Protein AF-A0A7V4MJL3-F1 (afdb_monomer_lite)

Structure (mmCIF, N/CA/C/O backbone):
data_AF-A0A7V4MJL3-F1
#
_entry.id   AF-A0A7V4MJL3-F1
#
loop_
_atom_site.group_PDB
_atom_site.id
_atom_site.type_symbol
_atom_site.label_atom_id
_atom_site.label_alt_id
_atom_site.label_comp_id
_atom_site.label_asym_id
_atom_site.label_entity_id
_atom_site.label_seq_id
_atom_site.pdbx_PDB_ins_code
_atom_site.Cartn_x
_atom_site.Cartn_y
_atom_site.Cartn_z
_atom_site.occupancy
_atom_site.B_iso_or_equiv
_atom_site.auth_seq_id
_atom_sit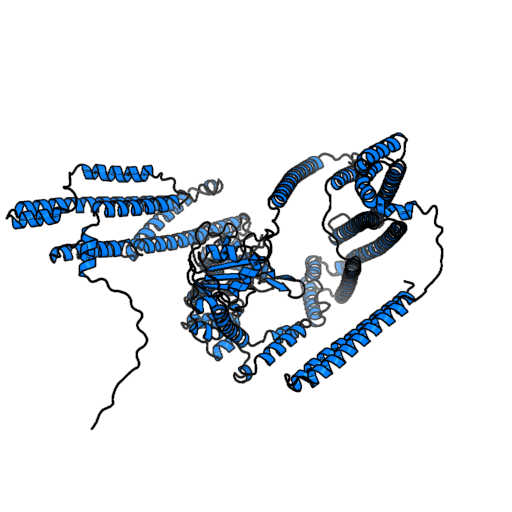e.auth_comp_id
_atom_site.auth_asym_id
_atom_site.auth_atom_id
_atom_site.pdbx_PDB_model_num
ATOM 1 N N . MET A 1 1 ? -35.049 -0.598 -60.808 1.00 34.00 1 MET A N 1
ATOM 2 C CA . MET A 1 1 ? -34.210 -0.738 -62.016 1.00 34.00 1 MET A CA 1
ATOM 3 C C . MET A 1 1 ? -33.001 0.152 -61.773 1.00 34.00 1 MET A C 1
ATOM 5 O O . MET A 1 1 ? -33.212 1.347 -61.679 1.00 34.00 1 MET A O 1
ATOM 9 N N . THR A 1 2 ? -31.784 -0.296 -61.492 1.00 33.81 2 THR A N 1
ATOM 10 C CA . THR A 1 2 ? -31.113 -1.603 -61.594 1.00 33.81 2 THR A CA 1
ATOM 11 C C . THR A 1 2 ? -29.836 -1.511 -60.732 1.00 33.81 2 THR A C 1
ATOM 13 O O . THR A 1 2 ? -29.132 -0.517 -60.853 1.00 33.81 2 THR A O 1
ATOM 16 N N . GLU A 1 3 ? -29.639 -2.516 -59.869 1.00 36.34 3 GLU A N 1
ATOM 17 C CA . GLU A 1 3 ? -28.409 -3.104 -59.273 1.00 36.34 3 GLU A CA 1
ATOM 18 C C . GLU A 1 3 ? -27.215 -2.259 -58.751 1.00 36.34 3 GLU A C 1
ATOM 20 O O . GLU A 1 3 ? -26.714 -1.378 -59.447 1.00 36.34 3 GLU A O 1
ATOM 25 N N . PRO A 1 4 ? -26.647 -2.638 -57.580 1.00 49.66 4 PRO A N 1
ATOM 26 C CA . PRO A 1 4 ? -25.261 -2.370 -57.199 1.00 49.66 4 PRO A CA 1
ATOM 27 C C . PRO A 1 4 ? -24.354 -3.605 -57.390 1.00 49.66 4 PRO A C 1
ATOM 29 O O . PRO A 1 4 ? -24.742 -4.732 -57.084 1.00 49.66 4 PRO A O 1
ATOM 32 N N . ILE A 1 5 ? -23.117 -3.370 -57.839 1.00 42.66 5 ILE A N 1
ATOM 33 C CA . ILE A 1 5 ? -22.035 -4.363 -57.887 1.00 42.66 5 ILE A CA 1
ATOM 34 C C . ILE A 1 5 ? -21.311 -4.372 -56.536 1.00 42.66 5 ILE A C 1
ATOM 36 O O . ILE A 1 5 ? -20.888 -3.333 -56.030 1.00 42.66 5 ILE A O 1
ATOM 40 N N . SER A 1 6 ? -21.192 -5.569 -55.974 1.00 38.62 6 SER A N 1
ATOM 41 C CA . SER A 1 6 ? -20.448 -5.936 -54.774 1.00 38.62 6 SER A CA 1
ATOM 42 C C . SER A 1 6 ? -19.028 -6.386 -55.117 1.00 38.62 6 SER A C 1
ATOM 44 O O . SER A 1 6 ? -18.905 -7.324 -55.894 1.00 38.62 6 SER A O 1
ATOM 46 N N . GLU A 1 7 ? -18.003 -5.844 -54.456 1.00 35.69 7 GLU A N 1
ATOM 47 C CA . GLU A 1 7 ? -16.734 -6.543 -54.177 1.00 35.69 7 GLU A CA 1
ATOM 48 C C . GLU A 1 7 ? -16.085 -5.963 -52.903 1.00 35.69 7 GLU A C 1
ATOM 50 O O . GLU A 1 7 ? -15.895 -4.747 -52.818 1.00 35.69 7 GLU A O 1
ATOM 55 N N . PRO A 1 8 ? -15.720 -6.797 -51.910 1.00 43.38 8 PRO A N 1
ATOM 56 C CA . PRO A 1 8 ? -14.738 -6.454 -50.896 1.00 43.38 8 PRO A CA 1
ATOM 57 C C . PRO A 1 8 ? -13.387 -7.141 -51.149 1.00 43.38 8 PRO A C 1
ATOM 59 O O . PRO A 1 8 ? -13.296 -8.285 -51.587 1.00 43.38 8 PRO A O 1
ATOM 62 N N . ILE A 1 9 ? -12.341 -6.397 -50.805 1.00 36.44 9 ILE A N 1
ATOM 63 C CA . ILE A 1 9 ? -10.920 -6.743 -50.857 1.00 36.44 9 ILE A CA 1
ATOM 64 C C . ILE A 1 9 ? -10.596 -7.860 -49.844 1.00 36.44 9 ILE A C 1
ATOM 66 O O . ILE A 1 9 ? -10.946 -7.763 -48.669 1.00 36.44 9 ILE A O 1
ATOM 70 N N . THR A 1 10 ? -9.886 -8.895 -50.297 1.00 33.69 10 THR A N 1
ATOM 71 C CA . THR A 1 10 ? -9.299 -9.995 -49.503 1.00 33.69 10 THR A CA 1
ATOM 72 C C . THR A 1 10 ? -8.021 -9.588 -48.744 1.00 33.69 10 THR A C 1
ATOM 74 O O . THR A 1 10 ? -7.172 -8.920 -49.339 1.00 33.69 10 THR A O 1
ATOM 77 N N . PRO A 1 11 ? -7.797 -10.065 -47.500 1.00 33.69 11 PRO A N 1
ATOM 78 C CA . PRO A 1 11 ? -6.480 -10.122 -46.853 1.00 33.69 11 PRO A CA 1
ATOM 79 C C . PRO A 1 11 ? -5.729 -11.446 -47.163 1.00 33.69 11 PRO A C 1
ATOM 81 O O . PRO A 1 11 ? -6.334 -12.379 -47.695 1.00 33.69 11 PRO A O 1
ATOM 84 N N . PRO A 1 12 ? -4.406 -11.535 -46.896 1.00 39.16 12 PRO A N 1
ATOM 85 C CA . PRO A 1 12 ? -3.524 -12.524 -47.515 1.00 39.16 12 PRO A CA 1
ATOM 86 C C . PRO A 1 12 ? -3.586 -13.917 -46.874 1.00 39.16 12 PRO A C 1
ATOM 88 O O . PRO A 1 12 ? -3.746 -14.079 -45.667 1.00 39.16 12 PRO A O 1
ATOM 91 N N . VAL A 1 13 ? -3.387 -14.916 -47.734 1.00 35.31 13 VAL A N 1
ATOM 92 C CA . VAL A 1 13 ? -3.286 -16.349 -47.439 1.00 35.31 13 VAL A CA 1
ATOM 93 C C . VAL A 1 13 ? -1.945 -16.659 -46.764 1.00 35.31 13 VAL A C 1
ATOM 95 O O . VAL A 1 13 ? -0.892 -16.453 -47.366 1.00 35.31 13 VAL A O 1
ATOM 98 N N . ILE A 1 14 ? -1.984 -17.213 -45.549 1.00 31.77 14 ILE A N 1
ATOM 99 C CA . ILE A 1 14 ? -0.880 -17.980 -44.955 1.00 31.77 14 ILE A CA 1
ATOM 100 C C . ILE A 1 14 ? -1.249 -19.454 -45.117 1.00 31.77 14 ILE A C 1
ATOM 102 O O . ILE A 1 14 ? -2.278 -19.902 -44.616 1.00 31.77 14 ILE A O 1
ATOM 106 N N . GLY A 1 15 ? -0.441 -20.186 -45.882 1.00 38.50 15 GLY A N 1
ATOM 107 C CA . GLY A 1 15 ? -0.648 -21.605 -46.140 1.00 38.50 15 GLY A CA 1
ATOM 108 C C . GLY A 1 15 ? -0.286 -22.460 -44.930 1.00 38.50 15 GLY A C 1
ATOM 109 O O . GLY A 1 15 ? 0.846 -22.410 -44.454 1.00 38.50 15 GLY A O 1
ATOM 110 N N . SER A 1 16 ? -1.224 -23.294 -44.490 1.00 31.17 16 SER A N 1
ATOM 111 C CA . SER A 1 16 ? -0.918 -24.540 -43.795 1.00 31.17 16 SER A CA 1
ATOM 112 C C . SER A 1 16 ? -1.208 -25.696 -44.751 1.00 31.17 16 SER A C 1
ATOM 114 O O . SER A 1 16 ? -2.251 -25.752 -45.403 1.00 31.17 16 SER A O 1
ATOM 116 N N . ALA A 1 17 ? -0.235 -26.591 -44.899 1.00 39.72 17 ALA A N 1
ATOM 117 C CA . ALA A 1 17 ? -0.407 -27.830 -45.634 1.00 39.72 17 ALA A CA 1
ATOM 118 C C . ALA A 1 17 ? -1.360 -28.735 -44.842 1.00 39.72 17 ALA A C 1
ATOM 120 O O . ALA A 1 17 ? -1.024 -29.187 -43.750 1.00 39.72 17 ALA A O 1
ATOM 121 N N . THR A 1 18 ? -2.548 -28.988 -45.379 1.00 35.31 18 THR A N 1
ATOM 122 C CA . THR A 1 18 ? -3.414 -30.074 -44.920 1.00 35.31 18 THR A CA 1
ATOM 123 C C . THR A 1 18 ? -2.939 -31.376 -45.557 1.00 35.31 18 THR A C 1
ATOM 125 O O . THR A 1 18 ? -3.006 -31.521 -46.779 1.00 35.31 18 THR A O 1
ATOM 128 N N . LEU A 1 19 ? -2.465 -32.308 -44.726 1.00 38.97 19 LEU A N 1
ATOM 129 C CA . LEU A 1 19 ? -2.464 -33.735 -45.050 1.00 38.97 19 LEU A CA 1
ATOM 130 C C . LEU A 1 19 ? -3.911 -34.177 -45.288 1.00 38.97 19 LEU A C 1
ATOM 132 O O . LEU A 1 19 ? -4.839 -33.641 -44.678 1.00 38.97 19 LEU A O 1
ATOM 136 N N . SER A 1 20 ? -4.111 -35.113 -46.211 1.00 50.88 20 SER A N 1
ATOM 137 C CA . SER A 1 20 ? -5.454 -35.619 -46.502 1.00 50.88 20 SER A CA 1
ATOM 138 C C . SER A 1 20 ? -5.972 -36.467 -45.333 1.00 50.88 20 SER A C 1
ATOM 140 O O . SER A 1 20 ? -5.190 -37.154 -44.677 1.00 50.88 20 SER A O 1
ATOM 142 N N . GLU A 1 21 ? -7.286 -36.460 -45.078 1.00 41.94 21 GLU A N 1
ATOM 143 C CA . GLU A 1 21 ? -7.927 -37.310 -44.051 1.00 41.94 21 GLU A CA 1
ATOM 144 C C . GLU A 1 21 ? -7.530 -38.794 -44.190 1.00 41.94 21 GLU A C 1
ATOM 146 O O . GLU A 1 21 ? -7.367 -39.490 -43.191 1.00 41.94 21 GLU A O 1
ATOM 151 N N . ALA A 1 22 ? -7.231 -39.246 -45.412 1.00 42.88 22 ALA A N 1
ATOM 152 C CA . ALA A 1 22 ? -6.762 -40.601 -45.695 1.00 42.88 22 ALA A CA 1
ATOM 153 C C . ALA A 1 22 ? -5.347 -40.914 -45.158 1.00 42.88 22 ALA A C 1
ATOM 155 O O . ALA A 1 22 ? -5.014 -42.077 -44.947 1.00 42.88 22 ALA A O 1
ATOM 156 N N . GLU A 1 23 ? -4.503 -39.904 -44.925 1.00 43.41 23 GLU A N 1
ATOM 157 C CA . GLU A 1 23 ? -3.164 -40.081 -44.340 1.00 43.41 23 GLU A CA 1
ATOM 158 C C . GLU A 1 23 ? -3.202 -40.060 -42.805 1.00 43.41 23 GLU A C 1
ATOM 160 O O . GLU A 1 23 ? -2.358 -40.685 -42.167 1.00 43.41 23 GLU A O 1
ATOM 165 N N . THR A 1 24 ? -4.217 -39.427 -42.205 1.00 44.09 24 THR A N 1
ATOM 166 C CA . THR A 1 24 ? -4.392 -39.391 -40.739 1.00 44.09 24 THR A CA 1
ATOM 167 C C . THR A 1 24 ? -5.002 -40.696 -40.215 1.00 44.09 24 THR A C 1
ATOM 169 O O . THR A 1 24 ? -4.611 -41.184 -39.155 1.00 44.09 24 THR A O 1
ATOM 172 N N . GLU A 1 25 ? -5.887 -41.331 -40.988 1.00 42.16 25 GLU A N 1
ATOM 173 C CA . GLU A 1 25 ? -6.443 -42.647 -40.636 1.00 42.16 25 GLU A CA 1
ATOM 174 C C . GLU A 1 25 ? -5.385 -43.768 -40.673 1.00 42.16 25 GLU A C 1
ATOM 176 O O . GLU A 1 25 ? -5.443 -44.696 -39.868 1.00 42.16 25 GLU A O 1
ATOM 181 N N . ALA A 1 26 ? -4.355 -43.652 -41.521 1.00 41.56 26 ALA A N 1
ATOM 182 C CA . ALA A 1 26 ? -3.304 -44.665 -41.651 1.00 41.56 26 ALA A CA 1
ATOM 183 C C . ALA A 1 26 ? -2.216 -44.607 -40.551 1.00 41.56 26 ALA A C 1
ATOM 185 O O . ALA A 1 26 ? -1.512 -45.598 -40.336 1.00 41.56 26 ALA A O 1
ATOM 186 N N . GLU A 1 27 ? -2.063 -43.480 -39.843 1.00 39.34 27 GLU A N 1
ATOM 187 C CA . GLU A 1 27 ? -1.123 -43.356 -38.712 1.00 39.34 27 GLU A CA 1
ATOM 188 C C . GLU A 1 27 ? -1.750 -43.725 -37.358 1.00 39.34 27 GLU A C 1
ATOM 190 O O . GLU A 1 27 ? -1.050 -44.236 -36.479 1.00 39.34 27 GLU A O 1
ATOM 195 N N . ILE A 1 28 ? -3.070 -43.574 -37.201 1.00 42.25 28 ILE A N 1
ATOM 196 C CA . ILE A 1 28 ? -3.793 -43.999 -35.987 1.00 42.25 28 ILE A CA 1
ATOM 197 C C . ILE A 1 28 ? -3.842 -45.535 -35.876 1.00 42.25 28 ILE A C 1
ATOM 199 O O . ILE A 1 28 ? -3.813 -46.082 -34.772 1.00 42.25 28 ILE A O 1
ATOM 203 N N . GLU A 1 29 ? -3.785 -46.253 -36.999 1.00 41.03 29 GLU A N 1
ATOM 204 C CA . GLU A 1 29 ? -3.852 -47.721 -37.046 1.00 41.03 29 GLU A CA 1
ATOM 205 C C . GLU A 1 29 ? -2.563 -48.445 -36.578 1.00 41.03 29 GLU A C 1
ATOM 207 O O . GLU A 1 29 ? -2.496 -49.674 -36.597 1.00 41.03 29 GLU A O 1
ATOM 212 N N . LYS A 1 30 ? -1.523 -47.718 -36.133 1.00 42.47 30 LYS A N 1
ATOM 213 C CA . LYS A 1 30 ? -0.240 -48.309 -35.687 1.00 42.47 30 LYS A CA 1
ATOM 214 C C . LYS A 1 30 ? 0.193 -47.989 -34.258 1.00 42.47 30 LYS A C 1
ATOM 216 O O . LYS A 1 30 ? 1.262 -48.447 -33.850 1.00 42.47 30 LYS A O 1
ATOM 221 N N . SER A 1 31 ? -0.594 -47.252 -33.475 1.00 42.09 31 SER A N 1
ATOM 222 C CA . SER A 1 31 ? -0.246 -47.034 -32.065 1.00 42.09 31 SER A CA 1
ATOM 223 C C . SER A 1 31 ? -0.733 -48.208 -31.212 1.00 42.09 31 SER A C 1
ATOM 225 O O . SER A 1 31 ? -1.924 -48.508 -31.210 1.00 42.09 31 SER A O 1
ATOM 227 N N . ASP A 1 32 ? 0.187 -48.896 -30.525 1.00 54.12 32 ASP A N 1
ATOM 228 C CA . ASP A 1 32 ? -0.135 -49.982 -29.592 1.00 54.12 32 ASP A CA 1
ATOM 229 C C . ASP A 1 32 ? -1.037 -49.432 -28.466 1.00 54.12 32 ASP A C 1
ATOM 231 O O . ASP A 1 32 ? -0.569 -48.642 -27.633 1.00 54.12 32 ASP A O 1
ATOM 235 N N . PRO A 1 33 ? -2.329 -49.812 -28.421 1.00 41.97 33 PRO A N 1
ATOM 236 C CA . PRO A 1 33 ? -3.273 -49.270 -27.450 1.00 41.97 33 PRO A CA 1
ATOM 237 C C . PRO A 1 33 ? -2.867 -49.602 -26.012 1.00 41.97 33 PRO A C 1
ATOM 239 O O . PRO A 1 33 ? -3.155 -48.831 -25.098 1.00 41.97 33 PRO A O 1
ATOM 242 N N . VAL A 1 34 ? -2.147 -50.712 -25.809 1.00 38.75 34 VAL A N 1
ATOM 243 C CA . VAL A 1 34 ? -1.658 -51.133 -24.494 1.00 38.75 34 VAL A CA 1
ATOM 244 C C . VAL A 1 34 ? -0.574 -50.173 -24.004 1.00 38.75 34 VAL A C 1
ATOM 246 O O . VAL A 1 34 ? -0.648 -49.704 -22.870 1.00 38.75 34 VAL A O 1
ATOM 249 N N . ALA A 1 35 ? 0.359 -49.773 -24.873 1.00 42.47 35 ALA A N 1
ATOM 250 C CA . ALA A 1 35 ? 1.419 -48.822 -24.531 1.00 42.47 35 ALA A CA 1
ATOM 251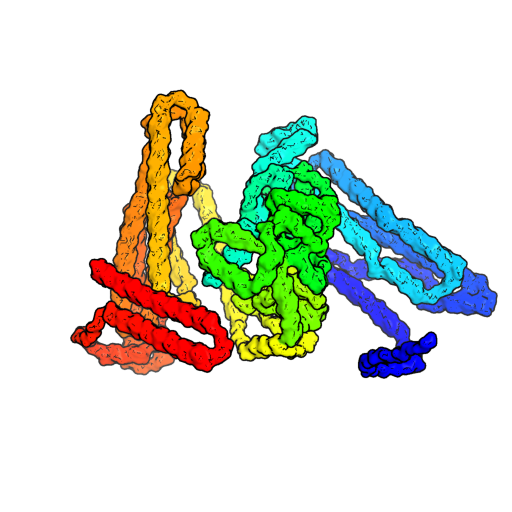 C C . ALA A 1 35 ? 0.875 -47.416 -24.205 1.00 42.47 35 ALA A C 1
ATOM 253 O O . ALA A 1 35 ? 1.365 -46.747 -23.291 1.00 42.47 35 ALA A O 1
ATOM 254 N N . ASN A 1 36 ? -0.175 -46.976 -24.905 1.00 43.22 36 ASN A N 1
ATOM 255 C CA . ASN A 1 36 ? -0.824 -45.684 -24.652 1.00 43.22 36 ASN A CA 1
ATOM 256 C C . ASN A 1 36 ? -1.605 -45.669 -23.327 1.00 43.22 36 ASN A C 1
ATOM 258 O O . ASN A 1 36 ? -1.592 -44.668 -22.605 1.00 43.22 36 ASN A O 1
ATOM 262 N N . ILE A 1 37 ? -2.236 -46.790 -22.973 1.00 41.47 37 ILE A N 1
ATOM 263 C CA . ILE A 1 37 ? -2.968 -46.948 -21.711 1.00 41.47 37 ILE A CA 1
ATOM 264 C C . ILE A 1 37 ? -1.997 -47.089 -20.531 1.00 41.47 37 ILE A C 1
ATOM 266 O O . ILE A 1 37 ? -2.197 -46.448 -19.497 1.00 41.47 37 ILE A O 1
ATOM 270 N N . GLU A 1 38 ? -0.901 -47.835 -20.684 1.00 42.56 38 GLU A N 1
ATOM 271 C CA . GLU A 1 38 ? 0.158 -47.909 -19.672 1.00 42.56 38 GLU A CA 1
ATOM 272 C C . GLU A 1 38 ? 0.805 -46.539 -19.430 1.00 42.56 38 GLU A C 1
ATOM 274 O O . GLU A 1 38 ? 1.045 -46.161 -18.281 1.00 42.56 38 GLU A O 1
ATOM 279 N N . ALA A 1 39 ? 1.000 -45.738 -20.483 1.00 48.22 39 ALA A N 1
ATOM 280 C CA . ALA A 1 39 ? 1.481 -44.365 -20.361 1.00 48.22 39 ALA A CA 1
ATOM 281 C C . ALA A 1 39 ? 0.474 -43.439 -19.650 1.00 48.22 39 ALA A C 1
ATOM 283 O O . ALA A 1 39 ? 0.884 -42.592 -18.853 1.00 48.22 39 ALA A O 1
ATOM 284 N N . ALA A 1 40 ? -0.833 -43.597 -19.887 1.00 42.09 40 ALA A N 1
ATOM 285 C CA . ALA A 1 40 ? -1.877 -42.809 -19.227 1.00 42.09 40 ALA A CA 1
ATOM 286 C C . ALA A 1 40 ? -2.012 -43.152 -17.734 1.00 42.09 40 ALA A C 1
ATOM 288 O O . ALA A 1 40 ? -2.059 -42.250 -16.895 1.00 42.09 40 ALA A O 1
ATOM 289 N N . ILE A 1 41 ? -1.983 -44.444 -17.389 1.00 43.22 41 ILE A N 1
ATOM 290 C CA . ILE A 1 41 ? -1.988 -44.922 -15.998 1.00 43.22 41 ILE A CA 1
ATOM 291 C C . ILE A 1 41 ? -0.715 -44.471 -15.278 1.00 43.22 41 ILE A C 1
ATOM 293 O O . ILE A 1 41 ? -0.786 -44.005 -14.141 1.00 43.22 41 ILE A O 1
ATOM 297 N N . LYS A 1 42 ? 0.443 -44.539 -15.946 1.00 55.53 42 LYS A N 1
ATOM 298 C CA . LYS A 1 42 ? 1.712 -44.039 -15.409 1.00 55.53 42 LYS A CA 1
ATOM 299 C C . LYS A 1 42 ? 1.657 -42.533 -15.130 1.00 55.53 42 LYS A C 1
ATOM 301 O O . LYS A 1 42 ? 1.993 -42.130 -14.024 1.00 55.53 42 LYS A O 1
ATOM 306 N N . ARG A 1 43 ? 1.140 -41.716 -16.058 1.00 48.41 43 ARG A N 1
ATOM 307 C CA . ARG A 1 43 ? 0.983 -40.257 -15.868 1.00 48.41 43 ARG A CA 1
ATOM 308 C C . ARG A 1 43 ? -0.010 -39.901 -14.763 1.00 48.41 43 ARG A C 1
ATOM 310 O O . ARG A 1 43 ? 0.225 -38.955 -14.017 1.00 48.41 43 ARG A O 1
ATOM 317 N N . PHE A 1 44 ? -1.116 -40.636 -14.651 1.00 44.31 44 PHE A N 1
ATOM 318 C CA . PHE A 1 44 ? -2.086 -40.449 -13.570 1.00 44.31 44 PHE A CA 1
ATOM 319 C C . PHE A 1 44 ? -1.473 -40.804 -12.209 1.00 44.31 44 PHE A C 1
ATOM 321 O O . PHE A 1 44 ? -1.596 -40.037 -11.256 1.00 44.31 44 PHE A O 1
ATOM 328 N N . ARG A 1 45 ? -0.729 -41.915 -12.141 1.00 47.66 45 ARG A N 1
ATOM 329 C CA . ARG A 1 45 ? 0.011 -42.342 -10.946 1.00 47.66 45 ARG A CA 1
ATOM 330 C C . ARG A 1 45 ? 1.077 -41.322 -10.542 1.00 47.66 45 ARG A C 1
ATOM 332 O O . ARG A 1 45 ? 1.156 -40.970 -9.372 1.00 47.66 45 ARG A O 1
ATOM 339 N N . GLU A 1 46 ? 1.854 -40.813 -11.495 1.00 52.56 46 GLU A N 1
ATOM 340 C CA . GLU A 1 46 ? 2.885 -39.793 -11.257 1.00 52.56 46 GLU A CA 1
ATOM 341 C C . GLU A 1 46 ? 2.279 -38.472 -10.756 1.00 52.56 46 GLU A C 1
ATOM 343 O O . GLU A 1 46 ? 2.808 -37.881 -9.817 1.00 52.56 46 GLU A O 1
ATOM 348 N N . LYS A 1 47 ? 1.129 -38.043 -11.300 1.00 47.09 47 LYS A N 1
ATOM 349 C CA . LYS A 1 47 ? 0.406 -36.849 -10.824 1.00 47.09 47 LYS A CA 1
ATOM 350 C C . LYS A 1 47 ? -0.164 -37.020 -9.418 1.00 47.09 47 LYS A C 1
ATOM 352 O O . LYS A 1 47 ? -0.046 -36.108 -8.608 1.00 47.09 47 LYS A O 1
ATOM 357 N N . LEU A 1 48 ? -0.738 -38.183 -9.114 1.00 44.34 48 LEU A N 1
ATOM 358 C CA . LEU A 1 48 ? -1.274 -38.476 -7.785 1.00 44.34 48 LEU A CA 1
ATOM 359 C C . LEU A 1 48 ? -0.156 -38.520 -6.728 1.00 44.34 48 LEU A C 1
ATOM 361 O O . LEU A 1 48 ? -0.300 -37.936 -5.658 1.00 44.34 48 LEU A O 1
ATOM 365 N N . ILE A 1 49 ? 0.986 -39.139 -7.050 1.00 47.25 49 ILE A N 1
ATOM 366 C CA . ILE A 1 49 ? 2.169 -39.182 -6.174 1.00 47.25 49 ILE A CA 1
ATOM 367 C C . ILE A 1 49 ? 2.770 -37.782 -5.981 1.00 47.25 49 ILE A C 1
ATOM 369 O O . ILE A 1 49 ? 3.142 -37.434 -4.859 1.00 47.25 49 ILE A O 1
ATOM 373 N N . ALA A 1 50 ? 2.830 -36.960 -7.033 1.00 49.06 50 ALA A N 1
ATOM 374 C CA . ALA A 1 50 ? 3.304 -35.581 -6.937 1.00 49.06 50 ALA A CA 1
ATOM 375 C C . ALA A 1 50 ? 2.390 -34.714 -6.053 1.00 49.06 50 ALA A C 1
ATOM 377 O O . ALA A 1 50 ? 2.894 -33.971 -5.214 1.00 49.06 50 ALA A O 1
ATOM 378 N N . SER A 1 51 ? 1.063 -34.857 -6.168 1.00 47.44 51 SER A N 1
ATOM 379 C CA . SER A 1 51 ? 0.106 -34.157 -5.299 1.00 47.44 51 SER A CA 1
ATOM 380 C C . SER A 1 51 ? 0.203 -34.590 -3.834 1.00 47.44 51 SER A C 1
ATOM 382 O O . SER A 1 51 ? 0.090 -33.746 -2.953 1.00 47.44 51 SER A O 1
ATOM 384 N N . ILE A 1 52 ? 0.468 -35.872 -3.562 1.00 46.16 52 ILE A N 1
ATOM 385 C CA . ILE A 1 52 ? 0.650 -36.381 -2.191 1.00 46.16 52 ILE A CA 1
ATOM 386 C C . ILE A 1 52 ? 2.003 -35.938 -1.603 1.00 46.16 52 ILE A C 1
ATOM 388 O O . ILE A 1 52 ? 2.086 -35.628 -0.418 1.00 46.16 52 ILE A O 1
ATOM 392 N N . SER A 1 53 ? 3.057 -35.861 -2.422 1.00 43.66 53 SER A N 1
ATOM 393 C CA . SER A 1 53 ? 4.410 -35.469 -1.986 1.00 43.66 53 SER A CA 1
ATOM 394 C C . SER A 1 53 ? 4.580 -33.953 -1.793 1.00 43.66 53 SER A C 1
ATOM 396 O O . SER A 1 53 ? 5.469 -33.529 -1.058 1.00 43.66 53 SER A O 1
ATOM 398 N N . ALA A 1 54 ? 3.744 -33.133 -2.440 1.00 43.94 54 ALA A N 1
ATOM 399 C CA . ALA A 1 54 ? 3.752 -31.674 -2.300 1.00 43.94 54 ALA A CA 1
ATOM 400 C C . ALA A 1 54 ? 3.186 -31.189 -0.947 1.00 43.94 54 ALA A C 1
ATOM 402 O O . ALA A 1 54 ? 3.520 -30.095 -0.494 1.00 43.94 54 ALA A O 1
ATOM 403 N N . GLU A 1 55 ? 2.394 -32.010 -0.250 1.00 45.47 55 GLU A N 1
ATOM 404 C CA . GLU A 1 55 ? 1.893 -31.718 1.096 1.00 45.47 55 GLU A CA 1
ATOM 405 C C . GLU A 1 55 ? 2.857 -32.264 2.166 1.00 45.47 55 GLU A C 1
ATOM 407 O O . GLU A 1 55 ? 2.718 -33.385 2.656 1.00 45.47 55 GLU A O 1
ATOM 412 N N . LYS A 1 56 ? 3.834 -31.445 2.584 1.00 40.03 56 LYS A N 1
ATOM 413 C CA . LYS A 1 56 ? 4.873 -31.784 3.587 1.00 40.03 56 LYS A CA 1
ATOM 414 C C . LYS A 1 56 ? 4.367 -32.182 4.995 1.00 40.03 56 LYS A C 1
ATOM 416 O O . LYS A 1 56 ? 5.187 -32.377 5.889 1.00 40.03 56 LYS A O 1
ATOM 421 N N . GLN A 1 57 ? 3.059 -32.320 5.231 1.00 42.34 57 GLN A N 1
ATOM 422 C CA . GLN A 1 57 ? 2.489 -32.660 6.547 1.00 42.34 57 GLN A CA 1
ATOM 423 C C . GLN A 1 57 ? 1.627 -33.933 6.591 1.00 42.34 57 GLN A C 1
ATOM 425 O O . GLN A 1 57 ? 1.054 -34.237 7.639 1.00 42.34 57 GLN A O 1
ATOM 430 N N . ASN A 1 58 ? 1.561 -34.733 5.524 1.00 43.31 58 ASN A N 1
ATOM 431 C CA . ASN A 1 58 ? 0.830 -36.000 5.584 1.00 43.31 58 ASN A CA 1
ATOM 432 C C . ASN A 1 58 ? 1.672 -37.128 6.212 1.00 43.31 58 ASN A C 1
ATOM 434 O O . ASN A 1 58 ? 2.742 -37.480 5.726 1.00 43.31 58 ASN A O 1
ATOM 438 N N . LYS A 1 59 ? 1.156 -37.735 7.291 1.00 41.44 59 LYS A N 1
ATOM 439 C CA . LYS A 1 59 ? 1.693 -38.971 7.905 1.00 41.44 59 LYS A CA 1
ATOM 440 C C . LYS A 1 59 ? 1.199 -40.259 7.238 1.00 41.44 59 LYS A C 1
ATOM 442 O O . LYS A 1 59 ? 1.515 -41.335 7.731 1.00 41.44 59 LYS A O 1
ATOM 447 N N . MET A 1 60 ? 0.424 -40.160 6.161 1.00 43.06 60 MET A N 1
ATOM 448 C CA . MET A 1 60 ? -0.004 -41.335 5.411 1.00 43.06 60 MET A CA 1
ATOM 449 C C . MET A 1 60 ? 1.132 -41.733 4.470 1.00 43.06 60 MET A C 1
ATOM 451 O O . MET A 1 60 ? 1.482 -40.966 3.571 1.00 43.06 60 MET A O 1
ATOM 455 N N . THR A 1 61 ? 1.767 -42.880 4.708 1.00 52.50 61 THR A N 1
ATOM 456 C CA . THR A 1 61 ? 2.826 -43.344 3.805 1.00 52.50 61 THR A CA 1
ATOM 457 C C . THR A 1 61 ? 2.196 -43.798 2.490 1.00 52.50 61 THR A C 1
ATOM 459 O O . THR A 1 61 ? 1.051 -44.251 2.452 1.00 52.50 61 THR A O 1
ATOM 462 N N . ILE A 1 62 ? 2.942 -43.678 1.389 1.00 46.47 62 ILE A N 1
ATOM 463 C CA . ILE A 1 62 ? 2.534 -44.193 0.070 1.00 46.47 62 ILE A CA 1
ATOM 464 C C . ILE A 1 62 ? 2.073 -45.662 0.186 1.00 46.47 62 ILE A C 1
ATOM 466 O O . ILE A 1 62 ? 1.079 -46.049 -0.427 1.00 46.47 62 ILE A O 1
ATOM 470 N N . ASP A 1 63 ? 2.708 -46.427 1.076 1.00 46.84 63 ASP A N 1
ATOM 471 C CA . ASP A 1 63 ? 2.397 -47.827 1.368 1.00 46.84 63 ASP A CA 1
ATOM 472 C C . ASP A 1 63 ? 0.987 -48.047 1.953 1.00 46.84 63 ASP A C 1
ATOM 474 O O . ASP A 1 63 ? 0.369 -49.078 1.699 1.00 46.84 63 ASP A O 1
ATOM 478 N N . GLU A 1 64 ? 0.433 -47.100 2.717 1.00 52.03 64 GLU A N 1
ATOM 479 C CA . GLU A 1 64 ? -0.914 -47.223 3.300 1.00 52.03 64 GLU A CA 1
ATOM 480 C C . GLU A 1 64 ? -2.014 -47.036 2.248 1.00 52.03 64 GLU A C 1
ATOM 482 O O . GLU A 1 64 ? -3.019 -47.748 2.260 1.00 52.03 64 GLU A O 1
ATOM 487 N N . VAL A 1 65 ? -1.808 -46.124 1.294 1.00 47.03 65 VAL A N 1
ATOM 488 C CA . VAL A 1 65 ? -2.711 -45.943 0.146 1.00 47.03 65 VAL A CA 1
ATOM 489 C C . VAL A 1 65 ? -2.618 -47.145 -0.794 1.00 47.03 65 VAL A C 1
ATOM 491 O O . VAL A 1 65 ? -3.640 -47.647 -1.267 1.00 47.03 65 VAL A O 1
ATOM 494 N N . GLU A 1 66 ? -1.403 -47.641 -1.042 1.00 50.88 66 GLU A N 1
ATOM 495 C CA . GLU A 1 66 ? -1.200 -48.839 -1.855 1.00 50.88 66 GLU A CA 1
ATOM 496 C C . GLU A 1 66 ? -1.826 -50.085 -1.200 1.00 50.88 66 GLU A C 1
ATOM 498 O O . GLU A 1 66 ? -2.437 -50.890 -1.909 1.00 50.88 66 GLU A O 1
ATOM 503 N N . ASN A 1 67 ? -1.796 -50.199 0.133 1.00 53.50 67 ASN A N 1
ATOM 504 C CA . ASN A 1 67 ? -2.444 -51.284 0.874 1.00 53.50 67 ASN A CA 1
ATOM 505 C C . ASN A 1 67 ? -3.978 -51.235 0.818 1.00 53.50 67 ASN A C 1
ATOM 507 O O . ASN A 1 67 ? -4.598 -52.274 0.608 1.00 53.50 67 ASN A O 1
ATOM 511 N N . GLU A 1 68 ? -4.608 -50.065 0.944 1.00 52.34 68 GLU A N 1
ATOM 512 C CA . GLU A 1 68 ? -6.074 -49.941 0.834 1.00 52.34 68 GLU A CA 1
ATOM 513 C C . GLU A 1 68 ? -6.569 -50.242 -0.591 1.00 52.34 68 GLU A C 1
ATOM 515 O O . GLU A 1 68 ? -7.567 -50.940 -0.790 1.00 52.34 68 GLU A O 1
ATOM 520 N N . ILE A 1 69 ? -5.820 -49.802 -1.609 1.00 49.88 69 ILE A N 1
ATOM 521 C CA . ILE A 1 69 ? -6.100 -50.145 -3.010 1.00 49.88 69 ILE A CA 1
ATOM 522 C C . ILE A 1 69 ? -5.904 -51.649 -3.250 1.00 49.88 69 ILE A C 1
ATOM 524 O O . ILE A 1 69 ? -6.685 -52.257 -3.988 1.00 49.88 69 ILE A O 1
ATOM 528 N N . ALA A 1 70 ? -4.889 -52.267 -2.641 1.00 55.00 70 ALA A N 1
ATOM 529 C CA . ALA A 1 70 ? -4.663 -53.707 -2.721 1.00 55.00 70 ALA A CA 1
ATOM 530 C C . ALA A 1 70 ? -5.783 -54.506 -2.032 1.00 55.00 70 ALA A C 1
ATOM 532 O O . ALA A 1 70 ? -6.295 -55.448 -2.631 1.00 55.00 70 ALA A O 1
ATOM 533 N N . LEU A 1 71 ? -6.242 -54.083 -0.850 1.00 53.03 71 LEU A N 1
ATOM 534 C CA . LEU A 1 71 ? -7.360 -54.686 -0.111 1.00 53.03 71 LEU A CA 1
ATOM 535 C C . LEU A 1 71 ? -8.691 -54.574 -0.865 1.00 53.03 71 LEU A C 1
ATOM 537 O O . LEU A 1 71 ? -9.473 -55.527 -0.898 1.00 53.03 71 LEU A O 1
ATOM 541 N N . ALA A 1 72 ? -8.950 -53.433 -1.508 1.00 46.75 72 ALA A N 1
ATOM 542 C CA . ALA A 1 72 ? -10.116 -53.256 -2.368 1.00 46.75 72 ALA A CA 1
ATOM 543 C C . ALA A 1 72 ? -10.038 -54.163 -3.609 1.00 46.75 72 ALA A C 1
ATOM 545 O O . ALA A 1 72 ? -11.017 -54.822 -3.962 1.00 46.75 72 ALA A O 1
ATOM 546 N N . LYS A 1 73 ? -8.858 -54.267 -4.238 1.00 50.28 73 LYS A N 1
ATOM 547 C CA . LYS A 1 73 ? -8.617 -55.197 -5.353 1.00 50.28 73 LYS A CA 1
ATOM 548 C C . LYS A 1 73 ? -8.782 -56.654 -4.933 1.00 50.28 73 LYS A C 1
ATOM 550 O O . LYS A 1 73 ? -9.369 -57.412 -5.691 1.00 50.28 73 LYS A O 1
ATOM 555 N N . GLU A 1 74 ? -8.322 -57.043 -3.748 1.00 53.12 74 GLU A N 1
ATOM 556 C CA . GLU A 1 74 ? -8.423 -58.409 -3.222 1.00 53.12 74 GLU A CA 1
ATOM 557 C C . GLU A 1 74 ? -9.879 -58.794 -2.905 1.00 53.12 74 GLU A C 1
ATOM 559 O O . GLU A 1 74 ? -10.336 -59.869 -3.296 1.00 53.12 74 GLU A O 1
ATOM 564 N N . LYS A 1 75 ? -10.654 -57.878 -2.303 1.00 50.34 75 LYS A N 1
ATOM 565 C CA . LYS A 1 75 ? -12.100 -58.059 -2.069 1.00 50.34 75 LYS A CA 1
ATOM 566 C C . LYS A 1 75 ? -12.902 -58.180 -3.368 1.00 50.34 75 LYS A C 1
ATOM 568 O O . LYS A 1 75 ? -13.884 -58.918 -3.412 1.00 50.34 75 LYS A O 1
ATOM 573 N N . ILE A 1 76 ? -12.472 -57.491 -4.427 1.00 47.41 76 ILE A N 1
ATOM 574 C CA . ILE A 1 76 ? -13.088 -57.556 -5.760 1.00 47.41 76 ILE A CA 1
ATOM 575 C C . ILE A 1 76 ? -12.606 -58.796 -6.543 1.00 47.41 76 ILE A C 1
ATOM 577 O O . ILE A 1 76 ? -13.388 -59.405 -7.270 1.00 47.41 76 ILE A O 1
ATOM 581 N N . ALA A 1 77 ? -11.356 -59.232 -6.361 1.00 47.47 77 ALA A N 1
ATOM 582 C CA . ALA A 1 77 ? -10.737 -60.345 -7.090 1.00 47.47 77 ALA A CA 1
ATOM 583 C C . ALA A 1 77 ? -11.332 -61.728 -6.766 1.00 47.47 77 ALA A C 1
ATOM 585 O O . ALA A 1 77 ? -11.156 -62.661 -7.549 1.00 47.47 77 ALA A O 1
ATOM 586 N N . GLY A 1 78 ? -12.088 -61.867 -5.669 1.00 49.12 78 GLY A N 1
ATOM 587 C CA . GLY A 1 78 ? -12.851 -63.085 -5.356 1.00 49.12 78 GLY A CA 1
ATOM 588 C C . GLY A 1 78 ? -13.988 -63.397 -6.344 1.00 49.12 78 GLY A C 1
ATOM 589 O O . GLY A 1 78 ? -14.551 -64.490 -6.304 1.00 49.12 78 GLY A O 1
ATOM 590 N N . ARG A 1 79 ? -14.320 -62.463 -7.245 1.00 48.12 79 ARG A N 1
ATOM 591 C CA . ARG A 1 79 ? -15.261 -62.647 -8.355 1.00 48.12 79 ARG A CA 1
ATOM 592 C C . ARG A 1 79 ? -14.480 -62.450 -9.656 1.00 48.12 79 ARG A C 1
ATOM 594 O O . ARG A 1 79 ? -14.164 -61.322 -10.023 1.00 48.12 79 ARG A O 1
ATOM 601 N N . SER A 1 80 ? -14.088 -63.533 -10.330 1.00 37.25 80 SER A N 1
ATOM 602 C CA . SER A 1 80 ? -13.271 -63.432 -11.547 1.00 37.25 80 SER A CA 1
ATOM 603 C C . SER A 1 80 ? -14.045 -62.715 -12.662 1.00 37.25 80 SER A C 1
ATOM 605 O O . SER A 1 80 ? -14.955 -63.295 -13.251 1.00 37.25 80 SER A O 1
ATOM 607 N N . MET A 1 81 ? -13.680 -61.469 -12.965 1.00 44.16 81 MET A N 1
ATOM 608 C CA . MET A 1 81 ? -14.144 -60.772 -14.167 1.00 44.16 81 MET A CA 1
ATOM 609 C C . MET A 1 81 ? -13.450 -61.341 -15.418 1.00 44.16 81 MET A C 1
ATOM 611 O O . MET A 1 81 ? -12.248 -61.622 -15.363 1.00 44.16 81 MET A O 1
ATOM 615 N N . PRO A 1 82 ? -14.139 -61.442 -16.569 1.00 41.28 82 PRO A N 1
ATOM 616 C CA . PRO A 1 82 ? -13.470 -61.589 -17.857 1.00 41.28 82 PRO A CA 1
ATOM 617 C C . PRO A 1 82 ? -12.612 -60.339 -18.148 1.00 41.28 82 PRO A C 1
ATOM 619 O O . PRO A 1 82 ? -12.941 -59.252 -17.660 1.00 41.28 82 PRO A O 1
ATOM 622 N N . PRO A 1 83 ? -11.529 -60.444 -18.940 1.00 41.56 83 PRO A N 1
ATOM 623 C CA . PRO A 1 83 ? -10.652 -59.313 -19.240 1.00 41.56 83 PRO A CA 1
ATOM 624 C C . PRO A 1 83 ? -11.448 -58.135 -19.823 1.00 41.56 83 PRO A C 1
ATOM 626 O O . PRO A 1 83 ? -12.204 -58.282 -20.785 1.00 41.56 83 PRO A O 1
ATOM 629 N N . LYS A 1 84 ? -11.299 -56.958 -19.209 1.00 54.44 84 LYS A N 1
ATOM 630 C CA . LYS A 1 84 ? -12.048 -55.745 -19.551 1.00 54.44 84 LYS A CA 1
ATOM 631 C C . LYS A 1 84 ? -11.649 -55.229 -20.935 1.00 54.44 84 LYS A C 1
ATOM 633 O O . LYS A 1 84 ? -10.578 -54.661 -21.081 1.00 54.44 84 LYS A O 1
ATOM 638 N N . PHE A 1 85 ? -12.525 -55.487 -21.903 1.00 42.53 85 PHE A N 1
ATOM 639 C CA . PHE A 1 85 ? -12.964 -54.655 -23.043 1.00 42.53 85 PHE A CA 1
ATOM 640 C C . PHE A 1 85 ? -13.703 -55.495 -24.101 1.00 42.53 85 PHE A C 1
ATOM 642 O O . PHE A 1 85 ? -14.142 -54.957 -25.112 1.00 42.53 85 PHE A O 1
ATOM 649 N N . SER A 1 86 ? -13.939 -56.791 -23.849 1.00 54.09 86 SER A N 1
ATOM 650 C CA . SER A 1 86 ? -14.770 -57.618 -24.731 1.00 54.09 86 SER A CA 1
ATOM 651 C C . SER A 1 86 ? -16.197 -57.835 -24.236 1.00 54.09 86 SER A C 1
ATOM 653 O O . SER A 1 86 ? -16.974 -58.406 -24.975 1.00 54.09 86 SER A O 1
ATOM 655 N N . ALA A 1 87 ? -16.604 -57.398 -23.042 1.00 58.84 87 ALA A N 1
ATOM 656 C CA . ALA A 1 87 ? -17.910 -57.784 -22.496 1.00 58.84 87 ALA A CA 1
ATOM 657 C C . ALA A 1 87 ? -19.107 -57.298 -23.341 1.00 58.84 87 ALA A C 1
ATOM 659 O O . ALA A 1 87 ? -20.006 -58.079 -23.627 1.00 58.84 87 ALA A O 1
ATOM 660 N N . ALA A 1 88 ? -19.089 -56.051 -23.822 1.00 60.66 88 ALA A N 1
ATOM 661 C CA . ALA A 1 88 ? -20.132 -55.542 -24.718 1.00 60.66 88 ALA A CA 1
ATOM 662 C C . ALA A 1 88 ? -20.090 -56.219 -26.102 1.00 60.66 88 ALA A C 1
ATOM 664 O O . ALA A 1 88 ? -21.131 -56.545 -26.669 1.00 60.66 88 ALA A O 1
ATOM 665 N N . GLN A 1 89 ? -18.887 -56.485 -26.622 1.00 66.69 89 GLN A N 1
ATOM 666 C CA . GLN A 1 89 ? -18.695 -57.191 -27.892 1.00 66.69 89 GLN A CA 1
ATOM 667 C C . GLN A 1 89 ? -19.097 -58.667 -27.796 1.00 66.69 89 GLN A C 1
ATOM 669 O O . GLN A 1 89 ? -19.653 -59.202 -28.746 1.00 66.69 89 GLN A O 1
ATOM 674 N N . GLU A 1 90 ? -18.865 -59.308 -26.652 1.00 73.12 90 GLU A N 1
ATOM 675 C CA . GLU A 1 90 ? -19.227 -60.691 -26.362 1.00 73.12 90 GLU A CA 1
ATOM 676 C C . GLU A 1 90 ? -20.732 -60.794 -26.118 1.00 73.12 90 GLU A C 1
ATOM 678 O O . GLU A 1 90 ? -21.355 -61.670 -26.690 1.00 73.12 90 GLU A O 1
ATOM 683 N N . ILE A 1 91 ? -21.361 -59.858 -25.395 1.00 76.00 91 ILE A N 1
ATOM 684 C CA . ILE A 1 91 ? -22.830 -59.761 -25.298 1.00 76.00 91 ILE A CA 1
ATOM 685 C C . ILE A 1 91 ? -23.439 -59.594 -26.693 1.00 76.00 91 ILE A C 1
ATOM 687 O O . ILE A 1 91 ? -24.396 -60.285 -27.043 1.00 76.00 91 ILE A O 1
ATOM 691 N N . GLU A 1 92 ? -22.884 -58.709 -27.526 1.00 73.00 92 GLU A N 1
ATOM 692 C CA . GLU A 1 92 ? -23.395 -58.492 -28.879 1.00 73.00 92 GLU A CA 1
ATOM 693 C C . GLU A 1 92 ? -23.132 -59.695 -29.802 1.00 73.00 92 GLU A C 1
ATOM 695 O O . GLU A 1 92 ? -23.992 -60.048 -30.609 1.00 73.00 92 GLU A O 1
ATOM 700 N N . LYS A 1 93 ? -21.999 -60.383 -29.644 1.00 82.69 93 LYS A N 1
ATOM 701 C CA . LYS A 1 93 ? -21.681 -61.641 -30.327 1.00 82.69 93 LYS A CA 1
ATOM 702 C C . LYS A 1 93 ? -22.627 -62.764 -29.901 1.00 82.69 93 LYS A C 1
ATOM 704 O O . LYS A 1 93 ? -23.253 -63.357 -30.771 1.00 82.69 93 LYS A O 1
ATOM 709 N N . LEU A 1 94 ? -22.820 -62.987 -28.601 1.00 84.19 94 LEU A N 1
ATOM 710 C CA . LEU A 1 94 ? -23.766 -63.959 -28.042 1.00 84.19 94 LEU A CA 1
ATOM 711 C C . LEU A 1 94 ? -25.185 -63.686 -28.559 1.00 84.19 94 LEU A C 1
ATOM 713 O O . LEU A 1 94 ? -25.888 -64.606 -28.976 1.00 84.19 94 LEU A O 1
ATOM 717 N N . ARG A 1 95 ? -25.597 -62.413 -28.631 1.00 85.12 95 ARG A N 1
ATOM 718 C CA . ARG A 1 95 ? -26.884 -62.023 -29.232 1.00 85.12 95 ARG A CA 1
ATOM 719 C C . ARG A 1 95 ? -26.951 -62.345 -30.727 1.00 85.12 95 ARG A C 1
ATOM 721 O O . ARG A 1 95 ? -27.958 -62.893 -31.171 1.00 85.12 95 ARG A O 1
ATOM 728 N N . ARG A 1 96 ? -25.899 -62.060 -31.504 1.00 83.69 96 ARG A N 1
ATOM 729 C CA . ARG A 1 96 ? -25.827 -62.395 -32.944 1.00 83.69 96 ARG A CA 1
ATOM 730 C C . ARG A 1 96 ? -25.807 -63.902 -33.202 1.00 83.69 96 ARG A C 1
ATOM 732 O O . ARG A 1 96 ? -26.361 -64.350 -34.200 1.00 83.69 96 ARG A O 1
ATOM 739 N N . GLU A 1 97 ? -25.221 -64.676 -32.297 1.00 86.19 97 GLU A N 1
ATOM 740 C CA . GLU A 1 97 ? -25.137 -66.139 -32.360 1.00 86.19 97 GLU A CA 1
ATOM 741 C C . GLU A 1 97 ? -26.427 -66.835 -31.871 1.00 86.19 97 GLU A C 1
ATOM 743 O O . GLU A 1 97 ? -26.504 -68.062 -31.845 1.00 86.19 97 GLU A O 1
ATOM 748 N N . GLY A 1 98 ? -27.474 -66.074 -31.518 1.00 84.94 98 GLY A N 1
ATOM 749 C CA . GLY A 1 98 ? -28.755 -66.609 -31.044 1.00 84.94 98 GLY A CA 1
ATOM 750 C C . GLY A 1 98 ? -28.736 -67.075 -29.583 1.00 84.94 98 GLY A C 1
ATOM 751 O O . GLY A 1 98 ? -29.693 -67.694 -29.121 1.00 84.94 98 GLY A O 1
ATOM 752 N N . GLN A 1 99 ? -27.680 -66.754 -28.835 1.00 89.88 99 GLN A N 1
ATOM 753 C CA . GLN A 1 99 ? -27.486 -67.093 -27.424 1.00 89.88 99 GLN A CA 1
ATOM 754 C C . GLN A 1 99 ? -27.978 -65.967 -26.498 1.00 89.88 99 GLN A C 1
ATOM 756 O O . GLN A 1 99 ? -27.288 -65.557 -25.567 1.00 89.88 99 GLN A O 1
ATOM 761 N N . GLY A 1 100 ? -29.193 -65.460 -26.745 1.00 82.19 100 GLY A N 1
ATOM 762 C CA . GLY A 1 100 ? -29.754 -64.312 -26.017 1.00 82.19 100 GLY A CA 1
ATOM 763 C C . GLY A 1 100 ? -29.788 -64.496 -24.495 1.00 82.19 100 GLY A C 1
ATOM 764 O O . GLY A 1 100 ? -29.416 -63.586 -23.769 1.00 82.19 100 GLY A O 1
ATOM 765 N N . ALA A 1 101 ? -30.118 -65.698 -24.013 1.00 83.56 101 ALA A N 1
ATOM 766 C CA . ALA A 1 101 ? -30.145 -65.984 -22.576 1.00 83.56 101 ALA A CA 1
ATOM 767 C C . ALA A 1 101 ? -28.758 -65.896 -21.909 1.00 83.56 101 ALA A C 1
ATOM 769 O O . ALA A 1 101 ? -28.661 -65.469 -20.762 1.00 83.56 101 ALA A O 1
ATOM 770 N N . GLU A 1 102 ? -27.687 -66.270 -22.619 1.00 71.94 102 GLU A N 1
ATOM 771 C CA . GLU A 1 102 ? -26.318 -66.176 -22.092 1.00 71.94 102 GLU A CA 1
ATOM 772 C C . GLU A 1 102 ? -25.819 -64.726 -22.127 1.00 71.94 102 GLU A C 1
ATOM 774 O O . GLU A 1 102 ? -25.132 -64.282 -21.212 1.00 71.94 102 GLU A O 1
ATOM 779 N N . ALA A 1 103 ? -26.231 -63.961 -23.143 1.00 73.50 103 ALA A N 1
ATOM 780 C CA . ALA A 1 103 ? -25.959 -62.531 -23.226 1.00 73.50 103 ALA A CA 1
ATOM 781 C C . ALA A 1 103 ? -26.638 -61.749 -22.090 1.00 73.50 103 ALA A C 1
ATOM 783 O O . ALA A 1 103 ? -25.991 -60.930 -21.445 1.00 73.50 103 ALA A O 1
ATOM 784 N N . ASP A 1 104 ? -27.913 -62.037 -21.812 1.00 75.75 104 ASP A N 1
ATOM 785 C CA . ASP A 1 104 ? -28.673 -61.387 -20.738 1.00 75.75 104 ASP A CA 1
ATOM 786 C C . ASP A 1 104 ? -28.125 -61.765 -19.354 1.00 75.75 104 ASP A C 1
ATOM 788 O O . ASP A 1 104 ? -28.077 -60.935 -18.445 1.00 75.75 104 ASP A O 1
ATOM 792 N N . ARG A 1 105 ? -27.649 -63.007 -19.197 1.00 82.19 105 ARG A N 1
ATOM 793 C CA . ARG A 1 105 ? -26.956 -63.447 -17.985 1.00 82.19 105 ARG A CA 1
ATOM 794 C C . ARG A 1 105 ? -25.632 -62.703 -17.788 1.00 82.19 105 ARG A C 1
ATOM 796 O O . ARG A 1 105 ? -25.385 -62.210 -16.691 1.00 82.19 105 ARG A O 1
ATOM 803 N N . LEU A 1 106 ? -24.802 -62.603 -18.828 1.00 71.31 106 LEU A N 1
ATOM 804 C CA . LEU A 1 106 ? -23.525 -61.885 -18.770 1.00 71.31 106 LEU A CA 1
ATOM 805 C C . LEU A 1 106 ? -23.737 -60.387 -18.491 1.00 71.31 106 LEU A C 1
ATOM 807 O O . LEU A 1 106 ? -23.000 -59.792 -17.710 1.00 71.31 106 LEU A O 1
ATOM 811 N N . GLU A 1 107 ? -24.777 -59.787 -19.075 1.00 76.31 107 GLU A N 1
ATOM 812 C CA . GLU A 1 107 ? -25.181 -58.406 -18.798 1.00 76.31 107 GLU A CA 1
ATOM 813 C C . GLU A 1 107 ? -25.609 -58.215 -17.332 1.00 76.31 107 GLU A C 1
ATOM 815 O O . GLU A 1 107 ? -25.171 -57.262 -16.686 1.00 76.31 107 GLU A O 1
ATOM 820 N N . ALA A 1 108 ? -26.391 -59.142 -16.768 1.00 72.69 108 ALA A N 1
ATOM 821 C CA . ALA A 1 108 ? -26.784 -59.108 -15.358 1.00 72.69 108 ALA A CA 1
ATOM 822 C C . ALA A 1 108 ? -25.588 -59.266 -14.399 1.00 72.69 108 ALA A C 1
ATOM 824 O O . ALA A 1 108 ? -25.500 -58.534 -13.413 1.00 72.69 108 ALA A O 1
ATOM 825 N N . GLU A 1 109 ? -24.643 -60.163 -14.703 1.00 70.19 109 GLU A N 1
ATOM 826 C CA . GLU A 1 109 ? -23.416 -60.349 -13.912 1.00 70.19 109 GLU A CA 1
ATOM 827 C C . GLU A 1 109 ? -22.550 -59.071 -13.902 1.00 70.19 109 GLU A C 1
ATOM 829 O O . GLU A 1 109 ? -22.004 -58.691 -12.865 1.00 70.19 109 GLU A O 1
ATOM 834 N N . ILE A 1 110 ? -22.466 -58.351 -15.027 1.00 65.31 110 ILE A N 1
ATOM 835 C CA . ILE A 1 110 ? -21.747 -57.067 -15.111 1.00 65.31 110 ILE A CA 1
ATOM 836 C C . ILE A 1 110 ? -22.449 -55.982 -14.293 1.00 65.31 110 ILE A C 1
ATOM 838 O O . ILE A 1 110 ? -21.779 -55.222 -13.592 1.00 65.31 110 ILE A O 1
ATOM 842 N N . ILE A 1 111 ? -23.782 -55.915 -14.360 1.00 64.81 111 ILE A N 1
ATOM 843 C CA . ILE A 1 111 ? -24.575 -54.966 -13.568 1.00 64.81 111 ILE A CA 1
ATOM 844 C C . ILE A 1 111 ? -24.336 -55.194 -12.073 1.00 64.81 111 ILE A C 1
ATOM 846 O O . ILE A 1 111 ? -24.060 -54.231 -11.362 1.00 64.81 111 ILE A O 1
ATOM 850 N N . GLU A 1 112 ? -24.347 -56.444 -11.605 1.00 66.31 112 GLU A N 1
ATOM 851 C CA . GLU A 1 112 ? -24.100 -56.760 -10.193 1.00 66.31 112 GLU A CA 1
ATOM 852 C C . GLU A 1 112 ? -22.697 -56.310 -9.741 1.00 66.31 112 GLU A C 1
ATOM 854 O O . GLU A 1 112 ? -22.521 -55.790 -8.638 1.00 66.31 112 GLU A O 1
ATOM 859 N N . VAL A 1 113 ? -21.683 -56.455 -10.602 1.00 59.34 113 VAL A N 1
ATOM 860 C CA . VAL A 1 113 ? -20.317 -55.987 -10.317 1.00 59.34 113 VAL A CA 1
ATOM 861 C C . VAL A 1 113 ? -20.243 -54.458 -10.255 1.00 59.34 113 VAL A C 1
ATOM 863 O O . VAL A 1 113 ? -19.552 -53.922 -9.387 1.00 59.34 113 VAL A O 1
ATOM 866 N N . ILE A 1 114 ? -20.953 -53.748 -11.138 1.00 55.59 114 ILE A N 1
ATOM 867 C CA . ILE A 1 114 ? -21.022 -52.279 -11.124 1.00 55.59 114 ILE A CA 1
ATOM 868 C C . ILE A 1 114 ? -21.735 -51.792 -9.859 1.00 55.59 114 ILE A C 1
ATOM 870 O O . ILE A 1 114 ? -21.220 -50.909 -9.179 1.00 55.59 114 ILE A O 1
ATOM 874 N N . GLU A 1 115 ? -22.868 -52.395 -9.495 1.00 62.53 115 GLU A N 1
ATOM 875 C CA . GLU A 1 115 ? -23.609 -52.050 -8.277 1.00 62.53 115 GLU A CA 1
ATOM 876 C C . GLU A 1 115 ? -22.776 -52.301 -7.011 1.00 62.53 115 GLU A C 1
ATOM 878 O O . GLU A 1 115 ? -22.726 -51.450 -6.120 1.00 62.53 115 GLU A O 1
ATOM 883 N N . ALA A 1 116 ? -22.042 -53.418 -6.954 1.00 61.34 116 ALA A N 1
ATOM 884 C CA . ALA A 1 116 ? -21.117 -53.703 -5.859 1.00 61.34 116 ALA A CA 1
ATOM 885 C C . ALA A 1 116 ? -19.970 -52.678 -5.784 1.00 61.34 116 ALA A C 1
ATOM 887 O O . ALA A 1 116 ? -19.598 -52.245 -4.693 1.00 61.34 116 ALA A O 1
ATOM 888 N N . TYR A 1 117 ? -19.434 -52.251 -6.931 1.00 52.59 117 TYR A N 1
ATOM 889 C CA . TYR A 1 117 ? -18.391 -51.227 -6.994 1.00 52.59 117 TYR A CA 1
ATOM 890 C C . TYR A 1 117 ? -18.904 -49.851 -6.544 1.00 52.59 117 TYR A C 1
ATOM 892 O O . TYR A 1 117 ? -18.249 -49.185 -5.744 1.00 52.59 117 TYR A O 1
ATOM 900 N N . CYS A 1 118 ? -20.102 -49.449 -6.984 1.00 53.09 118 CYS A N 1
ATOM 901 C CA . CYS A 1 118 ? -20.758 -48.220 -6.533 1.00 53.09 118 CYS A CA 1
ATOM 902 C C . CYS A 1 118 ? -21.006 -48.227 -5.018 1.00 53.09 118 CYS A C 1
ATOM 904 O O . CYS A 1 118 ? -20.733 -47.227 -4.359 1.00 53.09 118 CYS A O 1
ATOM 906 N N . SER A 1 119 ? -21.444 -49.355 -4.451 1.00 61.09 119 SER A N 1
ATOM 907 C CA . SER A 1 119 ? -21.648 -49.486 -3.003 1.00 61.09 119 SER A CA 1
ATOM 908 C C . SER A 1 119 ? -20.345 -49.347 -2.202 1.00 61.09 119 SER A C 1
ATOM 910 O O . SER A 1 119 ? -20.335 -48.729 -1.139 1.00 61.09 119 SER A O 1
ATOM 912 N N . GLU A 1 120 ? -19.220 -49.871 -2.699 1.00 56.72 120 GLU A N 1
ATOM 913 C CA . GLU A 1 120 ? -17.919 -49.675 -2.042 1.00 56.72 120 GLU A CA 1
ATOM 914 C C . GLU A 1 120 ? -17.411 -48.230 -2.166 1.00 56.72 120 GLU A C 1
ATOM 916 O O . GLU A 1 120 ? -16.841 -47.702 -1.212 1.00 56.72 120 GLU A O 1
ATOM 921 N N . LEU A 1 121 ? -17.676 -47.545 -3.283 1.00 48.28 121 LEU A N 1
ATOM 922 C CA . LEU A 1 121 ? -17.379 -46.113 -3.411 1.00 48.28 121 LEU A CA 1
ATOM 923 C C . LEU A 1 121 ? -18.207 -45.256 -2.440 1.00 48.28 121 LEU A C 1
ATOM 925 O O . LEU A 1 121 ? -17.671 -44.308 -1.867 1.00 48.28 121 LEU A O 1
ATOM 929 N N . GLU A 1 122 ? -19.476 -45.602 -2.202 1.00 53.81 122 GLU A N 1
ATOM 930 C CA . GLU A 1 122 ? -20.308 -44.951 -1.179 1.00 53.81 122 GLU A CA 1
ATOM 931 C C . GLU A 1 122 ? -19.719 -45.141 0.227 1.00 53.81 122 GLU A C 1
ATOM 933 O O . GLU A 1 122 ? -19.606 -44.175 0.978 1.00 53.81 122 GLU A O 1
ATOM 938 N N . LYS A 1 123 ? -19.227 -46.341 0.559 1.00 59.91 123 LYS A N 1
ATOM 939 C CA . LYS A 1 123 ? -18.538 -46.581 1.839 1.00 59.91 123 LYS A CA 1
ATOM 940 C C . LYS A 1 123 ? -17.236 -45.793 1.963 1.00 59.91 123 LYS A C 1
ATOM 942 O O . LYS A 1 123 ? -16.933 -45.293 3.041 1.00 59.91 123 LYS A O 1
ATOM 947 N N . ILE A 1 124 ? -16.459 -45.676 0.885 1.00 49.72 124 ILE A N 1
ATOM 948 C CA . ILE A 1 124 ? -15.228 -44.871 0.868 1.00 49.72 124 ILE A CA 1
ATOM 949 C C . ILE A 1 124 ? -15.558 -43.390 1.076 1.00 49.72 124 ILE A C 1
ATOM 951 O O . ILE A 1 124 ? -14.890 -42.737 1.874 1.00 49.72 124 ILE A O 1
ATOM 955 N N . ARG A 1 125 ? -16.608 -42.873 0.421 1.00 55.72 125 ARG A N 1
ATOM 956 C CA . ARG A 1 125 ? -17.123 -41.513 0.637 1.00 55.72 125 ARG A CA 1
ATOM 957 C C . ARG A 1 125 ? -17.509 -41.305 2.101 1.00 55.72 125 ARG A C 1
ATOM 959 O O . ARG A 1 125 ? -17.052 -40.342 2.706 1.00 55.72 125 ARG A O 1
ATOM 966 N N . ASP A 1 126 ? -18.302 -42.203 2.674 1.00 57.72 126 ASP A N 1
ATOM 967 C CA . ASP A 1 126 ? -18.810 -42.059 4.042 1.00 57.72 126 ASP A CA 1
ATOM 968 C C . ASP A 1 126 ? -17.680 -42.174 5.083 1.00 57.72 126 ASP A C 1
ATOM 970 O O . ASP A 1 126 ? -17.617 -41.389 6.032 1.00 57.72 126 ASP A O 1
ATOM 974 N N . ASN A 1 127 ? -16.712 -43.069 4.859 1.00 53.50 127 ASN A N 1
ATOM 975 C CA . ASN A 1 127 ? -15.504 -43.172 5.682 1.00 53.50 127 ASN A CA 1
ATOM 976 C C . ASN A 1 127 ? -14.601 -41.939 5.548 1.00 53.50 127 ASN A C 1
ATOM 978 O O . ASN A 1 127 ? -14.013 -41.501 6.536 1.00 53.50 127 ASN A O 1
ATOM 982 N N . TRP A 1 128 ? -14.480 -41.366 4.347 1.00 52.66 128 TRP A N 1
ATOM 983 C CA . TRP A 1 128 ? -13.726 -40.134 4.122 1.00 52.66 128 TRP A CA 1
ATOM 984 C C . TRP A 1 128 ? -14.385 -38.942 4.824 1.00 52.66 128 TRP A C 1
ATOM 986 O O . TRP A 1 128 ? -13.696 -38.222 5.542 1.00 52.66 128 TRP A O 1
ATOM 996 N N . ILE A 1 129 ? -15.712 -38.796 4.716 1.00 47.69 129 ILE A N 1
ATOM 997 C CA . ILE A 1 129 ? -16.496 -37.777 5.434 1.00 47.69 129 ILE A CA 1
ATOM 998 C C . ILE A 1 129 ? -16.288 -37.915 6.947 1.00 47.69 129 ILE A C 1
ATOM 1000 O O . ILE A 1 129 ? -15.946 -36.941 7.611 1.00 47.69 129 ILE A O 1
ATOM 1004 N N . SER A 1 130 ? -16.411 -39.130 7.490 1.00 50.41 130 SER A N 1
ATOM 1005 C CA . SER A 1 130 ? -16.208 -39.397 8.920 1.00 50.41 130 SER A CA 1
ATOM 1006 C C . SER A 1 130 ? -14.778 -39.079 9.385 1.00 50.41 130 SER A C 1
ATOM 1008 O O . SER A 1 130 ? -14.575 -38.515 10.464 1.00 50.41 130 SER A O 1
ATOM 1010 N N . ARG A 1 131 ? -13.769 -39.394 8.563 1.00 51.31 131 ARG A N 1
ATOM 1011 C CA . ARG A 1 131 ? -12.353 -39.192 8.893 1.00 51.31 131 ARG A CA 1
ATOM 1012 C C . ARG A 1 131 ? -11.922 -37.730 8.771 1.00 51.31 131 ARG A C 1
ATOM 1014 O O . ARG A 1 131 ? -11.156 -37.278 9.616 1.00 51.31 131 ARG A O 1
ATOM 1021 N N . GLU A 1 132 ? -12.407 -36.994 7.774 1.00 50.75 132 GLU A N 1
ATOM 1022 C CA . GLU A 1 132 ? -12.141 -35.555 7.645 1.00 50.75 132 GLU A CA 1
ATOM 1023 C C . GLU A 1 132 ? -12.900 -34.745 8.696 1.00 50.75 132 GLU A C 1
ATOM 1025 O O . GLU A 1 132 ? -12.289 -33.880 9.319 1.00 50.75 132 GLU A O 1
ATOM 1030 N N . ALA A 1 133 ? -14.152 -35.103 9.008 1.00 47.62 133 ALA A N 1
ATOM 1031 C CA . ALA A 1 133 ? -14.860 -34.557 10.165 1.00 47.62 133 ALA A CA 1
ATOM 1032 C C . ALA A 1 133 ? -14.039 -34.755 11.451 1.00 47.62 133 ALA A C 1
ATOM 1034 O O . ALA A 1 133 ? -13.783 -33.792 12.161 1.00 47.62 133 ALA A O 1
ATOM 1035 N N . SER A 1 134 ? -13.504 -35.964 11.677 1.00 45.19 134 SER A N 1
ATOM 1036 C CA . SER A 1 134 ? -12.674 -36.282 12.853 1.00 45.19 134 SER A CA 1
ATOM 1037 C C . SER A 1 134 ? -11.328 -35.539 12.901 1.00 45.19 134 SER A C 1
ATOM 1039 O O . SER A 1 134 ? -10.821 -35.238 13.985 1.00 45.19 134 SER A O 1
ATOM 1041 N N . LYS A 1 135 ? -10.707 -35.260 11.745 1.00 46.22 135 LYS A N 1
ATOM 1042 C CA . LYS A 1 135 ? -9.449 -34.495 11.656 1.00 46.22 135 LYS A CA 1
ATOM 1043 C C . LYS A 1 135 ? -9.670 -33.006 11.907 1.00 46.22 135 LYS A C 1
ATOM 1045 O O . LYS A 1 135 ? -8.848 -32.393 12.589 1.00 46.22 135 LYS A O 1
ATOM 1050 N N . LEU A 1 136 ? -10.767 -32.461 11.382 1.00 46.38 136 LEU A N 1
ATOM 1051 C CA . LEU A 1 136 ? -11.186 -31.073 11.570 1.00 46.38 136 LEU A CA 1
ATOM 1052 C C . LEU A 1 136 ? -11.604 -30.788 13.019 1.00 46.38 136 LEU A C 1
ATOM 1054 O O . LEU A 1 136 ? -11.394 -29.677 13.487 1.00 46.38 136 LEU A O 1
ATOM 1058 N N . THR A 1 137 ? -12.115 -31.780 13.758 1.00 46.50 137 THR A N 1
ATOM 1059 C CA . THR A 1 137 ? -12.654 -31.555 15.109 1.00 46.50 137 THR A CA 1
ATOM 1060 C C . THR A 1 137 ? -11.663 -31.632 16.276 1.00 46.50 137 THR A C 1
ATOM 1062 O O . THR A 1 137 ? -12.044 -31.185 17.349 1.00 46.50 137 THR A O 1
ATOM 1065 N N . PHE A 1 138 ? -10.444 -32.201 16.175 1.00 42.97 138 PHE A N 1
ATOM 1066 C CA . PHE A 1 138 ? -9.718 -32.525 17.433 1.00 42.97 138 PHE A CA 1
ATOM 1067 C C . PHE A 1 138 ? -8.173 -32.592 17.428 1.00 42.97 138 PHE A C 1
ATOM 1069 O O . PHE A 1 138 ? -7.549 -32.459 18.479 1.00 42.97 138 PHE A O 1
ATOM 1076 N N . GLY A 1 139 ? -7.502 -32.832 16.296 1.00 37.59 139 GLY A N 1
ATOM 1077 C CA . GLY A 1 139 ? -6.102 -33.303 16.329 1.00 37.59 139 GLY A CA 1
ATOM 1078 C C . GLY A 1 139 ? -5.009 -32.230 16.415 1.00 37.59 139 GLY A C 1
ATOM 1079 O O . GLY A 1 139 ? -3.988 -32.441 17.076 1.00 37.59 139 GLY A O 1
ATOM 1080 N N . HIS A 1 140 ? -5.199 -31.099 15.733 1.00 37.66 140 HIS A N 1
ATOM 1081 C CA . HIS A 1 140 ? -4.134 -30.111 15.508 1.00 37.66 140 HIS A CA 1
ATOM 1082 C C . HIS A 1 140 ? -4.228 -28.869 16.405 1.00 37.66 140 HIS A C 1
ATOM 1084 O O . HIS A 1 140 ? -3.199 -28.276 16.716 1.00 37.66 140 HIS A O 1
ATOM 1090 N N . MET A 1 141 ? -5.425 -28.517 16.881 1.00 41.28 141 MET A N 1
ATOM 1091 C CA . MET A 1 141 ? -5.659 -27.297 17.668 1.00 41.28 141 MET A CA 1
ATOM 1092 C C . MET A 1 141 ? -5.117 -27.359 19.103 1.00 41.28 141 MET A C 1
ATOM 1094 O O . MET A 1 141 ? -4.605 -26.359 19.596 1.00 41.28 141 MET A O 1
ATOM 1098 N N . ILE A 1 142 ? -5.184 -28.516 19.774 1.00 42.75 142 ILE A N 1
ATOM 1099 C CA . ILE A 1 142 ? -4.886 -28.594 21.218 1.00 42.75 142 ILE A CA 1
ATOM 1100 C C . ILE A 1 142 ? -3.409 -28.891 21.520 1.00 42.75 142 ILE A C 1
ATOM 1102 O O . ILE A 1 142 ? -2.881 -28.423 22.523 1.00 42.75 142 ILE A O 1
ATOM 1106 N N . ARG A 1 143 ? -2.672 -29.588 20.643 1.00 39.84 143 ARG A N 1
ATOM 1107 C CA . ARG A 1 143 ? -1.263 -29.929 20.945 1.00 39.84 143 ARG A CA 1
ATOM 1108 C C . ARG A 1 143 ? -0.297 -28.746 20.883 1.00 39.84 143 ARG A C 1
ATOM 1110 O O . ARG A 1 143 ? 0.801 -28.859 21.416 1.00 39.84 143 ARG A O 1
ATOM 1117 N N . ALA A 1 144 ? -0.682 -27.640 20.246 1.00 39.03 144 ALA A N 1
ATOM 1118 C CA . ALA A 1 144 ? 0.163 -26.454 20.120 1.00 39.03 144 ALA A CA 1
ATOM 1119 C C . ALA A 1 144 ? -0.093 -25.384 21.202 1.00 39.03 144 ALA A C 1
ATOM 1121 O O . ALA A 1 144 ? 0.687 -24.441 21.298 1.00 39.03 144 ALA A O 1
ATOM 1122 N N . LYS A 1 145 ? -1.135 -25.513 22.040 1.00 37.00 145 LYS A N 1
ATOM 1123 C CA . LYS A 1 145 ? -1.442 -24.549 23.114 1.00 37.00 145 LYS A CA 1
ATOM 1124 C C . LYS A 1 145 ? -1.584 -25.260 24.469 1.00 37.00 145 LYS A C 1
ATOM 1126 O O . LYS A 1 145 ? -2.646 -25.748 24.834 1.00 37.00 145 LYS A O 1
ATOM 1131 N N . ASN A 1 146 ? -0.450 -25.333 25.172 1.00 45.59 146 ASN A N 1
ATOM 1132 C CA . ASN A 1 146 ? -0.190 -26.078 26.411 1.00 45.59 146 ASN A CA 1
ATOM 1133 C C . ASN A 1 146 ? -0.971 -25.607 27.659 1.00 45.59 146 ASN A C 1
ATOM 1135 O O . ASN A 1 146 ? -1.215 -24.417 27.842 1.00 45.59 146 ASN A O 1
ATOM 1139 N N . GLU A 1 147 ? -1.240 -26.583 28.543 1.00 38.53 147 GLU A N 1
ATOM 1140 C CA . GLU A 1 147 ? -1.513 -26.592 30.004 1.00 38.53 147 GLU A CA 1
ATOM 1141 C C . GLU A 1 147 ? -2.527 -25.617 30.635 1.00 38.53 147 GLU A C 1
ATOM 1143 O O . GLU A 1 147 ? -3.237 -26.005 31.567 1.00 38.53 147 GLU A O 1
ATOM 1148 N N . ARG A 1 148 ? -2.641 -24.372 30.170 1.00 43.09 148 ARG A N 1
ATOM 1149 C CA . ARG A 1 148 ? -3.629 -23.403 30.674 1.00 43.09 148 ARG A CA 1
ATOM 1150 C C . ARG A 1 148 ? -5.044 -23.804 30.240 1.00 43.09 148 ARG A C 1
ATOM 1152 O O . ARG A 1 148 ? -5.980 -23.686 31.023 1.00 43.09 148 ARG A O 1
ATOM 1159 N N . PHE A 1 149 ? -5.161 -24.371 29.038 1.00 44.06 149 PHE A N 1
ATOM 1160 C CA . PHE A 1 149 ? -6.407 -24.850 28.429 1.00 44.06 149 PHE A CA 1
ATOM 1161 C C . PHE A 1 149 ? -7.063 -25.993 29.230 1.00 44.06 149 PHE A C 1
ATOM 1163 O O . PHE A 1 149 ? -8.267 -25.980 29.448 1.00 44.06 149 PHE A O 1
ATOM 1170 N N . GLU A 1 150 ? -6.282 -26.946 29.754 1.00 46.94 150 GLU A N 1
ATOM 1171 C CA . GLU A 1 150 ? -6.817 -28.072 30.544 1.00 46.94 150 GLU A CA 1
ATOM 1172 C C . GLU A 1 150 ? -7.172 -27.696 31.992 1.00 46.94 150 GLU A C 1
ATOM 1174 O O . GLU A 1 150 ? -8.037 -28.327 32.598 1.00 46.94 150 GLU A O 1
ATOM 1179 N N . LYS A 1 151 ? -6.534 -26.664 32.564 1.00 46.56 151 LYS A N 1
ATOM 1180 C CA . LYS A 1 151 ? -6.825 -26.194 33.932 1.00 46.56 151 LYS A CA 1
ATOM 1181 C C . LYS A 1 151 ? -8.072 -25.313 34.030 1.00 46.56 151 LYS A C 1
ATOM 1183 O O . LYS A 1 151 ? -8.613 -25.189 35.126 1.00 46.56 151 LYS A O 1
ATOM 1188 N N . MET A 1 152 ? -8.506 -24.700 32.927 1.00 44.88 152 MET A N 1
ATOM 1189 C CA . MET A 1 152 ? -9.634 -23.758 32.909 1.00 44.88 152 MET A CA 1
ATOM 1190 C C . MET A 1 152 ? -11.003 -24.435 32.767 1.00 44.88 152 MET A C 1
ATOM 1192 O O . MET A 1 152 ? -12.001 -23.856 33.179 1.00 44.88 152 MET A O 1
ATOM 1196 N N . PHE A 1 153 ? -11.070 -25.674 32.273 1.00 49.41 153 PHE A N 1
ATOM 1197 C CA . PHE A 1 153 ? -12.351 -26.341 32.055 1.00 49.41 153 PHE A CA 1
ATOM 1198 C C . PHE A 1 153 ? -12.915 -26.997 33.323 1.00 49.41 153 PHE A C 1
ATOM 1200 O O . PHE A 1 153 ? -12.434 -28.025 33.810 1.00 49.41 153 PHE A O 1
ATOM 1207 N N . SER A 1 154 ? -13.993 -26.405 33.842 1.00 54.28 154 SER A N 1
ATOM 1208 C CA . SER A 1 154 ? -14.824 -26.998 34.890 1.00 54.28 154 SER A CA 1
ATOM 1209 C C . SER A 1 154 ? -15.907 -27.899 34.274 1.00 54.28 154 SER A C 1
ATOM 1211 O O . SER A 1 154 ? -16.073 -27.998 33.061 1.00 54.28 154 SER A O 1
ATOM 1213 N N . LYS A 1 155 ? -16.699 -28.583 35.107 1.00 44.91 155 LYS A N 1
ATOM 1214 C CA . LYS A 1 155 ? -17.750 -29.522 34.664 1.00 44.91 155 LYS A CA 1
ATOM 1215 C C . LYS A 1 155 ? -18.815 -28.891 33.739 1.00 44.91 155 LYS A C 1
ATOM 1217 O O . LYS A 1 155 ? -19.489 -29.642 33.043 1.00 44.91 155 LYS A O 1
ATOM 1222 N N . LYS A 1 156 ? -18.965 -27.560 33.751 1.00 47.12 156 LYS A N 1
ATOM 1223 C CA . LYS A 1 156 ? -19.947 -26.797 32.960 1.00 47.12 156 LYS A CA 1
ATOM 1224 C C . LYS A 1 156 ? -19.587 -26.728 31.466 1.00 47.12 156 LYS A C 1
ATOM 1226 O O . LYS A 1 156 ? -20.475 -26.607 30.640 1.00 47.12 156 LYS A O 1
ATOM 1231 N N . ASP A 1 157 ? -18.317 -26.917 31.115 1.00 54.47 157 ASP A N 1
ATOM 1232 C CA . ASP A 1 157 ? -17.832 -26.686 29.748 1.00 54.47 157 ASP A CA 1
ATOM 1233 C C . ASP A 1 157 ? -17.772 -27.933 28.860 1.00 54.47 157 ASP A C 1
ATOM 1235 O O . ASP A 1 157 ? -17.675 -27.838 27.639 1.00 54.47 157 ASP A O 1
ATOM 1239 N N . LYS A 1 158 ? -17.906 -29.126 29.453 1.00 54.81 158 LYS A N 1
ATOM 1240 C CA . LYS A 1 158 ? -18.134 -30.354 28.674 1.00 54.81 158 LYS A CA 1
ATOM 1241 C C . LYS A 1 158 ? -19.474 -30.327 27.936 1.00 54.81 158 LYS A C 1
ATOM 1243 O O . LYS A 1 158 ? -19.630 -31.034 26.949 1.00 54.81 158 LYS A O 1
ATOM 1248 N N . GLU A 1 159 ? -20.440 -29.541 28.416 1.00 53.81 159 GLU A N 1
ATOM 1249 C CA . GLU A 1 159 ? -21.710 -29.318 27.716 1.00 53.81 159 GLU A CA 1
ATOM 1250 C C . GLU A 1 159 ? -21.501 -28.429 26.480 1.00 53.81 159 GLU A C 1
ATOM 1252 O O . GLU A 1 159 ? -22.014 -28.762 25.415 1.00 53.81 159 GLU A O 1
ATOM 1257 N N . SER A 1 160 ? -20.651 -27.401 26.576 1.00 54.38 160 SER A N 1
ATOM 1258 C CA . SER A 1 160 ? -20.262 -26.533 25.454 1.00 54.38 160 SER A CA 1
ATOM 1259 C C . SER A 1 160 ? -19.483 -27.287 24.365 1.00 54.38 160 SER A C 1
ATOM 1261 O O . SER A 1 160 ? -19.686 -27.051 23.177 1.00 54.38 160 SER A O 1
ATOM 1263 N N . GLU A 1 161 ? -18.629 -28.244 24.748 1.00 51.84 161 GLU A N 1
ATOM 1264 C CA . GLU A 1 161 ? -17.930 -29.137 23.806 1.00 51.84 161 GLU A CA 1
ATOM 1265 C C . GLU A 1 161 ? -18.914 -30.012 23.007 1.00 51.84 161 GLU A C 1
ATOM 1267 O O . GLU A 1 161 ? -18.780 -30.168 21.792 1.00 51.84 161 GLU A O 1
ATOM 1272 N N . VAL A 1 162 ? -19.937 -30.556 23.676 1.00 62.38 162 VAL A N 1
ATOM 1273 C CA . VAL A 1 162 ? -20.991 -31.359 23.034 1.00 62.38 162 VAL A CA 1
ATOM 1274 C C . VAL A 1 162 ? -21.868 -30.492 22.128 1.00 62.38 162 VAL A C 1
ATOM 1276 O O . VAL A 1 162 ? -22.213 -30.919 21.028 1.00 62.38 162 VAL A O 1
ATOM 1279 N N . GLU A 1 163 ? -22.192 -29.268 22.546 1.00 59.66 163 GLU A N 1
ATOM 1280 C CA . GLU A 1 163 ? -22.949 -28.307 21.736 1.00 59.66 163 GLU A CA 1
ATOM 1281 C C . GLU A 1 163 ? -22.183 -27.896 20.467 1.00 59.66 163 GLU A C 1
ATOM 1283 O O . GLU A 1 163 ? -22.760 -27.851 19.378 1.00 59.66 163 GLU A O 1
ATOM 1288 N N . TYR A 1 164 ? -20.868 -27.690 20.574 1.00 49.91 164 TYR A N 1
ATOM 1289 C CA . TYR A 1 164 ? -19.989 -27.415 19.436 1.00 49.91 164 TYR A CA 1
ATOM 1290 C C . TYR A 1 164 ? -19.971 -28.579 18.430 1.00 49.91 164 TYR A C 1
ATOM 1292 O O . TYR A 1 164 ? -20.132 -28.369 17.224 1.00 49.91 164 TYR A O 1
ATOM 1300 N N . GLN A 1 165 ? -19.852 -29.822 18.914 1.00 54.88 165 GLN A N 1
ATOM 1301 C CA . GLN A 1 165 ? -19.887 -31.024 18.069 1.00 54.88 165 GLN A CA 1
ATOM 1302 C C . GLN A 1 165 ? -21.249 -31.235 17.383 1.00 54.88 165 GLN A C 1
ATOM 1304 O O . GLN A 1 165 ? -21.294 -31.587 16.198 1.00 54.88 165 GLN A O 1
ATOM 1309 N N . ASP A 1 166 ? -22.356 -30.995 18.092 1.00 67.56 166 ASP A N 1
ATOM 1310 C CA . ASP A 1 166 ? -23.715 -31.093 17.537 1.00 67.56 166 ASP A CA 1
ATOM 1311 C C . ASP A 1 166 ? -23.947 -30.038 16.445 1.00 67.56 166 ASP A C 1
ATOM 1313 O O . ASP A 1 166 ? -24.512 -30.325 15.386 1.00 67.56 166 ASP A O 1
ATOM 1317 N N . ARG A 1 167 ? -23.440 -28.818 16.653 1.00 57.50 167 ARG A N 1
ATOM 1318 C CA . ARG A 1 167 ? -23.595 -27.711 15.705 1.00 57.50 167 ARG A CA 1
ATOM 1319 C C . ARG A 1 167 ? -22.763 -27.895 14.435 1.00 57.50 167 ARG A C 1
ATOM 1321 O O . ARG A 1 167 ? -23.292 -27.649 13.353 1.00 57.50 167 ARG A O 1
ATOM 1328 N N . ILE A 1 168 ? -21.524 -28.392 14.531 1.00 50.59 168 ILE A N 1
ATOM 1329 C CA . ILE A 1 168 ? -20.719 -28.771 13.351 1.00 50.59 168 ILE A CA 1
ATOM 1330 C C . ILE A 1 168 ? -21.411 -29.878 12.552 1.00 50.59 168 ILE A C 1
ATOM 1332 O O . ILE A 1 168 ? -21.459 -29.811 11.320 1.00 50.59 168 ILE A O 1
ATOM 1336 N N . SER A 1 169 ? -21.967 -30.878 13.241 1.00 61.50 169 SER A N 1
ATOM 1337 C CA . SER A 1 169 ? -22.684 -31.978 12.589 1.00 61.50 169 SER A CA 1
ATOM 1338 C C . SER A 1 169 ? -23.891 -31.454 11.804 1.00 61.50 169 SER A C 1
ATOM 1340 O O . SER A 1 169 ? -24.014 -31.744 10.616 1.00 61.50 169 SER A O 1
ATOM 1342 N N . LYS A 1 170 ? -24.703 -30.577 12.409 1.00 65.62 170 LYS A N 1
ATOM 1343 C CA . LYS A 1 170 ? -25.854 -29.937 11.746 1.00 65.62 170 LYS A CA 1
ATOM 1344 C C . LYS A 1 170 ? -25.469 -29.045 10.567 1.00 65.62 170 LYS A C 1
ATOM 1346 O O . LYS A 1 170 ? -26.059 -29.177 9.505 1.00 65.62 170 LYS A O 1
ATOM 1351 N N . LEU A 1 171 ? -24.462 -28.179 10.709 1.00 53.41 171 LEU A N 1
ATOM 1352 C CA . LEU A 1 171 ? -23.984 -27.321 9.611 1.00 53.41 171 LEU A CA 1
ATOM 1353 C C . LEU A 1 171 ? -23.472 -28.143 8.422 1.00 53.41 171 LEU A C 1
ATOM 1355 O O . LEU A 1 171 ? -23.675 -27.775 7.265 1.00 53.41 171 LEU A O 1
ATOM 1359 N N . THR A 1 172 ? -22.820 -29.272 8.706 1.00 52.94 172 THR A N 1
ATOM 1360 C CA . THR A 1 172 ? -22.363 -30.206 7.674 1.00 52.94 172 THR A CA 1
ATOM 1361 C C . THR A 1 172 ? -23.553 -30.824 6.938 1.00 52.94 172 THR A C 1
ATOM 1363 O O . THR A 1 172 ? -23.558 -30.849 5.708 1.00 52.94 172 THR A O 1
ATOM 1366 N N . GLU A 1 173 ? -24.579 -31.268 7.668 1.00 62.81 173 GLU A N 1
ATOM 1367 C CA . GLU A 1 173 ? -25.824 -31.797 7.095 1.00 62.81 173 GLU A CA 1
ATOM 1368 C C . GLU A 1 173 ? -26.571 -30.742 6.258 1.00 62.81 173 GLU A C 1
ATOM 1370 O O . GLU A 1 173 ? -26.902 -31.006 5.101 1.00 62.81 173 GLU A O 1
ATOM 1375 N N . GLU A 1 174 ? -26.743 -29.525 6.783 1.00 62.09 174 GLU A N 1
ATOM 1376 C CA . GLU A 1 174 ? -27.405 -28.402 6.104 1.00 62.09 174 GLU A CA 1
ATOM 1377 C C . GLU A 1 174 ? -26.697 -28.011 4.802 1.00 62.09 174 GLU A C 1
ATOM 1379 O O . GLU A 1 174 ? -27.350 -27.787 3.786 1.00 62.09 174 GLU A O 1
ATOM 1384 N N . LYS A 1 175 ? -25.358 -27.961 4.784 1.00 57.47 175 LYS A N 1
ATOM 1385 C CA . LYS A 1 175 ? -24.602 -27.617 3.567 1.00 57.47 175 LYS A CA 1
ATOM 1386 C C . LYS A 1 175 ? -24.637 -28.743 2.536 1.00 57.47 175 LYS A C 1
ATOM 1388 O O . LYS A 1 175 ? -24.725 -28.468 1.339 1.00 57.47 175 LYS A O 1
ATOM 1393 N N . ILE A 1 176 ? -24.612 -30.006 2.966 1.00 56.41 176 ILE A N 1
ATOM 1394 C CA . ILE A 1 176 ? -24.817 -31.156 2.070 1.00 56.41 176 ILE A CA 1
ATOM 1395 C C . ILE A 1 176 ? -26.190 -31.064 1.383 1.00 56.41 176 ILE A C 1
ATOM 1397 O O . ILE A 1 176 ? -26.298 -31.344 0.182 1.00 56.41 176 ILE A O 1
ATOM 1401 N N . GLU A 1 177 ? -27.212 -30.638 2.128 1.00 62.62 177 GLU A N 1
ATOM 1402 C CA . GLU A 1 177 ? -28.566 -30.402 1.628 1.00 62.62 177 GLU A CA 1
ATOM 1403 C C . GLU A 1 177 ? -28.637 -29.162 0.712 1.00 62.62 177 GLU A C 1
ATOM 1405 O O . GLU A 1 177 ? -29.167 -29.255 -0.393 1.00 62.62 177 GLU A O 1
ATOM 1410 N N . GLU A 1 178 ? -28.001 -28.041 1.077 1.00 56.69 178 GLU A N 1
ATOM 1411 C CA . GLU A 1 178 ? -27.938 -26.797 0.284 1.00 56.69 178 GLU A CA 1
ATOM 1412 C C . GLU A 1 178 ? -27.276 -27.001 -1.088 1.00 56.69 178 GLU A C 1
ATOM 1414 O O . GLU A 1 178 ? -27.774 -26.529 -2.114 1.00 56.69 178 GLU A O 1
ATOM 1419 N N . PHE A 1 179 ? -26.173 -27.756 -1.151 1.00 53.78 179 PHE A N 1
ATOM 1420 C CA . PHE A 1 179 ? -25.518 -28.087 -2.424 1.00 53.78 179 PHE A CA 1
ATOM 1421 C C . PHE A 1 179 ? -26.324 -29.064 -3.283 1.00 53.78 179 PHE A C 1
ATOM 1423 O O . PHE A 1 179 ? -25.955 -29.330 -4.441 1.00 53.78 179 PHE A O 1
ATOM 1430 N N . ASN A 1 180 ? -27.424 -29.565 -2.724 1.00 60.34 180 ASN A N 1
ATOM 1431 C CA . ASN A 1 180 ? -28.335 -30.525 -3.295 1.00 60.34 180 ASN A CA 1
ATOM 1432 C C . ASN A 1 180 ? -27.587 -31.742 -3.850 1.00 60.34 180 ASN A C 1
ATOM 1434 O O . ASN A 1 180 ? -27.852 -32.228 -4.950 1.00 60.34 180 ASN A O 1
ATOM 1438 N N . ILE A 1 181 ? -26.558 -32.180 -3.112 1.00 54.31 181 ILE A N 1
ATOM 1439 C CA . ILE A 1 181 ? -25.647 -33.247 -3.545 1.00 54.31 181 ILE A CA 1
ATOM 1440 C C . ILE A 1 181 ? -26.445 -34.528 -3.753 1.00 54.31 181 ILE A C 1
ATOM 1442 O O . ILE A 1 181 ? -26.230 -35.234 -4.733 1.00 54.31 181 ILE A O 1
ATOM 1446 N N . LYS A 1 182 ? -27.412 -34.781 -2.868 1.00 59.69 182 LYS A N 1
ATOM 1447 C CA . LYS A 1 182 ? -28.330 -35.909 -2.966 1.00 59.69 182 LYS A CA 1
ATOM 1448 C C . LYS A 1 182 ? -29.184 -35.841 -4.231 1.00 59.69 182 LYS A C 1
ATOM 1450 O O . LYS A 1 182 ? -29.125 -36.779 -5.012 1.00 59.69 182 LYS A O 1
ATOM 1455 N N . ASP A 1 183 ? -29.866 -34.727 -4.497 1.00 61.12 183 ASP A N 1
ATOM 1456 C CA . ASP A 1 183 ? -30.683 -34.587 -5.710 1.00 61.12 183 ASP A CA 1
ATOM 1457 C C . ASP A 1 183 ? -29.841 -34.611 -6.988 1.00 61.12 183 ASP A C 1
ATOM 1459 O O . ASP A 1 183 ? -30.300 -35.100 -8.011 1.00 61.12 183 ASP A O 1
ATOM 1463 N N . LYS A 1 184 ? -28.593 -34.128 -6.958 1.00 55.34 184 LYS A N 1
ATOM 1464 C CA . LYS A 1 184 ? -27.668 -34.243 -8.096 1.00 55.34 184 LYS A CA 1
ATOM 1465 C C . LYS A 1 184 ? -27.235 -35.689 -8.313 1.00 55.34 184 LYS A C 1
ATOM 1467 O O . LYS A 1 184 ? -27.209 -36.139 -9.450 1.00 55.34 184 LYS A O 1
ATOM 1472 N N . VAL A 1 185 ? -26.942 -36.433 -7.248 1.00 51.25 185 VAL A N 1
ATOM 1473 C CA . VAL A 1 185 ? -26.645 -37.873 -7.313 1.00 51.25 185 VAL A CA 1
ATOM 1474 C C . VAL A 1 185 ? -27.868 -38.671 -7.774 1.00 51.25 185 VAL A C 1
ATOM 1476 O O . VAL A 1 185 ? -27.730 -39.583 -8.587 1.00 51.25 185 VAL A O 1
ATOM 1479 N N . ASP A 1 186 ? -29.066 -38.312 -7.320 1.00 61.50 186 ASP A N 1
ATOM 1480 C CA . ASP A 1 186 ? -30.313 -38.955 -7.728 1.00 61.50 186 ASP A CA 1
ATOM 1481 C C . ASP A 1 186 ? -30.703 -38.582 -9.170 1.00 61.50 186 ASP A C 1
ATOM 1483 O O . ASP A 1 186 ? -31.085 -39.462 -9.935 1.00 61.50 186 ASP A O 1
ATOM 1487 N N . ALA A 1 187 ? -30.484 -37.339 -9.608 1.00 59.19 187 ALA A N 1
ATOM 1488 C CA . ALA A 1 187 ? -30.633 -36.931 -11.005 1.00 59.19 187 ALA A CA 1
ATOM 1489 C C . ALA A 1 187 ? -29.635 -37.656 -11.920 1.00 59.19 187 ALA A C 1
ATOM 1491 O O . ALA A 1 187 ? -30.002 -38.071 -13.013 1.00 59.19 187 ALA A O 1
ATOM 1492 N N . LEU A 1 188 ? -28.395 -37.877 -11.467 1.00 51.75 188 LEU A N 1
ATOM 1493 C CA . LEU A 1 188 ? -27.411 -38.698 -12.181 1.00 51.75 188 LEU A CA 1
ATOM 1494 C C . LEU A 1 188 ? -27.857 -40.157 -12.278 1.00 51.75 188 LEU A C 1
ATOM 1496 O O . LEU A 1 188 ? -27.730 -40.781 -13.329 1.00 51.75 188 LEU A O 1
ATOM 1500 N N . ARG A 1 189 ? -28.405 -40.701 -11.191 1.00 57.19 189 ARG A N 1
ATOM 1501 C CA . ARG A 1 189 ? -28.956 -42.057 -11.143 1.00 57.19 189 ARG A CA 1
ATOM 1502 C C . ARG A 1 189 ? -30.155 -42.204 -12.079 1.00 57.19 189 ARG A C 1
ATOM 1504 O O . ARG A 1 189 ? -30.277 -43.227 -12.751 1.00 57.19 189 ARG A O 1
ATOM 1511 N N . ASP A 1 190 ? -31.029 -41.210 -12.135 1.00 66.69 190 ASP A N 1
ATOM 1512 C CA . ASP A 1 190 ? -32.224 -41.231 -12.975 1.00 66.69 190 ASP A CA 1
ATOM 1513 C C . ASP A 1 190 ? -31.906 -40.961 -14.447 1.00 66.69 190 ASP A C 1
ATOM 1515 O O . ASP A 1 190 ? -32.473 -41.622 -15.315 1.00 66.69 190 ASP A O 1
ATOM 1519 N N . GLU A 1 191 ? -30.924 -40.110 -14.738 1.00 58.25 191 GLU A N 1
ATOM 1520 C CA . GLU A 1 191 ? -30.393 -39.933 -16.088 1.00 58.25 191 GLU A CA 1
ATOM 1521 C C . GLU A 1 191 ? -29.692 -41.209 -16.569 1.00 58.25 191 GLU A C 1
ATOM 1523 O O . GLU A 1 191 ? -29.932 -41.661 -17.683 1.00 58.25 191 GLU A O 1
ATOM 1528 N N . PHE A 1 192 ? -28.927 -41.887 -15.709 1.00 53.81 192 PHE A N 1
ATOM 1529 C CA . PHE A 1 192 ? -28.347 -43.193 -16.029 1.00 53.81 192 PHE A CA 1
ATOM 1530 C C . PHE A 1 192 ? -29.425 -44.251 -16.321 1.00 53.81 192 PHE A C 1
ATOM 1532 O O . PHE A 1 192 ? -29.321 -45.004 -17.291 1.00 53.81 192 PHE A O 1
ATOM 1539 N N . LYS A 1 193 ? -30.509 -44.285 -15.531 1.00 67.62 193 LYS A N 1
ATOM 1540 C CA . LYS A 1 193 ? -31.677 -45.138 -15.815 1.00 67.62 193 LYS A CA 1
ATOM 1541 C C . LYS A 1 193 ? -32.362 -44.753 -17.129 1.00 67.62 193 LYS A C 1
ATOM 1543 O O . LYS A 1 193 ? -32.818 -45.650 -17.836 1.00 67.62 193 LYS A O 1
ATOM 1548 N N . ARG A 1 194 ? -32.437 -43.460 -17.461 1.00 72.50 194 ARG A N 1
ATOM 1549 C CA . ARG A 1 194 ? -33.004 -42.959 -18.721 1.00 72.50 194 ARG A CA 1
ATOM 1550 C C . ARG A 1 194 ? -32.158 -43.387 -19.917 1.00 72.50 194 ARG A C 1
ATOM 1552 O O . ARG A 1 194 ? -32.696 -44.003 -20.826 1.00 72.50 194 ARG A O 1
ATOM 1559 N N . LEU A 1 195 ? -30.844 -43.160 -19.882 1.00 58.19 195 LEU A N 1
ATOM 1560 C CA . LEU A 1 195 ? -29.907 -43.577 -20.934 1.00 58.19 195 LEU A CA 1
ATOM 1561 C C . LEU A 1 195 ? -29.960 -45.100 -21.157 1.00 58.19 195 LEU A C 1
ATOM 1563 O O . LEU A 1 195 ? -29.944 -45.567 -22.296 1.00 58.19 195 LEU A O 1
ATOM 1567 N N . LYS A 1 196 ? -30.124 -45.871 -20.072 1.00 55.66 196 LYS A N 1
ATOM 1568 C CA . LYS A 1 196 ? -30.382 -47.319 -20.110 1.00 55.66 196 LYS A CA 1
ATOM 1569 C C . LYS A 1 196 ? -31.725 -47.666 -20.772 1.00 55.66 196 LYS A C 1
ATOM 1571 O O . LYS A 1 196 ? -31.790 -48.628 -21.533 1.00 55.66 196 LYS A O 1
ATOM 1576 N N . ALA A 1 197 ? -32.790 -46.915 -20.489 1.00 63.81 197 ALA A N 1
ATOM 1577 C CA . ALA A 1 197 ? -34.119 -47.123 -21.074 1.00 63.81 197 ALA A CA 1
ATOM 1578 C C . ALA A 1 197 ? -34.188 -46.732 -22.561 1.00 63.81 197 ALA A C 1
ATOM 1580 O O . ALA A 1 197 ? -34.895 -47.383 -23.329 1.00 63.81 197 ALA A O 1
ATOM 1581 N N . ASP A 1 198 ? -33.412 -45.729 -22.970 1.00 59.62 198 ASP A N 1
ATOM 1582 C CA . ASP A 1 198 ? -33.345 -45.232 -24.348 1.00 59.62 198 ASP A CA 1
ATOM 1583 C C . ASP A 1 198 ? -32.484 -46.123 -25.265 1.00 59.62 198 ASP A C 1
ATOM 1585 O O . ASP A 1 198 ? -32.363 -45.862 -26.462 1.00 59.62 198 ASP A O 1
ATOM 1589 N N . GLY A 1 199 ? -31.901 -47.203 -24.729 1.00 55.34 199 GLY A N 1
ATOM 1590 C CA . GLY A 1 199 ? -31.118 -48.167 -25.503 1.00 55.34 199 GLY A CA 1
ATOM 1591 C C . GLY A 1 199 ? -29.847 -47.568 -26.105 1.00 55.34 199 GLY A C 1
ATOM 1592 O O . GLY A 1 199 ? -29.331 -48.104 -27.090 1.00 55.34 199 GLY A O 1
ATOM 1593 N N . ILE A 1 200 ? -29.357 -46.459 -25.538 1.00 50.34 200 ILE A N 1
ATOM 1594 C CA . ILE A 1 200 ? -28.139 -45.796 -25.990 1.00 50.34 200 ILE A CA 1
ATOM 1595 C C . ILE A 1 200 ? -26.990 -46.772 -25.761 1.00 50.34 200 ILE A C 1
ATOM 1597 O O . ILE A 1 200 ? -26.600 -47.072 -24.632 1.00 50.34 200 ILE A O 1
ATOM 1601 N N . LYS A 1 201 ? -26.483 -47.323 -26.867 1.00 51.69 201 LYS A N 1
ATOM 1602 C CA . LYS A 1 201 ? -25.250 -48.098 -26.871 1.00 51.69 201 LYS A CA 1
ATOM 1603 C C . LYS A 1 201 ? -24.151 -47.136 -26.455 1.00 51.69 201 LYS A C 1
ATOM 1605 O O . LYS A 1 201 ? -23.874 -46.200 -27.193 1.00 51.69 201 LYS A O 1
ATOM 1610 N N . ALA A 1 202 ? -23.572 -47.365 -25.282 1.00 46.22 202 ALA A N 1
ATOM 1611 C CA . ALA A 1 202 ? -22.385 -46.664 -24.831 1.00 46.22 202 ALA A CA 1
ATOM 1612 C C . ALA A 1 202 ? -21.269 -46.861 -25.868 1.00 46.22 202 ALA A C 1
ATOM 1614 O O . ALA A 1 202 ? -20.532 -47.848 -25.815 1.00 46.22 202 ALA A O 1
ATOM 1615 N N . ASP A 1 203 ? -21.141 -45.941 -26.823 1.00 52.16 203 ASP A N 1
ATOM 1616 C CA . ASP A 1 203 ? -19.797 -45.571 -27.213 1.00 52.16 203 ASP A CA 1
ATOM 1617 C C . ASP A 1 203 ? -19.168 -44.928 -25.971 1.00 52.16 203 ASP A C 1
ATOM 1619 O O . ASP A 1 203 ? -19.798 -44.199 -25.200 1.00 52.16 203 ASP A O 1
ATOM 1623 N N . SER A 1 204 ? -17.972 -45.389 -25.636 1.00 57.34 204 SER A N 1
ATOM 1624 C CA . SER A 1 204 ? -17.374 -45.133 -24.330 1.00 57.34 204 SER A CA 1
ATOM 1625 C C . SER A 1 204 ? -16.934 -43.683 -24.158 1.00 57.34 204 SER A C 1
ATOM 1627 O O . SER A 1 204 ? -16.618 -43.304 -23.036 1.00 57.34 204 SER A O 1
ATOM 1629 N N . GLN A 1 205 ? -16.908 -42.893 -25.236 1.00 52.31 205 GLN A N 1
ATOM 1630 C CA . GLN A 1 205 ? -16.345 -41.551 -25.236 1.00 52.31 205 GLN A CA 1
ATOM 1631 C C . GLN A 1 205 ? -17.360 -40.514 -24.759 1.00 52.31 205 GLN A C 1
ATOM 1633 O O . GLN A 1 205 ? -17.004 -39.721 -23.899 1.00 52.31 205 GLN A O 1
ATOM 1638 N N . GLU A 1 206 ? -18.627 -40.557 -25.193 1.00 55.03 206 GLU A N 1
ATOM 1639 C CA . GLU A 1 206 ? -19.641 -39.637 -24.645 1.00 55.03 206 GLU A CA 1
ATOM 1640 C C . GLU A 1 206 ? -19.898 -39.898 -23.154 1.00 55.03 206 GLU A C 1
ATOM 1642 O O . GLU A 1 206 ? -20.043 -38.958 -22.372 1.00 55.03 206 GLU A O 1
ATOM 1647 N N . PHE A 1 207 ? -19.896 -41.167 -22.731 1.00 57.91 207 PHE A N 1
ATOM 1648 C CA . PHE A 1 207 ? -20.033 -41.517 -21.316 1.00 57.91 207 PHE A CA 1
ATOM 1649 C C . PHE A 1 207 ? -18.788 -41.136 -20.501 1.00 57.91 207 PHE A C 1
ATOM 1651 O O . PHE A 1 207 ? -18.937 -40.609 -19.399 1.00 57.91 207 PHE A O 1
ATOM 1658 N N . GLU A 1 208 ? -17.568 -41.354 -21.018 1.00 50.97 208 GLU A N 1
ATOM 1659 C CA . GLU A 1 208 ? -16.337 -40.882 -20.363 1.00 50.97 208 GLU A CA 1
ATOM 1660 C C . GLU A 1 208 ? -16.264 -39.358 -20.304 1.00 50.97 208 GLU A C 1
ATOM 1662 O O . GLU A 1 208 ? -15.889 -38.834 -19.264 1.00 50.97 208 GLU A O 1
ATOM 1667 N N . ASP A 1 209 ? -16.613 -38.642 -21.370 1.00 56.47 209 ASP A N 1
ATOM 1668 C CA . ASP A 1 209 ? -16.544 -37.180 -21.422 1.00 56.47 209 ASP A CA 1
ATOM 1669 C C . ASP A 1 209 ? -17.597 -36.555 -20.500 1.00 56.47 209 ASP A C 1
ATOM 1671 O O . ASP A 1 209 ? -17.315 -35.581 -19.798 1.00 56.47 209 ASP A O 1
ATOM 1675 N N . TRP A 1 210 ? -18.782 -37.164 -20.407 1.00 63.50 210 TRP A N 1
ATOM 1676 C CA . TRP A 1 210 ? -19.807 -36.799 -19.431 1.00 63.50 210 TRP A CA 1
ATOM 1677 C C . TRP A 1 210 ? -19.365 -37.093 -17.986 1.00 63.50 210 TRP A C 1
ATOM 1679 O O . TRP A 1 210 ? -19.471 -36.229 -17.113 1.00 63.50 210 TRP A O 1
ATOM 1689 N N . TYR A 1 211 ? -18.796 -38.277 -17.729 1.00 52.75 211 TYR A N 1
ATOM 1690 C CA . TYR A 1 211 ? -18.299 -38.686 -16.409 1.00 52.75 211 TYR A CA 1
ATOM 1691 C C . TYR A 1 211 ? -17.081 -37.858 -15.956 1.00 52.75 211 TYR A C 1
ATOM 1693 O O . TYR A 1 211 ? -16.999 -37.442 -14.798 1.00 52.75 211 TYR A O 1
ATOM 1701 N N . ARG A 1 212 ? -16.157 -37.545 -16.873 1.00 53.69 212 ARG A N 1
ATOM 1702 C CA . ARG A 1 212 ? -15.032 -36.623 -16.653 1.00 53.69 212 ARG A CA 1
ATOM 1703 C C . ARG A 1 212 ? -15.525 -35.195 -16.461 1.00 53.69 212 ARG A C 1
ATOM 1705 O O . ARG A 1 212 ? -15.039 -34.527 -15.561 1.00 53.69 212 ARG A O 1
ATOM 1712 N N . GLY A 1 213 ? -16.541 -34.746 -17.197 1.00 57.31 213 GLY A N 1
ATOM 1713 C CA . GLY A 1 213 ? -17.172 -33.436 -16.994 1.00 57.31 213 GLY A CA 1
ATOM 1714 C C . GLY A 1 213 ? -17.740 -33.235 -15.582 1.00 57.31 213 GLY A C 1
ATOM 1715 O O . GLY A 1 213 ? -17.720 -32.120 -15.064 1.00 57.31 213 GLY A O 1
ATOM 1716 N N . LEU A 1 214 ? -18.181 -34.316 -14.930 1.00 51.53 214 LEU A N 1
ATOM 1717 C CA . LEU A 1 214 ? -18.684 -34.306 -13.552 1.00 51.53 214 LEU A CA 1
ATOM 1718 C C . LEU A 1 214 ? -17.577 -34.287 -12.489 1.00 51.53 214 LEU A C 1
ATOM 1720 O O . LEU A 1 214 ? -17.741 -33.634 -11.456 1.00 51.53 214 LEU A O 1
ATOM 1724 N N . PHE A 1 215 ? -16.465 -34.989 -12.726 1.00 51.00 215 PHE A N 1
ATOM 1725 C CA . PHE A 1 215 ? -15.362 -35.097 -11.764 1.00 51.00 215 PHE A CA 1
ATOM 1726 C C . PHE A 1 215 ? -14.277 -34.030 -11.936 1.00 51.00 215 PHE A C 1
ATOM 1728 O O . PHE A 1 215 ? -13.697 -33.600 -10.940 1.00 51.00 215 PHE A O 1
ATOM 1735 N N . ASP A 1 216 ? -14.006 -33.571 -13.159 1.00 46.09 216 ASP A N 1
ATOM 1736 C CA . ASP A 1 216 ? -12.791 -32.798 -13.417 1.00 46.09 216 ASP A CA 1
ATOM 1737 C C . ASP A 1 216 ? -12.864 -31.332 -12.992 1.00 46.09 216 ASP A C 1
ATOM 1739 O O . ASP A 1 216 ? -11.809 -30.756 -12.735 1.00 46.09 216 ASP A O 1
ATOM 1743 N N . LYS A 1 217 ? -14.023 -30.665 -12.891 1.00 47.72 217 LYS A N 1
ATOM 1744 C CA . LYS A 1 217 ? -14.017 -29.213 -12.606 1.00 47.72 217 LYS A CA 1
ATOM 1745 C C . LYS A 1 217 ? -15.228 -28.729 -11.813 1.00 47.72 217 LYS A C 1
ATOM 1747 O O . LYS A 1 217 ? -16.223 -28.282 -12.367 1.00 47.72 217 LYS A O 1
ATOM 1752 N N . GLY A 1 218 ? -15.094 -28.702 -10.489 1.00 48.53 218 GLY A N 1
ATOM 1753 C CA . GLY A 1 218 ? -15.669 -27.610 -9.700 1.00 48.53 218 GLY A CA 1
ATOM 1754 C C . GLY A 1 218 ? -16.654 -27.993 -8.608 1.00 48.53 218 GLY A C 1
ATOM 1755 O O . GLY A 1 218 ? -16.628 -27.339 -7.586 1.00 48.53 218 GLY A O 1
ATOM 1756 N N . LEU A 1 219 ? -17.477 -29.036 -8.727 1.00 47.78 219 LEU A N 1
ATOM 1757 C CA . LEU A 1 219 ? -18.575 -29.237 -7.761 1.00 47.78 219 LEU A CA 1
ATOM 1758 C C . LEU A 1 219 ? -18.114 -29.733 -6.384 1.00 47.78 219 LEU A C 1
ATOM 1760 O O . LEU A 1 219 ? -18.457 -29.125 -5.373 1.00 47.78 219 LEU A O 1
ATOM 1764 N N . LEU A 1 220 ? -17.292 -30.787 -6.334 1.00 48.47 220 LEU A N 1
ATOM 1765 C CA . LEU A 1 220 ? -16.748 -31.297 -5.069 1.00 48.47 220 LEU A CA 1
ATOM 1766 C C . LEU A 1 220 ? -15.717 -30.329 -4.468 1.00 48.47 220 LEU A C 1
ATOM 1768 O O . LEU A 1 220 ? -15.657 -30.157 -3.256 1.00 48.47 220 LEU A O 1
ATOM 1772 N N . LEU A 1 221 ? -14.931 -29.670 -5.328 1.00 51.09 221 LEU A N 1
ATOM 1773 C CA . LEU A 1 221 ? -13.944 -28.672 -4.919 1.00 51.09 221 LEU A CA 1
ATOM 1774 C C . LEU A 1 221 ? -14.622 -27.387 -4.417 1.00 51.09 221 LEU A C 1
ATOM 1776 O O . LEU A 1 221 ? -14.203 -26.852 -3.405 1.00 51.09 221 LEU A O 1
ATOM 1780 N N . ALA A 1 222 ? -15.698 -26.925 -5.061 1.00 51.19 222 ALA A N 1
ATOM 1781 C CA . ALA A 1 222 ? -16.485 -25.774 -4.615 1.00 51.19 222 ALA A CA 1
ATOM 1782 C C . ALA A 1 222 ? -17.269 -26.088 -3.344 1.00 51.19 222 ALA A C 1
ATOM 1784 O O . ALA A 1 222 ? -17.336 -25.234 -2.471 1.00 51.19 222 ALA A O 1
ATOM 1785 N N . ALA A 1 223 ? -17.805 -27.304 -3.195 1.00 50.78 223 ALA A N 1
ATOM 1786 C CA . ALA A 1 223 ? -18.389 -27.742 -1.931 1.00 50.78 223 ALA A CA 1
ATOM 1787 C C . ALA A 1 223 ? -17.321 -27.791 -0.824 1.00 50.78 223 ALA A C 1
ATOM 1789 O O . ALA A 1 223 ? -17.545 -27.252 0.253 1.00 50.78 223 ALA A O 1
ATOM 1790 N N . LYS A 1 224 ? -16.126 -28.339 -1.103 1.00 53.41 224 LYS A N 1
ATOM 1791 C CA . LYS A 1 224 ? -14.990 -28.359 -0.165 1.00 53.41 224 LYS A CA 1
ATOM 1792 C C . LYS A 1 224 ? -14.537 -26.949 0.220 1.00 53.41 224 LYS A C 1
ATOM 1794 O O . LYS A 1 224 ? -14.378 -26.677 1.402 1.00 53.41 224 LYS A O 1
ATOM 1799 N N . GLU A 1 225 ? -14.363 -26.050 -0.745 1.00 55.31 225 GLU A N 1
ATOM 1800 C CA . GLU A 1 225 ? -13.981 -24.655 -0.498 1.00 55.31 225 GLU A CA 1
ATOM 1801 C C . GLU A 1 225 ? -15.095 -23.869 0.202 1.00 55.31 225 GLU A C 1
ATOM 1803 O O . GLU A 1 225 ? -14.808 -23.043 1.062 1.00 55.31 225 GLU A O 1
ATOM 1808 N N . SER A 1 226 ? -16.368 -24.145 -0.093 1.00 54.03 226 SER A N 1
ATOM 1809 C CA . SER A 1 226 ? -17.498 -23.532 0.609 1.00 54.03 226 SER A CA 1
ATOM 1810 C C . SER A 1 226 ? -17.593 -24.008 2.054 1.00 54.03 226 SER A C 1
ATOM 1812 O O . SER A 1 226 ? -17.758 -23.183 2.943 1.00 54.03 226 SER A O 1
ATOM 1814 N N . VAL A 1 227 ? -17.448 -25.311 2.310 1.00 54.38 227 VAL A N 1
ATOM 1815 C CA . VAL A 1 227 ? -17.414 -25.870 3.670 1.00 54.38 227 VAL A CA 1
ATOM 1816 C C . VAL A 1 227 ? -16.192 -25.347 4.422 1.00 54.38 227 VAL A C 1
ATOM 1818 O O . VAL A 1 227 ? -16.321 -24.938 5.566 1.00 54.38 227 VAL A O 1
ATOM 1821 N N . LYS A 1 228 ? -15.022 -25.265 3.775 1.00 56.47 228 LYS A N 1
ATOM 1822 C CA . LYS A 1 228 ? -13.810 -24.676 4.360 1.00 56.47 228 LYS A CA 1
ATOM 1823 C C . LYS A 1 228 ? -14.006 -23.199 4.712 1.00 56.47 228 LYS A C 1
ATOM 1825 O O . LYS A 1 228 ? -13.585 -22.792 5.786 1.00 56.47 228 LYS A O 1
ATOM 1830 N N . LYS A 1 229 ? -14.653 -22.406 3.849 1.00 58.16 229 LYS A N 1
ATOM 1831 C CA . LYS A 1 229 ? -14.989 -20.998 4.126 1.00 58.16 229 LYS A CA 1
ATOM 1832 C C . LYS A 1 229 ? -15.957 -20.853 5.297 1.00 58.16 229 LYS A C 1
ATOM 1834 O O . LYS A 1 229 ? -15.702 -20.036 6.172 1.00 58.16 229 LYS A O 1
ATOM 1839 N N . GLU A 1 230 ? -17.026 -21.645 5.334 1.00 58.75 230 GLU A N 1
ATOM 1840 C CA . GLU A 1 230 ? -18.012 -21.609 6.424 1.00 58.75 230 GLU A CA 1
ATOM 1841 C C . GLU A 1 230 ? -17.424 -22.121 7.745 1.00 58.75 230 GLU A C 1
ATOM 1843 O O . GLU A 1 230 ? -17.693 -21.538 8.786 1.00 58.75 230 GLU A O 1
ATOM 1848 N N . LEU A 1 231 ? -16.567 -23.148 7.717 1.00 55.59 231 LEU A N 1
ATOM 1849 C CA . LEU A 1 231 ? -15.838 -23.621 8.898 1.00 55.59 231 LEU A CA 1
ATOM 1850 C C . LEU A 1 231 ? -14.830 -22.588 9.392 1.00 55.59 231 LEU A C 1
ATOM 1852 O O . LEU A 1 231 ? -14.728 -22.391 10.592 1.00 55.59 231 LEU A O 1
ATOM 1856 N N . PHE A 1 232 ? -14.104 -21.918 8.494 1.00 55.78 232 PHE A N 1
ATOM 1857 C CA . PHE A 1 232 ? -13.168 -20.859 8.876 1.00 55.78 232 PHE A CA 1
ATOM 1858 C C . PHE A 1 232 ? -13.901 -19.652 9.467 1.00 55.78 232 PHE A C 1
ATOM 1860 O O . PHE A 1 232 ? -13.459 -19.081 10.457 1.00 55.78 232 PHE A O 1
ATOM 1867 N N . LYS A 1 233 ? -15.050 -19.294 8.887 1.00 59.50 233 LYS A N 1
ATOM 1868 C CA . LYS A 1 233 ? -15.941 -18.274 9.436 1.00 59.50 233 LYS A CA 1
ATOM 1869 C C . LYS A 1 233 ? -16.479 -18.694 10.803 1.00 59.50 233 LYS A C 1
ATOM 1871 O O . LYS A 1 233 ? -16.371 -17.929 11.741 1.00 59.50 233 LYS A O 1
ATOM 1876 N N . PHE A 1 234 ? -16.979 -19.917 10.949 1.00 58.97 234 PHE A N 1
ATOM 1877 C CA . PHE A 1 234 ? -17.455 -20.423 12.234 1.00 58.97 234 PHE A CA 1
ATOM 1878 C C . PHE A 1 234 ? -16.341 -20.495 13.287 1.00 58.97 234 PHE A C 1
ATOM 1880 O O . PHE A 1 234 ? -16.578 -20.119 14.425 1.00 58.97 234 PHE A O 1
ATOM 1887 N N . ASP A 1 235 ? -15.132 -20.931 12.925 1.00 57.53 235 ASP A N 1
ATOM 1888 C CA . ASP A 1 235 ? -13.967 -20.941 13.816 1.00 57.53 235 ASP A CA 1
ATOM 1889 C C . ASP A 1 235 ? -13.595 -19.525 14.255 1.00 57.53 235 ASP A C 1
ATOM 1891 O O . ASP A 1 235 ? -13.350 -19.292 15.436 1.00 57.53 235 ASP A O 1
ATOM 1895 N N . ARG A 1 236 ? -13.624 -18.560 13.331 1.00 61.47 236 ARG A N 1
ATOM 1896 C CA . ARG A 1 236 ? -13.437 -17.141 13.640 1.00 61.47 236 ARG A CA 1
ATOM 1897 C C . ARG A 1 236 ? -14.522 -16.626 14.586 1.00 61.47 236 ARG A C 1
ATOM 1899 O O . ARG A 1 236 ? -14.169 -16.073 15.622 1.00 61.47 236 ARG A O 1
ATOM 1906 N N . ASP A 1 237 ? -15.794 -16.837 14.253 1.00 60.03 237 ASP A N 1
ATOM 1907 C CA . ASP A 1 237 ? -16.953 -16.351 15.009 1.00 60.03 237 ASP A CA 1
ATOM 1908 C C . ASP A 1 237 ? -16.978 -16.981 16.419 1.00 60.03 237 ASP A C 1
ATOM 1910 O O . ASP A 1 237 ? -17.124 -16.276 17.414 1.00 60.03 237 ASP A O 1
ATOM 1914 N N . PHE A 1 238 ? -16.739 -18.295 16.530 1.00 63.25 238 PHE A N 1
ATOM 1915 C CA . PHE A 1 238 ? -16.644 -19.019 17.804 1.00 63.25 238 PHE A CA 1
ATOM 1916 C C . PHE A 1 238 ? -15.414 -18.599 18.608 1.00 63.25 238 PHE A C 1
ATOM 1918 O O . PHE A 1 238 ? -15.509 -18.375 19.812 1.00 63.25 238 PHE A O 1
ATOM 1925 N N . THR A 1 239 ? -14.251 -18.467 17.963 1.00 63.38 239 THR A N 1
ATOM 1926 C CA . THR A 1 239 ? -13.033 -17.985 18.624 1.00 63.38 239 THR A CA 1
ATOM 1927 C C . THR A 1 239 ? -13.230 -16.570 19.142 1.00 63.38 239 THR A C 1
ATOM 1929 O O . THR A 1 239 ? -12.733 -16.260 20.224 1.00 63.38 239 THR A O 1
ATOM 1932 N N . LEU A 1 240 ? -13.935 -15.711 18.402 1.00 59.47 240 LEU A N 1
ATOM 1933 C CA . LEU A 1 240 ? -14.265 -14.375 18.867 1.00 59.47 240 LEU A CA 1
ATOM 1934 C C . LEU A 1 240 ? -15.234 -14.453 20.048 1.00 59.47 240 LEU A C 1
ATOM 1936 O O . LEU A 1 240 ? -14.878 -13.966 21.110 1.00 59.47 240 LEU A O 1
ATOM 1940 N N . GLU A 1 241 ? -16.386 -15.113 19.921 1.00 63.88 241 GLU A N 1
ATOM 1941 C CA . GLU A 1 241 ? -17.376 -15.249 21.003 1.00 63.88 241 GLU A CA 1
ATOM 1942 C C . GLU A 1 241 ? -16.744 -15.814 22.289 1.00 63.88 241 GLU A C 1
ATOM 1944 O O . GLU A 1 241 ? -16.892 -15.238 23.367 1.00 63.88 241 GLU A O 1
ATOM 1949 N N . PHE A 1 242 ? -15.933 -16.868 22.170 1.00 66.38 242 PHE A N 1
ATOM 1950 C CA . PHE A 1 242 ? -15.209 -17.468 23.290 1.00 66.38 242 PHE A CA 1
ATOM 1951 C C . PHE A 1 242 ? -14.157 -16.529 23.892 1.00 66.38 242 PHE A C 1
ATOM 1953 O O . PHE A 1 242 ? -14.095 -16.376 25.111 1.00 66.38 242 PHE A O 1
ATOM 1960 N N . LYS A 1 243 ? -13.326 -15.871 23.068 1.00 64.56 243 LYS A N 1
ATOM 1961 C CA . LYS A 1 243 ? -12.347 -14.883 23.560 1.00 64.56 243 LYS A CA 1
ATOM 1962 C C . LYS A 1 243 ? -13.030 -13.692 24.217 1.00 64.56 243 LYS A C 1
ATOM 1964 O O . LYS A 1 243 ? -12.459 -13.109 25.127 1.00 64.56 243 LYS A O 1
ATOM 1969 N N . MET A 1 244 ? -14.222 -13.331 23.760 1.00 63.84 244 MET A N 1
ATOM 1970 C CA . MET A 1 244 ? -15.008 -12.235 24.307 1.00 63.84 244 MET A CA 1
ATOM 1971 C C . MET A 1 244 ? -15.611 -12.590 25.659 1.00 63.84 244 MET A C 1
ATOM 1973 O O . MET A 1 244 ? -15.567 -11.764 26.568 1.00 63.84 244 MET A O 1
ATOM 1977 N N . GLU A 1 245 ? -16.108 -13.814 25.825 1.00 68.06 245 GLU A N 1
ATOM 1978 C CA . GLU A 1 245 ? -16.548 -14.303 27.132 1.00 68.06 245 GLU A CA 1
ATOM 1979 C C . GLU A 1 245 ? -15.364 -14.427 28.101 1.00 68.06 245 GLU A C 1
ATOM 1981 O O . GLU A 1 245 ? -15.441 -13.965 29.238 1.00 68.06 245 GLU A O 1
ATOM 1986 N N . LEU A 1 246 ? -14.220 -14.932 27.626 1.00 67.31 246 LEU A N 1
ATOM 1987 C CA . LEU A 1 246 ? -12.987 -14.982 28.412 1.00 67.31 246 LEU A CA 1
ATOM 1988 C C . LEU A 1 246 ? -12.527 -13.578 28.826 1.00 67.31 246 LEU A C 1
ATOM 1990 O O . LEU A 1 246 ? -12.215 -13.348 29.991 1.00 67.31 246 LEU A O 1
ATOM 1994 N N . LEU A 1 247 ? -12.544 -12.622 27.894 1.00 66.38 247 LEU A N 1
ATOM 1995 C CA . LEU A 1 247 ? -12.223 -11.225 28.168 1.00 66.38 247 LEU A CA 1
ATOM 1996 C C . LEU A 1 247 ? -13.193 -10.636 29.197 1.00 66.38 247 LEU A C 1
ATOM 1998 O O . LEU A 1 247 ? -12.757 -9.917 30.089 1.00 66.38 247 LEU A O 1
ATOM 2002 N N . ARG A 1 248 ? -14.492 -10.958 29.137 1.00 66.81 248 ARG A N 1
ATOM 2003 C CA . ARG A 1 248 ? -15.456 -10.543 30.170 1.00 66.81 248 ARG A CA 1
ATOM 2004 C C . ARG A 1 248 ? -15.094 -11.112 31.534 1.00 66.81 248 ARG A C 1
ATOM 2006 O O . ARG A 1 248 ? -15.053 -10.347 32.495 1.00 66.81 248 ARG A O 1
ATOM 2013 N N . GLU A 1 249 ? -14.804 -12.407 31.638 1.00 70.44 249 GLU A N 1
ATOM 2014 C CA . GLU A 1 249 ? -14.407 -13.021 32.911 1.00 70.44 249 GLU A CA 1
ATOM 2015 C C . GLU A 1 249 ? -13.101 -12.429 33.460 1.00 70.44 249 GLU A C 1
ATOM 2017 O O . GLU A 1 249 ? -12.993 -12.153 34.662 1.00 70.44 249 GLU A O 1
ATOM 2022 N N . GLU A 1 250 ? -12.120 -12.172 32.594 1.00 68.44 250 GLU A N 1
ATOM 2023 C CA . GLU A 1 250 ? -10.864 -11.525 32.966 1.00 68.44 250 GLU A CA 1
ATOM 2024 C C . GLU A 1 250 ? -11.080 -10.070 33.393 1.00 68.44 250 GLU A C 1
ATOM 2026 O O . GLU A 1 250 ? -10.527 -9.652 34.408 1.00 68.44 250 GLU A O 1
ATOM 2031 N N . MET A 1 251 ? -11.935 -9.309 32.704 1.00 66.69 251 MET A N 1
ATOM 2032 C CA . MET A 1 251 ? -12.282 -7.941 33.100 1.00 66.69 251 MET A CA 1
ATOM 2033 C C . MET A 1 251 ? -13.028 -7.915 34.439 1.00 66.69 251 MET A C 1
ATOM 2035 O O . MET A 1 251 ? -12.694 -7.112 35.314 1.00 66.69 251 MET A O 1
ATOM 2039 N N . ILE A 1 252 ? -13.972 -8.833 34.667 1.00 70.56 252 ILE A N 1
ATOM 2040 C CA . ILE A 1 252 ? -14.631 -8.996 35.972 1.00 70.56 252 ILE A CA 1
ATOM 2041 C C . ILE A 1 252 ? -13.584 -9.295 37.056 1.00 70.56 252 ILE A C 1
ATOM 2043 O O . ILE A 1 252 ? -13.607 -8.686 38.131 1.00 70.56 252 ILE A O 1
ATOM 2047 N N . SER A 1 253 ? -12.633 -10.185 36.763 1.00 70.38 253 SER A N 1
ATOM 2048 C CA . SER A 1 253 ? -11.542 -10.559 37.673 1.00 70.38 253 SER A CA 1
ATOM 2049 C C . SER A 1 253 ? -10.562 -9.410 37.930 1.00 70.38 253 SER A C 1
ATOM 2051 O O . SER A 1 253 ? -10.073 -9.259 39.050 1.00 70.38 253 SER A O 1
ATOM 2053 N N . ALA A 1 254 ? -10.332 -8.555 36.933 1.00 65.81 254 ALA A N 1
ATOM 2054 C CA . ALA A 1 2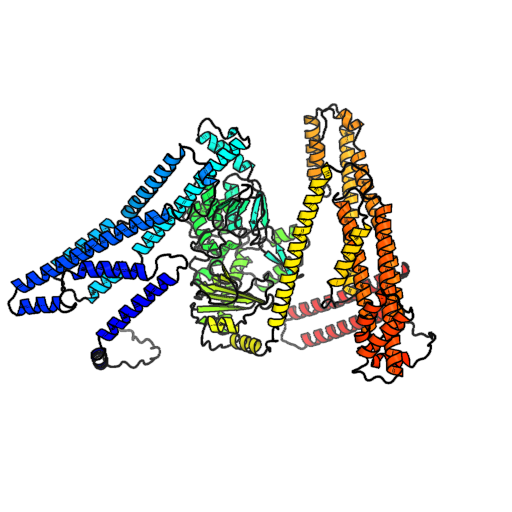54 ? -9.524 -7.340 37.018 1.00 65.81 254 ALA A CA 1
ATOM 2055 C C . ALA A 1 254 ? -10.229 -6.193 37.768 1.00 65.81 254 ALA A C 1
ATOM 2057 O O . ALA A 1 254 ? -9.662 -5.113 37.923 1.00 65.81 254 ALA A O 1
ATOM 2058 N N . GLY A 1 255 ? -11.443 -6.424 38.280 1.00 73.62 255 GLY A N 1
ATOM 2059 C CA . GLY A 1 255 ? -12.163 -5.486 39.137 1.00 73.62 255 GLY A CA 1
ATOM 2060 C C . GLY A 1 255 ? -13.257 -4.689 38.434 1.00 73.62 255 GLY A C 1
ATOM 2061 O O . GLY A 1 255 ? -13.943 -3.920 39.109 1.00 73.62 255 GLY A O 1
ATOM 2062 N N . PHE A 1 256 ? -13.488 -4.914 37.138 1.00 74.31 256 PHE A N 1
ATOM 2063 C CA . PHE A 1 256 ? -14.595 -4.308 36.404 1.00 74.31 256 PHE A CA 1
ATOM 2064 C C . PHE A 1 256 ? -15.906 -5.057 36.692 1.00 74.31 256 PHE A C 1
ATOM 2066 O O . PHE A 1 256 ? -16.455 -5.800 35.879 1.00 74.31 256 PHE A O 1
ATOM 2073 N N . ARG A 1 257 ? -16.413 -4.911 37.917 1.00 81.25 257 ARG A N 1
ATOM 2074 C CA . ARG A 1 257 ? -17.624 -5.614 38.374 1.00 81.25 257 ARG A CA 1
ATOM 2075 C C . ARG A 1 257 ? -18.877 -5.205 37.605 1.00 81.25 257 ARG A C 1
ATOM 2077 O O . ARG A 1 257 ? -19.853 -5.945 37.632 1.00 81.25 257 ARG A O 1
ATOM 2084 N N . GLU A 1 258 ? -18.854 -4.061 36.928 1.00 77.12 258 GLU A N 1
ATOM 2085 C CA . GLU A 1 258 ? -19.932 -3.586 36.064 1.00 77.12 258 GLU A CA 1
ATOM 2086 C C . GLU A 1 258 ? -20.252 -4.540 34.904 1.00 77.12 258 GLU A C 1
ATOM 2088 O O . GLU A 1 258 ? -21.389 -4.557 34.445 1.00 77.12 258 GLU A O 1
ATOM 2093 N N . PHE A 1 259 ? -19.315 -5.394 34.478 1.00 73.81 259 PHE A N 1
ATOM 2094 C CA . PHE A 1 259 ? -19.596 -6.419 33.466 1.00 73.81 259 PHE A CA 1
ATOM 2095 C C . PHE A 1 259 ? -20.482 -7.561 33.991 1.00 73.81 259 PHE A C 1
ATOM 2097 O O . PHE A 1 259 ? -21.069 -8.291 33.195 1.00 73.81 259 PHE A O 1
ATOM 2104 N N . ASN A 1 260 ? -20.651 -7.693 35.313 1.00 81.38 260 ASN A N 1
ATOM 2105 C CA . ASN A 1 260 ? -21.588 -8.632 35.933 1.00 81.38 260 ASN A CA 1
ATOM 2106 C C . ASN A 1 260 ? -23.012 -8.046 35.969 1.00 81.38 260 ASN A C 1
ATOM 2108 O O . ASN A 1 260 ? -23.599 -7.842 37.034 1.00 81.38 260 ASN A O 1
ATOM 2112 N N . ALA A 1 261 ? -23.531 -7.702 34.794 1.00 83.06 261 ALA A N 1
ATOM 2113 C CA . ALA A 1 261 ? -24.849 -7.112 34.628 1.00 83.06 261 ALA A CA 1
ATOM 2114 C C . ALA A 1 261 ? -25.979 -8.128 34.878 1.00 83.06 261 ALA A C 1
ATOM 2116 O O . ALA A 1 261 ? -25.830 -9.325 34.646 1.00 83.06 261 ALA A O 1
ATOM 2117 N N . ASP A 1 262 ? -27.161 -7.634 35.258 1.00 84.69 262 ASP A N 1
ATOM 2118 C CA . ASP A 1 262 ? -28.336 -8.468 35.566 1.00 84.69 262 ASP A CA 1
ATOM 2119 C C . ASP A 1 262 ? -28.851 -9.295 34.366 1.00 84.69 262 ASP A C 1
ATOM 2121 O O . ASP A 1 262 ? -29.669 -10.203 34.531 1.00 84.69 262 ASP A O 1
ATOM 2125 N N . ASN A 1 263 ? -28.427 -8.960 33.141 1.00 86.00 263 ASN A N 1
ATOM 2126 C CA . ASN A 1 263 ? -28.691 -9.722 31.922 1.00 86.00 263 ASN A CA 1
ATOM 2127 C C . ASN A 1 263 ? -27.645 -9.427 30.831 1.00 86.00 263 ASN A C 1
ATOM 2129 O O . ASN A 1 263 ? -27.004 -8.376 30.845 1.00 86.00 263 ASN A O 1
ATOM 2133 N N . VAL A 1 264 ? -27.552 -10.333 29.850 1.00 75.50 264 VAL A N 1
ATOM 2134 C CA . VAL A 1 264 ? -26.591 -10.280 28.731 1.00 75.50 264 VAL A CA 1
ATOM 2135 C C . VAL A 1 264 ? -26.647 -8.950 27.988 1.00 75.50 264 VAL A C 1
ATOM 2137 O O . VAL A 1 264 ? -25.617 -8.317 27.817 1.00 75.50 264 VAL A O 1
ATOM 2140 N N . LYS A 1 265 ? -27.846 -8.460 27.642 1.00 84.44 265 LYS A N 1
ATOM 2141 C CA . LYS A 1 265 ? -27.996 -7.206 26.892 1.00 84.44 265 LYS A CA 1
ATOM 2142 C C . LYS A 1 265 ? -27.393 -6.014 27.639 1.00 84.44 265 LYS A C 1
ATOM 2144 O O . LYS A 1 265 ? -26.716 -5.191 27.034 1.00 84.44 265 LYS A O 1
ATOM 2149 N N . HIS A 1 266 ? -27.641 -5.909 28.943 1.00 84.44 266 HIS A N 1
ATOM 2150 C CA . HIS A 1 266 ? -27.056 -4.834 29.740 1.00 84.44 266 HIS A CA 1
ATOM 2151 C C . HIS A 1 266 ? -25.532 -4.995 29.881 1.00 84.44 266 HIS A C 1
ATOM 2153 O O . HIS A 1 266 ? -24.806 -4.006 29.820 1.00 84.44 266 HIS A O 1
ATOM 2159 N N . GLY A 1 267 ? -25.042 -6.235 29.986 1.00 83.25 267 GLY A N 1
ATOM 2160 C CA . GLY A 1 267 ? -23.610 -6.543 29.948 1.00 83.25 267 GLY A CA 1
ATOM 2161 C C . GLY A 1 267 ? -22.958 -6.132 28.627 1.00 83.25 267 GLY A C 1
ATOM 2162 O O . GLY A 1 267 ? -21.905 -5.505 28.643 1.00 83.25 267 GLY A O 1
ATOM 2163 N N . ASP A 1 268 ? -23.617 -6.391 27.496 1.00 83.19 268 ASP A N 1
ATOM 2164 C CA . ASP A 1 268 ? -23.170 -5.983 26.159 1.00 83.19 268 ASP A CA 1
ATOM 2165 C C . ASP A 1 268 ? -23.147 -4.457 26.016 1.00 83.19 268 ASP A C 1
ATOM 2167 O O . ASP A 1 268 ? -22.217 -3.901 25.440 1.00 83.19 268 ASP A O 1
ATOM 2171 N N . GLU A 1 269 ? -24.148 -3.755 26.554 1.00 88.19 269 GLU A N 1
ATOM 2172 C CA . GLU A 1 269 ? -24.195 -2.288 26.557 1.00 88.19 269 GLU A CA 1
ATOM 2173 C C . GLU A 1 269 ? -23.022 -1.687 27.345 1.00 88.19 269 GLU A C 1
ATOM 2175 O O . GLU A 1 269 ? -22.364 -0.765 26.854 1.00 88.19 269 GLU A O 1
ATOM 2180 N N . ILE A 1 270 ? -22.731 -2.229 28.534 1.00 87.25 270 ILE A N 1
ATOM 2181 C CA . ILE A 1 270 ? -21.582 -1.821 29.358 1.00 87.25 270 ILE A CA 1
ATOM 2182 C C . ILE A 1 270 ? -20.278 -2.158 28.646 1.00 87.25 270 ILE A C 1
ATOM 2184 O O . ILE A 1 270 ? -19.389 -1.309 28.564 1.00 87.25 270 ILE A O 1
ATOM 2188 N N . PHE A 1 271 ? -20.183 -3.358 28.074 1.00 86.19 271 PHE A N 1
ATOM 2189 C CA . PHE A 1 271 ? -19.008 -3.785 27.338 1.00 86.19 271 PHE A CA 1
ATOM 2190 C C . PHE A 1 271 ? -18.725 -2.876 26.159 1.00 86.19 271 PHE A C 1
ATOM 2192 O O . PHE A 1 271 ? -17.647 -2.301 26.072 1.00 86.19 271 PHE A O 1
ATOM 2199 N N . ASN A 1 272 ? -19.728 -2.617 25.335 1.00 89.44 272 ASN A N 1
ATOM 2200 C CA . ASN A 1 272 ? -19.598 -1.739 24.188 1.00 89.44 272 ASN A CA 1
ATOM 2201 C C . ASN A 1 272 ? -19.298 -0.289 24.589 1.00 89.44 272 ASN A C 1
ATOM 2203 O O . ASN A 1 272 ? -18.625 0.427 23.845 1.00 89.44 272 ASN A O 1
ATOM 2207 N N . ALA A 1 273 ? -19.780 0.182 25.742 1.00 89.81 273 ALA A N 1
ATOM 2208 C CA . ALA A 1 273 ? -19.394 1.486 26.275 1.00 89.81 273 ALA A CA 1
ATOM 2209 C C . ALA A 1 273 ? -17.910 1.513 26.677 1.00 89.81 273 ALA A C 1
ATOM 2211 O O . ALA A 1 273 ? -17.191 2.429 26.280 1.00 89.81 273 ALA A O 1
ATOM 2212 N N . LYS A 1 274 ? -17.433 0.481 27.383 1.00 87.25 274 LYS A N 1
ATOM 2213 C CA . LYS A 1 274 ? -16.032 0.348 27.800 1.00 87.25 274 LYS A CA 1
ATOM 2214 C C . LYS A 1 274 ? -15.078 0.130 26.634 1.00 87.25 274 LYS A C 1
ATOM 2216 O O . LYS A 1 274 ? -14.016 0.738 26.606 1.00 87.25 274 LYS A O 1
ATOM 2221 N N . THR A 1 275 ? -15.464 -0.639 25.622 1.00 87.56 275 THR A N 1
ATOM 2222 C CA . THR A 1 275 ? -14.686 -0.767 24.387 1.00 87.56 275 THR A CA 1
ATOM 2223 C C . THR A 1 275 ? -14.504 0.592 23.722 1.00 87.56 275 THR A C 1
ATOM 2225 O O . THR A 1 275 ? -13.381 0.948 23.392 1.00 87.56 275 THR A O 1
ATOM 2228 N N . ARG A 1 276 ? -15.566 1.403 23.593 1.00 89.62 276 ARG A N 1
ATOM 2229 C CA . ARG A 1 276 ? -15.453 2.768 23.042 1.00 89.62 276 ARG A CA 1
ATOM 2230 C C . ARG A 1 276 ? -14.557 3.682 23.879 1.00 89.62 276 ARG A C 1
ATOM 2232 O O . ARG A 1 276 ? -13.878 4.528 23.309 1.00 89.62 276 ARG A O 1
ATOM 2239 N N . GLU A 1 277 ? -14.557 3.511 25.200 1.00 87.25 277 GLU A N 1
ATOM 2240 C CA . GLU A 1 277 ? -13.700 4.253 26.134 1.00 87.25 277 GLU A CA 1
ATOM 2241 C C . GLU A 1 277 ? -12.217 3.865 25.987 1.00 87.25 277 GLU A C 1
ATOM 2243 O O . GLU A 1 277 ? -11.352 4.738 25.898 1.00 87.25 277 GLU A O 1
ATOM 2248 N N . PHE A 1 278 ? -11.918 2.563 25.929 1.00 86.19 278 PHE A N 1
ATOM 2249 C CA . PHE A 1 278 ? -10.546 2.048 25.939 1.00 86.19 278 PHE A CA 1
ATOM 2250 C C . PHE A 1 278 ? -9.886 2.014 24.563 1.00 86.19 278 PHE A C 1
ATOM 2252 O O . PHE A 1 278 ? -8.670 2.159 24.462 1.00 86.19 278 PHE A O 1
ATOM 2259 N N . TRP A 1 279 ? -10.656 1.858 23.487 1.00 91.06 279 TRP A N 1
ATOM 2260 C CA . TRP A 1 279 ? -10.142 1.776 22.116 1.00 91.06 279 TRP A CA 1
ATOM 2261 C C . TRP A 1 279 ? -9.870 3.168 21.527 1.00 91.06 279 TRP A C 1
ATOM 2263 O O . TRP A 1 279 ? -10.281 3.496 20.422 1.00 91.06 279 TRP A O 1
ATOM 2273 N N . ASN A 1 280 ? -9.175 4.019 22.278 1.00 89.38 280 ASN A N 1
ATOM 2274 C CA . ASN A 1 280 ? -8.983 5.434 21.949 1.00 89.38 280 ASN A CA 1
ATOM 2275 C C . ASN A 1 280 ? -7.722 5.733 21.113 1.00 89.38 280 ASN A C 1
ATOM 2277 O O . ASN A 1 280 ? -7.512 6.878 20.708 1.00 89.38 280 ASN A O 1
ATOM 2281 N N . LYS A 1 281 ? -6.902 4.722 20.809 1.00 95.00 281 LYS A N 1
ATOM 2282 C CA . LYS A 1 281 ? -5.730 4.826 19.930 1.00 95.00 281 LYS A CA 1
ATOM 2283 C C . LYS A 1 281 ? -5.696 3.653 18.959 1.00 95.00 281 LYS A C 1
ATOM 2285 O O . LYS A 1 281 ? -5.824 2.506 19.378 1.00 95.00 281 LYS A O 1
ATOM 2290 N N . LEU A 1 282 ? -5.508 3.959 17.679 1.00 96.62 282 LEU A N 1
ATOM 2291 C CA . LEU A 1 282 ? -5.410 2.984 16.596 1.00 96.62 282 LEU A CA 1
ATOM 2292 C C . LEU A 1 282 ? -4.175 3.295 15.756 1.00 96.62 282 LEU A C 1
ATOM 2294 O O . LEU A 1 282 ? -4.018 4.418 15.285 1.00 96.62 282 LEU A O 1
ATOM 2298 N N . TYR A 1 283 ? -3.344 2.292 15.520 1.00 97.19 283 TYR A N 1
ATOM 2299 C CA . TYR A 1 283 ? -2.208 2.373 14.616 1.00 97.19 283 TYR A CA 1
ATOM 2300 C C . TYR A 1 283 ? -2.558 1.715 13.283 1.00 97.19 283 TYR A C 1
ATOM 2302 O O . TYR A 1 283 ? -3.145 0.636 13.244 1.00 97.19 283 TYR A O 1
ATOM 2310 N N . THR A 1 284 ? -2.203 2.376 12.186 1.00 97.00 284 THR A N 1
ATOM 2311 C CA . THR A 1 284 ? -2.286 1.831 10.818 1.00 97.00 284 THR A CA 1
ATOM 2312 C C . THR A 1 284 ? -0.960 2.050 10.103 1.00 97.00 284 THR A C 1
ATOM 2314 O O . THR A 1 284 ? -0.168 2.884 10.550 1.00 97.00 284 THR A O 1
ATOM 2317 N N . HIS A 1 285 ? -0.654 1.336 9.018 1.00 95.06 285 HIS A N 1
ATOM 2318 C CA . HIS A 1 285 ? 0.555 1.677 8.273 1.00 95.06 285 HIS A CA 1
ATOM 2319 C C . HIS A 1 285 ? 0.420 3.077 7.650 1.00 95.06 285 HIS A C 1
ATOM 2321 O O . HIS A 1 285 ? -0.618 3.454 7.103 1.00 95.06 285 HIS A O 1
ATOM 2327 N N . GLY A 1 286 ? 1.488 3.864 7.723 1.00 93.00 286 GLY A N 1
ATOM 2328 C CA . GLY A 1 286 ? 1.610 5.108 6.977 1.00 93.00 286 GLY A CA 1
ATOM 2329 C C . GLY A 1 286 ? 2.146 4.864 5.570 1.00 93.00 286 GLY A C 1
ATOM 2330 O O . GLY A 1 286 ? 2.850 3.885 5.298 1.00 93.00 286 GLY A O 1
ATOM 2331 N N . MET A 1 287 ? 1.845 5.793 4.668 1.00 90.12 287 MET A N 1
ATOM 2332 C CA . MET A 1 287 ? 2.474 5.838 3.352 1.00 90.12 287 MET A CA 1
ATOM 2333 C C . MET A 1 287 ? 3.921 6.302 3.492 1.00 90.12 287 MET A C 1
ATOM 2335 O O . MET A 1 287 ? 4.203 7.276 4.185 1.00 90.12 287 MET A O 1
ATOM 2339 N N . ILE A 1 288 ? 4.850 5.614 2.840 1.00 85.19 288 ILE A N 1
ATOM 2340 C CA . ILE A 1 288 ? 6.272 5.953 2.891 1.00 85.19 288 ILE A CA 1
ATOM 2341 C C . ILE A 1 288 ? 6.636 6.686 1.601 1.00 85.19 288 ILE A C 1
ATOM 2343 O O . ILE A 1 288 ? 6.550 6.103 0.522 1.00 85.19 288 ILE A O 1
ATOM 2347 N N . ASP A 1 289 ? 7.101 7.929 1.720 1.00 80.12 289 ASP A N 1
ATOM 2348 C CA . ASP A 1 289 ? 7.644 8.694 0.595 1.00 80.12 289 ASP A CA 1
ATOM 2349 C C . ASP A 1 289 ? 9.162 8.817 0.712 1.00 80.12 289 ASP A C 1
ATOM 2351 O O . ASP A 1 289 ? 9.698 9.004 1.802 1.00 80.12 289 ASP A O 1
ATOM 2355 N N . LYS A 1 290 ? 9.863 8.759 -0.424 1.00 75.94 290 LYS A N 1
ATOM 2356 C CA . LYS A 1 290 ? 11.279 9.135 -0.481 1.00 75.94 290 LYS A CA 1
ATOM 2357 C C . LYS A 1 290 ? 11.365 10.657 -0.578 1.00 75.94 290 LYS A C 1
ATOM 2359 O O . LYS A 1 290 ? 10.794 11.233 -1.505 1.00 75.94 290 LYS A O 1
ATOM 2364 N N . ASP A 1 291 ? 12.078 11.300 0.336 1.00 77.12 291 ASP A N 1
ATOM 2365 C CA . ASP A 1 291 ? 12.457 12.694 0.169 1.00 77.12 291 ASP A CA 1
ATOM 2366 C C . ASP A 1 291 ? 13.374 12.802 -1.062 1.00 77.12 291 ASP A C 1
ATOM 2368 O O . ASP A 1 291 ? 14.407 12.132 -1.122 1.00 77.12 291 ASP A O 1
ATOM 2372 N N . PRO A 1 292 ? 13.008 13.584 -2.089 1.00 69.50 292 PRO A N 1
ATOM 2373 C CA . PRO A 1 292 ? 13.810 13.668 -3.303 1.00 69.50 292 PRO A CA 1
ATOM 2374 C C . PRO A 1 292 ? 15.138 14.411 -3.097 1.00 69.50 292 PRO A C 1
ATOM 2376 O O . PRO A 1 292 ? 16.041 14.225 -3.907 1.00 69.50 292 PRO A O 1
ATOM 2379 N N . SER A 1 293 ? 15.257 15.248 -2.060 1.00 73.31 293 SER A N 1
ATOM 2380 C CA . SER A 1 293 ? 16.477 15.996 -1.730 1.00 73.31 293 SER A CA 1
ATOM 2381 C C . SER A 1 293 ? 17.465 15.162 -0.925 1.00 73.31 293 SER A C 1
ATOM 2383 O O . SER A 1 293 ? 18.633 15.108 -1.292 1.00 73.31 293 SER A O 1
ATOM 2385 N N . THR A 1 294 ? 17.013 14.515 0.151 1.00 80.38 294 THR A N 1
ATOM 2386 C CA . THR A 1 294 ? 17.919 13.768 1.047 1.00 80.38 294 THR A CA 1
ATOM 2387 C C . THR A 1 294 ? 18.028 12.294 0.668 1.00 80.38 294 THR A C 1
ATOM 2389 O O . THR A 1 294 ? 19.019 11.629 0.945 1.00 80.38 294 THR A O 1
ATOM 2392 N N . GLY A 1 295 ? 17.015 11.769 -0.020 1.00 77.00 295 GLY A N 1
ATOM 2393 C CA . GLY A 1 295 ? 16.885 10.354 -0.326 1.00 77.00 295 GLY A CA 1
ATOM 2394 C C . GLY A 1 295 ? 16.321 9.510 0.820 1.00 77.00 295 GLY A C 1
ATOM 2395 O O . GLY A 1 295 ? 16.065 8.318 0.593 1.00 77.00 295 GLY A O 1
ATOM 2396 N N . ASP A 1 296 ? 16.077 10.124 1.981 1.00 79.69 296 ASP A N 1
ATOM 2397 C CA . ASP A 1 296 ? 15.515 9.483 3.166 1.00 79.69 296 ASP A CA 1
ATOM 2398 C C . ASP A 1 296 ? 14.053 9.111 2.970 1.00 79.69 296 ASP A C 1
ATOM 2400 O O . ASP A 1 296 ? 13.369 9.578 2.059 1.00 79.69 296 ASP A O 1
ATOM 2404 N N . PHE A 1 297 ? 13.561 8.238 3.836 1.00 77.38 297 PHE A N 1
ATOM 2405 C CA . PHE A 1 297 ? 12.172 7.822 3.826 1.00 77.38 297 PHE A CA 1
ATOM 2406 C C . PHE A 1 297 ? 11.392 8.531 4.921 1.00 77.38 297 PHE A C 1
ATOM 2408 O O . PHE A 1 297 ? 11.641 8.317 6.104 1.00 77.38 297 PHE A O 1
ATOM 2415 N N . ASN A 1 298 ? 10.394 9.304 4.512 1.00 86.69 298 ASN A N 1
ATOM 2416 C CA . ASN A 1 298 ? 9.483 9.985 5.412 1.00 86.69 298 ASN A CA 1
ATOM 2417 C C . ASN A 1 298 ? 8.174 9.204 5.508 1.00 86.69 298 ASN A C 1
ATOM 2419 O O . ASN A 1 298 ? 7.502 8.956 4.501 1.00 86.69 298 ASN A O 1
ATOM 2423 N N . LEU A 1 299 ? 7.800 8.841 6.735 1.00 89.69 299 LEU A N 1
ATOM 2424 C CA . LEU A 1 299 ? 6.483 8.293 7.022 1.00 89.69 299 LEU A CA 1
ATOM 2425 C C . LEU A 1 299 ? 5.454 9.422 6.951 1.00 89.69 299 LEU A C 1
ATOM 2427 O O . LEU A 1 299 ? 5.539 10.417 7.670 1.00 89.69 299 LEU A O 1
ATOM 2431 N N . ARG A 1 300 ? 4.478 9.290 6.060 1.00 88.31 300 ARG A N 1
ATOM 2432 C CA . ARG A 1 300 ? 3.392 10.254 5.930 1.00 88.31 300 ARG A CA 1
ATOM 2433 C C . ARG A 1 300 ? 2.320 9.996 6.987 1.00 88.31 300 ARG A C 1
ATOM 2435 O O . ARG A 1 300 ? 2.011 8.838 7.266 1.00 88.31 300 ARG A O 1
ATOM 2442 N N . PRO A 1 301 ? 1.668 11.054 7.499 1.00 91.44 301 PRO A N 1
ATOM 2443 C CA . PRO A 1 301 ? 0.605 10.937 8.493 1.00 91.44 301 PRO A CA 1
ATOM 2444 C C . PRO A 1 301 ? -0.739 10.556 7.843 1.00 91.44 301 PRO A C 1
ATOM 2446 O O . PRO A 1 301 ? -1.773 11.172 8.109 1.00 91.44 301 PRO A O 1
ATOM 2449 N N . TYR A 1 302 ? -0.724 9.601 6.913 1.00 92.12 302 TYR A N 1
ATOM 2450 C CA . TYR A 1 302 ? -1.919 9.027 6.307 1.00 92.12 302 TYR A CA 1
ATOM 2451 C C . TYR A 1 302 ? -1.642 7.610 5.796 1.00 92.12 302 TYR A C 1
ATOM 2453 O O . TYR A 1 302 ? -0.526 7.301 5.380 1.00 92.12 302 TYR A O 1
ATOM 2461 N N . SER A 1 303 ? -2.688 6.785 5.791 1.00 95.25 303 SER A N 1
ATOM 2462 C CA . SER A 1 303 ? -2.679 5.405 5.292 1.00 95.25 303 SER A CA 1
ATOM 2463 C C . SER A 1 303 ? -3.320 5.308 3.897 1.00 95.25 303 SER A C 1
ATOM 2465 O O . SER A 1 303 ? -3.835 6.307 3.365 1.00 95.25 303 SER A O 1
ATOM 2467 N N . ASP A 1 304 ? -3.286 4.135 3.272 1.00 95.19 304 ASP A N 1
ATOM 2468 C CA . ASP A 1 304 ? -3.971 3.866 2.010 1.00 95.19 304 ASP A CA 1
ATOM 2469 C C . ASP A 1 304 ? -5.500 3.720 2.203 1.00 95.19 304 ASP A C 1
ATOM 2471 O O . ASP A 1 304 ? -6.062 4.269 3.153 1.00 95.19 304 ASP A O 1
ATOM 2475 N N . LEU A 1 305 ? -6.227 3.121 1.253 1.00 96.81 305 LEU A N 1
ATOM 2476 C CA . LEU A 1 305 ? -7.682 2.983 1.386 1.00 96.81 305 LEU A CA 1
ATOM 2477 C C . LEU A 1 305 ? -8.089 1.928 2.431 1.00 96.81 305 LEU A C 1
ATOM 2479 O O . LEU A 1 305 ? -9.155 2.089 3.032 1.00 96.81 305 LEU A O 1
ATOM 2483 N N . ASP A 1 306 ? -7.276 0.899 2.673 1.00 97.38 306 ASP A N 1
ATOM 2484 C CA . ASP A 1 306 ? -7.580 -0.162 3.635 1.00 97.38 306 ASP A CA 1
ATOM 2485 C C . ASP A 1 306 ? -7.420 0.359 5.065 1.00 97.38 306 ASP A C 1
ATOM 2487 O O . ASP A 1 306 ? -8.411 0.445 5.800 1.00 97.38 306 ASP A O 1
ATOM 2491 N N . GLY A 1 307 ? -6.263 0.926 5.414 1.00 97.12 307 GLY A N 1
ATOM 2492 C CA . GLY A 1 307 ? -6.094 1.585 6.712 1.00 97.12 307 GLY A CA 1
ATOM 2493 C C . GLY A 1 307 ? -7.037 2.782 6.935 1.00 97.12 307 GLY A C 1
ATOM 2494 O O . GLY A 1 307 ? -7.594 2.945 8.027 1.00 97.12 307 GLY A O 1
ATOM 2495 N N . LYS A 1 308 ? -7.348 3.594 5.904 1.00 97.62 308 LYS A N 1
ATOM 2496 C CA . LYS A 1 308 ? -8.408 4.630 6.015 1.00 97.62 308 LYS A CA 1
ATOM 2497 C C . LYS A 1 308 ? -9.789 4.026 6.267 1.00 97.62 308 LYS A C 1
ATOM 2499 O O . LYS A 1 308 ? -10.616 4.667 6.923 1.00 97.62 308 LYS A O 1
ATOM 2504 N N . THR A 1 309 ? -10.061 2.834 5.740 1.00 98.19 309 THR A N 1
ATOM 2505 C CA . THR A 1 309 ? -11.305 2.115 6.018 1.00 98.19 309 THR A CA 1
ATOM 2506 C C . THR A 1 309 ? -11.359 1.678 7.467 1.00 98.19 309 THR A C 1
ATOM 2508 O O . THR A 1 309 ? -12.355 1.991 8.119 1.00 98.19 309 THR A O 1
ATOM 2511 N N . CYS A 1 310 ? -10.292 1.072 7.994 1.00 97.94 310 CYS A N 1
ATOM 2512 C CA . CYS A 1 310 ? -10.181 0.719 9.409 1.00 97.94 310 CYS A CA 1
ATOM 2513 C C . CYS A 1 310 ? -10.529 1.929 10.288 1.00 97.94 310 CYS A C 1
ATOM 2515 O O . CYS A 1 310 ? -11.508 1.897 11.033 1.00 97.94 310 CYS A O 1
ATOM 2517 N N . ILE A 1 311 ? -9.844 3.062 10.099 1.00 97.62 311 ILE A N 1
ATOM 2518 C CA . ILE A 1 311 ? -10.106 4.303 10.851 1.00 97.62 311 ILE A CA 1
ATOM 2519 C C . ILE A 1 311 ? -11.573 4.754 10.716 1.00 97.62 311 ILE A C 1
ATOM 2521 O O . ILE A 1 311 ? -12.215 5.151 11.693 1.00 97.62 311 ILE A O 1
ATOM 2525 N N . GLY A 1 312 ? -12.130 4.714 9.503 1.00 97.19 312 GLY A N 1
ATOM 2526 C CA . GLY A 1 312 ? -13.517 5.101 9.248 1.00 97.19 312 GLY A CA 1
ATOM 2527 C C . GLY A 1 312 ? -14.553 4.188 9.913 1.00 97.19 312 GLY A C 1
ATOM 2528 O O . GLY A 1 312 ? -15.590 4.692 10.353 1.00 97.19 312 GLY A O 1
ATOM 2529 N N . LEU A 1 313 ? -14.277 2.886 10.018 1.00 97.94 313 LEU A N 1
ATOM 2530 C CA . LEU A 1 313 ? -15.134 1.896 10.674 1.00 97.94 313 LEU A CA 1
ATOM 2531 C C . LEU A 1 313 ? -15.156 2.078 12.194 1.00 97.94 313 LEU A C 1
ATOM 2533 O O . LEU A 1 313 ? -16.241 2.149 12.768 1.00 97.94 313 LEU A O 1
ATOM 2537 N N . PHE A 1 314 ? -13.996 2.275 12.830 1.00 96.88 314 PHE A N 1
ATOM 2538 C CA . PHE A 1 314 ? -13.923 2.628 14.255 1.00 96.88 314 PHE A CA 1
ATOM 2539 C C . PHE A 1 314 ? -14.746 3.893 14.557 1.00 96.88 314 PHE A C 1
ATOM 2541 O O . PHE A 1 314 ? -15.591 3.901 15.453 1.00 96.88 314 PHE A O 1
ATOM 2548 N N . ARG A 1 315 ? -14.616 4.933 13.723 1.00 96.06 315 ARG A N 1
ATOM 2549 C CA . ARG A 1 315 ? -15.425 6.159 13.855 1.00 96.06 315 ARG A CA 1
ATOM 2550 C C . ARG A 1 315 ? -16.925 5.914 13.685 1.00 96.06 315 ARG A C 1
ATOM 2552 O O . ARG A 1 315 ? -17.722 6.563 14.359 1.00 96.06 315 ARG A O 1
ATOM 2559 N N . LEU A 1 316 ? -17.337 5.022 12.779 1.00 96.38 316 LEU A N 1
ATOM 2560 C CA . LEU A 1 316 ? -18.749 4.645 12.632 1.00 96.38 316 LEU A CA 1
ATOM 2561 C C . LEU A 1 316 ? -19.280 3.903 13.862 1.00 96.38 316 LEU A C 1
ATOM 2563 O O . LEU A 1 316 ? -20.441 4.097 14.211 1.00 96.38 316 LEU A O 1
ATOM 2567 N N . ALA A 1 317 ? -18.436 3.116 14.531 1.00 96.25 317 ALA A N 1
ATOM 2568 C CA . ALA A 1 317 ? -18.773 2.399 15.760 1.00 96.25 317 ALA A CA 1
ATOM 2569 C C . ALA A 1 317 ? -18.906 3.320 16.990 1.00 96.25 317 ALA A C 1
ATOM 2571 O O . ALA A 1 317 ? -19.218 2.861 18.093 1.00 96.25 317 ALA A O 1
ATOM 2572 N N . GLY A 1 318 ? -18.673 4.627 16.818 1.00 95.38 318 GLY A N 1
ATOM 2573 C CA . GLY A 1 318 ? -18.622 5.596 17.909 1.00 95.38 318 GLY A CA 1
ATOM 2574 C C . GLY A 1 318 ? -17.321 5.529 18.707 1.00 95.38 318 GLY A C 1
ATOM 2575 O O . GLY A 1 318 ? -17.307 5.952 19.858 1.00 95.38 318 GLY A O 1
ATOM 2576 N N . ILE A 1 319 ? -16.254 4.984 18.116 1.00 94.19 319 ILE A N 1
ATOM 2577 C CA . ILE A 1 319 ? -14.919 4.931 18.706 1.00 94.19 319 ILE A CA 1
ATOM 2578 C C . ILE A 1 319 ? -14.095 6.068 18.098 1.00 94.19 319 ILE A C 1
ATOM 2580 O O . ILE A 1 319 ? -13.741 6.032 16.916 1.00 94.19 319 ILE A O 1
ATOM 2584 N N . ASP A 1 320 ? -13.803 7.097 18.890 1.00 84.94 320 ASP A N 1
ATOM 2585 C CA . ASP A 1 320 ? -12.992 8.241 18.453 1.00 84.94 320 ASP A CA 1
ATOM 2586 C C . ASP A 1 320 ? -11.496 7.953 18.626 1.00 84.94 320 ASP A C 1
ATOM 2588 O O . ASP A 1 320 ? -10.775 8.645 19.342 1.00 84.94 320 ASP A O 1
ATOM 2592 N N . ALA A 1 321 ? -11.033 6.865 18.007 1.00 87.00 321 ALA A N 1
ATOM 2593 C CA . ALA A 1 321 ? -9.637 6.476 18.095 1.00 87.00 321 ALA A CA 1
ATOM 2594 C C . ALA A 1 321 ? -8.755 7.519 17.395 1.00 87.00 321 ALA A C 1
ATOM 2596 O O . ALA A 1 321 ? -8.919 7.797 16.196 1.00 87.00 321 ALA A O 1
ATOM 2597 N N . LYS A 1 322 ? -7.774 8.066 18.123 1.00 93.69 322 LYS A N 1
ATOM 2598 C CA . LYS A 1 322 ? -6.692 8.839 17.518 1.00 93.69 322 LYS A CA 1
ATOM 2599 C C . LYS A 1 322 ? -5.885 7.886 16.639 1.00 93.69 322 LYS A C 1
ATOM 2601 O O . LYS A 1 322 ? -5.264 6.948 17.137 1.00 93.69 322 LYS A O 1
ATOM 2606 N N . ALA A 1 323 ? -5.945 8.120 15.332 1.00 95.50 323 ALA A N 1
ATOM 2607 C CA . ALA A 1 323 ? -5.188 7.354 14.359 1.00 95.50 323 ALA A CA 1
ATOM 2608 C C . ALA A 1 323 ? -3.732 7.833 14.343 1.00 95.50 323 ALA A C 1
ATOM 2610 O O . ALA A 1 323 ? -3.470 9.012 14.092 1.00 95.50 323 ALA A O 1
ATOM 2611 N N . GLU A 1 324 ? -2.808 6.916 14.588 1.00 96.94 324 GLU A N 1
ATOM 2612 C CA . GLU A 1 324 ? -1.373 7.112 14.431 1.00 96.94 324 GLU A CA 1
ATOM 2613 C C . GLU A 1 324 ? -0.844 6.156 13.356 1.00 96.94 324 GLU A C 1
ATOM 2615 O O . GLU A 1 324 ? -1.515 5.201 12.951 1.00 96.94 324 GLU A O 1
ATOM 2620 N N . PHE A 1 325 ? 0.338 6.460 12.824 1.00 96.56 325 PHE A N 1
ATOM 2621 C CA . PHE A 1 325 ? 0.877 5.757 11.667 1.00 96.56 325 PHE A CA 1
ATOM 2622 C C . PHE A 1 325 ? 2.219 5.129 12.008 1.00 96.56 325 PHE A C 1
ATOM 2624 O O . PHE A 1 325 ? 3.087 5.792 12.571 1.00 96.56 325 PHE A O 1
ATOM 2631 N N . VAL A 1 326 ? 2.390 3.864 11.633 1.00 95.25 326 VAL A N 1
ATOM 2632 C CA . VAL A 1 326 ? 3.653 3.125 11.753 1.00 95.25 326 VAL A CA 1
ATOM 2633 C C . VAL A 1 326 ? 4.197 2.769 10.377 1.00 95.25 326 VAL A C 1
ATOM 2635 O O . VAL A 1 326 ? 3.490 2.818 9.371 1.00 95.25 326 VAL A O 1
ATOM 2638 N N . LYS A 1 327 ? 5.475 2.400 10.302 1.00 91.81 327 LYS A N 1
ATOM 2639 C CA . LYS A 1 327 ? 6.048 1.845 9.074 1.00 91.81 327 LYS A CA 1
ATOM 2640 C C . LYS A 1 327 ? 5.340 0.527 8.728 1.00 91.81 327 LYS A C 1
ATOM 2642 O O . LYS A 1 327 ? 5.077 -0.277 9.615 1.00 91.81 327 LYS A O 1
ATOM 2647 N N . SER A 1 328 ? 5.068 0.286 7.445 1.00 87.62 328 SER A N 1
ATOM 2648 C CA . SER A 1 328 ? 4.553 -1.015 6.995 1.00 87.62 328 SER A CA 1
ATOM 2649 C C . SER A 1 328 ? 5.505 -2.149 7.409 1.00 87.62 328 SER A C 1
ATOM 2651 O O . SER A 1 328 ? 6.726 -2.029 7.265 1.00 87.62 328 SER A O 1
ATOM 2653 N N . GLY A 1 329 ? 4.944 -3.229 7.950 1.00 86.12 329 GLY A N 1
ATOM 2654 C CA . GLY A 1 329 ? 5.665 -4.331 8.587 1.00 86.12 329 GLY A CA 1
ATOM 2655 C C . GLY A 1 329 ? 5.928 -4.146 10.087 1.00 86.12 329 GLY A C 1
ATOM 2656 O O . GLY A 1 329 ? 6.402 -5.084 10.722 1.00 86.12 329 GLY A O 1
ATOM 2657 N N . SER A 1 330 ? 5.649 -2.972 10.658 1.00 90.75 330 SER A N 1
ATOM 2658 C CA . SER A 1 330 ? 5.795 -2.681 12.092 1.00 90.75 330 SER A CA 1
ATOM 2659 C C . SER A 1 330 ? 4.429 -2.611 12.773 1.00 90.75 330 SER A C 1
ATOM 2661 O O . SER A 1 330 ? 3.410 -2.543 12.105 1.00 90.75 330 SER A O 1
ATOM 2663 N N . PHE A 1 331 ? 4.390 -2.623 14.101 1.00 93.75 331 PHE A N 1
ATOM 2664 C CA . PHE A 1 331 ? 3.178 -2.396 14.890 1.00 93.75 331 PHE A CA 1
ATOM 2665 C C . PHE A 1 331 ? 3.570 -1.747 16.220 1.00 93.75 331 PHE A C 1
ATOM 2667 O O . PHE A 1 331 ? 4.748 -1.740 16.579 1.00 93.75 331 PHE A O 1
ATOM 2674 N N . GLN A 1 332 ? 2.595 -1.195 16.933 1.00 94.69 332 GLN A N 1
ATOM 2675 C CA . GLN A 1 332 ? 2.798 -0.626 18.256 1.00 94.69 332 GLN A CA 1
ATOM 2676 C C . GLN A 1 332 ? 2.244 -1.584 19.323 1.00 94.69 332 GLN A C 1
ATOM 2678 O O . GLN A 1 332 ? 1.038 -1.835 19.376 1.00 94.69 332 GLN A O 1
ATOM 2683 N N . GLU A 1 333 ? 3.127 -2.109 20.171 1.00 92.81 333 GLU A N 1
ATOM 2684 C CA . GLU A 1 333 ? 2.771 -2.964 21.311 1.00 92.81 333 GLU A CA 1
ATOM 2685 C C . GLU A 1 333 ? 1.899 -2.205 22.321 1.00 92.81 333 GLU A C 1
ATOM 2687 O O . GLU A 1 333 ? 2.086 -1.008 22.543 1.00 92.81 333 GLU A O 1
ATOM 2692 N N . GLY A 1 334 ? 0.937 -2.901 22.924 1.00 89.75 334 GLY A N 1
ATOM 2693 C CA . GLY A 1 334 ? -0.004 -2.350 23.894 1.00 89.75 334 GLY A CA 1
ATOM 2694 C C . GLY A 1 334 ? -1.159 -1.553 23.285 1.00 89.75 334 GLY A C 1
ATOM 2695 O O . GLY A 1 334 ? -1.887 -0.874 24.011 1.00 89.75 334 GLY A O 1
ATOM 2696 N N . HIS A 1 335 ? -1.313 -1.601 21.959 1.00 92.94 335 HIS A N 1
ATOM 2697 C CA . HIS A 1 335 ? -2.291 -0.807 21.230 1.00 92.94 335 HIS A CA 1
ATOM 2698 C C . HIS A 1 335 ? -3.054 -1.609 20.166 1.00 92.94 335 HIS A C 1
ATOM 2700 O O . HIS A 1 335 ? -2.714 -2.740 19.807 1.00 92.94 335 HIS A O 1
ATOM 2706 N N . LEU A 1 336 ? -4.114 -0.992 19.639 1.00 94.88 336 LEU A N 1
ATOM 2707 C CA . LEU A 1 336 ? -4.832 -1.497 18.477 1.00 94.88 336 LEU A CA 1
ATOM 2708 C C . LEU A 1 336 ? -4.032 -1.203 17.216 1.00 94.88 336 LEU A C 1
ATOM 2710 O O . LEU A 1 336 ? -3.614 -0.069 16.994 1.00 94.88 336 LEU A O 1
ATOM 2714 N N . ASN A 1 337 ? -3.880 -2.206 16.369 1.00 96.56 337 ASN A N 1
ATOM 2715 C CA . ASN A 1 337 ? -3.166 -2.114 15.110 1.00 96.56 337 ASN A CA 1
ATOM 2716 C C . ASN A 1 337 ? -4.053 -2.688 14.007 1.00 96.56 337 ASN A C 1
ATOM 2718 O O . ASN A 1 337 ? -4.595 -3.779 14.151 1.00 96.56 337 ASN A O 1
ATOM 2722 N N . ALA A 1 338 ? -4.219 -1.981 12.902 1.00 96.75 338 ALA A N 1
ATOM 2723 C CA . ALA A 1 338 ? -4.930 -2.496 11.742 1.00 96.75 338 ALA A CA 1
ATOM 2724 C C . ALA A 1 338 ? -4.135 -2.159 10.492 1.00 96.75 338 ALA A C 1
ATOM 2726 O O . ALA A 1 338 ? -3.755 -1.004 10.323 1.00 96.75 338 ALA A O 1
ATOM 2727 N N . ASP A 1 339 ? -3.907 -3.142 9.626 1.00 96.19 339 ASP A N 1
ATOM 2728 C CA . ASP A 1 339 ? -3.137 -2.936 8.397 1.00 96.19 339 ASP A CA 1
ATOM 2729 C C . ASP A 1 339 ? -1.733 -2.366 8.683 1.00 96.19 339 ASP A C 1
ATOM 2731 O O . ASP A 1 339 ? -1.340 -1.320 8.179 1.00 96.19 339 ASP A O 1
ATOM 2735 N N . THR A 1 340 ? -0.990 -2.975 9.605 1.00 93.06 340 THR A N 1
ATOM 2736 C CA . THR A 1 340 ? 0.339 -2.492 10.028 1.00 93.06 340 THR A CA 1
ATOM 2737 C C . THR A 1 340 ? 1.456 -3.445 9.600 1.00 93.06 340 THR A C 1
ATOM 2739 O O . THR A 1 340 ? 2.547 -3.002 9.251 1.00 93.06 340 THR A O 1
ATOM 2742 N N . GLY A 1 341 ? 1.166 -4.746 9.538 1.00 84.50 341 GLY A N 1
ATOM 2743 C CA . GLY A 1 341 ? 2.008 -5.858 9.101 1.00 84.50 341 GLY A CA 1
ATOM 2744 C C . GLY A 1 341 ? 2.082 -6.996 10.133 1.00 84.50 341 GLY A C 1
ATOM 2745 O O . GLY A 1 341 ? 1.917 -6.774 11.329 1.00 84.50 341 GLY A O 1
ATOM 2746 N N . GLY A 1 342 ? 2.381 -8.226 9.683 1.00 76.12 342 GLY A N 1
ATOM 2747 C CA . GLY A 1 342 ? 2.858 -9.305 10.568 1.00 76.12 342 GLY A CA 1
ATOM 2748 C C . GLY A 1 342 ? 1.825 -10.287 11.147 1.00 76.12 342 GLY A C 1
ATOM 2749 O O . GLY A 1 342 ? 2.038 -10.796 12.244 1.00 76.12 342 GLY A O 1
ATOM 2750 N N . GLY A 1 343 ? 0.742 -10.618 10.437 1.00 78.94 343 GLY A N 1
ATOM 2751 C CA . GLY A 1 343 ? -0.259 -11.584 10.914 1.00 78.94 343 GLY A CA 1
ATOM 2752 C C . GLY A 1 343 ? -1.377 -11.883 9.909 1.00 78.94 343 GLY A C 1
ATOM 2753 O O . GLY A 1 343 ? -1.430 -11.296 8.831 1.00 78.94 343 GLY A O 1
ATOM 2754 N N . LEU A 1 344 ? -2.262 -12.826 10.245 1.00 83.06 344 LEU A N 1
ATOM 2755 C CA . LEU A 1 344 ? -3.510 -13.076 9.515 1.00 83.06 344 LEU A CA 1
ATOM 2756 C C . LEU A 1 344 ? -4.681 -13.109 10.497 1.00 83.06 344 LEU A C 1
ATOM 2758 O O . LEU A 1 344 ? -4.630 -13.827 11.495 1.00 83.06 344 LEU A O 1
ATOM 2762 N N . GLY A 1 345 ? -5.744 -12.390 10.162 1.00 86.75 345 GLY A N 1
ATOM 2763 C CA . GLY A 1 345 ? -6.932 -12.245 10.981 1.00 86.75 345 GLY A CA 1
ATOM 2764 C C . GLY A 1 345 ? -6.722 -11.312 12.172 1.00 86.75 345 GLY A C 1
ATOM 2765 O O . GLY A 1 345 ? -5.722 -10.599 12.289 1.00 86.75 345 GLY A O 1
ATOM 2766 N N . LEU A 1 346 ? -7.686 -11.377 13.090 1.00 88.81 346 LEU A N 1
ATOM 2767 C CA . LEU A 1 346 ? -7.576 -10.780 14.410 1.00 88.81 346 LEU A CA 1
ATOM 2768 C C . LEU A 1 346 ? -6.639 -11.623 15.288 1.00 88.81 346 LEU A C 1
ATOM 2770 O O . LEU A 1 346 ? -6.964 -12.750 15.675 1.00 88.81 346 LEU A O 1
ATOM 2774 N N . SER A 1 347 ? -5.498 -11.051 15.659 1.00 87.69 347 SER A N 1
ATOM 2775 C CA . SER A 1 347 ? -4.625 -11.584 16.705 1.00 87.69 347 SER A CA 1
ATOM 2776 C C . SER A 1 347 ? -4.661 -10.679 17.930 1.00 87.69 347 SER A C 1
ATOM 2778 O O . SER A 1 347 ? -4.703 -9.461 17.805 1.00 87.69 347 SER A O 1
ATOM 2780 N N . VAL A 1 348 ? -4.661 -11.284 19.111 1.00 85.06 348 VAL A N 1
ATOM 2781 C CA . VAL A 1 348 ? -4.532 -10.583 20.389 1.00 85.06 348 VAL A CA 1
ATOM 2782 C C . VAL A 1 348 ? -3.340 -11.214 21.090 1.00 85.06 348 VAL A C 1
ATOM 2784 O O . VAL A 1 348 ? -3.239 -12.445 21.101 1.00 85.06 348 VAL A O 1
ATOM 2787 N N . GLU A 1 349 ? -2.402 -10.394 21.551 1.00 84.94 349 GLU A N 1
ATOM 2788 C CA . GLU A 1 349 ? -1.201 -10.874 22.242 1.00 84.94 349 GLU A CA 1
ATOM 2789 C C . GLU A 1 349 ? -1.538 -11.342 23.666 1.00 84.94 349 GLU A C 1
ATOM 2791 O O . GLU A 1 349 ? -2.606 -11.032 24.192 1.00 84.94 349 GLU A O 1
ATOM 2796 N N . ASP A 1 350 ? -0.652 -12.138 24.274 1.00 75.62 350 ASP A N 1
ATOM 2797 C CA . ASP A 1 350 ? -0.927 -12.865 25.528 1.00 75.62 350 ASP A CA 1
ATOM 2798 C C . ASP A 1 350 ? -1.225 -11.951 26.732 1.00 75.62 350 ASP A C 1
ATOM 2800 O O . ASP A 1 350 ? -1.765 -12.408 27.742 1.00 75.62 350 ASP A O 1
ATOM 2804 N N . ASP A 1 351 ? -0.866 -10.670 26.641 1.00 75.44 351 ASP A N 1
ATOM 2805 C CA . ASP A 1 351 ? -1.137 -9.654 27.656 1.00 75.44 351 ASP A CA 1
ATOM 2806 C C . ASP A 1 351 ? -2.472 -8.917 27.450 1.00 75.44 351 ASP A C 1
ATOM 2808 O O . ASP A 1 351 ? -2.842 -8.082 28.278 1.00 75.44 351 ASP A O 1
ATOM 2812 N N . TRP A 1 352 ? -3.187 -9.225 26.361 1.00 76.44 352 TRP A N 1
ATOM 2813 C CA . TRP A 1 352 ? -4.440 -8.604 25.928 1.00 76.44 352 TRP A CA 1
ATOM 2814 C C . TRP A 1 352 ? -4.368 -7.097 25.662 1.00 76.44 352 TRP A C 1
ATOM 2816 O O . TRP A 1 352 ? -5.403 -6.456 25.463 1.00 76.44 352 TRP A O 1
ATOM 2826 N N . ARG A 1 353 ? -3.167 -6.510 25.636 1.00 80.19 353 ARG A N 1
ATOM 2827 C CA . ARG A 1 353 ? -2.987 -5.072 25.402 1.00 80.19 353 ARG A CA 1
ATOM 2828 C C . ARG A 1 353 ? -2.837 -4.767 23.921 1.00 80.19 353 ARG A C 1
ATOM 2830 O O . ARG A 1 353 ? -3.310 -3.728 23.467 1.00 80.19 353 ARG A O 1
ATOM 2837 N N . THR A 1 354 ? -2.227 -5.674 23.161 1.00 88.62 354 THR A N 1
ATOM 2838 C CA . THR A 1 354 ? -2.096 -5.539 21.706 1.00 88.62 354 THR A CA 1
ATOM 2839 C C . THR A 1 354 ? -3.175 -6.339 20.984 1.00 88.62 354 THR A C 1
ATOM 2841 O O . THR A 1 354 ? -3.261 -7.558 21.140 1.00 88.62 354 THR A O 1
ATOM 2844 N N . ALA A 1 355 ? -3.939 -5.681 20.111 1.00 90.81 355 ALA A N 1
ATOM 2845 C CA . ALA A 1 355 ? -4.800 -6.347 19.132 1.00 90.81 355 ALA A CA 1
ATOM 2846 C C . ALA A 1 355 ? -4.387 -5.938 17.717 1.00 90.81 355 ALA A C 1
ATOM 2848 O O . ALA A 1 355 ? -4.101 -4.766 17.470 1.00 90.81 355 ALA A O 1
ATOM 2849 N N . ARG A 1 356 ? -4.347 -6.896 16.788 1.00 93.81 356 ARG A N 1
ATOM 2850 C CA . ARG A 1 356 ? -3.953 -6.674 15.392 1.00 93.81 356 ARG A CA 1
ATOM 2851 C C . ARG A 1 356 ? -4.984 -7.253 14.433 1.00 93.81 356 ARG A C 1
ATOM 2853 O O . ARG A 1 356 ? -5.244 -8.451 14.511 1.00 93.81 356 ARG A O 1
ATOM 2860 N N . TRP A 1 357 ? -5.495 -6.435 13.517 1.00 95.44 357 TRP A N 1
ATOM 2861 C CA . TRP A 1 357 ? -6.265 -6.865 12.344 1.00 95.44 357 TRP A CA 1
ATOM 2862 C C . TRP A 1 357 ? -5.357 -6.835 11.125 1.00 95.44 357 TRP A C 1
ATOM 2864 O O . TRP A 1 357 ? -4.993 -5.761 10.642 1.00 95.44 357 TRP A O 1
ATOM 2874 N N . GLU A 1 358 ? -4.947 -8.013 10.665 1.00 92.62 358 GLU A N 1
ATOM 2875 C CA . GLU A 1 358 ? -3.884 -8.129 9.679 1.00 92.62 358 GLU A CA 1
ATOM 2876 C C . GLU A 1 358 ? -4.185 -9.191 8.616 1.00 92.62 358 GLU A C 1
ATOM 2878 O O . GLU A 1 358 ? -4.825 -10.204 8.856 1.00 92.62 358 GLU A O 1
ATOM 2883 N N . HIS A 1 359 ? -3.737 -8.964 7.394 1.00 90.06 359 HIS A N 1
ATOM 2884 C CA . HIS A 1 359 ? -3.873 -9.836 6.230 1.00 90.06 359 HIS A CA 1
ATOM 2885 C C . HIS A 1 359 ? -2.544 -10.030 5.474 1.00 90.06 359 HIS A C 1
ATOM 2887 O O . HIS A 1 359 ? -2.487 -10.777 4.492 1.00 90.06 359 HIS A O 1
ATOM 2893 N N . HIS A 1 360 ? -1.459 -9.400 5.934 1.00 83.81 360 HIS A N 1
ATOM 2894 C CA . HIS A 1 360 ? -0.089 -9.568 5.462 1.00 83.81 360 HIS A CA 1
ATOM 2895 C C . HIS A 1 360 ? 0.560 -10.857 6.022 1.00 83.81 360 HIS A C 1
ATOM 2897 O O . HIS A 1 360 ? 1.454 -10.793 6.869 1.00 83.81 360 HIS A O 1
ATOM 2903 N N . VAL A 1 361 ? 0.177 -12.035 5.514 1.00 77.75 361 VAL A N 1
ATOM 2904 C CA . VAL A 1 361 ? 0.957 -13.284 5.689 1.00 77.75 361 VAL A CA 1
ATOM 2905 C C . VAL A 1 361 ? 1.668 -13.705 4.409 1.00 77.75 361 VAL A C 1
ATOM 2907 O O . VAL A 1 361 ? 1.177 -13.472 3.305 1.00 77.75 361 VAL A O 1
ATOM 2910 N N . LYS A 1 362 ? 2.827 -14.361 4.571 1.00 69.38 362 LYS A N 1
ATOM 2911 C CA . LYS A 1 362 ? 3.626 -14.922 3.465 1.00 69.38 362 LYS A CA 1
ATOM 2912 C C . LYS A 1 362 ? 2.849 -15.973 2.665 1.00 69.38 362 LYS A C 1
ATOM 2914 O O . LYS A 1 362 ? 2.939 -16.018 1.444 1.00 69.38 362 LYS A O 1
ATOM 2919 N N . GLU A 1 363 ? 2.073 -16.802 3.355 1.00 65.81 363 GLU A N 1
ATOM 2920 C CA . GLU A 1 363 ? 1.312 -17.906 2.772 1.00 65.81 363 GLU A CA 1
ATOM 2921 C C . GLU A 1 363 ? -0.156 -17.504 2.705 1.00 65.81 363 GLU A C 1
ATOM 2923 O O . GLU A 1 363 ? -0.887 -17.569 3.694 1.00 65.81 363 GLU A O 1
ATOM 2928 N N . ARG A 1 364 ? -0.599 -17.015 1.548 1.00 60.44 364 ARG A N 1
ATOM 2929 C CA . ARG A 1 364 ? -1.981 -16.564 1.403 1.00 60.44 364 ARG A CA 1
ATOM 2930 C C . ARG A 1 364 ? -2.867 -17.667 0.848 1.00 60.44 364 ARG A C 1
ATOM 2932 O O . ARG A 1 364 ? -2.537 -18.272 -0.164 1.00 60.44 364 ARG A O 1
ATOM 2939 N N . THR A 1 365 ? -4.036 -17.853 1.461 1.00 57.53 365 THR A N 1
ATOM 2940 C CA . THR A 1 365 ? -5.105 -18.708 0.911 1.00 57.53 365 THR A CA 1
ATOM 2941 C C . THR A 1 365 ? -6.406 -17.955 0.612 1.00 57.53 365 THR A C 1
ATOM 2943 O O . THR A 1 365 ? -7.237 -18.486 -0.121 1.00 57.53 365 THR A O 1
ATOM 2946 N N . GLN A 1 366 ? -6.601 -16.722 1.108 1.00 66.00 366 GLN A N 1
ATOM 2947 C CA . GLN A 1 366 ? -7.831 -15.944 0.883 1.00 66.00 366 GLN A CA 1
ATOM 2948 C C . GLN A 1 366 ? -7.561 -14.461 0.571 1.00 66.00 366 GLN A C 1
ATOM 2950 O O . GLN A 1 366 ? -6.677 -13.836 1.158 1.00 66.00 366 GLN A O 1
ATOM 2955 N N . ALA A 1 367 ? -8.331 -13.913 -0.373 1.00 75.81 367 ALA A N 1
ATOM 2956 C CA . ALA A 1 367 ? -8.367 -12.492 -0.714 1.00 75.81 367 ALA A CA 1
ATOM 2957 C C . ALA A 1 367 ? -9.266 -11.751 0.290 1.00 75.81 367 ALA A C 1
ATOM 2959 O O . ALA A 1 367 ? -10.471 -11.979 0.306 1.00 75.81 367 ALA A O 1
ATOM 2960 N N . THR A 1 368 ? -8.666 -10.912 1.134 1.00 89.31 368 THR A N 1
ATOM 2961 C CA . THR A 1 368 ? -9.322 -10.148 2.216 1.00 89.31 368 THR A CA 1
ATOM 2962 C C . THR A 1 368 ? -8.540 -8.857 2.481 1.00 89.31 368 THR A C 1
ATOM 2964 O O . THR A 1 368 ? -7.390 -8.764 2.035 1.00 89.31 368 THR A O 1
ATOM 2967 N N . SER A 1 369 ? -9.124 -7.897 3.195 1.00 94.50 369 SER A N 1
ATOM 2968 C CA . SER A 1 369 ? -8.491 -6.650 3.641 1.00 94.50 369 SER A CA 1
ATOM 2969 C C . SER A 1 369 ? -8.531 -6.523 5.171 1.00 94.50 369 SER A C 1
ATOM 2971 O O . SER A 1 369 ? -9.355 -7.163 5.831 1.00 94.50 369 SER A O 1
ATOM 2973 N N . ALA A 1 370 ? -7.664 -5.708 5.771 1.00 96.06 370 ALA A N 1
ATOM 2974 C CA . ALA A 1 370 ? -7.762 -5.409 7.201 1.00 96.06 370 ALA A CA 1
ATOM 2975 C C . ALA A 1 370 ? -9.098 -4.720 7.537 1.00 96.06 370 ALA A C 1
ATOM 2977 O O . ALA A 1 370 ? -9.716 -5.010 8.563 1.00 96.06 370 ALA A O 1
ATOM 2978 N N . GLY A 1 371 ? -9.591 -3.864 6.640 1.00 97.56 371 GLY A N 1
ATOM 2979 C CA . GLY A 1 371 ? -10.898 -3.221 6.724 1.00 97.56 371 GLY A CA 1
ATOM 2980 C C . GLY A 1 371 ? -12.065 -4.208 6.780 1.00 97.56 371 GLY A C 1
ATOM 2981 O O . GLY A 1 371 ? -12.986 -3.990 7.566 1.00 97.56 371 GLY A O 1
ATOM 2982 N N . GLU A 1 372 ? -12.028 -5.308 6.020 1.00 97.19 372 GLU A N 1
ATOM 2983 C CA . GLU A 1 372 ? -13.010 -6.398 6.150 1.00 97.19 372 GLU A CA 1
ATOM 2984 C C . GLU A 1 372 ? -12.971 -7.013 7.551 1.00 97.19 372 GLU A C 1
ATOM 2986 O O . GLU A 1 372 ? -14.010 -7.156 8.193 1.00 97.19 372 GLU A O 1
ATOM 2991 N N . GLN A 1 373 ? -11.778 -7.321 8.064 1.00 95.19 373 GLN A N 1
ATOM 2992 C CA . GLN A 1 373 ? -11.634 -7.947 9.380 1.00 95.19 373 GLN A CA 1
ATOM 2993 C C . GLN A 1 373 ? -12.112 -7.032 10.511 1.00 95.19 373 GLN A C 1
ATOM 2995 O O . GLN A 1 373 ? -12.781 -7.492 11.439 1.00 95.19 373 GLN A O 1
ATOM 3000 N N . VAL A 1 374 ? -11.798 -5.736 10.433 1.00 96.56 374 VAL A N 1
ATOM 3001 C CA . VAL A 1 374 ? -12.299 -4.727 11.374 1.00 96.56 374 VAL A CA 1
ATOM 3002 C C . VAL A 1 374 ? -13.819 -4.619 11.274 1.00 96.56 374 VAL A C 1
ATOM 3004 O O . VAL A 1 374 ? -14.488 -4.563 12.305 1.00 96.56 374 VAL A O 1
ATOM 3007 N N . TYR A 1 375 ? -14.382 -4.606 10.062 1.00 97.56 375 TYR A N 1
ATOM 3008 C CA . TYR A 1 375 ? -15.829 -4.529 9.869 1.00 97.56 375 TYR A CA 1
ATOM 3009 C C . TYR A 1 375 ? -16.550 -5.717 10.503 1.00 97.56 375 TYR A C 1
ATOM 3011 O O . TYR A 1 375 ? -17.451 -5.509 11.315 1.00 97.56 375 TYR A O 1
ATOM 3019 N N . ASP A 1 376 ? -16.117 -6.934 10.178 1.00 94.94 376 ASP A N 1
ATOM 3020 C CA . ASP A 1 376 ? -16.693 -8.163 10.718 1.00 94.94 376 ASP A CA 1
ATOM 3021 C C . ASP A 1 376 ? -16.584 -8.195 12.245 1.00 94.94 376 ASP A C 1
ATOM 3023 O O . ASP A 1 376 ? -17.588 -8.410 12.920 1.00 94.94 376 ASP A O 1
ATOM 3027 N N . THR A 1 377 ? -15.417 -7.842 12.798 1.00 93.38 377 THR A N 1
ATOM 3028 C CA . THR A 1 377 ? -15.223 -7.761 14.256 1.00 93.38 377 THR A CA 1
ATOM 3029 C C . THR A 1 377 ? -16.204 -6.774 14.891 1.00 93.38 377 THR A C 1
ATOM 3031 O O . THR A 1 377 ? -16.881 -7.102 15.858 1.00 93.38 377 THR A O 1
ATOM 3034 N N . LEU A 1 378 ? -16.328 -5.555 14.359 1.00 95.12 378 LEU A N 1
ATOM 3035 C CA . LEU A 1 378 ? -17.222 -4.542 14.930 1.00 95.12 378 LEU A CA 1
ATOM 3036 C C . LEU A 1 378 ? -18.707 -4.918 14.797 1.00 95.12 378 LEU A C 1
ATOM 3038 O O . LEU A 1 378 ? -19.505 -4.534 15.655 1.00 95.12 378 LEU A O 1
ATOM 3042 N N . VAL A 1 379 ? -19.088 -5.657 13.752 1.00 95.44 379 VAL A N 1
ATOM 3043 C CA . VAL A 1 379 ? -20.444 -6.207 13.599 1.00 95.44 379 VAL A CA 1
ATOM 3044 C C . VAL A 1 379 ? -20.706 -7.310 14.618 1.00 95.44 379 VAL A C 1
ATOM 3046 O O . VAL A 1 379 ? -21.744 -7.290 15.276 1.00 95.44 379 VAL A O 1
ATOM 3049 N N . GLU A 1 380 ? -19.770 -8.242 14.782 1.00 89.81 380 GLU A N 1
ATOM 3050 C CA . GLU A 1 380 ? -19.877 -9.351 15.737 1.00 89.81 380 GLU A CA 1
ATOM 3051 C C . GLU A 1 380 ? -19.925 -8.845 17.189 1.00 89.81 380 GLU A C 1
ATOM 3053 O O . GLU A 1 380 ? -20.680 -9.370 18.003 1.00 89.81 380 GLU A O 1
ATOM 3058 N N . LEU A 1 381 ? -19.229 -7.745 17.496 1.00 87.50 381 LEU A N 1
ATOM 3059 C CA . LEU A 1 381 ? -19.310 -7.052 18.789 1.00 87.50 381 LEU A CA 1
ATOM 3060 C C . LEU A 1 381 ? -20.614 -6.256 19.000 1.00 87.50 381 LEU A C 1
ATOM 3062 O O . LEU A 1 381 ? -20.830 -5.674 20.065 1.00 87.50 381 LEU A O 1
ATOM 3066 N N . GLY A 1 382 ? -21.482 -6.156 17.988 1.00 92.25 382 GLY A N 1
ATOM 3067 C CA . GLY A 1 382 ? -22.677 -5.308 18.041 1.00 92.25 382 GLY A CA 1
ATOM 3068 C C . GLY A 1 382 ? -22.361 -3.808 18.132 1.00 92.25 382 GLY A C 1
ATOM 3069 O O . GLY A 1 382 ? -23.211 -3.009 18.530 1.00 92.25 382 GLY A O 1
ATOM 3070 N N . LEU A 1 383 ? -21.135 -3.410 17.778 1.00 94.31 383 LEU A N 1
ATOM 3071 C CA . LEU A 1 383 ? -20.695 -2.015 17.717 1.00 94.31 383 LEU A CA 1
ATOM 3072 C C . LEU A 1 383 ? -21.082 -1.351 16.391 1.00 94.31 383 LEU A C 1
ATOM 3074 O O . LEU A 1 383 ? -21.220 -0.126 16.338 1.00 94.31 383 LEU A O 1
ATOM 3078 N N . LEU A 1 384 ? -21.286 -2.154 15.345 1.00 96.56 384 LEU A N 1
ATOM 3079 C CA . LEU A 1 384 ? -21.821 -1.751 14.050 1.00 96.56 384 LEU A CA 1
ATOM 3080 C C . LEU A 1 384 ? -22.983 -2.649 13.630 1.00 96.56 384 LEU A C 1
ATOM 3082 O O . LEU A 1 384 ? -22.984 -3.852 13.864 1.00 96.56 384 LEU A O 1
ATOM 3086 N N . GLU A 1 385 ? -23.954 -2.069 12.929 1.00 95.81 385 GLU A N 1
ATOM 3087 C CA . GLU A 1 385 ? -24.996 -2.846 12.261 1.00 95.81 385 GLU A CA 1
ATOM 3088 C C . GLU A 1 385 ? -24.498 -3.359 10.906 1.00 95.81 385 GLU A C 1
ATOM 3090 O O . GLU A 1 385 ? -23.899 -2.623 10.107 1.00 95.81 385 GLU A O 1
ATOM 3095 N N . LYS A 1 386 ? -24.791 -4.628 10.610 1.00 96.75 386 LYS A N 1
ATOM 3096 C CA . LYS A 1 386 ? -24.538 -5.186 9.283 1.00 96.75 386 LYS A CA 1
ATOM 3097 C C . LYS A 1 386 ? -25.464 -4.542 8.250 1.00 96.75 386 LYS A C 1
ATOM 3099 O O . LYS A 1 386 ? -26.662 -4.410 8.489 1.00 96.75 386 LYS A O 1
ATOM 3104 N N . SER A 1 387 ? -24.939 -4.157 7.085 1.00 97.38 387 SER A N 1
ATOM 3105 C CA . SER A 1 387 ? -25.763 -3.573 6.020 1.00 97.38 387 SER A CA 1
ATOM 3106 C C . SER A 1 387 ? -25.264 -3.952 4.632 1.00 97.38 387 SER A C 1
ATOM 3108 O O . SER A 1 387 ? -24.064 -3.966 4.373 1.00 97.38 387 SER A O 1
ATOM 3110 N N . ALA A 1 388 ? -26.196 -4.150 3.696 1.00 97.19 388 ALA A N 1
ATOM 3111 C CA . ALA A 1 388 ? -25.865 -4.510 2.316 1.00 97.19 388 ALA A CA 1
ATOM 3112 C C . ALA A 1 388 ? -25.005 -3.451 1.596 1.00 97.19 388 ALA A C 1
ATOM 3114 O O . ALA A 1 388 ? -24.257 -3.776 0.677 1.00 97.19 388 ALA A O 1
ATOM 3115 N N . ALA A 1 389 ? -25.121 -2.175 1.980 1.00 97.69 389 ALA A N 1
ATOM 3116 C CA . ALA A 1 389 ? -24.290 -1.107 1.430 1.00 97.69 389 ALA A CA 1
ATOM 3117 C C . ALA A 1 389 ? -22.834 -1.222 1.905 1.00 97.69 389 ALA A C 1
ATOM 3119 O O . ALA A 1 389 ? -21.920 -1.028 1.105 1.00 97.69 389 ALA A O 1
ATOM 3120 N N . MET A 1 390 ? -22.626 -1.556 3.184 1.00 98.25 390 MET A N 1
ATOM 3121 C CA . MET A 1 390 ? -21.292 -1.782 3.731 1.00 98.25 390 MET A CA 1
ATOM 3122 C C . MET A 1 390 ? -20.679 -3.071 3.185 1.00 98.25 390 MET A C 1
ATOM 3124 O O . MET A 1 390 ? -19.540 -3.028 2.746 1.00 98.25 390 MET A O 1
ATOM 3128 N N . ASP A 1 391 ? -21.439 -4.166 3.086 1.00 97.69 391 ASP A N 1
ATOM 3129 C CA . ASP A 1 391 ? -20.959 -5.424 2.490 1.00 97.69 391 ASP A CA 1
ATOM 3130 C C . ASP A 1 391 ? -20.429 -5.205 1.057 1.00 97.69 391 ASP A C 1
ATOM 3132 O O . ASP A 1 391 ? -19.346 -5.666 0.703 1.00 97.69 391 ASP A O 1
ATOM 3136 N N . LYS A 1 392 ? -21.147 -4.423 0.236 1.00 97.94 392 LYS A N 1
ATOM 3137 C CA . LYS A 1 392 ? -20.689 -4.045 -1.115 1.00 97.94 392 LYS A CA 1
ATOM 3138 C C . LYS A 1 392 ? -19.456 -3.143 -1.101 1.00 97.94 392 LYS A C 1
ATOM 3140 O O . LYS A 1 392 ? -18.610 -3.259 -1.984 1.00 97.94 392 LYS A O 1
ATOM 3145 N N . TYR A 1 393 ? -19.358 -2.232 -0.133 1.00 98.19 393 TYR A N 1
ATOM 3146 C CA . TYR A 1 393 ? -18.173 -1.393 0.031 1.00 98.19 393 TYR A CA 1
ATOM 3147 C C . TYR A 1 393 ? -16.945 -2.222 0.431 1.00 98.19 393 TYR A C 1
ATOM 3149 O O . TYR A 1 393 ? -15.878 -2.028 -0.141 1.00 98.19 393 TYR A O 1
ATOM 3157 N N . ILE A 1 394 ? -17.100 -3.169 1.359 1.00 98.06 394 ILE A N 1
ATOM 3158 C CA . ILE A 1 394 ? -16.035 -4.085 1.778 1.00 98.06 394 ILE A CA 1
ATOM 3159 C C . ILE A 1 394 ? -15.625 -5.000 0.624 1.00 98.06 394 ILE A C 1
ATOM 3161 O O . ILE A 1 394 ? -14.435 -5.171 0.385 1.00 98.06 394 ILE A O 1
ATOM 3165 N N . GLN A 1 395 ? -16.573 -5.490 -0.180 1.00 96.81 395 GLN A N 1
ATOM 3166 C CA . GLN A 1 395 ? -16.243 -6.201 -1.417 1.00 96.81 395 GLN A CA 1
ATOM 3167 C C . GLN A 1 395 ? -15.402 -5.328 -2.365 1.00 96.81 395 GLN A C 1
ATOM 3169 O O . GLN A 1 395 ? -14.380 -5.779 -2.878 1.00 96.81 395 GLN A O 1
ATOM 3174 N N . PHE A 1 396 ? -15.801 -4.072 -2.579 1.00 97.50 396 PHE A N 1
ATOM 3175 C CA . PHE A 1 396 ? -15.041 -3.119 -3.390 1.00 97.50 396 PHE A CA 1
ATOM 3176 C C . PHE A 1 396 ? -13.626 -2.882 -2.839 1.00 97.50 396 PHE A C 1
ATOM 3178 O O . PHE A 1 396 ? -12.668 -2.868 -3.611 1.00 97.50 396 PHE A O 1
ATOM 3185 N N . LEU A 1 397 ? -13.485 -2.732 -1.521 1.00 97.38 397 LEU A N 1
ATOM 3186 C CA . LEU A 1 397 ? -12.196 -2.578 -0.850 1.00 97.38 397 LEU A CA 1
ATOM 3187 C C . LEU A 1 397 ? -11.311 -3.811 -1.037 1.00 97.38 397 LEU A C 1
ATOM 3189 O O . LEU A 1 397 ? -10.160 -3.677 -1.443 1.00 97.38 397 LEU A O 1
ATOM 3193 N N . ASN A 1 398 ? -11.866 -5.003 -0.820 1.00 95.50 398 ASN A N 1
ATOM 3194 C CA . ASN A 1 398 ? -11.177 -6.262 -1.054 1.00 95.50 398 ASN A CA 1
ATOM 3195 C C . ASN A 1 398 ? -10.702 -6.358 -2.502 1.00 95.50 398 ASN A C 1
ATOM 3197 O O . ASN A 1 398 ? -9.553 -6.701 -2.752 1.00 95.50 398 ASN A O 1
ATOM 3201 N N . GLU A 1 399 ? -11.540 -6.036 -3.483 1.00 94.38 399 GLU A N 1
ATOM 3202 C CA . GLU A 1 399 ? -11.126 -6.076 -4.886 1.00 94.38 399 GLU A CA 1
ATOM 3203 C C . GLU A 1 399 ? -9.931 -5.153 -5.170 1.00 94.38 399 GLU A C 1
ATOM 3205 O O . GLU A 1 399 ? -9.047 -5.532 -5.943 1.00 94.38 399 GLU A O 1
ATOM 3210 N N . ILE A 1 400 ? -9.898 -3.975 -4.537 1.00 93.56 400 ILE A N 1
ATOM 3211 C CA . ILE A 1 400 ? -8.810 -2.995 -4.638 1.00 93.56 400 ILE A CA 1
ATOM 3212 C C . ILE A 1 400 ? -7.532 -3.514 -3.993 1.00 93.56 400 ILE A C 1
ATOM 3214 O O . ILE A 1 400 ? -6.514 -3.615 -4.674 1.00 93.56 400 ILE A O 1
ATOM 3218 N N . ASP A 1 401 ? -7.592 -3.869 -2.712 1.00 92.62 401 ASP A N 1
ATOM 3219 C CA . ASP A 1 401 ? -6.424 -4.302 -1.946 1.00 92.62 401 ASP A CA 1
ATOM 3220 C C . ASP A 1 401 ? -5.787 -5.564 -2.550 1.00 92.62 401 ASP A C 1
ATOM 3222 O O . ASP A 1 401 ? -4.568 -5.720 -2.631 1.00 92.62 401 ASP A O 1
ATOM 3226 N N . ASN A 1 402 ? -6.634 -6.447 -3.077 1.00 88.50 402 ASN A N 1
ATOM 3227 C CA . ASN A 1 402 ? -6.206 -7.685 -3.706 1.00 88.50 402 ASN A CA 1
ATOM 3228 C C . ASN A 1 402 ? -5.848 -7.528 -5.189 1.00 88.50 402 ASN A C 1
ATOM 3230 O O . ASN A 1 402 ? -5.446 -8.512 -5.809 1.00 88.50 402 ASN A O 1
ATOM 3234 N N . CYS A 1 403 ? -6.030 -6.344 -5.782 1.00 89.75 403 CYS A N 1
ATOM 3235 C CA . CYS A 1 403 ? -5.918 -6.119 -7.225 1.00 89.75 403 CYS A CA 1
ATOM 3236 C C . CYS A 1 403 ? -6.689 -7.170 -8.059 1.00 89.75 403 CYS A C 1
ATOM 3238 O O . CYS A 1 403 ? -6.200 -7.623 -9.091 1.00 89.75 403 CYS A O 1
ATOM 3240 N N . THR A 1 404 ? -7.883 -7.603 -7.635 1.00 89.38 404 THR A N 1
ATOM 3241 C CA . THR A 1 404 ? -8.633 -8.708 -8.289 1.00 89.38 404 THR A CA 1
ATOM 3242 C C . THR A 1 404 ? -9.736 -8.246 -9.240 1.00 89.38 404 THR A C 1
ATOM 3244 O O . THR A 1 404 ? -10.375 -9.068 -9.894 1.00 89.38 404 THR A O 1
ATOM 3247 N N . PHE A 1 405 ? -9.952 -6.939 -9.369 1.00 91.19 405 PHE A N 1
ATOM 3248 C CA . PHE A 1 405 ? -10.953 -6.401 -10.286 1.00 91.19 405 PHE A CA 1
ATOM 3249 C C . PHE A 1 405 ? -10.544 -6.554 -11.761 1.00 91.19 405 PHE A C 1
ATOM 3251 O O . PHE A 1 405 ? -9.352 -6.465 -12.087 1.00 91.19 405 PHE A O 1
ATOM 3258 N N . PRO A 1 406 ? -11.519 -6.741 -12.670 1.00 90.19 406 PRO A N 1
ATOM 3259 C CA . PRO A 1 406 ? -11.266 -6.717 -14.101 1.00 90.19 406 PRO A CA 1
ATOM 3260 C C . PRO A 1 406 ? -11.001 -5.282 -14.568 1.00 90.19 406 PRO A C 1
ATOM 3262 O O . PRO A 1 406 ? -11.744 -4.358 -14.242 1.00 90.19 406 PRO A O 1
ATOM 3265 N N . ILE A 1 407 ? -9.961 -5.091 -15.376 1.00 92.75 407 ILE A N 1
ATOM 3266 C CA . ILE A 1 407 ? -9.683 -3.815 -16.033 1.00 92.75 407 ILE A CA 1
ATOM 3267 C C . ILE A 1 407 ? -9.181 -4.072 -17.450 1.00 92.75 407 ILE A C 1
ATOM 3269 O O . ILE A 1 407 ? -8.285 -4.883 -17.662 1.00 92.75 407 ILE A O 1
ATOM 3273 N N . ASP A 1 408 ? -9.776 -3.386 -18.422 1.00 94.50 408 ASP A N 1
ATOM 3274 C CA . ASP A 1 408 ? -9.326 -3.368 -19.813 1.00 94.50 408 ASP A CA 1
ATOM 3275 C C . ASP A 1 408 ? -8.866 -1.952 -20.209 1.00 94.50 408 ASP A C 1
ATOM 3277 O O . ASP A 1 408 ? -9.016 -0.987 -19.448 1.00 94.50 408 ASP A O 1
ATOM 3281 N N . LYS A 1 409 ? -8.306 -1.799 -21.415 1.00 93.88 409 LYS A N 1
ATOM 3282 C CA . LYS A 1 409 ? -7.774 -0.517 -21.909 1.00 93.88 409 LYS A CA 1
ATOM 3283 C C . LYS A 1 409 ? -8.846 0.582 -21.907 1.00 93.88 409 LYS A C 1
ATOM 3285 O O . LYS A 1 409 ? -8.540 1.743 -21.632 1.00 93.88 409 LYS A O 1
ATOM 3290 N N . ALA A 1 410 ? -10.104 0.234 -22.188 1.00 94.19 410 ALA A N 1
ATOM 3291 C CA . ALA A 1 410 ? -11.216 1.181 -22.223 1.00 94.19 410 ALA A CA 1
ATOM 3292 C C . ALA A 1 410 ? -11.682 1.593 -20.816 1.00 94.19 410 ALA A C 1
ATOM 3294 O O . ALA A 1 410 ? -12.045 2.755 -20.605 1.00 94.19 410 ALA A O 1
ATOM 3295 N N . GLY A 1 411 ? -11.660 0.660 -19.867 1.00 92.75 411 GLY A N 1
ATOM 3296 C CA . GLY A 1 411 ? -11.906 0.858 -18.447 1.00 92.75 411 GLY A CA 1
ATOM 3297 C C . GLY A 1 411 ? -10.833 1.747 -17.840 1.00 92.75 411 GLY A C 1
ATOM 3298 O O . GLY A 1 411 ? -11.167 2.779 -17.261 1.00 92.75 411 GLY A O 1
ATOM 3299 N N . LEU A 1 412 ? -9.551 1.453 -18.088 1.00 93.94 412 LEU A N 1
ATOM 3300 C CA . LEU A 1 412 ? -8.441 2.304 -17.659 1.00 93.94 412 LEU A CA 1
ATOM 3301 C C . LEU A 1 412 ? -8.589 3.727 -18.202 1.00 93.94 412 LEU A C 1
ATOM 3303 O O . LEU A 1 412 ? -8.552 4.667 -17.415 1.00 93.94 412 LEU A O 1
ATOM 3307 N N . ALA A 1 413 ? -8.863 3.902 -19.501 1.00 92.81 413 ALA A N 1
ATOM 3308 C CA . ALA A 1 413 ? -9.052 5.222 -20.118 1.00 92.81 413 ALA A CA 1
ATOM 3309 C C . ALA A 1 413 ? -10.173 6.065 -19.469 1.00 92.81 413 ALA A C 1
ATOM 3311 O O . ALA A 1 413 ? -10.169 7.296 -19.563 1.00 92.81 413 ALA A O 1
ATOM 3312 N N . LYS A 1 414 ? -11.140 5.419 -18.805 1.00 93.94 414 LYS A N 1
ATOM 3313 C CA . LYS A 1 414 ? -12.250 6.062 -18.082 1.00 93.94 414 LYS A CA 1
ATOM 3314 C C . LYS A 1 414 ? -12.062 6.065 -16.564 1.00 93.94 414 LYS A C 1
ATOM 3316 O O . LYS A 1 414 ? -12.804 6.773 -15.884 1.00 93.94 414 LYS A O 1
ATOM 3321 N N . SER A 1 415 ? -11.087 5.315 -16.046 1.00 92.81 415 SER A N 1
ATOM 3322 C CA . SER A 1 415 ? -10.888 5.036 -14.618 1.00 92.81 415 SER A CA 1
ATOM 3323 C C . SER A 1 415 ? -10.792 6.305 -13.779 1.00 92.81 415 SER A C 1
ATOM 3325 O O . SER A 1 415 ? -11.374 6.371 -12.700 1.00 92.81 415 SER A O 1
ATOM 3327 N N . TRP A 1 416 ? -10.194 7.366 -14.320 1.00 93.44 416 TRP A N 1
ATOM 3328 C CA . TRP A 1 416 ? -10.109 8.673 -13.675 1.00 93.44 416 TRP A CA 1
ATOM 3329 C C . TRP A 1 416 ? -11.459 9.306 -13.310 1.00 93.44 416 TRP A C 1
ATOM 3331 O O . TRP A 1 416 ? -11.477 10.242 -12.523 1.00 93.44 416 TRP A O 1
ATOM 3341 N N . ARG A 1 417 ? -12.589 8.816 -13.840 1.00 94.50 417 ARG A N 1
ATOM 3342 C CA . ARG A 1 417 ? -13.953 9.214 -13.442 1.00 94.50 417 ARG A CA 1
ATOM 3343 C C . ARG A 1 417 ? -14.720 8.144 -12.676 1.00 94.50 417 ARG A C 1
ATOM 3345 O O . ARG A 1 417 ? -15.880 8.372 -12.372 1.00 94.50 417 ARG A O 1
ATOM 3352 N N . THR A 1 418 ? -14.142 6.989 -12.411 1.00 96.38 418 THR A N 1
ATOM 3353 C CA . THR A 1 418 ? -14.810 5.877 -11.715 1.00 96.38 418 THR A CA 1
ATOM 3354 C C . THR A 1 418 ? -14.486 5.923 -10.227 1.00 96.38 418 THR A C 1
ATOM 3356 O O . THR A 1 418 ? -13.504 6.555 -9.835 1.00 96.38 418 THR A O 1
ATOM 3359 N N . LEU A 1 419 ? -15.288 5.275 -9.379 1.00 96.50 419 LEU A N 1
ATOM 3360 C CA . LEU A 1 419 ? -14.960 5.202 -7.952 1.00 96.50 419 LEU A CA 1
ATOM 3361 C C . LEU A 1 419 ? -13.652 4.427 -7.752 1.00 96.50 419 LEU A C 1
ATOM 3363 O O . LEU A 1 419 ? -12.794 4.869 -6.992 1.00 96.50 419 LEU A O 1
ATOM 3367 N N . ARG A 1 420 ? -13.475 3.333 -8.505 1.00 95.44 420 ARG A N 1
ATOM 3368 C CA . ARG A 1 420 ? -12.281 2.486 -8.448 1.00 95.44 420 ARG A CA 1
ATOM 3369 C C . ARG A 1 420 ? -11.012 3.213 -8.866 1.00 95.44 420 ARG A C 1
ATOM 3371 O O . ARG A 1 420 ? -10.052 3.260 -8.110 1.00 95.44 420 ARG A O 1
ATOM 3378 N N . GLY A 1 421 ? -11.010 3.874 -10.021 1.00 94.06 421 GLY A N 1
ATOM 3379 C CA . GLY A 1 421 ? -9.831 4.634 -10.446 1.00 94.06 421 GLY A CA 1
ATOM 3380 C C . GLY A 1 421 ? -9.519 5.838 -9.550 1.00 94.06 421 GLY A C 1
ATOM 3381 O O . GLY A 1 421 ? -8.411 6.358 -9.588 1.00 94.06 421 GLY A O 1
ATOM 3382 N N . LEU A 1 422 ? -10.450 6.269 -8.696 1.00 94.50 422 LEU A N 1
ATOM 3383 C CA . LEU A 1 422 ? -10.207 7.315 -7.702 1.00 94.50 422 LEU A CA 1
ATOM 3384 C C . LEU A 1 422 ? -9.768 6.776 -6.331 1.00 94.50 422 LEU A C 1
ATOM 3386 O O . LEU A 1 422 ? -9.607 7.582 -5.415 1.00 94.50 422 LEU A O 1
ATOM 3390 N N . GLN A 1 423 ? -9.523 5.467 -6.182 1.00 94.31 423 GLN A N 1
ATOM 3391 C CA . GLN A 1 423 ? -9.223 4.804 -4.904 1.00 94.31 423 GLN A CA 1
ATOM 3392 C C . GLN A 1 423 ? -8.167 5.509 -4.045 1.00 94.31 423 GLN A C 1
ATOM 3394 O O . GLN A 1 423 ? -8.399 5.737 -2.861 1.00 94.31 423 GLN A O 1
ATOM 3399 N N . GLN A 1 424 ? -7.053 5.952 -4.645 1.00 90.94 424 GLN A N 1
ATOM 3400 C CA . GLN A 1 424 ? -5.942 6.601 -3.929 1.00 90.94 424 GLN A CA 1
ATOM 3401 C C . GLN A 1 424 ? -6.353 7.926 -3.261 1.00 90.94 424 GLN A C 1
ATOM 3403 O O . GLN A 1 424 ? -5.692 8.411 -2.344 1.00 90.94 424 GLN A O 1
ATOM 3408 N N . PHE A 1 425 ? -7.462 8.517 -3.712 1.00 92.38 425 PHE A N 1
ATOM 3409 C CA . PHE A 1 425 ? -7.988 9.781 -3.214 1.00 92.38 425 PHE A CA 1
ATOM 3410 C C . PHE A 1 425 ? -9.188 9.625 -2.282 1.00 92.38 425 PHE A C 1
ATOM 3412 O O . PHE A 1 425 ? -9.563 10.609 -1.627 1.00 92.38 425 PHE A O 1
ATOM 3419 N N . LEU A 1 426 ? -9.806 8.441 -2.248 1.00 94.94 426 LEU A N 1
ATOM 3420 C CA . LEU A 1 426 ? -10.960 8.173 -1.403 1.00 94.94 426 LEU A CA 1
ATOM 3421 C C . LEU A 1 426 ? -10.557 8.237 0.071 1.00 94.94 426 LEU A C 1
ATOM 3423 O O . LEU A 1 426 ? -9.467 7.824 0.473 1.00 94.94 426 LEU A O 1
ATOM 3427 N N . ARG A 1 427 ? -11.453 8.803 0.879 1.00 94.50 427 ARG A N 1
ATOM 3428 C CA . ARG A 1 427 ? -11.272 8.961 2.322 1.00 94.50 427 ARG A CA 1
ATOM 3429 C C . ARG A 1 427 ? -12.464 8.400 3.067 1.00 94.50 427 ARG A C 1
ATOM 3431 O O . ARG A 1 427 ? -13.440 9.106 3.305 1.00 94.50 427 ARG A O 1
ATOM 3438 N N . PHE A 1 428 ? -12.397 7.127 3.432 1.00 96.69 428 PHE A N 1
ATOM 3439 C CA . PHE A 1 428 ? -13.425 6.527 4.281 1.00 96.69 428 PHE A CA 1
ATOM 3440 C C . PHE A 1 428 ? -13.304 6.981 5.746 1.00 96.69 428 PHE A C 1
ATOM 3442 O O . PHE A 1 428 ? -14.290 7.029 6.483 1.00 96.69 428 PHE A O 1
ATOM 3449 N N . ASP A 1 429 ? -12.117 7.431 6.150 1.00 94.94 429 ASP A N 1
ATOM 3450 C CA . ASP A 1 429 ? -11.863 8.083 7.431 1.00 94.94 429 ASP A CA 1
ATOM 3451 C C . ASP A 1 429 ? -12.613 9.429 7.550 1.00 94.94 429 ASP A C 1
ATOM 3453 O O . ASP A 1 429 ? -13.058 9.801 8.641 1.00 94.94 429 ASP A O 1
ATOM 3457 N N . ASP A 1 430 ? -12.838 10.129 6.433 1.00 94.06 430 ASP A N 1
ATOM 3458 C CA . ASP A 1 430 ? -13.584 11.390 6.369 1.00 94.06 430 ASP A CA 1
ATOM 3459 C C . ASP A 1 430 ? -15.108 11.173 6.417 1.00 94.06 430 ASP A C 1
ATOM 3461 O O . ASP A 1 430 ? -15.698 10.492 5.579 1.00 94.06 430 ASP A O 1
ATOM 3465 N N . ASN A 1 431 ? -15.784 11.815 7.377 1.00 93.88 431 ASN A N 1
ATOM 3466 C CA . ASN A 1 431 ? -17.225 11.641 7.602 1.00 93.88 431 ASN A CA 1
ATOM 3467 C C . ASN A 1 431 ? -18.079 12.030 6.381 1.00 93.88 431 ASN A C 1
ATOM 3469 O O . ASN A 1 431 ? -19.109 11.409 6.107 1.00 93.88 431 ASN A O 1
ATOM 3473 N N . ARG A 1 432 ? -17.679 13.067 5.635 1.00 92.75 432 ARG A N 1
ATOM 3474 C CA . ARG A 1 432 ? -18.448 13.533 4.479 1.00 92.75 432 ARG A CA 1
ATOM 3475 C C . ARG A 1 432 ? -18.309 12.557 3.314 1.00 92.75 432 ARG A C 1
ATOM 3477 O O . ARG A 1 432 ? -19.328 12.143 2.762 1.00 92.75 432 ARG A O 1
ATOM 3484 N N . GLN A 1 433 ? -17.085 12.190 2.941 1.00 94.50 433 GLN A N 1
ATOM 3485 C CA . GLN A 1 433 ? -16.846 11.231 1.862 1.00 94.50 433 GLN A CA 1
ATOM 3486 C C . GLN A 1 433 ? -17.453 9.869 2.186 1.00 94.50 433 GLN A C 1
ATOM 3488 O O . GLN A 1 433 ? -18.188 9.341 1.353 1.00 94.50 433 GLN A O 1
ATOM 3493 N N . ARG A 1 434 ? -17.261 9.361 3.410 1.00 96.62 434 ARG A N 1
ATOM 3494 C CA . ARG A 1 434 ? -17.853 8.098 3.870 1.00 96.62 434 ARG A CA 1
ATOM 3495 C C . ARG A 1 434 ? -19.362 8.036 3.647 1.00 96.62 434 ARG A C 1
ATOM 3497 O O . ARG A 1 434 ? -19.850 7.082 3.051 1.00 96.62 434 ARG A O 1
ATOM 3504 N N . LYS A 1 435 ? -20.110 9.076 4.040 1.00 96.94 435 LYS A N 1
ATOM 3505 C CA . LYS A 1 435 ? -21.569 9.144 3.813 1.00 96.94 435 LYS A CA 1
ATOM 3506 C C . LYS A 1 435 ? -21.942 9.066 2.333 1.00 96.94 435 LYS A C 1
ATOM 3508 O O . LYS A 1 435 ? -22.918 8.410 1.980 1.00 96.94 435 LYS A O 1
ATOM 3513 N N . HIS A 1 436 ? -21.189 9.738 1.465 1.00 97.06 436 HIS A N 1
ATOM 3514 C CA . HIS A 1 436 ? -21.443 9.705 0.025 1.00 97.06 436 HIS A CA 1
ATOM 3515 C C . HIS A 1 436 ? -21.087 8.352 -0.602 1.00 97.06 436 HIS A C 1
ATOM 3517 O O . HIS A 1 436 ? -21.860 7.872 -1.428 1.00 97.06 436 HIS A O 1
ATOM 3523 N N . ILE A 1 437 ? -19.987 7.727 -0.172 1.00 97.38 437 ILE A N 1
ATOM 3524 C CA . ILE A 1 437 ? -19.561 6.391 -0.612 1.00 97.38 437 ILE A CA 1
ATOM 3525 C C . ILE A 1 437 ? -20.592 5.335 -0.194 1.00 97.38 437 ILE A C 1
ATOM 3527 O O . ILE A 1 437 ? -21.062 4.576 -1.034 1.00 97.38 437 ILE A O 1
ATOM 3531 N N . LEU A 1 438 ? -21.030 5.325 1.067 1.00 97.69 438 LEU A N 1
ATOM 3532 C CA . LEU A 1 438 ? -22.046 4.369 1.521 1.00 97.69 438 LEU A CA 1
ATOM 3533 C C . LEU A 1 438 ? -23.377 4.563 0.791 1.00 97.69 438 LEU A C 1
ATOM 3535 O O . LEU A 1 438 ? -23.963 3.595 0.315 1.00 97.69 438 LEU A O 1
ATOM 3539 N N . LYS A 1 439 ? -23.806 5.816 0.593 1.00 97.94 439 LYS A N 1
ATOM 3540 C CA . LYS A 1 439 ? -25.002 6.120 -0.203 1.00 97.94 439 LYS A CA 1
ATOM 3541 C C . LYS A 1 439 ? -24.863 5.667 -1.661 1.00 97.94 439 LYS A C 1
ATOM 3543 O O . LYS A 1 439 ? -25.857 5.306 -2.287 1.00 97.94 439 LYS A O 1
ATOM 3548 N N . PHE A 1 440 ? -23.664 5.699 -2.236 1.00 97.94 440 PHE A N 1
ATOM 3549 C CA . PHE A 1 440 ? -23.426 5.180 -3.582 1.00 97.94 440 PHE A CA 1
ATOM 3550 C C . PHE A 1 440 ? -23.712 3.674 -3.656 1.00 97.94 440 PHE A C 1
ATOM 3552 O O . PHE A 1 440 ? -24.495 3.259 -4.509 1.00 97.94 440 PHE A O 1
ATOM 3559 N N . PHE A 1 441 ? -23.180 2.878 -2.726 1.00 98.06 441 PHE A N 1
ATOM 3560 C CA . PHE A 1 441 ? -23.416 1.429 -2.685 1.00 98.06 441 PHE A CA 1
ATOM 3561 C C . PHE A 1 441 ? -24.844 1.051 -2.268 1.00 98.06 441 PHE A C 1
ATOM 3563 O O . PHE A 1 441 ? -25.410 0.094 -2.807 1.00 98.06 441 PHE A O 1
ATOM 3570 N N . GLU A 1 442 ? -25.466 1.834 -1.383 1.00 97.75 442 GLU A N 1
ATOM 3571 C CA . GLU A 1 442 ? -26.881 1.705 -1.011 1.00 97.75 442 GLU A CA 1
ATOM 3572 C C . GLU A 1 442 ? -27.797 1.820 -2.239 1.00 97.75 442 GLU A C 1
ATOM 3574 O O . GLU A 1 442 ? -28.714 1.023 -2.415 1.00 97.75 442 GLU A O 1
ATOM 3579 N N . ASN A 1 443 ? -27.486 2.744 -3.153 1.00 97.50 443 ASN A N 1
ATOM 3580 C CA . ASN A 1 443 ? -28.217 2.921 -4.411 1.00 97.50 443 ASN A CA 1
ATOM 3581 C C . ASN A 1 443 ? -27.807 1.925 -5.515 1.00 97.50 443 ASN A C 1
ATOM 3583 O O . ASN A 1 443 ? -28.177 2.112 -6.674 1.00 97.50 443 ASN A O 1
ATOM 3587 N N . GLY A 1 444 ? -27.031 0.885 -5.186 1.00 97.12 444 GLY A N 1
ATOM 3588 C CA . GLY A 1 444 ? -26.549 -0.099 -6.157 1.00 97.12 444 GLY A CA 1
ATOM 3589 C C . GLY A 1 444 ? -25.530 0.465 -7.149 1.00 97.12 444 GLY A C 1
ATOM 3590 O O . GLY A 1 444 ? -25.495 0.024 -8.295 1.00 97.12 444 GLY A O 1
ATOM 3591 N N . GLY A 1 445 ? -24.745 1.462 -6.735 1.00 96.94 445 GLY A N 1
ATOM 3592 C CA . GLY A 1 445 ? -23.683 2.044 -7.547 1.00 96.94 445 GLY A CA 1
ATOM 3593 C C . GLY A 1 445 ? -22.644 1.007 -7.978 1.00 96.94 445 GLY A C 1
ATOM 3594 O O . GLY A 1 445 ? -22.210 0.180 -7.181 1.00 96.94 445 GLY A O 1
ATOM 3595 N N . ASP A 1 446 ? -22.254 1.080 -9.248 1.00 96.81 446 ASP A N 1
ATOM 3596 C CA . ASP A 1 446 ? -21.206 0.261 -9.860 1.00 96.81 446 ASP A CA 1
ATOM 3597 C C . ASP A 1 446 ? -19.871 1.029 -9.805 1.00 96.81 446 ASP A C 1
ATOM 3599 O O . ASP A 1 446 ? -19.783 2.096 -10.428 1.00 96.81 446 ASP A O 1
ATOM 3603 N N . PRO A 1 447 ? -18.850 0.545 -9.067 1.00 96.94 447 PRO A N 1
ATOM 3604 C CA . PRO A 1 447 ? -17.599 1.272 -8.851 1.00 96.94 447 PRO A CA 1
ATOM 3605 C C . PRO A 1 447 ? -16.808 1.550 -10.136 1.00 96.94 447 PRO A C 1
ATOM 3607 O O . PRO A 1 447 ? -15.980 2.465 -10.131 1.00 96.94 447 PRO A O 1
ATOM 3610 N N . ASP A 1 448 ? -17.093 0.821 -11.217 1.00 95.50 448 ASP A N 1
ATOM 3611 C CA . ASP A 1 448 ? -16.450 0.940 -12.528 1.00 95.50 448 ASP A CA 1
ATOM 3612 C C . ASP A 1 448 ? -17.235 1.850 -13.490 1.00 95.50 448 ASP A C 1
ATOM 3614 O O . ASP A 1 448 ? -16.764 2.230 -14.569 1.00 95.50 448 ASP A O 1
ATOM 3618 N N . ARG A 1 449 ? -18.428 2.293 -13.079 1.00 95.62 449 ARG A N 1
ATOM 3619 C CA . ARG A 1 449 ? -19.219 3.265 -13.829 1.00 95.62 449 ARG A CA 1
ATOM 3620 C C . ARG A 1 449 ? -18.651 4.681 -13.656 1.00 95.62 449 ARG A C 1
ATOM 3622 O O . ARG A 1 449 ? -18.397 5.116 -12.531 1.00 95.62 449 ARG A O 1
ATOM 3629 N N . PRO A 1 450 ? -18.538 5.472 -14.744 1.00 95.38 450 PRO A N 1
ATOM 3630 C CA . PRO A 1 450 ? -18.192 6.884 -14.639 1.00 95.38 450 PRO A CA 1
ATOM 3631 C C . PRO A 1 450 ? -19.164 7.648 -13.730 1.00 95.38 450 PRO A C 1
ATOM 3633 O O . PRO A 1 450 ? -20.382 7.637 -13.935 1.00 95.38 450 PRO A O 1
ATOM 3636 N N . LEU A 1 451 ? -18.603 8.334 -12.742 1.00 95.31 451 LEU A N 1
ATOM 3637 C CA . LEU A 1 451 ? -19.302 9.137 -11.753 1.00 95.31 451 LEU A CA 1
ATOM 3638 C C . LEU A 1 451 ? -19.785 10.454 -12.366 1.00 95.31 451 LEU A C 1
ATOM 3640 O O . LEU A 1 451 ? -19.133 11.054 -13.227 1.00 95.31 451 LEU A O 1
ATOM 3644 N N . THR A 1 452 ? -20.936 10.933 -11.892 1.00 94.19 452 THR A N 1
ATOM 3645 C CA . THR A 1 452 ? -21.459 12.241 -12.297 1.00 94.19 452 THR A CA 1
ATOM 3646 C C . THR A 1 452 ? -20.632 13.370 -11.688 1.00 94.19 452 THR A C 1
ATOM 3648 O O . THR A 1 452 ? -19.992 13.215 -10.643 1.00 94.19 452 THR A O 1
ATOM 3651 N N . LYS A 1 453 ? -20.678 14.549 -12.314 1.00 89.06 453 LYS A N 1
ATOM 3652 C CA . LYS A 1 453 ? -20.007 15.754 -11.808 1.00 89.06 453 LYS A CA 1
ATOM 3653 C C . LYS A 1 453 ? -20.488 16.107 -10.398 1.00 89.06 453 LYS A C 1
ATOM 3655 O O . LYS A 1 453 ? -19.692 16.474 -9.537 1.00 89.06 453 LYS A O 1
ATOM 3660 N N . GLU A 1 454 ? -21.784 15.959 -10.149 1.00 91.06 454 GLU A N 1
ATOM 3661 C CA . GLU A 1 454 ? -22.414 16.215 -8.856 1.00 91.06 454 GLU A CA 1
ATOM 3662 C C . GLU A 1 454 ? -21.858 15.283 -7.779 1.00 91.06 454 GLU A C 1
ATOM 3664 O O . GLU A 1 454 ? -21.541 15.747 -6.683 1.00 91.06 454 GLU A O 1
ATOM 3669 N N . TYR A 1 455 ? -21.679 13.998 -8.103 1.00 93.75 455 TYR A N 1
ATOM 3670 C CA . TYR A 1 455 ? -21.100 13.033 -7.176 1.00 93.75 455 TYR A CA 1
ATOM 3671 C C . TYR A 1 455 ? -19.615 13.322 -6.920 1.00 93.75 455 TYR A C 1
ATOM 3673 O O . TYR A 1 455 ? -19.203 13.434 -5.770 1.00 93.75 455 TYR A O 1
ATOM 3681 N N . LEU A 1 456 ? -18.817 13.566 -7.967 1.00 91.62 456 LEU A N 1
ATOM 3682 C CA . LEU A 1 456 ? -17.406 13.958 -7.825 1.00 91.62 456 LEU A CA 1
ATOM 3683 C C . LEU A 1 456 ? -17.244 15.197 -6.930 1.00 91.62 456 LEU A C 1
ATOM 3685 O O . LEU A 1 456 ? -16.348 15.254 -6.088 1.00 91.62 456 LEU A O 1
ATOM 3689 N N . LYS A 1 457 ? -18.146 16.178 -7.051 1.00 89.00 457 LYS A N 1
ATOM 3690 C CA . LYS A 1 457 ? -18.184 17.351 -6.168 1.00 89.00 457 LYS A CA 1
ATOM 3691 C C . LYS A 1 457 ? -18.580 16.976 -4.738 1.00 89.00 457 LYS A C 1
ATOM 3693 O O . LYS A 1 457 ? -18.036 17.538 -3.784 1.00 89.00 457 LYS A O 1
ATOM 3698 N N . SER A 1 458 ? -19.521 16.048 -4.559 1.00 89.88 458 SER A N 1
ATOM 3699 C CA . SER A 1 458 ? -19.985 15.642 -3.231 1.00 89.88 458 SER A CA 1
ATOM 3700 C C . SER A 1 458 ? -18.889 14.952 -2.420 1.00 89.88 458 SER A C 1
ATOM 3702 O O . SER A 1 458 ? -18.750 15.272 -1.238 1.00 89.88 458 SER A O 1
ATOM 3704 N N . ILE A 1 459 ? -18.051 14.133 -3.070 1.00 90.19 459 ILE A N 1
ATOM 3705 C CA . ILE A 1 459 ? -16.865 13.494 -2.468 1.00 90.19 459 ILE A CA 1
ATOM 3706 C C . ILE A 1 459 ? -15.586 14.354 -2.520 1.00 90.19 459 ILE A C 1
ATOM 3708 O O . ILE A 1 459 ? -14.523 13.899 -2.116 1.00 90.19 459 ILE A O 1
ATOM 3712 N N . GLY A 1 460 ? -15.665 15.610 -2.976 1.00 87.19 460 GLY A N 1
ATOM 3713 C CA . GLY A 1 460 ? -14.538 16.551 -2.929 1.00 87.19 460 GLY A CA 1
ATOM 3714 C C . GLY A 1 460 ? -13.426 16.294 -3.953 1.00 87.19 460 GLY A C 1
ATOM 3715 O O . GLY A 1 460 ? -12.303 16.740 -3.742 1.00 87.19 460 GLY A O 1
ATOM 3716 N N . MET A 1 461 ? -13.724 15.600 -5.054 1.00 85.12 461 MET A N 1
ATOM 3717 C CA . MET A 1 461 ? -12.763 15.341 -6.137 1.00 85.12 461 MET A CA 1
ATOM 3718 C C . MET A 1 461 ? -12.614 16.523 -7.094 1.00 85.12 461 MET A C 1
ATOM 3720 O O . MET A 1 461 ? -11.570 16.659 -7.720 1.00 85.12 461 MET A O 1
ATOM 3724 N N . ILE A 1 462 ? -13.638 17.382 -7.181 1.00 82.50 462 ILE A N 1
ATOM 3725 C CA . ILE A 1 462 ? -13.634 18.607 -7.990 1.00 82.50 462 ILE A CA 1
ATOM 3726 C C . ILE A 1 462 ? -14.093 19.815 -7.164 1.00 82.50 462 ILE A C 1
ATOM 3728 O O . ILE A 1 462 ? -15.051 19.735 -6.390 1.00 82.50 462 ILE A O 1
ATOM 3732 N N . ASN A 1 463 ? -13.459 20.970 -7.380 1.00 69.62 463 ASN A N 1
ATOM 3733 C CA . ASN A 1 463 ? -13.693 22.203 -6.615 1.00 69.62 463 ASN A CA 1
ATOM 3734 C C . ASN A 1 463 ? -14.621 23.207 -7.321 1.00 69.62 463 ASN A C 1
ATOM 3736 O O . ASN A 1 463 ? -14.420 24.414 -7.243 1.00 69.62 463 ASN A O 1
ATOM 3740 N N . GLY A 1 464 ? -15.660 22.728 -8.012 1.00 58.12 464 GLY A N 1
ATOM 3741 C CA . GLY A 1 464 ? -16.682 23.586 -8.628 1.00 58.12 464 GLY A CA 1
ATOM 3742 C C . GLY A 1 464 ? -16.202 24.506 -9.763 1.00 58.12 464 GLY A C 1
ATOM 3743 O O . GLY A 1 464 ? -17.038 25.221 -10.311 1.00 58.12 464 GLY A O 1
ATOM 3744 N N . SER A 1 465 ? -14.917 24.477 -10.128 1.00 50.47 465 SER A N 1
ATOM 3745 C CA . SER A 1 465 ? -14.381 25.130 -11.322 1.00 50.47 465 SER A CA 1
ATOM 3746 C C . SER A 1 465 ? -14.898 24.452 -12.593 1.00 50.47 465 SER A C 1
ATOM 3748 O O . SER A 1 465 ? -15.298 23.282 -12.605 1.00 50.47 465 SER A O 1
ATOM 3750 N N . ASP A 1 466 ? -14.987 25.244 -13.655 1.00 54.38 466 ASP A N 1
ATOM 3751 C CA . ASP A 1 466 ? -15.621 24.851 -14.903 1.00 54.38 466 ASP A CA 1
ATOM 3752 C C . ASP A 1 466 ? -14.757 23.845 -15.686 1.00 54.38 466 ASP A C 1
ATOM 3754 O O . ASP A 1 466 ? -13.530 23.919 -15.713 1.00 54.38 466 ASP A O 1
ATOM 3758 N N . GLU A 1 467 ? -15.404 22.895 -16.362 1.00 52.78 467 GLU A N 1
ATOM 3759 C CA . GLU A 1 467 ? -14.745 21.821 -17.128 1.00 52.78 467 GLU A CA 1
ATOM 3760 C C . GLU A 1 467 ? -13.966 22.365 -18.344 1.00 52.78 467 GLU A C 1
ATOM 3762 O O . GLU A 1 467 ? -13.135 21.685 -18.946 1.00 52.78 467 GLU A O 1
ATOM 3767 N N . SER A 1 468 ? -14.194 23.632 -18.684 1.00 56.69 468 SER A N 1
ATOM 3768 C CA . SER A 1 468 ? -13.428 24.387 -19.670 1.00 56.69 468 SER A CA 1
ATOM 3769 C C . SER A 1 468 ? -11.991 24.698 -19.206 1.00 56.69 468 SER A C 1
ATOM 3771 O O . SER A 1 468 ? -11.074 24.651 -20.026 1.00 56.69 468 SER A O 1
ATOM 3773 N N . GLU A 1 469 ? -11.741 24.909 -17.905 1.00 54.00 469 GLU A N 1
ATOM 3774 C CA . GLU A 1 469 ? -10.385 25.107 -17.348 1.00 54.00 469 GLU A CA 1
ATOM 3775 C C . GLU A 1 469 ? -9.576 23.808 -17.266 1.00 54.00 469 GLU A C 1
ATOM 3777 O O . GLU A 1 469 ? -8.346 23.822 -17.243 1.00 54.00 469 GLU A O 1
ATOM 3782 N N . LEU A 1 470 ? -10.263 22.667 -17.257 1.00 49.75 470 LEU A N 1
ATOM 3783 C CA . LEU A 1 470 ? -9.678 21.328 -17.313 1.00 49.75 470 LEU A CA 1
ATOM 3784 C C . LEU A 1 470 ? -8.980 21.029 -18.654 1.00 49.75 470 LEU A C 1
ATOM 3786 O O . LEU A 1 470 ? -8.174 20.106 -18.719 1.00 49.75 470 LEU A O 1
ATOM 3790 N N . LYS A 1 471 ? -9.261 21.808 -19.710 1.00 51.88 471 LYS A N 1
ATOM 3791 C CA . LYS A 1 471 ? -8.665 21.657 -21.050 1.00 51.88 471 LYS A CA 1
ATOM 3792 C C . LYS A 1 471 ? -7.429 22.535 -21.315 1.00 51.88 471 LYS A C 1
ATOM 3794 O O . LYS A 1 471 ? -6.853 22.413 -22.393 1.00 51.88 471 LYS A O 1
ATOM 3799 N N . LYS A 1 472 ? -7.024 23.436 -20.407 1.00 52.34 472 LYS A N 1
ATOM 3800 C CA . LYS A 1 472 ? -5.839 24.300 -20.617 1.00 52.34 472 LYS A CA 1
ATOM 3801 C C . LYS A 1 472 ? -4.531 23.490 -20.549 1.00 52.34 472 LYS A C 1
ATOM 3803 O O . LYS A 1 472 ? -4.421 22.570 -19.749 1.00 52.34 472 LYS A O 1
ATOM 3808 N N . ASN A 1 473 ? -3.573 23.850 -21.413 1.00 50.84 473 ASN A N 1
ATOM 3809 C CA . ASN A 1 473 ? -2.365 23.084 -21.753 1.00 50.84 473 ASN A CA 1
ATOM 3810 C C . ASN A 1 473 ? -1.593 22.493 -20.556 1.00 50.84 473 ASN A C 1
ATOM 3812 O O . ASN A 1 473 ? -1.201 23.196 -19.627 1.00 50.84 473 ASN A O 1
ATOM 3816 N N . PHE A 1 474 ? -1.295 21.199 -20.688 1.00 44.22 474 PHE A N 1
ATOM 3817 C CA . PHE A 1 474 ? -0.524 20.333 -19.791 1.00 44.22 474 PHE A CA 1
ATOM 3818 C C . PHE A 1 474 ? 0.782 20.953 -19.261 1.00 44.22 474 PHE A C 1
ATOM 3820 O O . PHE A 1 474 ? 1.015 20.937 -18.054 1.00 44.22 474 PHE A O 1
ATOM 3827 N N . ASN A 1 475 ? 1.591 21.567 -20.133 1.00 49.09 475 ASN A N 1
ATOM 3828 C CA . ASN A 1 475 ? 2.875 22.162 -19.738 1.00 49.09 475 ASN A CA 1
ATOM 3829 C C . ASN A 1 475 ? 2.701 23.331 -18.762 1.00 49.09 475 ASN A C 1
ATOM 3831 O O . ASN A 1 475 ? 3.503 23.499 -17.852 1.00 49.09 475 ASN A O 1
ATOM 3835 N N . THR A 1 476 ? 1.629 24.114 -18.912 1.00 56.78 476 THR A N 1
ATOM 3836 C CA . THR A 1 476 ? 1.333 25.226 -18.004 1.00 56.78 476 THR A CA 1
ATOM 3837 C C . THR A 1 476 ? 0.908 24.706 -16.637 1.00 56.78 476 THR A C 1
ATOM 3839 O O . THR A 1 476 ? 1.392 25.206 -15.633 1.00 56.78 476 THR A O 1
ATOM 3842 N N . PHE A 1 477 ? 0.077 23.661 -16.586 1.00 57.38 477 PHE A N 1
ATOM 3843 C CA . PHE A 1 477 ? -0.355 23.066 -15.321 1.00 57.38 477 PHE A CA 1
ATOM 3844 C C . PHE A 1 477 ? 0.790 22.367 -14.576 1.00 57.38 477 PHE A C 1
ATOM 3846 O O . PHE A 1 477 ? 0.908 22.540 -13.369 1.00 57.38 477 PHE A O 1
ATOM 3853 N N . MET A 1 478 ? 1.645 21.604 -15.267 1.00 53.59 478 MET A N 1
ATOM 3854 C CA . MET A 1 478 ? 2.781 20.925 -14.630 1.00 53.59 478 MET A CA 1
ATOM 3855 C C . MET A 1 478 ? 3.839 21.908 -14.137 1.00 53.59 478 MET A C 1
ATOM 3857 O O . MET A 1 478 ? 4.366 21.710 -13.048 1.00 53.59 478 MET A O 1
ATOM 3861 N N . GLU A 1 479 ? 4.111 22.985 -14.878 1.00 58.38 479 GLU A N 1
ATOM 3862 C CA . GLU A 1 479 ? 4.994 24.048 -14.393 1.00 58.38 479 GLU A CA 1
ATOM 3863 C C . GLU A 1 479 ? 4.358 24.843 -13.254 1.00 58.38 479 GLU A C 1
ATOM 3865 O O . GLU A 1 479 ? 5.027 25.111 -12.266 1.00 58.38 479 GLU A O 1
ATOM 3870 N N . GLU A 1 480 ? 3.058 25.146 -13.306 1.00 57.28 480 GLU A N 1
ATOM 3871 C CA . GLU A 1 480 ? 2.348 25.749 -12.172 1.00 57.28 480 GLU A CA 1
ATOM 3872 C C . GLU A 1 480 ? 2.403 24.845 -10.937 1.00 57.28 480 GLU A C 1
ATOM 3874 O O . GLU A 1 480 ? 2.672 25.330 -9.845 1.00 57.28 480 GLU A O 1
ATOM 3879 N N . MET A 1 481 ? 2.221 23.535 -11.101 1.00 52.28 481 MET A N 1
ATOM 3880 C CA . MET A 1 481 ? 2.299 22.551 -10.024 1.00 52.28 481 MET A CA 1
ATOM 3881 C C . MET A 1 481 ? 3.700 22.399 -9.461 1.00 52.28 481 MET A C 1
ATOM 3883 O O . MET A 1 481 ? 3.876 22.408 -8.245 1.00 52.28 481 MET A O 1
ATOM 3887 N N . ARG A 1 482 ? 4.702 22.295 -10.332 1.00 56.47 482 ARG A N 1
ATOM 3888 C CA . ARG A 1 482 ? 6.110 22.243 -9.951 1.00 56.47 482 ARG A CA 1
ATOM 3889 C C . ARG A 1 482 ? 6.499 23.513 -9.206 1.00 56.47 482 ARG A C 1
ATOM 3891 O O . ARG A 1 482 ? 7.036 23.410 -8.110 1.00 56.47 482 ARG A O 1
ATOM 3898 N N . LEU A 1 483 ? 6.134 24.682 -9.739 1.00 53.41 483 LEU A N 1
ATOM 3899 C CA . LEU A 1 483 ? 6.344 25.986 -9.112 1.00 53.41 483 LEU A CA 1
ATOM 3900 C C . LEU A 1 483 ? 5.639 26.076 -7.763 1.00 53.41 483 LEU A C 1
ATOM 3902 O O . LEU A 1 483 ? 6.246 26.534 -6.802 1.00 53.41 483 LEU A O 1
ATOM 3906 N N . VAL A 1 484 ? 4.394 25.611 -7.659 1.00 52.34 484 VAL A N 1
ATOM 3907 C CA . VAL A 1 484 ? 3.632 25.576 -6.407 1.00 52.34 484 VAL A CA 1
ATOM 3908 C C . VAL A 1 484 ? 4.310 24.661 -5.381 1.00 52.34 484 VAL A C 1
ATOM 3910 O O . VAL A 1 484 ? 4.550 25.094 -4.256 1.00 52.34 484 VAL A O 1
ATOM 3913 N N . TYR A 1 485 ? 4.716 23.450 -5.766 1.00 48.94 485 TYR A N 1
ATOM 3914 C CA . TYR A 1 485 ? 5.446 22.532 -4.887 1.00 48.94 485 TYR A CA 1
ATOM 3915 C C . TYR A 1 485 ? 6.800 23.095 -4.439 1.00 48.94 485 TYR A C 1
ATOM 3917 O O . TYR A 1 485 ? 7.161 22.961 -3.272 1.00 48.94 485 TYR A O 1
ATOM 3925 N N . THR A 1 486 ? 7.534 23.774 -5.325 1.00 53.41 486 THR A N 1
ATOM 3926 C CA . THR A 1 486 ? 8.812 24.414 -4.969 1.00 53.41 486 THR A CA 1
ATOM 3927 C C . THR A 1 486 ? 8.642 25.695 -4.149 1.00 53.41 486 THR A C 1
ATOM 3929 O O . THR A 1 486 ? 9.497 26.006 -3.328 1.00 53.41 486 THR A O 1
ATOM 3932 N N . LYS A 1 487 ? 7.545 26.442 -4.334 1.00 48.47 487 LYS A N 1
ATOM 3933 C CA . LYS A 1 487 ? 7.330 27.763 -3.719 1.00 48.47 487 LYS A CA 1
ATOM 3934 C C . LYS A 1 487 ? 6.634 27.696 -2.360 1.00 48.47 487 LYS A C 1
ATOM 3936 O O . LYS A 1 487 ? 6.915 28.532 -1.509 1.00 48.47 487 LYS A O 1
ATOM 3941 N N . TYR A 1 488 ? 5.740 26.730 -2.152 1.00 48.94 488 TYR A N 1
ATOM 3942 C CA . TYR A 1 488 ? 4.889 26.649 -0.957 1.00 48.94 488 TYR A CA 1
ATOM 3943 C C . TYR A 1 488 ? 5.343 25.602 0.071 1.00 48.94 488 TYR A C 1
ATOM 3945 O O . TYR A 1 488 ? 4.662 25.395 1.067 1.00 48.94 488 TYR A O 1
ATOM 3953 N N . LYS A 1 489 ? 6.534 25.003 -0.089 1.00 48.03 489 LYS A N 1
ATOM 3954 C CA . LYS A 1 489 ? 7.156 24.143 0.941 1.00 48.03 489 LYS A CA 1
ATOM 3955 C C . LYS A 1 489 ? 7.409 24.861 2.284 1.00 48.03 489 LYS A C 1
ATOM 3957 O O . LYS A 1 489 ? 7.730 24.193 3.256 1.00 48.03 489 LYS A O 1
ATOM 3962 N N . LYS A 1 490 ? 7.275 26.195 2.345 1.00 45.47 490 LYS A N 1
ATOM 3963 C CA . LYS A 1 490 ? 7.536 27.010 3.545 1.00 45.47 490 LYS A CA 1
ATOM 3964 C C . LYS A 1 490 ? 6.282 27.496 4.290 1.00 45.47 490 LYS A C 1
ATOM 3966 O O . LYS A 1 490 ? 6.436 28.041 5.375 1.00 45.47 490 LYS A O 1
ATOM 3971 N N . ASP A 1 491 ? 5.059 27.324 3.765 1.00 47.16 491 ASP A N 1
ATOM 3972 C CA . ASP A 1 491 ? 3.837 27.709 4.492 1.00 47.16 491 ASP A CA 1
ATOM 3973 C C . ASP A 1 491 ? 2.712 26.651 4.444 1.00 47.16 491 ASP A C 1
ATOM 3975 O O . ASP A 1 491 ? 2.173 26.263 3.409 1.00 47.16 491 ASP A O 1
ATOM 3979 N N . ASP A 1 492 ? 2.265 26.215 5.623 1.00 48.84 492 ASP A N 1
ATOM 3980 C CA . ASP A 1 492 ? 1.246 25.164 5.793 1.00 48.84 492 ASP A CA 1
ATOM 3981 C C . ASP A 1 492 ? -0.136 25.538 5.185 1.00 48.84 492 ASP A C 1
ATOM 3983 O O . ASP A 1 492 ? -1.019 24.707 4.952 1.00 48.84 492 ASP A O 1
ATOM 3987 N N . LYS A 1 493 ? -0.337 26.828 4.873 1.00 46.75 493 LYS A N 1
ATOM 3988 C CA . LYS A 1 493 ? -1.537 27.364 4.206 1.00 46.75 493 LYS A CA 1
ATOM 3989 C C . LYS A 1 493 ? -1.464 27.285 2.675 1.00 46.75 493 LYS A C 1
ATOM 3991 O O . LYS A 1 493 ? -2.512 27.116 2.042 1.00 46.75 493 LYS A O 1
ATOM 3996 N N . GLY A 1 494 ? -0.277 27.401 2.076 1.00 46.97 494 GLY A N 1
ATOM 3997 C CA . GLY A 1 494 ? -0.065 27.253 0.636 1.00 46.97 494 GLY A CA 1
ATOM 3998 C C . GLY A 1 494 ? -0.219 25.804 0.191 1.00 46.97 494 GLY A C 1
ATOM 3999 O O . GLY A 1 494 ? -0.901 25.541 -0.802 1.00 46.97 494 GLY A O 1
ATOM 4000 N N . VAL A 1 495 ? 0.280 24.865 1.003 1.00 49.56 495 VAL A N 1
ATOM 4001 C CA . VAL A 1 495 ? 0.130 23.414 0.801 1.00 49.56 495 VAL A CA 1
ATOM 4002 C C . VAL A 1 495 ? -1.344 23.006 0.774 1.00 49.56 495 VAL A C 1
ATOM 4004 O O . VAL A 1 495 ? -1.778 22.422 -0.206 1.00 49.56 495 VAL A O 1
ATOM 4007 N N . LYS A 1 496 ? -2.183 23.437 1.726 1.00 51.00 496 LYS A N 1
ATOM 4008 C CA . LYS A 1 496 ? -3.633 23.113 1.731 1.00 51.00 496 LYS A CA 1
ATOM 4009 C C . LYS A 1 496 ? -4.414 23.691 0.538 1.00 51.00 496 LYS A C 1
ATOM 4011 O O . LYS A 1 496 ? -5.485 23.192 0.181 1.00 51.00 496 LYS A O 1
ATOM 4016 N N . LYS A 1 497 ? -3.913 24.767 -0.083 1.00 45.81 497 LYS A N 1
ATOM 4017 C CA . LYS A 1 497 ? -4.506 25.385 -1.285 1.00 45.81 497 LYS A CA 1
ATOM 4018 C C . LYS A 1 497 ? -3.987 24.740 -2.578 1.00 45.81 497 LYS A C 1
ATOM 4020 O O . LYS A 1 497 ? -4.740 24.672 -3.545 1.00 45.81 497 LYS A O 1
ATOM 4025 N N . ALA A 1 498 ? -2.756 24.233 -2.564 1.00 48.38 498 ALA A N 1
ATOM 4026 C CA . ALA A 1 498 ? -2.143 23.415 -3.606 1.00 48.38 498 ALA A CA 1
ATOM 4027 C C . ALA A 1 498 ? -2.657 21.964 -3.604 1.00 48.38 498 ALA A C 1
ATOM 4029 O O . ALA A 1 498 ? -2.934 21.414 -4.652 1.00 48.38 498 ALA A O 1
ATOM 4030 N N . GLU A 1 499 ? -2.908 21.357 -2.445 1.00 52.53 499 GLU A N 1
ATOM 4031 C CA . GLU A 1 499 ? -3.522 20.025 -2.283 1.00 52.53 499 GLU A CA 1
ATOM 4032 C C . GLU A 1 499 ? -4.977 19.972 -2.766 1.00 52.53 499 GLU A C 1
ATOM 4034 O O . GLU A 1 499 ? -5.550 18.901 -2.970 1.00 52.53 499 GLU A O 1
ATOM 4039 N N . ARG A 1 500 ? -5.581 21.144 -2.991 1.00 52.59 500 ARG A N 1
ATOM 4040 C CA . ARG A 1 500 ? -6.835 21.313 -3.735 1.00 52.59 500 ARG A CA 1
ATOM 4041 C C . ARG A 1 500 ? -6.646 21.272 -5.251 1.00 52.59 500 ARG A C 1
ATOM 4043 O O . ARG A 1 500 ? -7.552 21.680 -5.985 1.00 52.59 500 ARG A O 1
ATOM 4050 N N . VAL A 1 501 ? -5.506 20.779 -5.723 1.00 55.81 501 VAL A N 1
ATOM 4051 C CA . VAL A 1 501 ? -5.369 20.253 -7.075 1.00 55.81 501 VAL A CA 1
ATOM 4052 C C . VAL A 1 501 ? -6.534 19.334 -7.355 1.00 55.81 501 VAL A C 1
ATOM 4054 O O . VAL A 1 501 ? -6.944 18.516 -6.534 1.00 55.81 501 VAL A O 1
ATOM 4057 N N . ASP A 1 502 ? -7.124 19.567 -8.515 1.00 72.88 502 ASP A N 1
ATOM 4058 C CA . ASP A 1 502 ? -8.226 18.793 -9.036 1.00 72.88 502 ASP A CA 1
ATOM 4059 C C . ASP A 1 502 ? -7.731 17.348 -9.194 1.00 72.88 502 ASP A C 1
ATOM 4061 O O . ASP A 1 502 ? -7.079 17.014 -10.179 1.00 72.88 502 ASP A O 1
ATOM 4065 N N . ARG A 1 503 ? -7.957 16.505 -8.178 1.00 82.12 503 ARG A N 1
ATOM 4066 C CA . ARG A 1 503 ? -7.515 15.096 -8.114 1.00 82.12 503 ARG A CA 1
ATOM 4067 C C . ARG A 1 503 ? -7.964 14.319 -9.351 1.00 82.12 503 ARG A C 1
ATOM 4069 O O . ARG A 1 503 ? -7.298 13.394 -9.807 1.00 82.12 503 ARG A O 1
ATOM 4076 N N . LEU A 1 504 ? -9.069 14.769 -9.945 1.00 83.12 504 LEU A N 1
ATOM 4077 C CA . LEU A 1 504 ? -9.563 14.310 -11.229 1.00 83.12 504 LEU A CA 1
ATOM 4078 C C . LEU A 1 504 ? -8.575 14.577 -12.382 1.00 83.12 504 LEU A C 1
ATOM 4080 O O . LEU A 1 504 ? -8.374 13.694 -13.214 1.00 83.12 504 LEU A O 1
ATOM 4084 N N . LYS A 1 505 ? -7.939 15.760 -12.434 1.00 83.50 505 LYS A N 1
ATOM 4085 C CA . LYS A 1 505 ? -6.855 16.087 -13.387 1.00 83.50 505 LYS A CA 1
ATOM 4086 C C . LYS A 1 505 ? -5.667 15.174 -13.194 1.00 83.50 505 LYS A C 1
ATOM 4088 O O . LYS A 1 505 ? -5.161 14.639 -14.172 1.00 83.50 505 LYS A O 1
ATOM 4093 N N . GLU A 1 506 ? -5.240 15.007 -11.947 1.00 86.62 506 GLU A N 1
ATOM 4094 C CA . GLU A 1 506 ? -4.089 14.170 -11.622 1.00 86.62 506 GLU A CA 1
ATOM 4095 C C . GLU A 1 506 ? -4.328 12.725 -12.071 1.00 86.62 506 GLU A C 1
ATOM 4097 O O . GLU A 1 506 ? -3.500 12.150 -12.776 1.00 86.62 506 GLU A O 1
ATOM 4102 N N . MET A 1 507 ? -5.493 12.156 -11.749 1.00 90.31 507 MET A N 1
ATOM 4103 C CA . MET A 1 507 ? -5.818 10.788 -12.148 1.00 90.31 507 MET A CA 1
ATOM 4104 C C . MET A 1 507 ? -5.961 10.635 -13.660 1.00 90.31 507 MET A C 1
ATOM 4106 O O . MET A 1 507 ? -5.507 9.644 -14.239 1.00 90.31 507 MET A O 1
ATOM 4110 N N . ARG A 1 508 ? -6.578 11.620 -14.321 1.00 91.19 508 ARG A N 1
ATOM 4111 C CA . ARG A 1 508 ? -6.692 11.640 -15.779 1.00 91.19 508 ARG A CA 1
ATOM 4112 C C . ARG A 1 508 ? -5.317 11.658 -16.430 1.00 91.19 508 ARG A C 1
ATOM 4114 O O . ARG A 1 508 ? -5.076 10.891 -17.354 1.00 91.19 508 ARG A O 1
ATOM 4121 N N . LEU A 1 509 ? -4.414 12.481 -15.910 1.00 88.38 509 LEU A N 1
ATOM 4122 C CA . LEU A 1 509 ? -3.052 12.569 -16.402 1.00 88.38 509 LEU A CA 1
ATOM 4123 C C . LEU A 1 509 ? -2.289 11.259 -16.186 1.00 88.38 509 LEU A C 1
ATOM 4125 O O . LEU A 1 509 ? -1.678 10.752 -17.120 1.00 88.38 509 LEU A O 1
ATOM 4129 N N . LYS A 1 510 ? -2.369 10.670 -14.985 1.00 92.19 510 LYS A N 1
ATOM 4130 C CA . LYS A 1 510 ? -1.789 9.347 -14.699 1.00 92.19 510 LYS A CA 1
ATOM 4131 C C . LYS A 1 510 ? -2.306 8.292 -15.682 1.00 92.19 510 LYS A C 1
ATOM 4133 O O . LYS A 1 510 ? -1.520 7.487 -16.174 1.00 92.19 510 LYS A O 1
ATOM 4138 N N . THR A 1 511 ? -3.595 8.336 -16.017 1.00 92.31 511 THR A N 1
ATOM 4139 C CA . THR A 1 511 ? -4.232 7.443 -16.996 1.00 92.31 511 THR A CA 1
ATOM 4140 C C . THR A 1 511 ? -3.676 7.639 -18.408 1.00 92.31 511 THR A C 1
ATOM 4142 O O . THR A 1 511 ? -3.202 6.684 -19.019 1.00 92.31 511 THR A O 1
ATOM 4145 N N . GLU A 1 512 ? -3.720 8.870 -18.927 1.00 93.31 512 GLU A N 1
ATOM 4146 C CA . GLU A 1 512 ? -3.271 9.205 -20.286 1.00 93.31 512 GLU A CA 1
ATOM 4147 C C . GLU A 1 512 ? -1.768 8.919 -20.463 1.00 93.31 512 GLU A C 1
ATOM 4149 O O . GLU A 1 512 ? -1.364 8.320 -21.463 1.00 93.31 512 GLU A O 1
ATOM 4154 N N . ASN A 1 513 ? -0.951 9.251 -19.457 1.00 93.69 513 ASN A N 1
ATOM 4155 C CA . ASN A 1 513 ? 0.483 8.965 -19.454 1.00 93.69 513 ASN A CA 1
ATOM 4156 C C . ASN A 1 513 ? 0.767 7.465 -19.397 1.00 93.69 513 ASN A C 1
ATOM 4158 O O . ASN A 1 513 ? 1.615 6.997 -20.146 1.00 93.69 513 ASN A O 1
ATOM 4162 N N . SER A 1 514 ? 0.049 6.701 -18.565 1.00 96.06 514 SER A N 1
ATOM 4163 C CA . SER A 1 514 ? 0.244 5.246 -18.490 1.00 96.06 514 SER A CA 1
ATOM 4164 C C . SER A 1 514 ? -0.048 4.577 -19.831 1.00 96.06 514 SER A C 1
ATOM 4166 O O . SER A 1 514 ? 0.735 3.753 -20.285 1.00 96.06 514 SER A O 1
ATOM 4168 N N . LEU A 1 515 ? -1.141 4.964 -20.499 1.00 96.19 515 LEU A N 1
ATOM 4169 C CA . LEU A 1 515 ? -1.489 4.437 -21.821 1.00 96.19 515 LEU A CA 1
ATOM 4170 C C . LEU A 1 515 ? -0.434 4.788 -22.875 1.00 96.19 515 LEU A C 1
ATOM 4172 O O . LEU A 1 515 ? -0.015 3.917 -23.632 1.00 96.19 515 LEU A O 1
ATOM 4176 N N . THR A 1 516 ? 0.009 6.047 -22.893 1.00 96.50 516 THR A N 1
ATOM 4177 C CA . THR A 1 516 ? 1.042 6.523 -23.824 1.00 96.50 516 THR A CA 1
ATOM 4178 C C . THR A 1 516 ? 2.364 5.793 -23.602 1.00 96.50 516 THR A C 1
ATOM 4180 O O . THR A 1 516 ? 3.036 5.409 -24.554 1.00 96.50 516 THR A O 1
ATOM 4183 N N . GLU A 1 517 ? 2.752 5.595 -22.345 1.00 97.56 517 GLU A N 1
ATOM 4184 C CA . GLU A 1 517 ? 4.025 4.974 -22.008 1.00 97.56 517 GLU A CA 1
ATOM 4185 C C . GLU A 1 517 ? 4.022 3.468 -22.267 1.00 97.56 517 GLU A C 1
ATOM 4187 O O . GLU A 1 517 ? 5.020 2.938 -22.742 1.00 97.56 517 GLU A O 1
ATOM 4192 N N . LEU A 1 518 ? 2.893 2.787 -22.061 1.00 97.31 518 LEU A N 1
ATOM 4193 C CA . LEU A 1 518 ? 2.748 1.375 -22.422 1.00 97.31 518 LEU A CA 1
ATOM 4194 C C . LEU A 1 518 ? 2.891 1.144 -23.929 1.00 97.31 518 LEU A C 1
ATOM 4196 O O . LEU A 1 518 ? 3.539 0.182 -24.329 1.00 97.31 518 LEU A O 1
ATOM 4200 N N . GLU A 1 519 ? 2.353 2.038 -24.764 1.00 96.75 519 GLU A N 1
ATOM 4201 C CA . GLU A 1 519 ? 2.542 1.974 -26.221 1.00 96.75 519 GLU A CA 1
ATOM 4202 C C . GLU A 1 519 ? 4.021 2.139 -26.610 1.00 96.75 519 GLU A C 1
ATOM 4204 O O . GLU A 1 519 ? 4.511 1.442 -27.502 1.00 96.75 519 GLU A O 1
ATOM 4209 N N . LYS A 1 520 ? 4.766 3.004 -25.904 1.00 97.38 520 LYS A N 1
ATOM 4210 C CA . LYS A 1 520 ? 6.218 3.125 -26.100 1.00 97.38 520 LYS A CA 1
ATOM 4211 C C . LYS A 1 520 ? 6.956 1.875 -25.645 1.00 97.38 520 LYS A C 1
ATOM 4213 O O . LYS A 1 520 ? 7.723 1.335 -26.436 1.00 97.38 520 LYS A O 1
ATOM 4218 N N . LEU A 1 521 ? 6.695 1.394 -24.428 1.00 97.56 521 LEU A N 1
ATOM 4219 C CA . LEU A 1 521 ? 7.312 0.184 -23.877 1.00 97.56 521 LEU A CA 1
ATOM 4220 C C . LEU A 1 521 ? 7.104 -1.019 -24.805 1.00 97.56 521 LEU A C 1
ATOM 4222 O O . LEU A 1 521 ? 8.040 -1.779 -25.037 1.00 97.56 521 LEU A O 1
ATOM 4226 N N . GLU A 1 522 ? 5.918 -1.160 -25.400 1.00 97.19 522 GLU A N 1
ATOM 4227 C CA . GLU A 1 522 ? 5.643 -2.190 -26.404 1.00 97.19 522 GLU A CA 1
ATOM 4228 C C . GLU A 1 522 ? 6.542 -2.037 -27.641 1.00 97.19 522 GLU A C 1
ATOM 4230 O O . GLU A 1 522 ? 7.214 -2.988 -28.039 1.00 97.19 522 GLU A O 1
ATOM 4235 N N . SER A 1 523 ? 6.626 -0.829 -28.211 1.00 97.00 523 SER A N 1
ATOM 4236 C CA . SER A 1 523 ? 7.478 -0.550 -29.379 1.00 97.00 523 SER A CA 1
ATOM 4237 C C . SER A 1 523 ? 8.984 -0.685 -29.100 1.00 97.00 523 SER A C 1
ATOM 4239 O O . SER A 1 523 ? 9.765 -0.991 -30.001 1.00 97.00 523 SER A O 1
ATOM 4241 N N . GLU A 1 524 ? 9.388 -0.485 -27.846 1.00 97.75 524 GLU A N 1
ATOM 4242 C CA . GLU A 1 524 ? 10.764 -0.581 -27.355 1.00 97.75 524 GLU A CA 1
ATOM 4243 C C . GLU A 1 524 ? 11.171 -2.021 -26.992 1.00 97.75 524 GLU A C 1
ATOM 4245 O O . GLU A 1 524 ? 12.345 -2.266 -26.702 1.00 97.75 524 GLU A O 1
ATOM 4250 N N . GLY A 1 525 ? 10.232 -2.973 -27.040 1.00 97.50 525 GLY A N 1
ATOM 4251 C CA . GLY A 1 525 ? 10.467 -4.385 -26.737 1.00 97.50 525 GLY A CA 1
ATOM 4252 C C . GLY A 1 525 ? 10.371 -4.750 -25.254 1.00 97.50 525 GLY A C 1
ATOM 4253 O O . GLY A 1 525 ? 10.794 -5.840 -24.887 1.00 97.50 525 GLY A O 1
ATOM 4254 N N . PHE A 1 526 ? 9.828 -3.876 -24.401 1.00 98.38 526 PHE A N 1
ATOM 4255 C CA . PHE A 1 526 ? 9.634 -4.120 -22.964 1.00 98.38 526 PHE A CA 1
ATOM 4256 C C . PHE A 1 526 ? 8.331 -4.856 -22.625 1.00 98.38 526 PHE A C 1
ATOM 4258 O O . PHE A 1 526 ? 8.105 -5.184 -21.463 1.00 98.38 526 PHE A O 1
ATOM 4265 N N . ILE A 1 527 ? 7.468 -5.126 -23.605 1.00 98.25 527 ILE A N 1
ATOM 4266 C CA . ILE A 1 527 ? 6.327 -6.031 -23.437 1.00 98.25 527 ILE A CA 1
ATOM 4267 C C . ILE A 1 527 ? 6.611 -7.302 -24.232 1.00 98.25 527 ILE A C 1
ATOM 4269 O O . ILE A 1 527 ? 6.717 -7.256 -25.456 1.00 98.25 527 ILE A O 1
ATOM 4273 N N . ILE A 1 528 ? 6.743 -8.424 -23.530 1.00 97.75 528 ILE A N 1
ATOM 4274 C CA . ILE A 1 528 ? 7.184 -9.710 -24.081 1.00 97.75 528 ILE A CA 1
ATOM 4275 C C . ILE A 1 528 ? 6.249 -10.840 -23.646 1.00 97.75 528 ILE A C 1
ATOM 4277 O O . ILE A 1 528 ? 5.502 -10.702 -22.680 1.00 97.75 528 ILE A O 1
ATOM 4281 N N . ASP A 1 529 ? 6.305 -11.979 -24.330 1.00 97.75 529 ASP A N 1
ATOM 4282 C CA . ASP A 1 529 ? 5.641 -13.199 -23.868 1.00 97.75 529 ASP A CA 1
ATOM 4283 C C . ASP A 1 529 ? 6.525 -13.941 -22.856 1.00 97.75 529 ASP A C 1
ATOM 4285 O O . ASP A 1 529 ? 7.750 -13.974 -22.980 1.00 97.75 529 ASP A O 1
ATOM 4289 N N . SER A 1 530 ? 5.901 -14.538 -21.842 1.00 96.25 530 SER A N 1
ATOM 4290 C CA . SER A 1 530 ? 6.572 -15.274 -20.767 1.00 96.25 530 SER A CA 1
ATOM 4291 C C . SER A 1 530 ? 5.760 -16.509 -20.355 1.00 96.25 530 SER A C 1
ATOM 4293 O O . SER A 1 530 ? 4.587 -16.650 -20.713 1.00 96.25 530 SER A O 1
ATOM 4295 N N . GLU A 1 531 ? 6.338 -17.396 -19.542 1.00 94.69 531 GLU A N 1
ATOM 4296 C CA . GLU A 1 531 ? 5.607 -18.526 -18.944 1.00 94.69 531 GLU A CA 1
ATOM 4297 C C . GLU A 1 531 ? 4.428 -18.064 -18.068 1.00 94.69 531 GLU A C 1
ATOM 4299 O O . GLU A 1 531 ? 3.420 -18.763 -17.928 1.00 94.69 531 GLU A O 1
ATOM 4304 N N . TYR A 1 532 ? 4.522 -16.852 -17.517 1.00 94.25 532 TYR A N 1
ATOM 4305 C CA . TYR A 1 532 ? 3.480 -16.226 -16.708 1.00 94.25 532 TYR A CA 1
ATOM 4306 C C . TYR A 1 532 ? 2.520 -15.367 -17.540 1.00 94.25 532 TYR A C 1
ATOM 4308 O O . TYR A 1 532 ? 1.778 -14.564 -16.984 1.00 94.25 532 TYR A O 1
ATOM 4316 N N . GLY A 1 533 ? 2.488 -15.569 -18.860 1.00 95.81 533 GLY A N 1
ATOM 4317 C CA . GLY A 1 533 ? 1.659 -14.811 -19.790 1.00 95.81 533 GLY A CA 1
ATOM 4318 C C . GLY A 1 533 ? 2.385 -13.592 -20.333 1.00 95.81 533 GLY A C 1
ATOM 4319 O O . GLY A 1 533 ? 3.616 -13.544 -20.339 1.00 95.81 533 GLY A O 1
ATOM 4320 N N . ARG A 1 534 ? 1.636 -12.603 -20.808 1.00 97.50 534 ARG A N 1
ATOM 4321 C CA . ARG A 1 534 ? 2.230 -11.388 -21.363 1.00 97.50 534 ARG A CA 1
ATOM 4322 C C . ARG A 1 534 ? 2.843 -10.556 -20.230 1.00 97.50 534 ARG A C 1
ATOM 4324 O O . ARG A 1 534 ? 2.143 -10.172 -19.295 1.00 97.50 534 ARG A O 1
ATOM 4331 N N . LEU A 1 535 ? 4.149 -10.324 -20.294 1.00 98.06 535 LEU A N 1
ATOM 4332 C CA . LEU A 1 535 ? 4.954 -9.664 -19.270 1.00 98.06 535 LEU A CA 1
ATOM 4333 C C . LEU A 1 535 ? 5.330 -8.254 -19.723 1.00 98.06 535 LEU A C 1
ATOM 4335 O O . LEU A 1 535 ? 5.989 -8.080 -20.747 1.00 98.06 535 LEU A O 1
ATOM 4339 N N . GLY A 1 536 ? 4.954 -7.254 -18.933 1.00 98.19 536 GLY A N 1
ATOM 4340 C CA . GLY A 1 536 ? 5.457 -5.891 -19.078 1.00 98.19 536 GLY A CA 1
ATOM 4341 C C . GLY A 1 536 ? 6.659 -5.618 -18.176 1.00 98.19 536 GLY A C 1
ATOM 4342 O O . GLY A 1 536 ? 6.644 -5.982 -17.004 1.00 98.19 536 GLY A O 1
ATOM 4343 N N . ILE A 1 537 ? 7.695 -4.968 -18.699 1.00 98.44 537 ILE A N 1
ATOM 4344 C CA . ILE A 1 537 ? 8.911 -4.614 -17.961 1.00 98.44 537 ILE A CA 1
ATOM 4345 C C . ILE A 1 537 ? 8.929 -3.095 -17.748 1.00 98.44 537 ILE A C 1
ATOM 4347 O O . ILE A 1 537 ? 9.021 -2.328 -18.704 1.00 98.44 537 ILE A O 1
ATOM 4351 N N . ASP A 1 538 ? 8.832 -2.659 -16.494 1.00 98.12 538 ASP A N 1
ATOM 4352 C CA . ASP A 1 538 ? 8.814 -1.249 -16.096 1.00 98.12 538 ASP A CA 1
ATOM 4353 C C . ASP A 1 538 ? 10.109 -0.883 -15.362 1.00 98.12 538 ASP A C 1
ATOM 4355 O O . ASP A 1 538 ? 10.326 -1.287 -14.216 1.00 98.12 538 ASP A O 1
ATOM 4359 N N . ILE A 1 539 ? 10.981 -0.133 -16.033 1.00 96.88 539 ILE A N 1
ATOM 4360 C CA . ILE A 1 539 ? 12.248 0.349 -15.471 1.00 96.88 539 ILE A CA 1
ATOM 4361 C C . ILE A 1 539 ? 12.033 1.768 -14.953 1.00 96.88 539 ILE A C 1
ATOM 4363 O O . ILE A 1 539 ? 11.547 2.615 -15.696 1.00 96.88 539 ILE A O 1
ATOM 4367 N N . ASP A 1 540 ? 12.392 2.024 -13.694 1.00 93.06 540 ASP A N 1
ATOM 4368 C CA . ASP A 1 540 ? 12.276 3.335 -13.035 1.00 93.06 540 ASP A CA 1
ATOM 4369 C C . ASP A 1 540 ? 10.844 3.898 -12.959 1.00 93.06 540 ASP A C 1
ATOM 4371 O O . ASP A 1 540 ? 10.640 5.109 -12.893 1.00 93.06 540 ASP A O 1
ATOM 4375 N N . HIS A 1 541 ? 9.837 3.019 -12.892 1.00 93.50 541 HIS A N 1
ATOM 4376 C CA . HIS A 1 541 ? 8.432 3.403 -12.701 1.00 93.50 541 HIS A CA 1
ATOM 4377 C C . HIS A 1 541 ? 7.904 4.362 -13.785 1.00 93.50 541 HIS A C 1
ATOM 4379 O O . HIS A 1 541 ? 7.216 5.344 -13.487 1.00 93.50 541 HIS A O 1
ATOM 4385 N N . ARG A 1 542 ? 8.211 4.080 -15.056 1.00 94.88 542 ARG A N 1
ATOM 4386 C CA . ARG A 1 542 ? 7.768 4.877 -16.210 1.00 94.88 542 ARG A CA 1
ATOM 4387 C C . ARG A 1 542 ? 6.247 4.908 -16.336 1.00 94.88 542 ARG A C 1
ATOM 4389 O O . ARG A 1 542 ? 5.714 5.909 -16.809 1.00 94.88 542 ARG A O 1
ATOM 4396 N N . VAL A 1 543 ? 5.545 3.853 -15.907 1.00 96.94 543 VAL A N 1
ATOM 4397 C CA . VAL A 1 543 ? 4.079 3.731 -16.006 1.00 96.94 543 VAL A CA 1
ATOM 4398 C C . VAL A 1 543 ? 3.406 4.160 -14.688 1.00 96.94 543 VAL A C 1
ATOM 4400 O O . VAL A 1 543 ? 3.392 3.383 -13.731 1.00 96.94 543 VAL A O 1
ATOM 4403 N N . PRO A 1 544 ? 2.775 5.354 -14.603 1.00 93.44 544 PRO A N 1
ATOM 4404 C CA . PRO A 1 544 ? 2.304 5.909 -13.326 1.00 93.44 544 PRO A CA 1
ATOM 4405 C C . PRO A 1 544 ? 1.270 5.066 -12.572 1.00 93.44 544 PRO A C 1
ATOM 4407 O O . PRO A 1 544 ? 1.264 5.060 -11.345 1.00 93.44 544 PRO A O 1
ATOM 4410 N N . LEU A 1 545 ? 0.376 4.379 -13.289 1.00 93.50 545 LEU A N 1
ATOM 4411 C CA . LEU A 1 545 ? -0.636 3.491 -12.698 1.00 93.50 545 LEU A CA 1
ATOM 4412 C C . LEU A 1 545 ? -0.152 2.043 -12.556 1.00 93.50 545 LEU A C 1
ATOM 4414 O O . LEU A 1 545 ? -0.913 1.174 -12.141 1.00 93.50 545 LEU A O 1
ATOM 4418 N N . SER A 1 546 ? 1.119 1.792 -12.876 1.00 94.81 546 SER A N 1
ATOM 4419 C CA . SER A 1 546 ? 1.802 0.523 -12.677 1.00 94.81 546 SER A CA 1
ATOM 4420 C C . SER A 1 546 ? 0.977 -0.686 -13.139 1.00 94.81 546 SER A C 1
ATOM 4422 O O . SER A 1 546 ? 0.489 -0.702 -14.268 1.00 94.81 546 SER A O 1
ATOM 4424 N N . TYR A 1 547 ? 0.852 -1.712 -12.292 1.00 95.38 547 TYR A N 1
ATOM 4425 C CA . TYR A 1 547 ? 0.328 -3.019 -12.651 1.00 95.38 547 TYR A CA 1
ATOM 4426 C C . TYR A 1 547 ? -1.105 -2.953 -13.185 1.00 95.38 547 TYR A C 1
ATOM 4428 O O . TYR A 1 547 ? -1.427 -3.669 -14.128 1.00 95.38 547 TYR A O 1
ATOM 4436 N N . ASP A 1 548 ? -1.939 -2.040 -12.682 1.00 94.50 548 ASP A N 1
ATOM 4437 C CA . ASP A 1 548 ? -3.298 -1.842 -13.198 1.00 94.50 548 ASP A CA 1
ATOM 4438 C C . ASP A 1 548 ? -3.303 -1.424 -14.669 1.00 94.50 548 ASP A C 1
ATOM 4440 O O . ASP A 1 548 ? -4.134 -1.893 -15.448 1.00 94.50 548 ASP A O 1
ATOM 4444 N N . ALA A 1 549 ? -2.349 -0.585 -15.078 1.00 96.50 549 ALA A N 1
ATOM 4445 C CA . ALA A 1 549 ? -2.237 -0.182 -16.471 1.00 96.50 549 ALA A CA 1
ATOM 4446 C C . ALA A 1 549 ? -1.702 -1.306 -17.365 1.00 96.50 549 ALA A C 1
ATOM 4448 O O . ALA A 1 549 ? -2.218 -1.490 -18.466 1.00 96.50 549 ALA A O 1
ATOM 4449 N N . PHE A 1 550 ? -0.735 -2.093 -16.882 1.00 97.25 550 PHE A N 1
ATOM 4450 C CA . PHE A 1 550 ? -0.254 -3.282 -17.592 1.00 97.25 550 PHE A CA 1
ATOM 4451 C C . PHE A 1 550 ? -1.372 -4.319 -17.786 1.00 97.25 550 PHE A C 1
ATOM 4453 O O . PHE A 1 550 ? -1.565 -4.811 -18.899 1.00 97.25 550 PHE A O 1
ATOM 4460 N N . ARG A 1 551 ? -2.169 -4.600 -16.746 1.00 95.88 551 ARG A N 1
ATOM 4461 C CA . ARG A 1 551 ? -3.334 -5.497 -16.846 1.00 95.88 551 ARG A CA 1
ATOM 4462 C C . ARG A 1 551 ? -4.350 -4.996 -17.864 1.00 95.88 551 ARG A C 1
ATOM 4464 O O . ARG A 1 551 ? -4.812 -5.761 -18.707 1.00 95.88 551 ARG A O 1
ATOM 4471 N N . ALA A 1 552 ? -4.628 -3.694 -17.851 1.00 95.56 552 ALA A N 1
ATOM 4472 C CA . ALA A 1 552 ? -5.553 -3.076 -18.792 1.00 95.56 552 ALA A CA 1
ATOM 4473 C C . ALA A 1 552 ? -5.129 -3.235 -20.264 1.00 95.56 552 ALA A C 1
ATOM 4475 O O . ALA A 1 552 ? -5.985 -3.304 -21.146 1.00 95.56 552 ALA A O 1
ATOM 4476 N N . THR A 1 553 ? -3.828 -3.311 -20.557 1.00 95.25 553 THR A N 1
ATOM 4477 C CA . THR A 1 553 ? -3.307 -3.536 -21.918 1.00 95.25 553 THR A CA 1
ATOM 4478 C C . THR A 1 553 ? -3.076 -5.014 -22.250 1.00 95.25 553 THR A C 1
ATOM 4480 O O . THR A 1 553 ? -2.501 -5.336 -23.292 1.00 95.25 553 THR A O 1
ATOM 4483 N N . GLY A 1 554 ? -3.580 -5.920 -21.407 1.00 96.06 554 GLY A N 1
ATOM 4484 C CA . GLY A 1 554 ? -3.535 -7.362 -21.624 1.00 96.06 554 GLY A CA 1
ATOM 4485 C C . GLY A 1 554 ? -2.245 -8.028 -21.153 1.00 96.06 554 GLY A C 1
ATOM 4486 O O . GLY A 1 554 ? -1.968 -9.139 -21.592 1.00 96.06 554 GLY A O 1
ATOM 4487 N N . CYS A 1 555 ? -1.445 -7.373 -20.307 1.00 97.06 555 CYS A N 1
ATOM 4488 C CA . CYS A 1 555 ? -0.347 -8.049 -19.619 1.00 97.06 555 CYS A CA 1
ATOM 4489 C C . CYS A 1 555 ? -0.894 -8.860 -18.435 1.00 97.06 555 CYS A C 1
ATOM 4491 O O . CYS A 1 555 ? -1.651 -8.345 -17.615 1.00 97.06 555 CYS A O 1
ATOM 4493 N N . ASP A 1 556 ? -0.484 -10.119 -18.326 1.00 96.12 556 ASP A N 1
ATOM 4494 C CA . ASP A 1 556 ? -0.773 -10.990 -17.181 1.00 96.12 556 ASP A CA 1
ATOM 4495 C C . ASP A 1 556 ? 0.164 -10.708 -15.997 1.00 96.12 556 ASP A C 1
ATOM 4497 O O . ASP A 1 556 ? -0.161 -10.996 -14.846 1.00 96.12 556 ASP A O 1
ATOM 4501 N N . SER A 1 557 ? 1.350 -10.166 -16.287 1.00 96.62 557 SER A N 1
ATOM 4502 C CA . SER A 1 557 ? 2.396 -9.915 -15.302 1.00 96.62 557 SER A CA 1
ATOM 4503 C C . SER A 1 557 ? 3.168 -8.628 -15.592 1.00 96.62 557 SER A C 1
ATOM 4505 O O . SER A 1 557 ? 3.203 -8.126 -16.718 1.00 96.62 557 SER A O 1
ATOM 4507 N N . MET A 1 558 ? 3.787 -8.076 -14.551 1.00 97.75 558 MET A N 1
ATOM 4508 C CA . MET A 1 558 ? 4.656 -6.907 -14.616 1.00 97.75 558 MET A CA 1
ATOM 4509 C C . MET A 1 558 ? 5.923 -7.164 -13.804 1.00 97.75 558 MET A C 1
ATOM 4511 O O . MET A 1 558 ? 5.845 -7.407 -12.601 1.00 97.75 558 MET A O 1
ATOM 4515 N N . LEU A 1 559 ? 7.083 -7.044 -14.440 1.00 97.81 559 LEU A N 1
ATOM 4516 C CA . LEU A 1 559 ? 8.383 -6.962 -13.786 1.00 97.81 559 LEU A CA 1
ATOM 4517 C C . LEU A 1 559 ? 8.749 -5.489 -13.647 1.00 97.81 559 LEU A C 1
ATOM 4519 O O . LEU A 1 559 ? 8.926 -4.785 -14.635 1.00 97.81 559 LEU A O 1
ATOM 4523 N N . ARG A 1 560 ? 8.896 -5.026 -12.416 1.00 97.50 560 ARG A N 1
ATOM 4524 C CA . ARG A 1 560 ? 9.367 -3.680 -12.113 1.00 97.50 560 ARG A CA 1
ATOM 4525 C C . ARG A 1 560 ? 10.806 -3.745 -11.631 1.00 97.50 560 ARG A C 1
ATOM 4527 O O . ARG A 1 560 ? 11.099 -4.462 -10.673 1.00 97.50 560 ARG A O 1
ATOM 4534 N N . TRP A 1 561 ? 11.664 -2.944 -12.250 1.00 96.81 561 TRP A N 1
ATOM 4535 C CA . TRP A 1 561 ? 13.055 -2.755 -11.860 1.00 96.81 561 TRP A CA 1
ATOM 4536 C C . TRP A 1 561 ? 13.296 -1.300 -11.485 1.00 96.81 561 TRP A C 1
ATOM 4538 O O . TRP A 1 561 ? 12.964 -0.393 -12.243 1.00 96.81 561 TRP A O 1
ATOM 4548 N N . ASN A 1 562 ? 13.893 -1.073 -10.322 1.00 93.88 562 ASN A N 1
ATOM 4549 C CA . ASN A 1 562 ? 14.379 0.242 -9.935 1.00 93.88 562 ASN A CA 1
ATOM 4550 C C . ASN A 1 562 ? 15.901 0.161 -9.730 1.00 93.88 562 ASN A C 1
ATOM 4552 O O . ASN A 1 562 ? 16.344 -0.232 -8.643 1.00 93.88 562 ASN A O 1
ATOM 4556 N N . PRO A 1 563 ? 16.696 0.487 -10.769 1.00 91.00 563 PRO A N 1
ATOM 4557 C CA . PRO A 1 563 ? 18.151 0.555 -10.692 1.00 91.00 563 PRO A CA 1
ATOM 4558 C C . PRO A 1 563 ? 18.660 1.382 -9.507 1.00 91.00 563 PRO A C 1
ATOM 4560 O O . PRO A 1 563 ? 19.575 0.953 -8.810 1.00 91.00 563 PRO A O 1
ATOM 4563 N N . SER A 1 564 ? 18.035 2.532 -9.219 1.00 85.88 564 SER A N 1
ATOM 4564 C CA . SER A 1 564 ? 18.505 3.453 -8.169 1.00 85.88 564 SER A CA 1
ATOM 4565 C C . SER A 1 564 ? 18.423 2.875 -6.753 1.00 85.88 564 SER A C 1
ATOM 4567 O O . SER A 1 564 ? 19.199 3.256 -5.879 1.00 85.88 564 SER A O 1
ATOM 4569 N N . SER A 1 565 ? 17.483 1.958 -6.513 1.00 83.38 565 SER A N 1
ATOM 4570 C CA . SER A 1 565 ? 17.351 1.230 -5.248 1.00 83.38 565 SER A CA 1
ATOM 4571 C C . SER A 1 565 ? 17.844 -0.207 -5.315 1.00 83.38 565 SER A C 1
ATOM 4573 O O . SER A 1 565 ? 17.681 -0.937 -4.338 1.00 83.38 565 SER A O 1
ATOM 4575 N N . ASN A 1 566 ? 18.423 -0.608 -6.449 1.00 89.50 566 ASN A N 1
ATOM 4576 C CA . ASN A 1 566 ? 18.857 -1.968 -6.723 1.00 89.50 566 ASN A CA 1
ATOM 4577 C C . ASN A 1 566 ? 17.786 -2.996 -6.304 1.00 89.50 566 ASN A C 1
ATOM 4579 O O . ASN A 1 566 ? 18.040 -3.870 -5.478 1.00 89.50 566 ASN A O 1
ATOM 4583 N N . SER A 1 567 ? 16.552 -2.834 -6.795 1.00 93.00 567 SER A N 1
ATOM 4584 C CA . SER A 1 567 ? 15.399 -3.640 -6.365 1.00 93.00 567 SER A CA 1
ATOM 4585 C C . SER A 1 567 ? 14.549 -4.116 -7.538 1.00 93.00 567 SER A C 1
ATOM 4587 O O . SER A 1 567 ? 14.292 -3.341 -8.464 1.00 93.00 567 SER A O 1
ATOM 4589 N N . PHE A 1 568 ? 14.020 -5.337 -7.434 1.00 96.19 568 PHE A N 1
ATOM 4590 C CA . PHE A 1 568 ? 13.004 -5.866 -8.343 1.00 96.19 568 PHE A CA 1
ATOM 4591 C C . PHE A 1 568 ? 11.737 -6.289 -7.598 1.00 96.19 568 PHE A C 1
ATOM 4593 O O . PHE A 1 568 ? 11.785 -6.788 -6.469 1.00 96.19 568 PHE A O 1
ATOM 4600 N N . SER A 1 569 ? 10.607 -6.164 -8.288 1.00 95.75 569 SER A N 1
ATOM 4601 C CA . SER A 1 569 ? 9.336 -6.765 -7.884 1.00 95.75 569 SER A CA 1
ATOM 4602 C C . SER A 1 569 ? 8.599 -7.302 -9.106 1.00 95.75 569 SER A C 1
ATOM 4604 O O . SER A 1 569 ? 8.590 -6.635 -10.140 1.00 95.75 569 SER A O 1
ATOM 4606 N N . ILE A 1 570 ? 7.960 -8.463 -8.992 1.00 96.44 570 ILE A N 1
ATOM 4607 C CA . ILE A 1 570 ? 7.162 -9.060 -10.068 1.00 96.44 570 ILE A CA 1
ATOM 4608 C C . ILE A 1 570 ? 5.729 -9.182 -9.586 1.00 96.44 570 ILE A C 1
ATOM 4610 O O . ILE A 1 570 ? 5.476 -9.921 -8.647 1.00 96.44 570 ILE A O 1
ATOM 4614 N N . SER A 1 571 ? 4.794 -8.478 -10.214 1.00 95.06 571 SER A N 1
ATOM 4615 C CA . SER A 1 571 ? 3.356 -8.619 -9.959 1.00 95.06 571 SER A CA 1
ATOM 4616 C C . SER A 1 571 ? 2.741 -9.541 -11.007 1.00 95.06 571 SER A C 1
ATOM 4618 O O . SER A 1 571 ? 3.019 -9.377 -12.193 1.00 95.06 571 SER A O 1
ATOM 4620 N N . THR A 1 572 ? 1.923 -10.508 -10.604 1.00 93.00 572 THR A N 1
ATOM 4621 C CA . THR A 1 572 ? 1.243 -11.424 -11.534 1.00 93.00 572 THR A CA 1
ATOM 4622 C C . THR A 1 572 ? -0.080 -11.906 -10.948 1.00 93.00 572 THR A C 1
ATOM 4624 O O . THR A 1 572 ? -0.258 -11.956 -9.733 1.00 93.00 572 THR A O 1
ATOM 4627 N N . ASN A 1 573 ? -1.034 -12.241 -11.814 1.00 86.19 573 ASN A N 1
ATOM 4628 C CA . ASN A 1 573 ? -2.282 -12.906 -11.432 1.00 86.19 573 ASN A CA 1
ATOM 4629 C C . ASN A 1 573 ? -2.155 -14.442 -11.413 1.00 86.19 573 ASN A C 1
ATOM 4631 O O . ASN A 1 573 ? -3.119 -15.132 -11.080 1.00 86.19 573 ASN A O 1
ATOM 4635 N N . ARG A 1 574 ? -0.989 -14.981 -11.788 1.00 90.25 574 ARG A N 1
ATOM 4636 C CA . ARG A 1 574 ? -0.693 -16.418 -11.795 1.00 90.25 574 ARG A CA 1
ATOM 4637 C C . ARG A 1 574 ? 0.116 -16.802 -10.564 1.00 90.25 574 ARG A C 1
ATOM 4639 O O . ARG A 1 574 ? 0.896 -16.014 -10.046 1.00 90.25 574 ARG A O 1
ATOM 4646 N N . GLU A 1 575 ? -0.043 -18.036 -10.113 1.00 87.88 575 GLU A N 1
ATOM 4647 C CA . GLU A 1 575 ? 0.750 -18.556 -9.003 1.00 87.88 575 GLU A CA 1
ATOM 4648 C C . GLU A 1 575 ? 2.224 -18.698 -9.416 1.00 87.88 575 GLU A C 1
ATOM 4650 O O . GLU A 1 575 ? 2.529 -19.237 -10.484 1.00 87.88 575 GLU A O 1
ATOM 4655 N N . PHE A 1 576 ? 3.143 -18.203 -8.583 1.00 87.06 576 PHE A N 1
ATOM 4656 C CA . PHE A 1 576 ? 4.572 -18.429 -8.785 1.00 87.06 576 PHE A CA 1
ATOM 4657 C C . PHE A 1 576 ? 4.902 -19.896 -8.524 1.00 87.06 576 PHE A C 1
ATOM 4659 O O . PHE A 1 576 ? 4.470 -20.467 -7.524 1.00 87.06 576 PHE A O 1
ATOM 4666 N N . LYS A 1 577 ? 5.719 -20.504 -9.391 1.00 87.69 577 LYS A N 1
ATOM 4667 C CA . LYS A 1 577 ? 6.271 -21.831 -9.103 1.00 87.69 577 LYS A CA 1
ATOM 4668 C C . LYS A 1 577 ? 7.092 -21.760 -7.800 1.00 87.69 577 LYS A C 1
ATOM 4670 O O . LYS A 1 577 ? 7.853 -20.799 -7.640 1.00 87.69 577 LYS A O 1
ATOM 4675 N N . PRO A 1 578 ? 6.988 -22.754 -6.896 1.00 73.25 578 PRO A N 1
ATOM 4676 C CA . PRO A 1 578 ? 7.944 -22.901 -5.804 1.00 73.25 578 PRO A CA 1
ATOM 4677 C C . PRO A 1 578 ? 9.367 -22.858 -6.372 1.00 73.25 578 PRO A C 1
ATOM 4679 O O . PRO A 1 578 ? 9.612 -23.405 -7.448 1.00 73.25 578 PRO A O 1
ATOM 4682 N N . ASP A 1 579 ? 10.274 -22.157 -5.696 1.00 79.12 579 ASP A N 1
ATOM 4683 C CA . ASP A 1 579 ? 11.679 -22.012 -6.103 1.00 79.12 579 ASP A CA 1
ATOM 4684 C C . ASP A 1 579 ? 11.905 -21.280 -7.444 1.00 79.12 579 ASP A C 1
ATOM 4686 O O . ASP A 1 579 ? 12.967 -21.402 -8.058 1.00 79.12 579 ASP A O 1
ATOM 4690 N N . PHE A 1 580 ? 10.931 -20.482 -7.910 1.00 85.12 580 PHE A N 1
ATOM 4691 C CA . PHE A 1 580 ? 11.075 -19.700 -9.144 1.00 85.12 580 PHE A CA 1
ATOM 4692 C C . PHE A 1 580 ? 12.367 -18.856 -9.142 1.00 85.12 580 PHE A C 1
ATOM 4694 O O . PHE A 1 580 ? 13.151 -18.895 -10.097 1.00 85.12 580 PHE A O 1
ATOM 4701 N N . LEU A 1 581 ? 12.645 -18.160 -8.036 1.00 87.25 581 LEU A N 1
ATOM 4702 C CA . LEU A 1 581 ? 13.896 -17.442 -7.790 1.00 87.25 581 LEU A CA 1
ATOM 4703 C C . LEU A 1 581 ? 14.495 -17.855 -6.445 1.00 87.25 581 LEU A C 1
ATOM 4705 O O . LEU A 1 581 ? 13.768 -18.106 -5.492 1.00 87.25 581 LEU A O 1
ATOM 4709 N N . GLU A 1 582 ? 15.828 -17.897 -6.386 1.00 87.62 582 GLU A N 1
ATOM 4710 C CA . GLU A 1 582 ? 16.579 -18.208 -5.159 1.00 87.62 582 GLU A CA 1
ATOM 4711 C C . GLU A 1 582 ? 16.563 -17.041 -4.160 1.00 87.62 582 GLU A C 1
ATOM 4713 O O . GLU A 1 582 ? 16.776 -17.242 -2.968 1.00 87.62 582 GLU A O 1
ATOM 4718 N N . GLN A 1 583 ? 16.310 -15.821 -4.650 1.00 91.19 583 GLN A N 1
ATOM 4719 C CA . GLN A 1 583 ? 16.214 -14.602 -3.854 1.00 91.19 583 GLN A CA 1
ATOM 4720 C C . GLN A 1 583 ? 14.800 -14.020 -3.952 1.00 91.19 583 GLN A C 1
ATOM 4722 O O . GLN A 1 583 ? 14.242 -13.897 -5.046 1.00 91.19 583 GLN A O 1
ATOM 4727 N N . GLY A 1 584 ? 14.256 -13.619 -2.803 1.00 90.00 584 GLY A N 1
ATOM 4728 C CA . GLY A 1 584 ? 12.974 -12.937 -2.690 1.00 90.00 584 GLY A CA 1
ATOM 4729 C C . GLY A 1 584 ? 11.908 -13.710 -1.927 1.00 90.00 584 GLY A C 1
ATOM 4730 O O . GLY A 1 584 ? 12.101 -14.843 -1.495 1.00 90.00 584 GLY A O 1
ATOM 4731 N N . PHE A 1 585 ? 10.752 -13.075 -1.764 1.00 87.25 585 PHE A N 1
ATOM 4732 C CA . PHE A 1 585 ? 9.573 -13.669 -1.147 1.00 87.25 585 PHE A CA 1
ATOM 4733 C C . PHE A 1 585 ? 8.295 -13.125 -1.791 1.00 87.25 585 PHE A C 1
ATOM 4735 O O . PHE A 1 585 ? 8.229 -11.975 -2.230 1.00 87.25 585 PHE A O 1
ATOM 4742 N N . VAL A 1 586 ? 7.268 -13.968 -1.873 1.00 85.50 586 VAL A N 1
ATOM 4743 C CA . VAL A 1 586 ? 5.971 -13.590 -2.441 1.00 85.50 586 VAL A CA 1
ATOM 4744 C C . VAL A 1 586 ? 5.105 -12.954 -1.355 1.00 85.50 586 VAL A C 1
ATOM 4746 O O . VAL A 1 586 ? 4.923 -13.525 -0.284 1.00 85.50 586 VAL A O 1
ATOM 4749 N N . VAL A 1 587 ? 4.543 -11.781 -1.645 1.00 76.88 587 VAL A N 1
ATOM 4750 C CA . VAL A 1 587 ? 3.517 -11.109 -0.838 1.00 76.88 587 VAL A CA 1
ATOM 4751 C C . VAL A 1 587 ? 2.408 -10.654 -1.773 1.00 76.88 587 VAL A C 1
ATOM 4753 O O . VAL A 1 587 ? 2.658 -9.875 -2.685 1.00 76.88 587 VAL A O 1
ATOM 4756 N N . ARG A 1 588 ? 1.176 -11.133 -1.559 1.00 73.44 588 ARG A N 1
ATOM 4757 C CA . ARG A 1 588 ? -0.019 -10.716 -2.327 1.00 73.44 588 ARG A CA 1
ATOM 4758 C C . ARG A 1 588 ? 0.136 -10.846 -3.854 1.00 73.44 588 ARG A C 1
ATOM 4760 O O . ARG A 1 588 ? -0.210 -9.938 -4.599 1.00 73.44 588 ARG A O 1
ATOM 4767 N N . GLY A 1 589 ? 0.691 -11.965 -4.330 1.00 81.44 589 GLY A N 1
ATOM 4768 C CA . GLY A 1 589 ? 0.931 -12.171 -5.770 1.00 81.44 589 GLY A CA 1
ATOM 4769 C C . GLY A 1 589 ? 2.042 -11.284 -6.349 1.00 81.44 589 GLY A C 1
ATOM 4770 O O . GLY A 1 589 ? 2.240 -11.252 -7.564 1.00 81.44 589 GLY A O 1
ATOM 4771 N N . VAL A 1 590 ? 2.784 -10.585 -5.484 1.00 89.69 590 VAL A N 1
ATOM 4772 C CA . VAL A 1 590 ? 3.976 -9.821 -5.836 1.00 89.69 590 VAL A CA 1
ATOM 4773 C C . VAL A 1 590 ? 5.206 -10.531 -5.281 1.00 89.69 590 VAL A C 1
ATOM 4775 O O . VAL A 1 590 ? 5.372 -10.639 -4.069 1.00 89.69 590 VAL A O 1
ATOM 4778 N N . LEU A 1 591 ? 6.083 -11.021 -6.152 1.00 93.06 591 LEU A N 1
ATOM 4779 C CA . LEU A 1 591 ? 7.399 -11.514 -5.758 1.00 93.06 591 LEU A CA 1
ATOM 4780 C C . LEU A 1 591 ? 8.333 -10.322 -5.561 1.00 93.06 591 LEU A C 1
ATOM 4782 O O . LEU A 1 591 ? 8.771 -9.700 -6.530 1.00 93.06 591 LEU A O 1
ATOM 4786 N N . TRP A 1 592 ? 8.629 -10.005 -4.304 1.00 91.00 592 TRP A N 1
ATOM 4787 C CA . TRP A 1 592 ? 9.631 -9.018 -3.924 1.00 91.00 592 TRP A CA 1
ATOM 4788 C C . TRP A 1 592 ? 10.986 -9.705 -3.887 1.00 91.00 592 TRP A C 1
ATOM 4790 O O . TRP A 1 592 ? 11.255 -10.496 -2.989 1.00 91.00 592 TRP A O 1
ATOM 4800 N N . ILE A 1 593 ? 11.830 -9.431 -4.879 1.00 93.38 593 ILE A N 1
ATOM 4801 C CA . ILE A 1 593 ? 13.160 -10.049 -4.974 1.00 93.38 593 ILE A CA 1
ATOM 4802 C C . ILE A 1 593 ? 14.111 -9.376 -3.992 1.00 93.38 593 ILE A C 1
ATOM 4804 O O . ILE A 1 593 ? 14.873 -10.041 -3.302 1.00 93.38 593 ILE A O 1
ATOM 4808 N N . LYS A 1 594 ? 14.020 -8.050 -3.899 1.00 89.69 594 LYS A N 1
ATOM 4809 C CA . LYS A 1 594 ? 14.719 -7.265 -2.891 1.00 89.69 594 LYS A CA 1
ATOM 4810 C C . LYS A 1 594 ? 13.882 -6.049 -2.532 1.00 89.69 594 LYS A C 1
ATOM 4812 O O . LYS A 1 594 ? 13.535 -5.257 -3.411 1.00 89.69 594 LYS A O 1
ATOM 4817 N N . LEU A 1 595 ? 13.574 -5.883 -1.247 1.00 80.50 595 LEU A N 1
ATOM 4818 C CA . LEU A 1 595 ? 13.000 -4.632 -0.762 1.00 80.50 595 LEU A CA 1
ATOM 4819 C C . LEU A 1 595 ? 14.080 -3.550 -0.743 1.00 80.50 595 LEU A C 1
ATOM 4821 O O . LEU A 1 595 ? 15.241 -3.818 -0.456 1.00 80.50 595 LEU A O 1
ATOM 4825 N N . LYS A 1 596 ? 13.696 -2.293 -0.965 1.00 75.06 596 LYS A N 1
ATOM 4826 C CA . LYS A 1 596 ? 14.638 -1.165 -0.876 1.00 75.06 596 LYS A CA 1
ATOM 4827 C C . LYS A 1 596 ? 15.298 -1.042 0.512 1.00 75.06 596 LYS A C 1
ATOM 4829 O O . LYS A 1 596 ? 16.377 -0.477 0.616 1.00 75.06 596 LYS A O 1
ATOM 4834 N N . SER A 1 597 ? 14.653 -1.550 1.563 1.00 72.75 597 SER A N 1
ATOM 4835 C CA . SER A 1 597 ? 15.180 -1.584 2.934 1.00 72.75 597 SER A CA 1
ATOM 4836 C C . SER A 1 597 ? 15.944 -2.862 3.285 1.00 72.75 597 SER A C 1
ATOM 4838 O O . SER A 1 597 ? 16.384 -2.991 4.422 1.00 72.75 597 SER A O 1
ATOM 4840 N N . ASP A 1 598 ? 16.026 -3.826 2.370 1.00 78.31 598 ASP A N 1
ATOM 4841 C CA . ASP A 1 598 ? 16.727 -5.083 2.607 1.00 78.31 598 ASP A CA 1
ATOM 4842 C C . ASP A 1 598 ? 18.246 -4.849 2.500 1.00 78.31 598 ASP A C 1
ATOM 4844 O O . ASP A 1 598 ? 18.709 -4.385 1.445 1.00 78.31 598 ASP A O 1
ATOM 4848 N N . PRO A 1 599 ? 19.024 -5.116 3.569 1.00 81.19 599 PRO A N 1
ATOM 4849 C CA . PRO A 1 599 ? 20.470 -4.949 3.538 1.00 81.19 599 PRO A CA 1
ATOM 4850 C C . PRO A 1 599 ? 21.156 -5.961 2.616 1.00 81.19 599 PRO A C 1
ATOM 4852 O O . PRO A 1 599 ? 22.278 -5.700 2.180 1.00 81.19 599 PRO A O 1
ATOM 4855 N N . GLU A 1 600 ? 20.520 -7.094 2.288 1.00 84.44 600 GLU A N 1
ATOM 4856 C CA . GLU A 1 600 ? 21.147 -8.076 1.413 1.00 84.44 600 GLU A CA 1
ATOM 4857 C C . GLU A 1 600 ? 21.407 -7.492 0.015 1.00 84.44 600 GLU A C 1
ATOM 4859 O O . GLU A 1 600 ? 20.555 -6.804 -0.566 1.00 84.44 600 GLU A O 1
ATOM 4864 N N . PRO A 1 601 ? 22.583 -7.748 -0.585 1.00 88.12 601 PRO A N 1
ATOM 4865 C CA . PRO A 1 601 ? 22.851 -7.314 -1.946 1.00 88.12 601 PRO A CA 1
ATOM 4866 C C . PRO A 1 601 ? 21.890 -8.008 -2.917 1.00 88.12 601 PRO A C 1
ATOM 4868 O O . PRO A 1 601 ? 21.513 -9.169 -2.741 1.00 88.12 601 PRO A O 1
ATOM 4871 N N . LEU A 1 602 ? 21.491 -7.291 -3.968 1.00 91.88 602 LEU A N 1
ATOM 4872 C CA . LEU A 1 602 ? 20.746 -7.907 -5.057 1.00 91.88 602 LEU A CA 1
ATOM 4873 C C . LEU A 1 602 ? 21.696 -8.829 -5.822 1.00 91.88 602 LEU A C 1
ATOM 4875 O O . LEU A 1 602 ? 22.710 -8.360 -6.335 1.00 91.88 602 LEU A O 1
ATOM 4879 N N . ARG A 1 603 ? 21.386 -10.125 -5.871 1.00 93.12 603 ARG A N 1
ATOM 4880 C CA . ARG A 1 603 ? 22.242 -11.139 -6.513 1.00 93.12 603 ARG A CA 1
ATOM 4881 C C . ARG A 1 603 ? 21.793 -11.467 -7.932 1.00 93.12 603 ARG A C 1
ATOM 4883 O O . ARG A 1 603 ? 22.545 -12.076 -8.681 1.00 93.12 603 ARG A O 1
ATOM 4890 N N . LEU A 1 604 ? 20.565 -11.086 -8.274 1.00 94.31 604 LEU A N 1
ATOM 4891 C CA . LEU A 1 604 ? 19.947 -11.347 -9.566 1.00 94.31 604 LEU A CA 1
ATOM 4892 C C . LEU A 1 604 ? 20.036 -10.113 -10.459 1.00 94.31 604 LEU A C 1
ATOM 4894 O O . LEU A 1 604 ? 19.675 -9.013 -10.041 1.00 94.31 604 LEU A O 1
ATOM 4898 N N . LYS A 1 605 ? 20.464 -10.317 -11.702 1.00 95.44 605 LYS A N 1
ATOM 4899 C CA . LYS A 1 605 ? 20.379 -9.330 -12.779 1.00 95.44 605 LYS A CA 1
ATOM 4900 C C . LYS A 1 605 ? 18.996 -9.348 -13.437 1.00 95.44 605 LYS A C 1
ATOM 4902 O O . LYS A 1 605 ? 18.242 -10.317 -13.305 1.00 95.44 605 LYS A O 1
ATOM 4907 N N . LEU A 1 606 ? 18.666 -8.305 -14.203 1.00 96.69 606 LEU A N 1
ATOM 4908 C CA . LEU A 1 606 ? 17.449 -8.283 -15.020 1.00 96.69 606 LEU A CA 1
ATOM 4909 C C . LEU A 1 606 ? 17.453 -9.462 -16.003 1.00 96.69 606 LEU A C 1
ATOM 4911 O O . LEU A 1 606 ? 16.452 -10.167 -16.132 1.00 96.69 606 LEU A O 1
ATOM 4915 N N . SER A 1 607 ? 18.591 -9.709 -16.653 1.00 96.38 607 SER A N 1
ATOM 4916 C CA . SER A 1 607 ? 18.797 -10.850 -17.552 1.00 96.38 607 SER A CA 1
ATOM 4917 C C . SER A 1 607 ? 18.519 -12.207 -16.891 1.00 96.38 607 SER A C 1
ATOM 4919 O O . SER A 1 607 ? 17.857 -13.045 -17.504 1.00 96.38 607 SER A O 1
ATOM 4921 N N . ASP A 1 608 ? 18.933 -12.421 -15.639 1.00 95.75 608 ASP A N 1
ATOM 4922 C CA . ASP A 1 608 ? 18.674 -13.672 -14.908 1.00 95.75 608 ASP A CA 1
ATOM 4923 C C . ASP A 1 608 ? 17.174 -13.906 -14.694 1.00 95.75 608 ASP A C 1
ATOM 4925 O O . ASP A 1 608 ? 16.659 -15.008 -14.911 1.00 95.75 608 ASP A O 1
ATOM 4929 N N . ILE A 1 609 ? 16.456 -12.849 -14.303 1.00 96.62 609 ILE A N 1
ATOM 4930 C CA . ILE A 1 609 ? 15.011 -12.899 -14.067 1.00 96.62 609 ILE A CA 1
ATOM 4931 C C . ILE A 1 609 ? 14.270 -13.158 -15.383 1.00 96.62 609 ILE A C 1
ATOM 4933 O O . ILE A 1 609 ? 13.394 -14.025 -15.437 1.00 96.62 609 ILE A O 1
ATOM 4937 N N . LEU A 1 610 ? 14.635 -12.452 -16.458 1.00 97.19 610 LEU A N 1
ATOM 4938 C CA . LEU A 1 610 ? 13.999 -12.614 -17.767 1.00 97.19 610 LEU A CA 1
ATOM 4939 C C . LEU A 1 610 ? 14.271 -13.987 -18.381 1.00 97.19 610 LEU A C 1
ATOM 4941 O O . LEU A 1 610 ? 13.348 -14.580 -18.927 1.00 97.19 610 LEU A O 1
ATOM 4945 N N . ASN A 1 611 ? 15.477 -14.540 -18.234 1.00 95.69 611 ASN A N 1
ATOM 4946 C CA . ASN A 1 611 ? 15.790 -15.894 -18.702 1.00 95.69 611 ASN A CA 1
ATOM 4947 C C . ASN A 1 611 ? 14.932 -16.964 -18.012 1.00 95.69 611 ASN A C 1
ATOM 4949 O O . ASN A 1 611 ? 14.623 -17.989 -18.619 1.00 95.69 611 ASN A O 1
ATOM 4953 N N . LYS A 1 612 ? 14.529 -16.724 -16.758 1.00 95.94 612 LYS A N 1
ATOM 4954 C CA . LYS A 1 612 ? 13.625 -17.607 -16.014 1.00 95.94 612 LYS A CA 1
ATOM 4955 C C . LYS A 1 612 ? 12.150 -17.378 -16.344 1.00 95.94 612 LYS A C 1
ATOM 4957 O O . LYS A 1 612 ? 11.406 -18.348 -16.437 1.00 95.94 612 LYS A O 1
ATOM 4962 N N . MET A 1 613 ? 11.707 -16.127 -16.502 1.00 95.50 613 MET A N 1
ATOM 4963 C CA . MET A 1 613 ? 10.306 -15.822 -16.840 1.00 95.50 613 MET A CA 1
ATOM 4964 C C . MET A 1 613 ? 9.976 -16.143 -18.299 1.00 95.50 613 MET A C 1
ATOM 4966 O O . MET A 1 613 ? 8.890 -16.639 -18.586 1.00 95.50 613 MET A O 1
ATOM 4970 N N . ALA A 1 614 ? 10.896 -15.850 -19.214 1.00 96.38 614 ALA A N 1
ATOM 4971 C CA . ALA A 1 614 ? 10.741 -15.987 -20.656 1.00 96.38 614 ALA A CA 1
ATOM 4972 C C . ALA A 1 614 ? 11.948 -16.739 -21.260 1.00 96.38 614 ALA A C 1
ATOM 4974 O O . ALA A 1 614 ? 12.793 -16.134 -21.928 1.00 96.38 614 ALA A O 1
ATOM 4975 N N . PRO A 1 615 ? 12.062 -18.064 -21.035 1.00 95.06 615 PRO A N 1
ATOM 4976 C CA . PRO A 1 615 ? 13.153 -18.856 -21.591 1.00 95.06 615 PRO A CA 1
ATOM 4977 C C . PRO A 1 615 ? 13.208 -18.751 -23.120 1.00 95.06 615 PRO A C 1
ATOM 4979 O O . PRO A 1 615 ? 12.205 -18.942 -23.806 1.00 95.06 615 PRO A O 1
ATOM 4982 N N . GLY A 1 616 ? 14.393 -18.463 -23.665 1.00 94.56 616 GLY A N 1
ATOM 4983 C CA . GLY A 1 616 ? 14.579 -18.273 -25.108 1.00 94.56 616 GLY A CA 1
ATOM 4984 C C . GLY A 1 616 ? 14.158 -16.896 -25.634 1.00 94.56 616 GLY A C 1
ATOM 4985 O O . GLY A 1 616 ? 14.019 -16.732 -26.848 1.00 94.56 616 GLY A O 1
ATOM 4986 N N . LEU A 1 617 ? 13.966 -15.910 -24.747 1.00 96.00 617 LEU A N 1
ATOM 4987 C CA . LEU A 1 617 ? 13.729 -14.518 -25.122 1.00 96.00 617 LEU A CA 1
ATOM 4988 C C . LEU A 1 617 ? 14.806 -14.015 -26.097 1.00 96.00 617 LEU A C 1
ATOM 4990 O O . LEU A 1 617 ? 15.999 -14.050 -25.807 1.00 96.00 617 LEU A O 1
ATOM 4994 N N . ASN A 1 618 ? 14.361 -13.477 -27.233 1.00 95.50 618 ASN A N 1
ATOM 4995 C CA . ASN A 1 618 ? 15.198 -12.739 -28.176 1.00 95.50 618 ASN A CA 1
ATOM 4996 C C . ASN A 1 618 ? 14.889 -11.241 -28.026 1.00 95.50 618 ASN A C 1
ATOM 4998 O O . ASN A 1 618 ? 13.969 -10.756 -28.690 1.00 95.50 618 ASN A O 1
ATOM 5002 N N . PRO A 1 619 ? 15.589 -10.504 -27.140 1.00 95.50 619 PRO A N 1
ATOM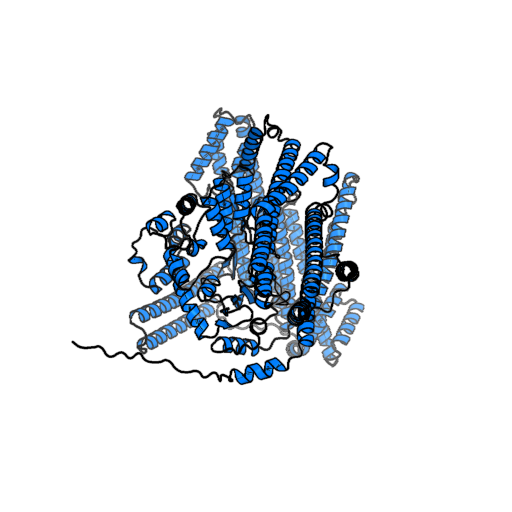 5003 C CA . PRO A 1 619 ? 15.252 -9.114 -26.866 1.00 95.50 619 PRO A CA 1
ATOM 5004 C C . PRO A 1 619 ? 15.492 -8.242 -28.104 1.00 95.50 619 PRO A C 1
ATOM 5006 O O . PRO A 1 619 ? 16.470 -8.410 -28.840 1.00 95.50 619 PRO A O 1
ATOM 5009 N N . ILE A 1 620 ? 14.599 -7.279 -28.315 1.00 96.62 620 ILE A N 1
ATOM 5010 C CA . ILE A 1 620 ? 14.668 -6.294 -29.399 1.00 96.62 620 ILE A CA 1
ATOM 5011 C C . ILE A 1 620 ? 14.681 -4.875 -28.820 1.00 96.62 620 ILE A C 1
ATOM 5013 O O . ILE A 1 620 ? 14.544 -4.690 -27.612 1.00 96.62 620 ILE A O 1
ATOM 5017 N N . GLY A 1 621 ? 14.859 -3.874 -29.684 1.00 96.88 621 GLY A N 1
ATOM 5018 C CA . GLY A 1 621 ? 14.678 -2.469 -29.317 1.00 96.88 621 GLY A CA 1
ATOM 5019 C C . GLY A 1 621 ? 15.592 -1.992 -28.184 1.00 96.88 621 GLY A C 1
ATOM 5020 O O . GLY A 1 621 ? 16.786 -2.300 -28.157 1.00 96.88 621 GLY A O 1
ATOM 5021 N N . GLU A 1 622 ? 15.023 -1.208 -27.271 1.00 97.75 622 GLU A N 1
ATOM 5022 C CA . GLU A 1 622 ? 15.733 -0.655 -26.115 1.00 97.75 622 GLU A CA 1
ATOM 5023 C C . GLU A 1 622 ? 15.973 -1.713 -25.037 1.00 97.75 622 GLU A C 1
ATOM 5025 O O . GLU A 1 622 ? 17.030 -1.688 -24.408 1.00 97.75 622 GLU A O 1
ATOM 5030 N N . LEU A 1 623 ? 15.074 -2.696 -24.878 1.00 97.50 623 LEU A N 1
ATOM 5031 C CA . LEU A 1 623 ? 15.297 -3.801 -23.939 1.00 97.50 623 LEU A CA 1
ATOM 5032 C C . LEU A 1 623 ? 16.615 -4.522 -24.248 1.00 97.50 623 LEU A C 1
ATOM 5034 O O . LEU A 1 623 ? 17.401 -4.792 -23.343 1.00 97.50 623 LEU A O 1
ATOM 5038 N N . LYS A 1 624 ? 16.903 -4.774 -25.532 1.00 97.81 624 LYS A N 1
ATOM 5039 C CA . LYS A 1 624 ? 18.179 -5.375 -25.937 1.00 97.81 624 LYS A CA 1
ATOM 5040 C C . LYS A 1 624 ? 19.375 -4.538 -25.484 1.00 97.81 624 LYS A C 1
ATOM 5042 O O . LYS A 1 624 ? 20.323 -5.090 -24.942 1.00 97.81 624 LYS A O 1
ATOM 5047 N N . LYS A 1 625 ? 19.329 -3.217 -25.673 1.00 97.56 625 LYS A N 1
ATOM 5048 C CA . LYS A 1 625 ? 20.430 -2.324 -25.277 1.00 97.56 625 LYS A CA 1
ATOM 5049 C C . LYS A 1 625 ? 20.655 -2.332 -23.768 1.00 97.56 625 LYS A C 1
ATOM 5051 O O . LYS A 1 625 ? 21.802 -2.329 -23.337 1.00 97.56 625 LYS A O 1
ATOM 5056 N N . VAL A 1 626 ? 19.575 -2.359 -22.985 1.00 96.50 626 VAL A N 1
ATOM 5057 C CA . VAL A 1 626 ? 19.641 -2.457 -21.521 1.00 96.50 626 VAL A CA 1
ATOM 5058 C C . VAL A 1 626 ? 20.319 -3.762 -21.098 1.00 96.50 626 VAL A C 1
ATOM 5060 O O . VAL A 1 626 ? 21.243 -3.730 -20.290 1.00 96.50 626 VAL A O 1
ATOM 5063 N N . LEU A 1 627 ? 19.922 -4.895 -21.686 1.00 96.19 627 LEU A N 1
ATOM 5064 C CA . LEU A 1 627 ? 20.514 -6.201 -21.377 1.00 96.19 627 LEU A CA 1
ATOM 5065 C C . LEU A 1 627 ? 21.968 -6.316 -21.861 1.00 96.19 627 LEU A C 1
ATOM 5067 O O . LEU A 1 627 ? 22.810 -6.863 -21.153 1.00 96.19 627 LEU A O 1
ATOM 5071 N N . ASP A 1 628 ? 22.293 -5.772 -23.034 1.00 96.06 628 ASP A N 1
ATOM 5072 C CA . ASP A 1 628 ? 23.666 -5.723 -23.546 1.00 96.06 628 ASP A CA 1
ATOM 5073 C C . ASP A 1 628 ? 24.561 -4.873 -22.623 1.00 96.06 628 ASP A C 1
ATOM 5075 O O . ASP A 1 628 ? 25.690 -5.265 -22.333 1.00 96.06 628 ASP A O 1
ATOM 5079 N N . ALA A 1 629 ? 24.059 -3.741 -22.112 1.00 94.44 629 ALA A N 1
ATOM 5080 C CA . ALA A 1 629 ? 24.784 -2.885 -21.171 1.00 94.44 629 ALA A CA 1
ATOM 5081 C C . ALA A 1 629 ? 25.005 -3.560 -19.805 1.00 94.44 629 ALA A C 1
ATOM 5083 O O . ALA A 1 629 ? 26.110 -3.501 -19.268 1.00 94.44 629 ALA A O 1
ATOM 5084 N N . GLU A 1 630 ? 23.988 -4.244 -19.270 1.00 92.50 630 GLU A N 1
ATOM 5085 C CA . GLU A 1 630 ? 24.077 -5.019 -18.021 1.00 92.50 630 GLU A CA 1
ATOM 5086 C C . GLU A 1 630 ? 25.086 -6.183 -18.119 1.00 92.50 630 GLU A C 1
ATOM 5088 O O . GLU A 1 630 ? 25.764 -6.524 -17.144 1.00 92.50 630 GLU A O 1
ATOM 5093 N N . ASN A 1 631 ? 25.210 -6.784 -19.307 1.00 88.81 631 ASN A N 1
ATOM 5094 C CA . ASN A 1 631 ? 26.172 -7.851 -19.589 1.00 88.81 631 ASN A CA 1
ATOM 5095 C C . ASN A 1 631 ? 27.582 -7.330 -19.902 1.00 88.81 631 ASN A C 1
ATOM 5097 O O . ASN A 1 631 ? 28.560 -8.037 -19.665 1.00 88.81 631 ASN A O 1
ATOM 5101 N N . ALA A 1 632 ? 27.699 -6.113 -20.441 1.00 86.44 632 ALA A N 1
ATOM 5102 C CA . ALA A 1 632 ? 28.980 -5.474 -20.732 1.00 86.44 632 ALA A CA 1
ATOM 5103 C C . ALA A 1 632 ? 29.674 -4.936 -19.474 1.00 86.44 632 ALA A C 1
ATOM 5105 O O . ALA A 1 632 ? 30.898 -4.803 -19.469 1.00 86.44 632 ALA A O 1
ATOM 5106 N N . GLN A 1 633 ? 28.919 -4.637 -18.413 1.00 77.19 633 GLN A N 1
ATOM 5107 C CA . GLN A 1 633 ? 29.511 -4.384 -17.107 1.00 77.19 633 GLN A CA 1
ATOM 5108 C C . GLN A 1 633 ? 30.098 -5.702 -16.583 1.00 77.19 633 GLN A C 1
ATOM 5110 O O . GLN A 1 633 ? 29.333 -6.649 -16.354 1.00 77.19 633 GLN A O 1
ATOM 5115 N N . PRO A 1 634 ? 31.436 -5.808 -16.423 1.00 60.91 634 PRO A N 1
ATOM 5116 C CA . PRO A 1 634 ? 32.027 -6.992 -15.828 1.00 60.91 634 PRO A CA 1
ATOM 5117 C C . PRO A 1 634 ? 31.348 -7.184 -14.480 1.00 60.91 634 PRO A C 1
ATOM 5119 O O . PRO A 1 634 ? 31.231 -6.237 -13.704 1.00 60.91 634 PRO A O 1
ATOM 5122 N N . SER A 1 635 ? 30.850 -8.393 -14.222 1.00 52.06 635 SER A N 1
ATOM 5123 C CA . SER A 1 635 ? 30.513 -8.761 -12.858 1.00 52.06 635 SER A CA 1
ATOM 5124 C C . SER A 1 635 ? 31.811 -8.618 -12.078 1.00 52.06 635 SER A C 1
ATOM 5126 O O . SER A 1 635 ? 32.681 -9.486 -12.192 1.00 52.06 635 SER A O 1
ATOM 5128 N N . GLU A 1 636 ? 31.995 -7.510 -11.359 1.00 47.09 636 GLU A N 1
ATOM 5129 C CA . GLU A 1 636 ? 32.972 -7.504 -10.284 1.00 47.09 636 GLU A CA 1
ATOM 5130 C C . GLU A 1 636 ? 32.635 -8.743 -9.459 1.00 47.09 636 GLU A C 1
ATOM 5132 O O . GLU A 1 636 ? 31.456 -8.932 -9.125 1.00 47.09 636 GLU A O 1
ATOM 5137 N N . PRO A 1 637 ? 33.587 -9.673 -9.269 1.00 43.47 637 PRO A N 1
ATOM 5138 C CA . PRO A 1 637 ? 33.330 -10.838 -8.459 1.00 43.47 637 PRO A CA 1
ATOM 5139 C C . PRO A 1 637 ? 32.935 -10.291 -7.099 1.00 43.47 637 PRO A C 1
ATOM 5141 O O . PRO A 1 637 ? 33.759 -9.766 -6.355 1.00 43.47 637 PRO A O 1
ATOM 5144 N N . VAL A 1 638 ? 31.642 -10.361 -6.799 1.00 49.84 638 VAL A N 1
ATOM 5145 C CA . VAL A 1 638 ? 31.167 -10.222 -5.439 1.00 49.84 638 VAL A CA 1
ATOM 5146 C C . VAL A 1 638 ? 31.911 -11.338 -4.727 1.00 49.84 638 VAL A C 1
ATOM 5148 O O . VAL A 1 638 ? 31.628 -12.509 -4.987 1.00 49.84 638 VAL A O 1
ATOM 5151 N N . HIS A 1 639 ? 32.933 -10.985 -3.943 1.00 47.09 639 HIS A N 1
ATOM 5152 C CA . HIS A 1 639 ? 33.712 -11.912 -3.133 1.00 47.09 639 HIS A CA 1
ATOM 5153 C C . HIS A 1 639 ? 32.778 -12.446 -2.042 1.00 47.09 639 HIS A C 1
ATOM 5155 O O . HIS A 1 639 ? 32.823 -12.063 -0.877 1.00 47.09 639 HIS A O 1
ATOM 5161 N N . PHE A 1 640 ? 31.837 -13.286 -2.461 1.00 47.34 640 PHE A N 1
ATOM 5162 C CA . PHE A 1 640 ? 30.758 -13.804 -1.644 1.00 47.34 640 PHE A CA 1
ATOM 5163 C C . PHE A 1 640 ? 31.328 -14.722 -0.572 1.00 47.34 640 PHE A C 1
ATOM 5165 O O . PHE A 1 640 ? 30.807 -14.747 0.530 1.00 47.34 640 PHE A O 1
ATOM 5172 N N . ASP A 1 641 ? 32.442 -15.394 -0.859 1.00 53.56 641 ASP A N 1
ATOM 5173 C CA . ASP A 1 641 ? 33.187 -16.167 0.128 1.00 53.56 641 ASP A CA 1
ATOM 5174 C C . ASP A 1 641 ? 33.833 -15.268 1.194 1.00 53.56 641 ASP A C 1
ATOM 5176 O O . ASP A 1 641 ? 33.855 -15.647 2.360 1.00 53.56 641 ASP A O 1
ATOM 5180 N N . GLU A 1 642 ? 34.270 -14.051 0.848 1.00 49.66 642 GLU A N 1
ATOM 5181 C CA . GLU A 1 642 ? 34.813 -13.092 1.824 1.00 49.66 642 GLU A CA 1
ATOM 5182 C C . GLU A 1 642 ? 33.701 -12.424 2.631 1.00 49.66 642 GLU A C 1
ATOM 5184 O O . GLU A 1 642 ? 33.817 -12.332 3.846 1.00 49.66 642 GLU A O 1
ATOM 5189 N N . LEU A 1 643 ? 32.587 -12.037 2.000 1.00 46.38 643 LEU A N 1
ATOM 5190 C CA . LEU A 1 643 ? 31.413 -11.489 2.691 1.00 46.38 643 LEU A CA 1
ATOM 5191 C C . LEU A 1 643 ? 30.697 -12.536 3.549 1.00 46.38 643 LEU A C 1
ATOM 5193 O O . LEU A 1 643 ? 30.184 -12.203 4.613 1.00 46.38 643 LEU A O 1
ATOM 5197 N N . LYS A 1 644 ? 30.676 -13.800 3.122 1.00 50.34 644 LYS A N 1
ATOM 5198 C CA . LYS A 1 644 ? 30.161 -14.922 3.909 1.00 50.34 644 LYS A CA 1
ATOM 5199 C C . LYS A 1 644 ? 31.098 -15.241 5.065 1.00 50.34 644 LYS A C 1
ATOM 5201 O O . LYS A 1 644 ? 30.609 -15.367 6.178 1.00 50.34 644 LYS A O 1
ATOM 5206 N N . ALA A 1 645 ? 32.414 -15.280 4.847 1.00 61.62 645 ALA A N 1
ATOM 5207 C CA . ALA A 1 645 ? 33.383 -15.410 5.935 1.00 61.62 645 ALA A CA 1
ATOM 5208 C C . ALA A 1 645 ? 33.283 -14.233 6.921 1.00 61.62 645 ALA A C 1
ATOM 5210 O O . ALA A 1 645 ? 33.371 -14.424 8.131 1.00 61.62 645 ALA A O 1
ATOM 5211 N N . TYR A 1 646 ? 33.031 -13.023 6.420 1.00 51.25 646 TYR A N 1
ATOM 5212 C CA . TYR A 1 646 ? 32.815 -11.826 7.226 1.00 51.25 646 TYR A CA 1
ATOM 5213 C C . TYR A 1 646 ? 31.489 -11.881 7.998 1.00 51.25 646 TYR A C 1
ATOM 5215 O O . TYR A 1 646 ? 31.461 -11.583 9.187 1.00 51.25 646 TYR A O 1
ATOM 5223 N N . GLY A 1 647 ? 30.403 -12.335 7.370 1.00 54.88 647 GLY A N 1
ATOM 5224 C CA . GLY A 1 647 ? 29.097 -1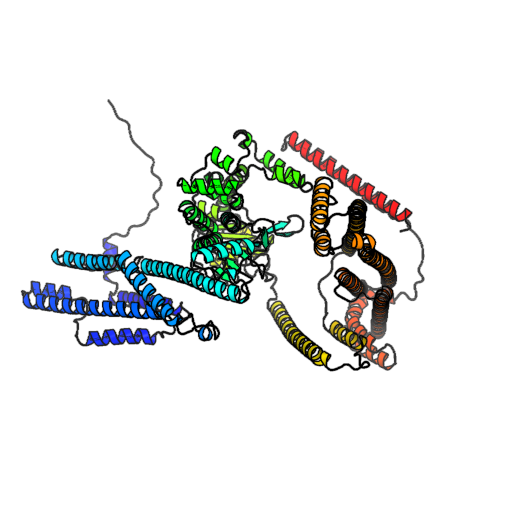2.531 8.002 1.00 54.88 647 GLY A CA 1
ATOM 5225 C C . GLY A 1 647 ? 29.093 -13.660 9.035 1.00 54.88 647 GLY A C 1
ATOM 5226 O O . GLY A 1 647 ? 28.512 -13.503 10.103 1.00 54.88 647 GLY A O 1
ATOM 5227 N N . GLU A 1 648 ? 29.792 -14.765 8.771 1.00 63.59 648 GLU A N 1
ATOM 5228 C CA . GLU A 1 648 ? 30.015 -15.857 9.727 1.00 63.59 648 GLU A CA 1
ATOM 5229 C C . GLU A 1 648 ? 30.870 -15.384 10.911 1.00 63.59 648 GLU A C 1
ATOM 5231 O O . GLU A 1 648 ? 30.565 -15.712 12.058 1.00 63.59 648 GLU A O 1
ATOM 5236 N N . LYS A 1 649 ? 31.877 -14.538 10.657 1.00 58.94 649 LYS A N 1
ATOM 5237 C CA . LYS A 1 649 ? 32.678 -13.890 11.702 1.00 58.94 649 LYS A CA 1
ATOM 5238 C C . LYS A 1 649 ? 31.835 -12.928 12.546 1.00 58.94 649 LYS A C 1
ATOM 5240 O O . LYS A 1 649 ? 31.896 -13.001 13.768 1.00 58.94 649 LYS A O 1
ATOM 5245 N N . ILE A 1 650 ? 30.990 -12.097 11.931 1.00 50.25 650 ILE A N 1
ATOM 5246 C CA . ILE A 1 650 ? 30.054 -11.207 12.640 1.00 50.25 650 ILE A CA 1
ATOM 5247 C C . ILE A 1 650 ? 29.027 -12.011 13.442 1.00 50.25 650 ILE A C 1
ATOM 5249 O O . ILE A 1 650 ? 28.768 -11.679 14.591 1.00 50.25 650 ILE A O 1
ATOM 5253 N N . ALA A 1 651 ? 28.464 -13.085 12.888 1.00 50.44 651 ALA A N 1
ATOM 5254 C CA . ALA A 1 651 ? 27.518 -13.939 13.601 1.00 50.44 651 ALA A CA 1
ATOM 5255 C C . ALA A 1 651 ? 28.172 -14.653 14.798 1.00 50.44 651 ALA A C 1
ATOM 5257 O O . ALA A 1 651 ? 27.527 -14.804 15.835 1.00 50.44 651 ALA A O 1
ATOM 5258 N N . SER A 1 652 ? 29.447 -15.049 14.682 1.00 57.06 652 SER A N 1
ATOM 5259 C CA . SER A 1 652 ? 30.248 -15.550 15.810 1.00 57.06 652 SER A CA 1
ATOM 5260 C C . SER A 1 652 ? 30.404 -14.481 16.889 1.00 57.06 652 SER A C 1
ATOM 5262 O O . SER A 1 652 ? 30.088 -14.746 18.045 1.00 57.06 652 SER A O 1
ATOM 5264 N N . ILE A 1 653 ? 30.774 -13.256 16.498 1.00 54.97 653 ILE A N 1
ATOM 5265 C CA . ILE A 1 653 ? 30.920 -12.108 17.405 1.00 54.97 653 ILE A CA 1
ATOM 5266 C C . ILE A 1 653 ? 29.590 -11.777 18.094 1.00 54.97 653 ILE A C 1
ATOM 5268 O O . ILE A 1 653 ? 29.566 -11.563 19.298 1.00 54.97 653 ILE A O 1
ATOM 5272 N N . TYR A 1 654 ? 28.461 -11.793 17.377 1.00 46.09 654 TYR A N 1
ATOM 5273 C CA . TYR A 1 654 ? 27.135 -11.571 17.968 1.00 46.09 654 TYR A CA 1
ATOM 5274 C C . TYR A 1 654 ? 26.742 -12.673 18.947 1.00 46.09 654 TYR A C 1
ATOM 5276 O O . TYR A 1 654 ? 26.120 -12.398 19.968 1.00 46.09 654 TYR A O 1
ATOM 5284 N N . LYS A 1 655 ? 27.093 -13.924 18.646 1.00 56.47 655 LYS A N 1
ATOM 5285 C CA . LYS A 1 655 ? 26.802 -15.057 19.524 1.00 56.47 655 LYS A CA 1
ATOM 5286 C C . LYS A 1 655 ? 27.651 -15.010 20.794 1.00 56.47 655 LYS A C 1
ATOM 5288 O O . LYS A 1 655 ? 27.133 -15.297 21.866 1.00 56.47 655 LYS A O 1
ATOM 5293 N N . GLU A 1 656 ? 28.912 -14.607 20.681 1.00 56.91 656 GLU A N 1
ATOM 5294 C CA . GLU A 1 656 ? 29.801 -14.350 21.819 1.00 56.91 656 GLU A CA 1
ATOM 5295 C C . GLU A 1 656 ? 29.319 -13.141 22.635 1.00 56.91 656 GLU A C 1
ATOM 5297 O O . GLU A 1 656 ? 29.176 -13.246 23.849 1.00 56.91 656 GLU A O 1
ATOM 5302 N N . ALA A 1 657 ? 28.932 -12.043 21.980 1.00 45.38 657 ALA A N 1
ATOM 5303 C CA . ALA A 1 657 ? 28.359 -10.865 22.630 1.00 45.38 657 ALA A CA 1
ATOM 5304 C C . ALA A 1 657 ? 27.032 -11.165 23.345 1.00 45.38 657 ALA A C 1
ATOM 5306 O O . ALA A 1 657 ? 26.781 -10.612 24.411 1.00 45.38 657 ALA A O 1
ATOM 5307 N N . GLN A 1 658 ? 26.196 -12.057 22.802 1.00 50.09 658 GLN A N 1
ATOM 5308 C CA . GLN A 1 658 ? 24.957 -12.484 23.455 1.00 50.09 658 GLN A CA 1
ATOM 5309 C C . GLN A 1 658 ? 25.239 -13.322 24.704 1.00 50.09 658 GLN A C 1
ATOM 5311 O O . GLN A 1 658 ? 24.612 -13.090 25.730 1.00 50.09 658 GLN A O 1
ATOM 5316 N N . VAL A 1 659 ? 26.210 -14.243 24.651 1.00 62.19 659 VAL A N 1
ATOM 5317 C CA . VAL A 1 659 ? 26.652 -14.996 25.840 1.00 62.19 659 VAL A CA 1
ATOM 5318 C C . VAL A 1 659 ? 27.169 -14.037 26.913 1.00 62.19 659 VAL A C 1
ATOM 5320 O O . VAL A 1 659 ? 26.787 -14.158 28.070 1.00 62.19 659 VAL A O 1
ATOM 5323 N N . ILE A 1 660 ? 27.949 -13.027 26.523 1.00 48.44 660 ILE A N 1
ATOM 5324 C CA . ILE A 1 660 ? 28.458 -11.993 27.434 1.00 48.44 660 ILE A CA 1
ATOM 5325 C C . ILE A 1 660 ? 27.317 -11.135 28.000 1.00 48.44 660 ILE A C 1
ATOM 5327 O O . ILE A 1 660 ? 27.324 -10.803 29.183 1.00 48.44 660 ILE A O 1
ATOM 5331 N N . TYR A 1 661 ? 26.318 -10.783 27.188 1.00 49.38 661 TYR A N 1
ATOM 5332 C CA . TYR A 1 661 ? 25.148 -10.030 27.639 1.00 49.38 661 TYR A CA 1
ATOM 5333 C C . TYR A 1 661 ? 24.315 -10.832 28.642 1.00 49.38 661 TYR A C 1
ATOM 5335 O O . TYR A 1 661 ? 23.880 -10.287 29.656 1.00 49.38 661 TYR A O 1
ATOM 5343 N N . ASP A 1 662 ? 24.136 -12.127 28.391 1.00 59.94 662 ASP A N 1
ATOM 5344 C CA . ASP A 1 662 ? 23.405 -13.035 29.268 1.00 59.94 662 ASP A CA 1
ATOM 5345 C C . ASP A 1 662 ? 24.174 -13.265 30.584 1.00 59.94 662 ASP A C 1
ATOM 5347 O O . ASP A 1 662 ? 23.576 -13.218 31.659 1.00 59.94 662 ASP A O 1
ATOM 5351 N N . GLU A 1 663 ? 25.503 -13.404 30.530 1.00 62.31 663 GLU A N 1
ATOM 5352 C CA . GLU A 1 663 ? 26.377 -13.473 31.710 1.00 62.31 663 GLU A CA 1
ATOM 5353 C C . GLU A 1 663 ? 26.372 -12.160 32.504 1.00 62.31 663 GLU A C 1
ATOM 5355 O O . GLU A 1 663 ? 26.296 -12.181 33.732 1.00 62.31 663 GLU A O 1
ATOM 5360 N N . PHE A 1 664 ? 26.374 -11.007 31.831 1.00 47.00 664 PHE A N 1
ATOM 5361 C CA . PHE A 1 664 ? 26.269 -9.697 32.474 1.00 47.00 664 PHE A CA 1
ATOM 5362 C C . PHE A 1 664 ? 24.890 -9.483 33.106 1.00 47.00 664 PHE A C 1
ATOM 5364 O O . PHE A 1 664 ? 24.790 -8.958 34.216 1.00 47.00 664 PHE A O 1
ATOM 5371 N N . ALA A 1 665 ? 23.816 -9.910 32.439 1.00 54.38 665 ALA A N 1
ATOM 5372 C CA . ALA A 1 665 ? 22.459 -9.857 32.968 1.00 54.38 665 ALA A CA 1
ATOM 5373 C C . ALA A 1 665 ? 22.295 -10.785 34.180 1.00 54.38 665 ALA A C 1
ATOM 5375 O O . ALA A 1 665 ? 21.688 -10.384 35.176 1.00 54.38 665 ALA A O 1
ATOM 5376 N N . GLN A 1 666 ? 22.882 -11.983 34.128 1.00 60.28 666 GLN A N 1
ATOM 5377 C CA . GLN A 1 666 ? 22.914 -12.925 35.241 1.00 60.28 666 GLN A CA 1
ATOM 5378 C C . GLN A 1 666 ? 23.736 -12.373 36.413 1.00 60.28 666 GLN A C 1
ATOM 5380 O O . GLN A 1 666 ? 23.246 -12.345 37.537 1.00 60.28 666 GLN A O 1
ATOM 5385 N N . TRP A 1 667 ? 24.931 -11.841 36.159 1.00 65.50 667 TRP A N 1
ATOM 5386 C CA . TRP A 1 667 ? 25.774 -11.197 37.167 1.00 65.50 667 TRP A CA 1
ATOM 5387 C C . TRP A 1 667 ? 25.084 -9.984 37.808 1.00 65.50 667 TRP A C 1
ATOM 5389 O O . TRP A 1 667 ? 25.079 -9.831 39.030 1.00 65.50 667 TRP A O 1
ATOM 5399 N N . LYS A 1 668 ? 24.412 -9.152 37.005 1.00 47.69 668 LYS A N 1
ATOM 5400 C CA . LYS A 1 668 ? 23.593 -8.029 37.480 1.00 47.69 668 LYS A CA 1
ATOM 5401 C C . LYS A 1 668 ? 22.426 -8.514 38.339 1.00 47.69 668 LYS A C 1
ATOM 5403 O O . LYS A 1 668 ? 22.142 -7.903 39.367 1.00 47.69 668 LYS A O 1
ATOM 5408 N N . ALA A 1 669 ? 21.761 -9.602 37.952 1.00 58.34 669 ALA A N 1
ATOM 5409 C CA . ALA A 1 669 ? 20.692 -10.208 38.739 1.00 58.34 669 ALA A CA 1
ATOM 5410 C C . ALA A 1 669 ? 21.215 -10.797 40.062 1.00 58.34 669 ALA A C 1
ATOM 5412 O O . ALA A 1 669 ? 20.571 -10.620 41.091 1.00 58.34 669 ALA A O 1
ATOM 5413 N N . GLU A 1 670 ? 22.395 -11.420 40.066 1.00 58.81 670 GLU A N 1
ATOM 5414 C CA . GLU A 1 670 ? 23.060 -11.952 41.263 1.00 58.81 670 GLU A CA 1
ATOM 5415 C C . GLU A 1 670 ? 23.510 -10.833 42.221 1.00 58.81 670 GLU A C 1
ATOM 5417 O O . GLU A 1 670 ? 23.322 -10.943 43.436 1.00 58.81 670 GLU A O 1
ATOM 5422 N N . ILE A 1 671 ? 24.008 -9.708 41.697 1.00 52.75 671 ILE A N 1
ATOM 5423 C CA . ILE A 1 671 ? 24.314 -8.503 42.485 1.00 52.75 671 ILE A CA 1
ATOM 5424 C C . ILE A 1 671 ? 23.039 -7.875 43.056 1.00 52.75 671 ILE A C 1
ATOM 5426 O O . ILE A 1 671 ? 22.970 -7.576 44.247 1.00 52.75 671 ILE A O 1
ATOM 5430 N N . LEU A 1 672 ? 21.994 -7.711 42.242 1.00 49.38 672 LEU A N 1
ATOM 5431 C CA . LEU A 1 672 ? 20.706 -7.175 42.697 1.00 49.38 672 LEU A CA 1
ATOM 5432 C C . LEU A 1 672 ? 20.022 -8.090 43.721 1.00 49.38 672 LEU A C 1
ATOM 5434 O O . LEU A 1 672 ? 19.353 -7.591 44.624 1.00 49.38 672 LEU A O 1
ATOM 5438 N N . ALA A 1 673 ? 20.235 -9.404 43.633 1.00 53.81 673 ALA A N 1
ATOM 5439 C CA . ALA A 1 673 ? 19.732 -10.382 44.593 1.00 53.81 673 ALA A CA 1
ATOM 5440 C C . ALA A 1 673 ? 20.528 -10.421 45.911 1.00 53.81 673 ALA A C 1
ATOM 5442 O O . ALA A 1 673 ? 19.970 -10.802 46.938 1.00 53.81 673 ALA A O 1
ATOM 5443 N N . THR A 1 674 ? 21.802 -10.015 45.912 1.00 49.53 674 THR A N 1
ATOM 5444 C CA . THR A 1 674 ? 22.663 -9.960 47.113 1.00 49.53 674 THR A CA 1
ATOM 5445 C C . THR A 1 674 ? 22.668 -8.585 47.795 1.00 49.53 674 THR A C 1
ATOM 5447 O O . THR A 1 674 ? 23.004 -8.474 48.977 1.00 49.53 674 THR A O 1
ATOM 5450 N N . LEU A 1 675 ? 22.207 -7.543 47.096 1.00 43.56 675 LEU A N 1
ATOM 5451 C CA . LEU A 1 675 ? 22.068 -6.176 47.606 1.00 43.56 675 LEU A CA 1
ATOM 5452 C C . LEU A 1 675 ? 21.137 -5.992 48.830 1.00 43.56 675 LEU A C 1
ATOM 5454 O O . LEU A 1 675 ? 21.397 -5.064 49.598 1.00 43.56 675 LEU A O 1
ATOM 5458 N N . PRO A 1 676 ? 20.118 -6.834 49.111 1.00 42.94 676 PRO A N 1
ATOM 5459 C CA . PRO A 1 676 ? 19.324 -6.690 50.334 1.00 42.94 676 PRO A CA 1
ATOM 5460 C C . PRO A 1 676 ? 20.031 -7.148 51.624 1.00 42.94 676 PRO A C 1
ATOM 5462 O O . PRO A 1 676 ? 19.549 -6.813 52.705 1.00 42.94 676 PRO A O 1
ATOM 5465 N N . GLU A 1 677 ? 21.149 -7.888 51.555 1.00 43.09 677 GLU A N 1
ATOM 5466 C CA . GLU A 1 677 ? 21.817 -8.440 52.754 1.00 43.09 677 GLU A CA 1
ATOM 5467 C C . GLU A 1 677 ? 23.179 -7.809 53.091 1.00 43.09 677 GLU A C 1
ATOM 5469 O O . GLU A 1 677 ? 23.679 -7.998 54.202 1.00 43.09 677 GLU A O 1
ATOM 5474 N N . ILE A 1 678 ? 23.762 -6.981 52.217 1.00 41.19 678 ILE A N 1
ATOM 5475 C CA . ILE A 1 678 ? 25.033 -6.290 52.500 1.00 41.19 678 ILE A CA 1
ATOM 5476 C C . ILE A 1 678 ? 24.760 -4.841 52.909 1.00 41.19 678 ILE A C 1
ATOM 5478 O O . ILE A 1 678 ? 25.076 -3.877 52.219 1.00 41.19 678 ILE A O 1
ATOM 5482 N N . ALA A 1 679 ? 24.189 -4.690 54.099 1.00 40.12 679 ALA A N 1
ATOM 5483 C CA . ALA A 1 679 ? 24.300 -3.458 54.867 1.00 40.12 679 ALA A CA 1
ATOM 5484 C C . ALA A 1 679 ? 25.628 -3.469 55.649 1.00 40.12 679 ALA A C 1
ATOM 5486 O O . ALA A 1 679 ? 25.631 -3.657 56.864 1.00 40.12 679 ALA A O 1
ATOM 5487 N N . VAL A 1 680 ? 26.767 -3.287 54.966 1.00 35.72 680 VAL A N 1
ATOM 5488 C CA . VAL A 1 680 ? 28.050 -2.924 55.605 1.00 35.72 680 VAL A CA 1
ATOM 5489 C C . VAL A 1 680 ? 28.800 -1.912 54.714 1.00 35.72 680 VAL A C 1
ATOM 5491 O O . VAL A 1 680 ? 28.834 -2.115 53.504 1.00 35.72 680 VAL A O 1
ATOM 5494 N N . PRO A 1 681 ? 29.399 -0.827 55.253 1.00 40.12 681 PRO A N 1
ATOM 5495 C CA . PRO A 1 681 ? 29.711 0.371 54.459 1.00 40.12 681 PRO A CA 1
ATOM 5496 C C . PRO A 1 681 ? 30.998 0.390 53.611 1.00 40.12 681 PRO A C 1
ATOM 5498 O O . PRO A 1 681 ? 31.242 1.428 53.011 1.00 40.12 681 PRO A O 1
ATOM 5501 N N . ASP A 1 682 ? 31.831 -0.655 53.535 1.00 42.34 682 ASP A N 1
ATOM 5502 C CA . ASP A 1 682 ? 33.253 -0.441 53.163 1.00 42.34 682 ASP A CA 1
ATOM 5503 C C . ASP A 1 682 ? 33.898 -1.440 52.179 1.00 42.34 682 ASP A C 1
ATOM 5505 O O . ASP A 1 682 ? 35.087 -1.734 52.264 1.00 42.34 682 ASP A O 1
ATOM 5509 N N . ALA A 1 683 ? 33.170 -1.933 51.176 1.00 42.88 683 ALA A N 1
ATOM 5510 C CA . ALA A 1 683 ? 33.814 -2.612 50.044 1.00 42.88 683 ALA A CA 1
ATOM 5511 C C . ALA A 1 683 ? 33.192 -2.172 48.715 1.00 42.88 683 ALA A C 1
ATOM 5513 O O . ALA A 1 683 ? 32.273 -2.803 48.197 1.00 42.88 683 ALA A O 1
ATOM 5514 N N . ARG A 1 684 ? 33.680 -1.050 48.176 1.00 44.12 684 ARG A N 1
ATOM 5515 C CA . ARG A 1 684 ? 33.408 -0.642 46.793 1.00 44.12 684 ARG A CA 1
ATOM 5516 C C . ARG A 1 684 ? 34.451 -1.296 45.888 1.00 44.12 684 ARG A C 1
ATOM 5518 O O . ARG A 1 684 ? 35.638 -1.075 46.097 1.00 44.12 684 ARG A O 1
ATOM 5525 N N . LEU A 1 685 ? 34.002 -2.046 44.882 1.00 43.81 685 LEU A N 1
ATOM 5526 C CA . LEU A 1 685 ? 34.741 -2.121 43.617 1.00 43.81 685 LEU A CA 1
ATOM 5527 C C . LEU A 1 685 ? 34.882 -0.681 43.112 1.00 43.81 685 LEU A C 1
ATOM 5529 O O . LEU A 1 685 ? 33.887 0.055 43.099 1.00 43.81 685 LEU A O 1
ATOM 5533 N N . SER A 1 686 ? 36.106 -0.242 42.818 1.00 55.34 686 SER A N 1
ATOM 5534 C CA . SER A 1 686 ? 36.326 1.125 42.350 1.00 55.34 686 SER A CA 1
ATOM 5535 C C . SER A 1 686 ? 35.765 1.251 40.929 1.00 55.34 686 SER A C 1
ATOM 5537 O O . SER A 1 686 ? 35.685 0.272 40.185 1.00 55.34 686 SER A O 1
ATOM 5539 N N . MET A 1 687 ? 35.342 2.456 40.535 1.00 43.16 687 MET A N 1
ATOM 5540 C CA . MET A 1 687 ? 35.018 2.688 39.122 1.00 43.16 687 MET A CA 1
ATOM 5541 C C . MET A 1 687 ? 36.248 2.523 38.230 1.00 43.16 687 MET A C 1
ATOM 5543 O O . MET A 1 687 ? 36.088 2.247 37.045 1.00 43.16 687 MET A O 1
ATOM 5547 N N . ASP A 1 688 ? 37.445 2.633 38.796 1.00 46.12 688 ASP A N 1
ATOM 5548 C CA . ASP A 1 688 ? 38.705 2.473 38.081 1.00 46.12 688 ASP A CA 1
ATOM 5549 C C . ASP A 1 688 ? 38.855 1.016 37.606 1.00 46.12 688 ASP A C 1
ATOM 5551 O O . ASP A 1 688 ? 39.113 0.793 36.429 1.00 46.12 688 ASP A O 1
ATOM 5555 N N . ASP A 1 689 ? 38.492 0.028 38.439 1.00 51.81 689 ASP A N 1
ATOM 5556 C CA . ASP A 1 689 ? 38.522 -1.405 38.082 1.00 51.81 689 ASP A CA 1
ATOM 5557 C C . ASP A 1 689 ? 37.544 -1.763 36.940 1.00 51.81 689 ASP A C 1
ATOM 5559 O O . ASP A 1 689 ? 37.771 -2.687 36.155 1.00 51.81 689 ASP A O 1
ATOM 5563 N N . ILE A 1 690 ? 36.414 -1.051 36.860 1.00 45.62 690 ILE A N 1
ATOM 5564 C CA . ILE A 1 690 ? 35.396 -1.232 35.811 1.00 45.62 690 ILE A CA 1
ATOM 5565 C C . ILE A 1 690 ? 35.834 -0.532 34.520 1.00 45.62 690 ILE A C 1
ATOM 5567 O O . ILE A 1 690 ? 35.618 -1.052 33.425 1.00 45.62 690 ILE A O 1
ATOM 5571 N N . THR A 1 691 ? 36.456 0.637 34.652 1.00 47.00 691 THR A N 1
ATOM 5572 C CA . THR A 1 691 ? 36.931 1.450 33.528 1.00 47.00 691 THR A CA 1
ATOM 5573 C C . THR A 1 691 ? 38.126 0.787 32.845 1.00 47.00 691 THR A C 1
ATOM 5575 O O . THR A 1 691 ? 38.163 0.725 31.620 1.00 47.00 691 THR A O 1
ATOM 5578 N N . GLU A 1 692 ? 39.044 0.199 33.613 1.00 48.00 692 GLU A N 1
ATOM 5579 C CA . GLU A 1 692 ? 40.228 -0.494 33.096 1.00 48.00 692 GLU A CA 1
ATOM 5580 C C . GLU A 1 692 ? 39.857 -1.750 32.287 1.00 48.00 692 GLU A C 1
ATOM 5582 O O . GLU A 1 692 ? 40.373 -1.957 31.191 1.00 48.00 692 GLU A O 1
ATOM 5587 N N . LYS A 1 693 ? 38.834 -2.503 32.718 1.00 44.62 693 LYS A N 1
ATOM 5588 C CA . LYS A 1 693 ? 38.309 -3.652 31.955 1.00 44.62 693 LYS A CA 1
ATOM 5589 C C . LYS A 1 693 ? 37.569 -3.277 30.673 1.00 44.62 693 LYS A C 1
ATOM 5591 O O . LYS A 1 693 ? 37.572 -4.043 29.713 1.00 44.62 693 LYS A O 1
ATOM 5596 N N . LEU A 1 694 ? 36.903 -2.123 30.654 1.00 40.28 694 LEU A N 1
ATOM 5597 C CA . LEU A 1 694 ? 36.268 -1.606 29.439 1.00 40.28 694 LEU A CA 1
ATOM 5598 C C . LEU A 1 694 ? 37.314 -1.089 28.443 1.00 40.28 694 LEU A C 1
ATOM 5600 O O . LEU A 1 694 ? 37.107 -1.210 27.237 1.00 40.28 694 LEU A O 1
ATOM 5604 N N . ARG A 1 695 ? 38.440 -0.569 28.944 1.00 42.06 695 ARG A N 1
ATOM 5605 C CA . ARG A 1 695 ? 39.578 -0.106 28.143 1.00 42.06 695 ARG A CA 1
ATOM 5606 C C . ARG A 1 695 ? 40.289 -1.263 27.437 1.00 42.06 695 ARG A C 1
ATOM 5608 O O . ARG A 1 695 ? 40.391 -1.230 26.216 1.00 42.06 695 ARG A O 1
ATOM 5615 N N . GLU A 1 696 ? 40.645 -2.323 28.172 1.00 45.38 696 GLU A N 1
ATOM 5616 C CA . GLU A 1 696 ? 41.260 -3.545 27.612 1.00 45.38 696 GLU A CA 1
ATOM 5617 C C . GLU A 1 696 ? 40.421 -4.155 26.472 1.00 45.38 696 GLU A C 1
ATOM 5619 O O . GLU A 1 696 ? 40.954 -4.635 25.476 1.00 45.38 696 GLU A O 1
ATOM 5624 N N . TYR A 1 697 ? 39.093 -4.083 26.581 1.00 41.28 697 TYR A N 1
ATOM 5625 C CA . TYR A 1 697 ? 38.164 -4.644 25.600 1.00 41.28 697 TYR A CA 1
ATOM 5626 C C . TYR A 1 697 ? 38.030 -3.802 24.313 1.00 41.28 697 TYR A C 1
ATOM 5628 O O . TYR A 1 697 ? 37.849 -4.337 23.213 1.00 41.28 697 TYR A O 1
ATOM 5636 N N . PHE A 1 698 ? 38.120 -2.472 24.418 1.00 38.34 698 PHE A N 1
ATOM 5637 C CA . PHE A 1 698 ? 38.014 -1.578 23.258 1.00 38.34 698 PHE A CA 1
ATOM 5638 C C . PHE A 1 698 ? 39.253 -1.632 22.357 1.00 38.34 698 PHE A C 1
ATOM 5640 O O . PHE A 1 698 ? 39.119 -1.537 21.131 1.00 38.34 698 PHE A O 1
ATOM 5647 N N . ASP A 1 699 ? 40.429 -1.856 22.942 1.00 41.56 699 ASP A N 1
ATOM 5648 C CA . ASP A 1 699 ? 41.695 -1.941 22.212 1.00 41.56 699 ASP A CA 1
ATOM 5649 C C . ASP A 1 699 ? 41.816 -3.209 21.345 1.00 41.56 699 ASP A C 1
ATOM 5651 O O . ASP A 1 699 ? 42.523 -3.201 20.332 1.00 41.56 699 ASP A O 1
ATOM 5655 N N . GLU A 1 700 ? 41.062 -4.271 21.649 1.00 40.06 700 GLU A N 1
ATOM 5656 C CA . GLU A 1 700 ? 41.091 -5.526 20.883 1.00 40.06 700 GLU A CA 1
ATOM 5657 C C . GLU A 1 700 ? 40.190 -5.529 19.630 1.00 40.06 700 GLU A C 1
ATOM 5659 O O . GLU A 1 700 ? 40.400 -6.339 18.722 1.00 40.06 700 GLU A O 1
ATOM 5664 N N . THR A 1 701 ? 39.203 -4.626 19.520 1.00 37.81 701 THR A N 1
ATOM 5665 C CA . THR A 1 701 ? 38.043 -4.881 18.635 1.00 37.81 701 THR A CA 1
ATOM 5666 C C . THR A 1 701 ? 37.979 -4.037 17.347 1.00 37.81 701 THR A C 1
ATOM 5668 O O . THR A 1 701 ? 37.137 -4.299 16.487 1.00 37.81 701 THR A O 1
ATOM 5671 N N . VAL A 1 702 ? 38.861 -3.050 17.121 1.00 37.41 702 VAL A N 1
ATOM 5672 C CA . VAL A 1 702 ? 38.700 -2.106 15.985 1.00 37.41 702 VAL A CA 1
ATOM 5673 C C . VAL A 1 702 ? 39.930 -2.007 15.067 1.00 37.41 702 VAL A C 1
ATOM 5675 O O . VAL A 1 702 ? 40.731 -1.075 15.165 1.00 37.41 702 VAL A O 1
ATOM 5678 N N . SER A 1 703 ? 40.022 -2.896 14.067 1.00 36.53 703 SER A N 1
ATOM 5679 C CA . SER A 1 703 ? 40.806 -2.656 12.840 1.00 36.53 703 SER A CA 1
ATOM 5680 C C . SER A 1 703 ? 39.915 -2.020 11.767 1.00 36.53 703 SER A C 1
ATOM 5682 O O . SER A 1 703 ? 38.858 -2.560 11.446 1.00 36.53 703 SER A O 1
ATOM 5684 N N . GLY A 1 704 ? 40.321 -0.863 11.240 1.00 40.84 704 GLY A N 1
ATOM 5685 C CA . GLY A 1 704 ? 39.497 -0.036 10.359 1.00 40.84 704 GLY A CA 1
ATOM 5686 C C . GLY A 1 704 ? 39.691 -0.284 8.865 1.00 40.84 704 GLY A C 1
ATOM 5687 O O . GLY A 1 704 ? 40.798 -0.568 8.432 1.00 40.84 704 GLY A O 1
ATOM 5688 N N . GLU A 1 705 ? 38.618 -0.060 8.104 1.00 35.53 705 GLU A N 1
ATOM 5689 C CA . GLU A 1 705 ? 38.634 0.482 6.738 1.00 35.53 705 GLU A CA 1
ATOM 5690 C C . GLU A 1 705 ? 37.202 0.881 6.333 1.00 35.53 705 GLU A C 1
ATOM 5692 O O . GLU A 1 705 ? 36.381 0.029 6.016 1.00 35.53 705 GLU A O 1
ATOM 5697 N N . ALA A 1 706 ? 36.897 2.182 6.431 1.00 32.03 706 ALA A N 1
ATOM 5698 C CA . ALA A 1 706 ? 35.883 2.940 5.678 1.00 32.03 706 ALA A CA 1
ATOM 5699 C C . ALA A 1 706 ? 35.544 4.215 6.463 1.00 32.03 706 ALA A C 1
ATOM 5701 O O . ALA A 1 706 ? 34.725 4.161 7.370 1.00 32.03 706 ALA A O 1
ATOM 5702 N N . LEU A 1 707 ? 36.187 5.345 6.142 1.00 34.59 707 LEU A N 1
ATOM 5703 C CA . LEU A 1 707 ? 35.669 6.711 6.361 1.00 34.59 707 LEU A CA 1
ATOM 5704 C C . LEU A 1 707 ? 36.699 7.737 5.862 1.00 34.59 707 LEU A C 1
ATOM 5706 O O . LEU A 1 707 ? 37.417 8.370 6.634 1.00 34.59 707 LEU A O 1
ATOM 5710 N N . ALA A 1 708 ? 36.753 7.912 4.543 1.00 36.00 708 ALA A N 1
ATOM 5711 C CA . ALA A 1 708 ? 37.371 9.077 3.921 1.00 36.00 708 ALA A CA 1
ATOM 5712 C C . ALA A 1 708 ? 36.280 9.870 3.192 1.00 36.00 708 ALA A C 1
ATOM 5714 O O . ALA A 1 708 ? 35.883 9.484 2.096 1.00 36.00 708 ALA A O 1
ATOM 5715 N N . LYS A 1 709 ? 35.784 10.940 3.828 1.00 40.03 709 LYS A N 1
ATOM 5716 C CA . LYS A 1 709 ? 35.165 12.118 3.194 1.00 40.03 709 LYS A CA 1
ATOM 5717 C C . LYS A 1 709 ? 35.383 13.362 4.065 1.00 40.03 709 LYS A C 1
ATOM 5719 O O . LYS A 1 709 ? 35.603 13.234 5.272 1.00 40.03 709 LYS A O 1
ATOM 5724 N N . ASP A 1 710 ? 35.388 14.496 3.371 1.00 49.38 710 ASP A N 1
ATOM 5725 C CA . ASP A 1 710 ? 36.037 15.778 3.651 1.00 49.38 710 ASP A CA 1
ATOM 5726 C C . ASP A 1 710 ? 35.888 16.376 5.058 1.00 49.38 710 ASP A C 1
ATOM 5728 O O . ASP A 1 710 ? 34.823 16.394 5.671 1.00 49.38 710 ASP A O 1
ATOM 5732 N N . GLU A 1 711 ? 37.003 16.936 5.531 1.00 41.81 711 GLU A N 1
ATOM 5733 C CA . GLU A 1 711 ? 37.169 17.653 6.801 1.00 41.81 711 GLU A CA 1
ATOM 5734 C C . GLU A 1 711 ? 36.313 18.931 6.874 1.00 41.81 711 GLU A C 1
ATOM 5736 O O . GLU A 1 711 ? 35.773 19.248 7.932 1.00 41.81 711 GLU A O 1
ATOM 5741 N N . ALA A 1 712 ? 36.116 19.620 5.744 1.00 44.47 712 ALA A N 1
ATOM 5742 C CA . ALA A 1 712 ? 35.333 20.855 5.671 1.00 44.47 712 ALA A CA 1
ATOM 5743 C C . ALA A 1 712 ? 33.827 20.622 5.891 1.00 44.47 712 ALA A C 1
ATOM 5745 O O . ALA A 1 712 ? 33.198 21.356 6.653 1.00 44.47 712 ALA A O 1
ATOM 5746 N N . ASP A 1 713 ? 33.271 19.563 5.297 1.00 44.72 713 ASP A N 1
ATOM 5747 C CA . ASP A 1 713 ? 31.854 19.207 5.445 1.00 44.72 713 ASP A CA 1
ATOM 5748 C C . ASP A 1 713 ? 31.539 18.762 6.875 1.00 44.72 713 ASP A C 1
ATOM 5750 O O . ASP A 1 713 ? 30.477 19.060 7.417 1.00 44.72 713 ASP A O 1
ATOM 5754 N N . ILE A 1 714 ? 32.493 18.088 7.522 1.00 44.31 714 ILE A N 1
ATOM 5755 C CA . ILE A 1 714 ? 32.355 17.646 8.908 1.00 44.31 714 ILE A CA 1
ATOM 5756 C C . ILE A 1 714 ? 32.433 18.844 9.859 1.00 44.31 714 ILE A C 1
ATOM 5758 O O . ILE A 1 714 ? 31.606 18.944 10.757 1.00 44.31 714 ILE A O 1
ATOM 5762 N N . VAL A 1 715 ? 33.369 19.781 9.667 1.00 44.94 715 VAL A N 1
ATOM 5763 C CA . VAL A 1 715 ? 33.435 21.011 10.480 1.00 44.94 715 VAL A CA 1
ATOM 5764 C C . VAL A 1 715 ? 32.175 21.870 10.303 1.00 44.94 715 VAL A C 1
ATOM 5766 O O . VAL A 1 715 ? 31.682 22.422 11.287 1.00 44.94 715 VAL A O 1
ATOM 5769 N N . ALA A 1 716 ? 31.605 21.930 9.095 1.00 49.09 716 ALA A N 1
ATOM 5770 C CA . ALA A 1 716 ? 30.337 22.615 8.839 1.00 49.09 716 ALA A CA 1
ATOM 5771 C C . ALA A 1 716 ? 29.155 21.944 9.564 1.00 49.09 716 ALA A C 1
ATOM 5773 O O . ALA A 1 716 ? 28.463 22.612 10.330 1.00 49.09 716 ALA A O 1
ATOM 5774 N N . LEU A 1 717 ? 28.998 20.621 9.424 1.00 43.59 717 LEU A N 1
ATOM 5775 C CA . LEU A 1 717 ? 27.968 19.833 10.122 1.00 43.59 717 LEU A CA 1
ATOM 5776 C C . LEU A 1 717 ? 28.095 19.917 11.653 1.00 43.59 717 LEU A C 1
ATOM 5778 O O . LEU A 1 717 ? 27.094 19.909 12.373 1.00 43.59 717 LEU A O 1
ATOM 5782 N N . LEU A 1 718 ? 29.327 20.005 12.165 1.00 47.12 718 LEU A N 1
ATOM 5783 C CA . LEU A 1 718 ? 29.616 20.142 13.594 1.00 47.12 718 LEU A CA 1
ATOM 5784 C C . LEU A 1 718 ? 29.202 21.514 14.136 1.00 47.12 718 LEU A C 1
ATOM 5786 O O . LEU A 1 718 ? 28.570 21.586 15.190 1.00 47.12 718 LEU A O 1
ATOM 5790 N N . ASN A 1 719 ? 29.539 22.592 13.425 1.00 51.31 719 ASN A N 1
ATOM 5791 C CA . ASN A 1 719 ? 29.146 23.945 13.820 1.00 51.31 719 ASN A CA 1
ATOM 5792 C C . ASN A 1 719 ? 27.626 24.138 13.733 1.00 51.31 719 ASN A C 1
ATOM 5794 O O . ASN A 1 719 ? 27.051 24.808 14.588 1.00 51.31 719 ASN A O 1
ATOM 5798 N N . GLU A 1 720 ? 26.981 23.508 12.749 1.00 52.78 720 GLU A N 1
ATOM 5799 C CA . GLU A 1 720 ? 25.525 23.483 12.603 1.00 52.78 720 GLU A CA 1
ATOM 5800 C C . GLU A 1 720 ? 24.863 22.760 13.786 1.00 52.78 720 GLU A C 1
ATOM 5802 O O . GLU A 1 720 ? 24.058 23.365 14.487 1.00 52.78 720 GLU A O 1
ATOM 5807 N N . SER A 1 721 ? 25.303 21.541 14.122 1.00 43.56 721 SER A N 1
ATOM 5808 C CA . SER A 1 721 ? 24.711 20.743 15.213 1.00 43.56 721 SER A CA 1
ATOM 5809 C C . SER A 1 721 ? 24.844 21.400 16.598 1.00 43.56 721 SER A C 1
ATOM 5811 O O . SER A 1 721 ? 23.926 21.342 17.415 1.00 43.56 721 SER A O 1
ATOM 5813 N N . VAL A 1 722 ? 25.987 22.037 16.890 1.00 48.62 722 VAL A N 1
ATOM 5814 C CA . VAL A 1 722 ? 26.193 22.770 18.157 1.00 48.62 722 VAL A CA 1
ATOM 5815 C C . VAL A 1 722 ? 25.349 24.044 18.194 1.00 48.62 722 VAL A C 1
ATOM 5817 O O . VAL A 1 722 ? 24.806 24.398 19.242 1.00 48.62 722 VAL A O 1
ATOM 5820 N N . SER A 1 723 ? 25.216 24.731 17.056 1.00 60.94 723 SER A N 1
ATOM 5821 C CA . SER A 1 723 ? 24.360 25.910 16.943 1.00 60.94 723 SER A CA 1
ATOM 5822 C C . SER A 1 723 ? 22.880 25.556 17.109 1.00 60.94 723 SER A C 1
ATOM 5824 O O . SER A 1 723 ? 22.162 26.310 17.760 1.00 60.94 723 SER A O 1
ATOM 5826 N N . GLU A 1 724 ? 22.433 24.423 16.565 1.00 52.66 724 GLU A N 1
ATOM 5827 C CA . GLU A 1 724 ? 21.061 23.920 16.703 1.00 52.66 724 GLU A CA 1
ATOM 5828 C C . GLU A 1 724 ? 20.737 23.560 18.154 1.00 52.66 724 GLU A C 1
ATOM 5830 O O . GLU A 1 724 ? 19.770 24.081 18.702 1.00 52.66 724 GLU A O 1
ATOM 5835 N N . ALA A 1 725 ? 21.588 22.769 18.819 1.00 48.06 725 ALA A N 1
ATOM 5836 C CA . ALA A 1 725 ? 21.380 22.394 20.220 1.00 48.06 725 ALA A CA 1
ATOM 5837 C C . ALA A 1 725 ? 21.363 23.616 21.156 1.00 48.06 725 ALA A C 1
ATOM 5839 O O . ALA A 1 725 ? 20.583 23.680 22.106 1.00 48.06 725 ALA A O 1
ATOM 5840 N N . LYS A 1 726 ? 22.209 24.615 20.880 1.00 61.25 726 LYS A N 1
ATOM 5841 C CA . LYS A 1 726 ? 22.213 25.875 21.626 1.00 61.25 726 LYS A CA 1
ATOM 5842 C C . LYS A 1 726 ? 20.931 26.679 21.396 1.00 61.25 726 LYS A C 1
ATOM 5844 O O . LYS A 1 726 ? 20.380 27.203 22.360 1.00 61.25 726 LYS A O 1
ATOM 5849 N N . ALA A 1 727 ? 20.465 26.772 20.150 1.00 65.50 727 ALA A N 1
ATOM 5850 C CA . ALA A 1 727 ? 19.231 27.476 19.814 1.00 65.50 727 ALA A CA 1
ATOM 5851 C C . ALA A 1 727 ? 18.006 26.813 20.461 1.00 65.50 727 ALA A C 1
ATOM 5853 O O . ALA A 1 727 ? 17.173 27.517 21.022 1.00 65.50 727 ALA A O 1
ATOM 5854 N N . GLU A 1 728 ? 17.947 25.479 20.463 1.00 56.81 728 GLU A N 1
ATOM 5855 C CA . GLU A 1 728 ? 16.872 24.698 21.085 1.00 56.81 728 GLU A CA 1
ATOM 5856 C C . GLU A 1 728 ? 16.818 24.916 22.608 1.00 56.81 728 GLU A C 1
ATOM 5858 O O . GLU A 1 728 ? 15.755 25.176 23.166 1.00 56.81 728 GLU A O 1
ATOM 5863 N N . ILE A 1 729 ? 17.969 24.911 23.292 1.00 58.41 729 ILE A N 1
ATOM 5864 C CA . ILE A 1 729 ? 18.033 25.172 24.741 1.00 58.41 729 ILE A CA 1
ATOM 5865 C C . ILE A 1 729 ? 17.680 26.632 25.074 1.00 58.41 729 ILE A C 1
ATOM 5867 O O . ILE A 1 729 ? 17.013 26.891 26.080 1.00 58.41 729 ILE A O 1
ATOM 5871 N N . GLU A 1 730 ? 18.130 27.599 24.267 1.00 69.69 730 GLU A N 1
ATOM 5872 C CA . GLU A 1 730 ? 17.797 29.020 24.448 1.00 69.69 730 GLU A CA 1
ATOM 5873 C C . GLU A 1 730 ? 16.298 29.283 24.234 1.00 69.69 730 GLU A C 1
ATOM 5875 O O . GLU A 1 730 ? 15.688 30.014 25.020 1.00 69.69 730 GLU A O 1
ATOM 5880 N N . GLU A 1 731 ? 15.701 28.654 23.219 1.00 70.94 731 GLU A N 1
ATOM 5881 C CA . GLU A 1 731 ? 14.266 28.703 22.936 1.00 70.94 731 GLU A CA 1
ATOM 5882 C C . GLU A 1 731 ? 13.453 28.093 24.083 1.00 70.94 731 GLU A C 1
ATOM 5884 O O . GLU A 1 731 ? 12.553 28.750 24.612 1.00 70.94 731 GLU A O 1
ATOM 5889 N N . GLU A 1 732 ? 13.829 26.903 24.552 1.00 64.69 732 GLU A N 1
ATOM 5890 C CA . GLU A 1 732 ? 13.130 26.222 25.643 1.00 64.69 732 GLU A CA 1
ATOM 5891 C C . GLU A 1 732 ? 13.240 26.993 26.967 1.00 64.69 732 GLU A C 1
ATOM 5893 O O . GLU A 1 732 ? 12.260 27.169 27.693 1.00 64.69 732 GLU A O 1
ATOM 5898 N N . THR A 1 733 ? 14.411 27.571 27.252 1.00 68.62 733 THR A N 1
ATOM 5899 C CA . THR A 1 733 ? 14.616 28.435 28.426 1.00 68.62 733 THR A CA 1
ATOM 5900 C C . THR A 1 733 ? 13.706 29.668 28.384 1.00 68.62 733 THR A C 1
ATOM 5902 O O . THR A 1 733 ? 13.169 30.093 29.412 1.00 68.62 733 THR A O 1
ATOM 5905 N N . GLU A 1 734 ? 13.528 30.273 27.209 1.00 73.56 734 GLU A N 1
ATOM 5906 C CA . GLU A 1 734 ? 12.648 31.429 27.035 1.00 73.56 734 GLU A CA 1
ATOM 5907 C C . GLU A 1 734 ? 11.164 31.036 27.129 1.00 73.56 734 GLU A C 1
ATOM 5909 O O . GLU A 1 734 ? 10.366 31.776 27.715 1.00 73.56 734 GLU A O 1
ATOM 5914 N N . ASN A 1 735 ? 10.794 29.850 26.642 1.00 67.69 735 ASN A N 1
ATOM 5915 C CA . ASN A 1 735 ? 9.448 29.293 26.782 1.00 67.69 735 ASN A CA 1
ATOM 5916 C C . ASN A 1 735 ? 9.097 29.026 28.251 1.00 67.69 735 ASN A C 1
ATOM 5918 O O . ASN A 1 735 ? 8.037 29.458 28.711 1.00 67.69 735 ASN A O 1
ATOM 5922 N N . ILE A 1 736 ? 10.017 28.442 29.026 1.00 64.69 736 ILE A N 1
ATOM 5923 C CA . ILE A 1 736 ? 9.857 28.230 30.474 1.00 64.69 736 ILE A CA 1
ATOM 5924 C C . ILE A 1 736 ? 9.695 29.569 31.213 1.00 64.69 736 ILE A C 1
ATOM 5926 O O . ILE A 1 736 ? 8.833 29.698 32.085 1.00 64.69 736 ILE A O 1
ATOM 5930 N N . LYS A 1 737 ? 10.453 30.614 30.846 1.00 72.69 737 LYS A N 1
ATOM 5931 C CA . LYS A 1 737 ? 10.304 31.958 31.444 1.00 72.69 737 LYS A CA 1
ATOM 5932 C C . LYS A 1 737 ? 8.941 32.582 31.154 1.00 72.69 737 LYS A C 1
ATOM 5934 O O . LYS A 1 737 ? 8.331 33.170 32.051 1.00 72.69 737 LYS A O 1
ATOM 5939 N N . LYS A 1 738 ? 8.447 32.455 29.919 1.00 74.12 738 LYS A N 1
ATOM 5940 C CA . LYS A 1 738 ? 7.107 32.926 29.534 1.00 74.12 738 LYS A CA 1
ATOM 5941 C C . LYS A 1 738 ? 6.014 32.153 30.270 1.00 74.12 738 LYS A C 1
ATOM 5943 O O . LYS A 1 738 ? 5.071 32.774 30.761 1.00 74.12 738 LYS A O 1
ATOM 5948 N N . ALA A 1 739 ? 6.171 30.835 30.403 1.00 65.50 739 ALA A N 1
ATOM 5949 C CA . ALA A 1 739 ? 5.275 29.964 31.158 1.00 65.50 739 ALA A CA 1
ATOM 5950 C C . ALA A 1 739 ? 5.190 30.379 32.628 1.00 65.50 739 ALA A C 1
ATOM 5952 O O . ALA A 1 739 ? 4.099 30.630 33.140 1.00 65.50 739 ALA A O 1
ATOM 5953 N N . ALA A 1 740 ? 6.346 30.530 33.277 1.00 67.81 740 ALA A N 1
ATOM 5954 C CA . ALA A 1 740 ? 6.444 30.949 34.668 1.00 67.81 740 ALA A CA 1
ATOM 5955 C C . ALA A 1 740 ? 5.794 32.324 34.879 1.00 67.81 740 ALA A C 1
ATOM 5957 O O . ALA A 1 740 ? 4.978 32.486 35.781 1.00 67.81 740 ALA A O 1
ATOM 5958 N N . GLY A 1 741 ? 6.062 33.296 33.997 1.00 75.56 741 GLY A N 1
ATOM 5959 C CA . GLY A 1 741 ? 5.442 34.623 34.065 1.00 75.56 741 GLY A CA 1
ATOM 5960 C C . GLY A 1 741 ? 3.921 34.610 33.859 1.00 75.56 741 GLY A C 1
ATOM 5961 O O . GLY A 1 741 ? 3.200 35.371 34.509 1.00 75.56 741 GLY A O 1
ATOM 5962 N N . PHE A 1 742 ? 3.415 33.740 32.982 1.00 76.44 742 PHE A N 1
ATOM 5963 C CA . PHE A 1 742 ? 1.980 33.558 32.755 1.00 76.44 742 PHE A CA 1
ATOM 5964 C C . PHE A 1 742 ? 1.288 32.917 33.963 1.00 76.44 742 PHE A C 1
ATOM 5966 O O . PHE A 1 742 ? 0.261 33.424 34.425 1.00 76.44 742 PHE A O 1
ATOM 5973 N N . VAL A 1 743 ? 1.873 31.846 34.506 1.00 68.44 743 VAL A N 1
ATOM 5974 C CA . VAL A 1 743 ? 1.375 31.165 35.706 1.00 68.44 743 VAL A CA 1
ATOM 5975 C C . VAL A 1 743 ? 1.406 32.114 36.899 1.00 68.44 743 VAL A C 1
ATOM 5977 O O . VAL A 1 743 ? 0.381 32.269 37.554 1.00 68.44 743 VAL A O 1
ATOM 5980 N N . ASP A 1 744 ? 2.496 32.848 37.128 1.00 74.06 744 ASP A N 1
ATOM 5981 C CA . ASP A 1 744 ? 2.575 33.862 38.186 1.00 74.06 744 ASP A CA 1
ATOM 5982 C C . ASP A 1 744 ? 1.489 34.934 38.042 1.00 74.06 744 ASP A C 1
ATOM 5984 O O . ASP A 1 744 ? 0.840 35.299 39.025 1.00 74.06 744 ASP A O 1
ATOM 5988 N N . GLY A 1 745 ? 1.238 35.414 36.820 1.00 80.50 745 GLY A N 1
ATOM 5989 C CA . GLY A 1 745 ? 0.171 36.375 36.543 1.00 80.50 745 GLY A CA 1
ATOM 5990 C C . GLY A 1 745 ? -1.211 35.851 36.938 1.00 80.50 745 GLY A C 1
ATOM 5991 O O . GLY A 1 745 ? -1.982 36.563 37.586 1.00 80.50 745 GLY A O 1
ATOM 5992 N N . ILE A 1 746 ? -1.502 34.590 36.610 1.00 76.19 746 ILE A N 1
ATOM 5993 C CA . ILE A 1 746 ? -2.758 33.935 36.985 1.00 76.19 746 ILE A CA 1
ATOM 5994 C C . ILE A 1 746 ? -2.839 33.711 38.501 1.00 76.19 746 ILE A C 1
ATOM 5996 O O . ILE A 1 746 ? -3.864 33.994 39.124 1.00 76.19 746 ILE A O 1
ATOM 6000 N N . MET A 1 747 ? -1.759 33.237 39.116 1.00 74.06 747 MET A N 1
ATOM 6001 C CA . MET A 1 747 ? -1.711 32.928 40.545 1.00 74.06 747 MET A CA 1
ATOM 6002 C C . MET A 1 747 ? -1.875 34.192 41.403 1.00 74.06 747 MET A C 1
ATOM 6004 O O . MET A 1 747 ? -2.576 34.160 42.415 1.00 74.06 747 MET A O 1
ATOM 6008 N N . GLN A 1 748 ? -1.312 35.331 40.981 1.00 79.88 748 GLN A N 1
ATOM 6009 C CA . GLN A 1 748 ? -1.526 36.629 41.638 1.00 79.88 748 GLN A CA 1
ATOM 6010 C C . GLN A 1 748 ? -2.967 37.130 41.505 1.00 79.88 748 GLN A C 1
ATOM 6012 O O . GLN A 1 748 ? -3.486 37.742 42.437 1.00 79.88 748 GLN A O 1
ATOM 6017 N N . GLU A 1 749 ? -3.629 36.863 40.378 1.00 83.56 749 GLU A N 1
ATOM 6018 C CA . GLU A 1 749 ? -5.027 37.251 40.166 1.00 83.56 749 GLU A CA 1
ATOM 6019 C C . GLU A 1 749 ? -5.988 36.486 41.087 1.00 83.56 749 GLU A C 1
ATOM 6021 O O . GLU A 1 749 ? -6.985 37.043 41.550 1.00 83.56 749 GLU A O 1
ATOM 6026 N N . PHE A 1 750 ? -5.676 35.226 41.395 1.00 80.62 750 PHE A N 1
ATOM 6027 C CA . PHE A 1 750 ? -6.509 34.382 42.251 1.00 80.62 750 PHE A CA 1
ATOM 6028 C C . PHE A 1 750 ? -6.165 34.440 43.740 1.00 80.62 750 PHE A C 1
ATOM 6030 O O . PHE A 1 750 ? -6.924 33.918 44.563 1.00 80.62 750 PHE A O 1
ATOM 6037 N N . LYS A 1 751 ? -5.064 35.092 44.115 1.00 82.81 751 LYS A N 1
ATOM 6038 C CA . LYS A 1 751 ? -4.643 35.211 45.511 1.00 82.81 751 LYS A CA 1
ATOM 6039 C C . LYS A 1 751 ? -5.665 36.003 46.335 1.00 82.81 751 LYS A C 1
ATOM 6041 O O . LYS A 1 751 ? -5.931 37.170 46.055 1.00 82.81 751 LYS A O 1
ATOM 6046 N N . GLY A 1 752 ? -6.229 35.376 47.373 1.00 85.19 752 GLY A N 1
ATOM 6047 C CA . GLY A 1 752 ? -7.255 35.990 48.224 1.00 85.19 752 GLY A CA 1
ATOM 6048 C C . GLY A 1 752 ? -8.639 36.083 47.571 1.00 85.19 752 GLY A C 1
ATOM 6049 O O . GLY A 1 752 ? -9.491 36.838 48.043 1.00 85.19 752 GLY A O 1
ATOM 6050 N N . SER A 1 753 ? -8.873 35.332 46.489 1.00 84.50 753 SER A N 1
ATOM 6051 C CA . SER A 1 753 ? -10.169 35.278 45.800 1.00 84.50 753 SER A CA 1
ATOM 6052 C C . SER A 1 753 ? -11.243 34.512 46.585 1.00 84.50 753 SER A C 1
ATOM 6054 O O . SER A 1 753 ? -12.432 34.691 46.316 1.00 84.50 753 SER A O 1
ATOM 6056 N N . GLY A 1 754 ? -10.847 33.680 47.558 1.00 90.00 754 GLY A N 1
ATOM 6057 C CA . GLY A 1 754 ? -11.756 32.845 48.348 1.00 90.00 754 GLY A CA 1
ATOM 6058 C C . GLY A 1 754 ? -12.485 31.772 47.529 1.00 90.00 754 GLY A C 1
ATOM 6059 O O . GLY A 1 754 ? -13.534 31.291 47.960 1.00 90.00 754 GLY A O 1
ATOM 6060 N N . LEU A 1 755 ? -11.976 31.434 46.337 1.00 84.50 755 LEU A N 1
ATOM 6061 C CA . LEU A 1 755 ? -12.566 30.426 45.457 1.00 84.50 755 LEU A CA 1
ATOM 6062 C C . LEU A 1 755 ? -12.381 29.016 46.021 1.00 84.50 755 LEU A C 1
ATOM 6064 O O . LEU A 1 755 ? -11.326 28.667 46.550 1.00 84.50 755 LEU A O 1
ATOM 6068 N N . SER A 1 756 ? -13.402 28.177 45.850 1.00 84.06 756 SER A N 1
ATOM 6069 C CA . SER A 1 756 ? -13.260 26.737 46.079 1.00 84.06 756 SER A CA 1
ATOM 6070 C C . SER A 1 756 ? -12.360 26.088 45.016 1.00 84.06 756 SER A C 1
ATOM 6072 O O . SER A 1 756 ? -12.188 26.637 43.926 1.00 84.06 756 SER A O 1
ATOM 6074 N N . ARG A 1 757 ? -11.822 24.888 45.299 1.00 79.62 757 ARG A N 1
ATOM 6075 C CA . ARG A 1 757 ? -10.970 24.126 44.359 1.00 79.62 757 ARG A CA 1
ATOM 6076 C C . ARG A 1 757 ? -11.589 24.008 42.972 1.00 79.62 757 ARG A C 1
ATOM 6078 O O . ARG A 1 757 ? -10.957 24.373 41.988 1.00 79.62 757 ARG A O 1
ATOM 6085 N N . ASP A 1 758 ? -12.849 23.601 42.908 1.00 78.06 758 ASP A N 1
ATOM 6086 C CA . ASP A 1 758 ? -13.551 23.407 41.640 1.00 78.06 758 ASP A CA 1
ATOM 6087 C C . ASP A 1 758 ? -13.766 24.720 40.871 1.00 78.06 758 ASP A C 1
ATOM 6089 O O . ASP A 1 758 ? -13.749 24.731 39.638 1.00 78.06 758 ASP A O 1
ATOM 6093 N N . GLU A 1 759 ? -13.990 25.834 41.573 1.00 83.38 759 GLU A N 1
ATOM 6094 C CA . GLU A 1 759 ? -14.163 27.149 40.947 1.00 83.38 759 GLU A CA 1
ATOM 6095 C C . GLU A 1 759 ? -12.836 27.716 40.446 1.00 83.38 759 GLU A C 1
ATOM 6097 O O . GLU A 1 759 ? -12.797 28.279 39.352 1.00 83.38 759 GLU A O 1
ATOM 6102 N N . PHE A 1 760 ? -11.757 27.529 41.206 1.00 82.69 760 PHE A N 1
ATOM 6103 C CA . PHE A 1 760 ? -10.405 27.895 40.801 1.00 82.69 760 PHE A CA 1
ATOM 6104 C C . PHE A 1 760 ? -9.965 27.087 39.578 1.00 82.69 760 PHE A C 1
ATOM 6106 O O . PHE A 1 760 ? -9.594 27.679 38.570 1.00 82.69 760 PHE A O 1
ATOM 6113 N N . THR A 1 761 ? -10.110 25.757 39.602 1.00 79.44 761 THR A N 1
ATOM 6114 C CA . THR A 1 761 ? -9.758 24.887 38.469 1.00 79.44 761 THR A CA 1
ATOM 6115 C C . THR A 1 761 ? -10.536 25.261 37.207 1.00 79.44 761 THR A C 1
ATOM 6117 O O . THR A 1 761 ? -9.945 25.367 36.138 1.00 79.44 761 THR A O 1
ATOM 6120 N N . LYS A 1 762 ? -11.843 25.545 37.309 1.00 81.88 762 LYS A N 1
ATOM 6121 C CA . LYS A 1 762 ? -12.650 25.976 36.151 1.00 81.88 762 LYS A CA 1
ATOM 6122 C C . LYS A 1 762 ? -12.209 27.321 35.583 1.00 81.88 762 LYS A C 1
ATOM 6124 O O . LYS A 1 762 ? -12.229 27.496 34.366 1.00 81.88 762 LYS A O 1
ATOM 6129 N N . GLN A 1 763 ? -11.857 28.281 36.437 1.00 83.06 763 GLN A N 1
ATOM 6130 C CA . GLN A 1 763 ? -11.421 29.599 35.979 1.00 83.06 763 GLN A CA 1
ATOM 6131 C C . GLN A 1 763 ? -9.988 29.578 35.436 1.00 83.06 763 GLN A C 1
ATOM 6133 O O . GLN A 1 763 ? -9.720 30.264 34.451 1.00 83.06 763 GLN A O 1
ATOM 6138 N N . LEU A 1 764 ? -9.105 28.761 36.016 1.00 80.19 764 LEU A N 1
ATOM 6139 C CA . LEU A 1 764 ? -7.761 28.494 35.506 1.00 80.19 764 LEU A CA 1
ATOM 6140 C C . LEU A 1 764 ? -7.833 27.852 34.114 1.00 80.19 764 LEU A C 1
ATOM 6142 O O . LEU A 1 764 ? -7.303 28.407 33.160 1.00 80.19 764 LEU A O 1
ATOM 6146 N N . ASP A 1 765 ? -8.594 26.766 33.970 1.00 77.56 765 ASP A N 1
ATOM 6147 C CA . ASP A 1 765 ? -8.790 26.054 32.701 1.00 77.56 765 ASP A CA 1
ATOM 6148 C C . ASP A 1 765 ? -9.416 26.965 31.623 1.00 77.56 765 ASP A C 1
ATOM 6150 O O . ASP A 1 765 ? -8.996 26.977 30.464 1.00 77.56 765 ASP A O 1
ATOM 6154 N N . GLN A 1 766 ? -10.371 27.824 32.002 1.00 82.31 766 GLN A N 1
ATOM 6155 C CA . GLN A 1 766 ? -10.937 28.819 31.088 1.00 82.31 766 GLN A CA 1
ATOM 6156 C C . GLN A 1 766 ? -9.910 29.882 30.662 1.00 82.31 766 GLN A C 1
ATOM 6158 O O . GLN A 1 766 ? -9.843 30.205 29.478 1.00 82.31 766 GLN A O 1
ATOM 6163 N N . LYS A 1 767 ? -9.087 30.399 31.583 1.00 80.56 767 LYS A N 1
ATOM 6164 C CA . LYS A 1 767 ? -8.032 31.377 31.267 1.00 80.56 767 LYS A CA 1
ATOM 6165 C C . LYS A 1 767 ? -6.930 30.780 30.399 1.00 80.56 767 LYS A C 1
ATOM 6167 O O . LYS A 1 767 ? -6.476 31.455 29.480 1.00 80.56 767 LYS A O 1
ATOM 6172 N N . CYS A 1 768 ? -6.553 29.525 30.629 1.00 72.62 768 CYS A N 1
ATOM 6173 C CA . CYS A 1 768 ? -5.629 28.791 29.767 1.00 72.62 768 CYS A CA 1
ATOM 6174 C C . CYS A 1 768 ? -6.209 28.636 28.355 1.00 72.62 768 CYS A C 1
ATOM 6176 O O . CYS A 1 768 ? -5.535 28.956 27.379 1.00 72.62 768 CYS A O 1
ATOM 6178 N N . ARG A 1 769 ? -7.491 28.258 28.225 1.00 71.25 769 ARG A N 1
ATOM 6179 C CA . ARG A 1 769 ? -8.175 28.185 26.920 1.00 71.25 769 ARG A CA 1
ATOM 6180 C C . ARG A 1 769 ? -8.312 29.537 26.223 1.00 71.25 769 ARG A C 1
ATOM 6182 O O . ARG A 1 769 ? -8.223 29.601 24.996 1.00 71.25 769 ARG A O 1
ATOM 6189 N N . ASP A 1 770 ? -8.530 30.608 26.978 1.00 7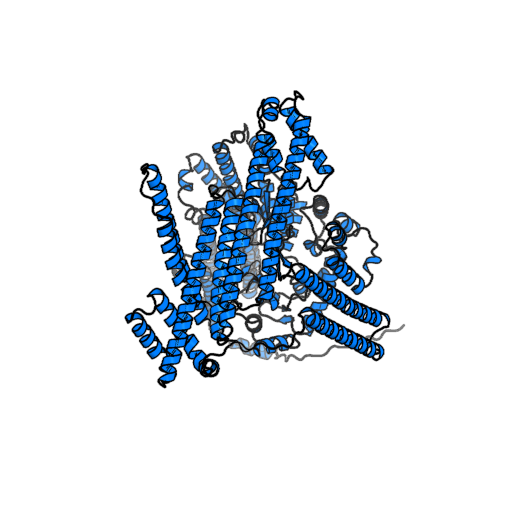5.75 770 ASP A N 1
ATOM 6190 C CA . ASP A 1 770 ? -8.604 31.955 26.422 1.00 75.75 770 ASP A CA 1
ATOM 6191 C C . ASP A 1 770 ? -7.218 32.445 25.979 1.00 75.75 770 ASP A C 1
ATOM 6193 O O . ASP A 1 770 ? -7.100 32.945 24.865 1.00 75.75 770 ASP A O 1
ATOM 6197 N N . ALA A 1 771 ? -6.154 32.222 26.757 1.00 68.50 771 ALA A N 1
ATOM 6198 C CA . ALA A 1 771 ? -4.779 32.533 26.351 1.00 68.50 771 ALA A CA 1
ATOM 6199 C C . ALA A 1 771 ? -4.366 31.765 25.081 1.00 68.50 771 ALA A C 1
ATOM 6201 O O . ALA A 1 771 ? -3.898 32.377 24.120 1.00 68.50 771 ALA A O 1
ATOM 6202 N N . TYR A 1 772 ? -4.691 30.468 25.018 1.00 69.19 772 TYR A N 1
ATOM 6203 C CA . TYR A 1 772 ? -4.473 29.590 23.860 1.00 69.19 772 TYR A CA 1
ATOM 6204 C C . TYR A 1 772 ? -5.126 30.109 22.566 1.00 69.19 772 TYR A C 1
ATOM 6206 O O . TYR A 1 772 ? -4.678 29.842 21.452 1.00 69.19 772 TYR A O 1
ATOM 6214 N N . LYS A 1 773 ? -6.221 30.868 22.688 1.00 64.88 773 LYS A N 1
ATOM 6215 C CA . LYS A 1 773 ? -6.948 31.432 21.546 1.00 64.88 773 LYS A CA 1
ATOM 6216 C C . LYS A 1 773 ? -6.280 32.683 20.965 1.00 64.88 773 LYS A C 1
ATOM 6218 O O . LYS A 1 773 ? -6.542 33.007 19.803 1.00 64.88 773 LYS A O 1
ATOM 6223 N N . TYR A 1 774 ? -5.481 33.400 21.755 1.00 57.91 774 TYR A N 1
ATOM 6224 C CA . TYR A 1 774 ? -4.962 34.725 21.400 1.00 57.91 774 TYR A CA 1
ATOM 6225 C C . TYR A 1 774 ? -3.445 34.775 21.195 1.00 57.91 774 TYR A C 1
ATOM 6227 O O . TYR A 1 774 ? -2.997 35.673 20.484 1.00 57.91 774 TYR A O 1
ATOM 6235 N N . ASP A 1 775 ? -2.687 33.812 21.722 1.00 63.22 775 ASP A N 1
ATOM 6236 C CA . ASP A 1 775 ? -1.242 33.714 21.519 1.00 63.22 775 ASP A CA 1
ATOM 6237 C C . ASP A 1 775 ? -0.837 32.263 21.223 1.00 63.22 775 ASP A C 1
ATOM 6239 O O . ASP A 1 775 ? -1.077 31.357 22.021 1.00 63.22 775 ASP A O 1
ATOM 6243 N N . ARG A 1 776 ? -0.280 32.040 20.028 1.00 54.88 776 ARG A N 1
ATOM 6244 C CA . ARG A 1 776 ? 0.075 30.703 19.537 1.00 54.88 776 ARG A CA 1
ATOM 6245 C C . ARG A 1 776 ? 1.422 30.234 20.085 1.00 54.88 776 ARG A C 1
ATOM 6247 O O . ARG A 1 776 ? 1.632 29.034 20.137 1.00 54.88 776 ARG A O 1
ATOM 6254 N N . ASP A 1 777 ? 2.268 31.150 20.549 1.00 55.38 777 ASP A N 1
ATOM 6255 C CA . ASP A 1 777 ? 3.561 30.812 21.153 1.00 55.38 777 ASP A CA 1
ATOM 6256 C C . ASP A 1 777 ? 3.366 30.322 22.606 1.00 55.38 777 ASP A C 1
ATOM 6258 O O . ASP A 1 777 ? 4.194 29.605 23.152 1.00 55.38 777 ASP A O 1
ATOM 6262 N N . LEU A 1 778 ? 2.214 30.636 23.219 1.00 54.41 778 LEU A N 1
ATOM 6263 C CA . LEU A 1 778 ? 1.721 30.018 24.459 1.00 54.41 778 LEU A CA 1
ATOM 6264 C C . LEU A 1 778 ? 0.968 28.691 24.210 1.00 54.41 778 LEU A C 1
ATOM 6266 O O . LEU A 1 778 ? 0.552 28.045 25.169 1.00 54.41 778 LEU A O 1
ATOM 6270 N N . ALA A 1 779 ? 0.742 28.292 22.950 1.00 51.94 779 ALA A N 1
ATOM 6271 C CA . ALA A 1 779 ? -0.006 27.081 22.591 1.00 51.94 779 ALA A CA 1
ATOM 6272 C C . ALA A 1 779 ? 0.869 25.821 22.490 1.00 51.94 779 ALA A C 1
ATOM 6274 O O . ALA A 1 779 ? 0.326 24.718 22.561 1.00 51.94 779 ALA A O 1
ATOM 6275 N N . ASP A 1 780 ? 2.186 25.994 22.355 1.00 50.25 780 ASP A N 1
ATOM 6276 C CA . ASP A 1 780 ? 3.180 24.913 22.413 1.00 50.25 780 ASP A CA 1
ATOM 6277 C C . ASP A 1 780 ? 3.627 24.614 23.857 1.00 50.25 780 ASP A C 1
ATOM 6279 O O . ASP A 1 780 ? 4.369 23.670 24.107 1.00 50.25 780 ASP A O 1
ATOM 6283 N N . LEU A 1 781 ? 3.119 25.379 24.829 1.00 52.31 781 LEU A N 1
ATOM 6284 C CA . LEU A 1 781 ? 3.272 25.095 26.248 1.00 52.31 781 LEU A CA 1
ATOM 6285 C C . LEU A 1 781 ? 2.476 23.840 26.607 1.00 52.31 781 LEU A C 1
ATOM 6287 O O . LEU A 1 781 ? 1.251 23.794 26.461 1.00 52.31 781 LEU A O 1
ATOM 6291 N N . ASP A 1 782 ? 3.205 22.821 27.052 1.00 53.88 782 ASP A N 1
ATOM 6292 C CA . ASP A 1 782 ? 2.717 21.463 27.222 1.00 53.88 782 ASP A CA 1
ATOM 6293 C C . ASP A 1 782 ? 1.468 21.442 28.120 1.00 53.88 782 ASP A C 1
ATOM 6295 O O . ASP A 1 782 ? 1.521 21.696 29.325 1.00 53.88 782 ASP A O 1
ATOM 6299 N N . TYR A 1 783 ? 0.306 21.140 27.532 1.00 53.94 783 TYR A N 1
ATOM 6300 C CA . TYR A 1 783 ? -0.975 21.007 28.244 1.00 53.94 783 TYR A CA 1
ATOM 6301 C C . TYR A 1 783 ? -0.860 20.045 29.443 1.00 53.94 783 TYR A C 1
ATOM 6303 O O . TYR A 1 783 ? -1.553 20.209 30.447 1.00 53.94 783 TYR A O 1
ATOM 6311 N N . PHE A 1 784 ? 0.077 19.094 29.363 1.00 51.28 784 PHE A N 1
ATOM 6312 C CA . PHE A 1 784 ? 0.462 18.182 30.436 1.00 51.28 784 PHE A CA 1
ATOM 6313 C C . PHE A 1 784 ? 0.989 18.887 31.696 1.00 51.28 784 PHE A C 1
ATOM 6315 O O . PHE A 1 784 ? 0.636 18.468 32.794 1.00 51.28 784 PHE A O 1
ATOM 6322 N N . TYR A 1 785 ? 1.749 19.979 31.573 1.00 59.34 785 TYR A N 1
ATOM 6323 C CA . TYR A 1 785 ? 2.317 20.704 32.720 1.00 59.34 785 TYR A CA 1
ATOM 6324 C C . TYR A 1 785 ? 1.251 21.483 33.503 1.00 59.34 785 TYR A C 1
ATOM 6326 O O . TYR A 1 785 ? 1.231 21.490 34.733 1.00 59.34 785 TYR A O 1
ATOM 6334 N N . ILE A 1 786 ? 0.309 22.110 32.792 1.00 61.31 786 ILE A N 1
ATOM 6335 C CA . ILE A 1 786 ? -0.827 22.806 33.417 1.00 61.31 786 ILE A CA 1
ATOM 6336 C C . ILE A 1 786 ? -1.766 21.791 34.079 1.00 61.31 786 ILE A C 1
ATOM 6338 O O . ILE A 1 786 ? -2.289 22.050 35.165 1.00 61.31 786 ILE A O 1
ATOM 6342 N N . GLN A 1 787 ? -1.956 20.628 33.451 1.00 60.81 787 GLN A N 1
ATOM 6343 C CA . GLN A 1 787 ? -2.759 19.548 34.012 1.00 60.81 787 GLN A CA 1
ATOM 6344 C C . GLN A 1 787 ? -2.129 18.974 35.288 1.00 60.81 787 GLN A C 1
ATOM 6346 O O . GLN A 1 787 ? -2.849 18.758 36.256 1.00 60.81 787 GLN A O 1
ATOM 6351 N N . ASP A 1 788 ? -0.804 18.835 35.346 1.00 61.41 788 ASP A N 1
ATOM 6352 C CA . ASP A 1 788 ? -0.104 18.367 36.548 1.00 61.41 788 ASP A CA 1
ATOM 6353 C C . ASP A 1 788 ? -0.244 19.353 37.727 1.00 61.41 788 ASP A C 1
ATOM 6355 O O . ASP A 1 788 ? -0.502 18.950 38.863 1.00 61.41 788 ASP A O 1
ATOM 6359 N N . ILE A 1 789 ? -0.210 20.667 37.468 1.00 63.56 789 ILE A N 1
ATOM 6360 C CA . ILE A 1 789 ? -0.528 21.688 38.487 1.00 63.56 789 ILE A CA 1
ATOM 6361 C C . ILE A 1 789 ? -1.983 21.556 38.957 1.00 63.56 789 ILE A C 1
ATOM 6363 O O . ILE A 1 789 ? -2.270 21.673 40.151 1.00 63.56 789 ILE A O 1
ATOM 6367 N N . ILE A 1 790 ? -2.913 21.309 38.028 1.00 67.69 790 ILE A N 1
ATOM 6368 C CA . ILE A 1 790 ? -4.337 21.131 38.338 1.00 67.69 790 ILE A CA 1
ATOM 6369 C C . ILE A 1 790 ? -4.565 19.888 39.211 1.00 67.69 790 ILE A C 1
ATOM 6371 O O . ILE A 1 790 ? -5.321 19.936 40.193 1.00 67.69 790 ILE A O 1
ATOM 6375 N N . ASP A 1 791 ? -3.890 18.794 38.874 1.00 68.06 791 ASP A N 1
ATOM 6376 C CA . ASP A 1 791 ? -4.039 17.497 39.523 1.00 68.06 791 ASP A CA 1
ATOM 6377 C C . ASP A 1 791 ? -3.434 17.508 40.939 1.00 68.06 791 ASP A C 1
ATOM 6379 O O . ASP A 1 791 ? -4.012 16.921 41.863 1.00 68.06 791 ASP A O 1
ATOM 6383 N N . ASN A 1 792 ? -2.363 18.283 41.149 1.00 67.75 792 ASN A N 1
ATOM 6384 C CA . ASN A 1 792 ? -1.656 18.393 42.429 1.00 67.75 792 ASN A CA 1
ATOM 6385 C C . ASN A 1 792 ? -2.112 19.555 43.340 1.00 67.75 792 ASN A C 1
ATOM 6387 O O . ASN A 1 792 ? -1.580 19.707 44.443 1.00 67.75 792 ASN A O 1
ATOM 6391 N N . LEU A 1 793 ? -3.120 20.351 42.955 1.00 71.06 793 LEU A N 1
ATOM 6392 C CA . LEU A 1 793 ? -3.657 21.423 43.811 1.00 71.06 793 LEU A CA 1
ATOM 6393 C C . LEU A 1 793 ? -4.206 20.869 45.142 1.00 71.06 793 LEU A C 1
ATOM 6395 O O . LEU A 1 793 ? -5.137 20.051 45.140 1.00 71.06 793 LEU A O 1
ATOM 6399 N N . PRO A 1 794 ? -3.710 21.330 46.305 1.00 73.81 794 PRO A N 1
ATOM 6400 C CA . PRO A 1 794 ? -4.271 20.936 47.591 1.00 73.81 794 PRO A CA 1
ATOM 6401 C C . PRO A 1 794 ? -5.671 21.537 47.789 1.00 73.81 794 PRO A C 1
ATOM 6403 O O . PRO A 1 794 ? -6.095 22.468 47.108 1.00 73.81 794 PRO A O 1
ATOM 6406 N N . SER A 1 795 ? -6.416 21.004 48.760 1.00 73.25 795 SER A N 1
ATOM 6407 C CA . SER A 1 795 ? -7.779 21.465 49.065 1.00 73.25 795 SER A CA 1
ATOM 6408 C C . SER A 1 795 ? -7.853 22.897 49.609 1.00 73.25 795 SER A C 1
ATOM 6410 O O . SER A 1 795 ? -8.925 23.494 49.572 1.00 73.25 795 SER A O 1
ATOM 6412 N N . ASP A 1 796 ? -6.744 23.428 50.130 1.00 80.12 796 ASP A N 1
ATOM 6413 C CA . ASP A 1 796 ? -6.617 24.802 50.625 1.00 80.12 796 ASP A CA 1
ATOM 6414 C C . ASP A 1 796 ? -5.747 25.611 49.653 1.00 80.12 796 ASP A C 1
ATOM 6416 O O . ASP A 1 796 ? -4.515 25.584 49.715 1.00 80.12 796 ASP A O 1
ATOM 6420 N N . ILE A 1 797 ? -6.410 26.270 48.701 1.00 75.31 797 ILE A N 1
ATOM 6421 C CA . ILE A 1 797 ? -5.747 26.998 47.615 1.00 75.31 797 ILE A CA 1
ATOM 6422 C C . ILE A 1 797 ? -5.023 28.232 48.144 1.00 75.31 797 ILE A C 1
ATOM 6424 O O . ILE A 1 797 ? -3.913 28.512 47.703 1.00 75.31 797 ILE A O 1
ATOM 6428 N N . ASP A 1 798 ? -5.597 28.951 49.109 1.00 73.31 798 ASP A N 1
ATOM 6429 C CA . ASP A 1 798 ? -4.971 30.162 49.646 1.00 73.31 798 ASP A CA 1
ATOM 6430 C C . ASP A 1 798 ? -3.648 29.822 50.359 1.00 73.31 798 ASP A C 1
ATOM 6432 O O . ASP A 1 798 ? -2.651 30.520 50.168 1.00 73.31 798 ASP A O 1
ATOM 6436 N N . ALA A 1 799 ? -3.580 28.691 51.074 1.00 73.31 799 ALA A N 1
ATOM 6437 C CA . ALA A 1 799 ? -2.333 28.202 51.668 1.00 73.31 799 ALA A CA 1
ATOM 6438 C C . ALA A 1 799 ? -1.282 27.756 50.626 1.00 73.31 799 ALA A C 1
ATOM 6440 O O . ALA A 1 799 ? -0.080 27.895 50.870 1.00 73.31 799 ALA A O 1
ATOM 6441 N N . PHE A 1 800 ? -1.711 27.232 49.473 1.00 73.88 800 PHE A N 1
ATOM 6442 C CA . PHE A 1 800 ? -0.836 26.862 48.350 1.00 73.88 800 PHE A CA 1
ATOM 6443 C C . PHE A 1 800 ? -0.266 28.093 47.638 1.00 73.88 800 PHE A C 1
ATOM 6445 O O . PHE A 1 800 ? 0.948 28.201 47.450 1.00 73.88 800 PHE A O 1
ATOM 6452 N N . LEU A 1 801 ? -1.127 29.075 47.351 1.00 70.38 801 LEU A N 1
ATOM 6453 C CA . LEU A 1 801 ? -0.762 30.368 46.763 1.00 70.38 801 LEU A CA 1
ATOM 6454 C C . LEU A 1 801 ? 0.133 31.217 47.687 1.00 70.38 801 LEU A C 1
ATOM 6456 O O . LEU A 1 801 ? 0.823 32.131 47.225 1.00 70.38 801 LEU A O 1
ATOM 6460 N N . GLU A 1 802 ? 0.136 30.940 48.994 1.00 68.50 802 GLU A N 1
ATOM 6461 C CA . GLU A 1 802 ? 1.044 31.563 49.963 1.00 68.50 802 GLU A CA 1
ATOM 6462 C C . GLU A 1 802 ? 2.411 30.871 50.092 1.00 68.50 802 GLU A C 1
ATOM 6464 O O . GLU A 1 802 ? 3.356 31.537 50.520 1.00 68.50 802 GLU A O 1
ATOM 6469 N N . LYS A 1 803 ? 2.548 29.583 49.731 1.00 62.59 803 LYS A N 1
ATOM 6470 C CA . LYS A 1 803 ? 3.765 28.793 50.006 1.00 62.59 803 LYS A CA 1
ATOM 6471 C C . LYS A 1 803 ? 4.631 28.419 48.801 1.00 62.59 803 LYS A C 1
ATOM 6473 O O . LYS A 1 803 ? 5.840 28.344 48.995 1.00 62.59 803 LYS A O 1
ATOM 6478 N N . GLU A 1 804 ? 4.077 28.169 47.613 1.00 62.25 804 GLU A N 1
ATOM 6479 C CA . GLU A 1 804 ? 4.819 27.443 46.557 1.00 62.25 804 GLU A CA 1
ATOM 6480 C C . GLU A 1 804 ? 4.770 27.930 45.083 1.00 62.25 804 GLU A C 1
ATOM 6482 O O . GLU A 1 804 ? 5.129 27.138 44.219 1.00 62.25 804 GLU A O 1
ATOM 6487 N N . PRO A 1 805 ? 4.447 29.182 44.686 1.00 52.22 805 PRO A N 1
ATOM 6488 C CA . PRO A 1 805 ? 4.431 29.478 43.242 1.00 52.22 805 PRO A CA 1
ATOM 6489 C C . PRO A 1 805 ? 5.824 29.496 42.579 1.00 52.22 805 PRO A C 1
ATOM 6491 O O . PRO A 1 805 ? 5.954 29.130 41.418 1.00 52.22 805 PRO A O 1
ATOM 6494 N N . ALA A 1 806 ? 6.879 29.891 43.305 1.00 52.25 806 ALA A N 1
ATOM 6495 C CA . ALA A 1 806 ? 8.182 30.189 42.698 1.00 52.25 806 ALA A CA 1
ATOM 6496 C C . ALA A 1 806 ? 9.211 29.041 42.753 1.00 52.25 806 ALA A C 1
ATOM 6498 O O . ALA A 1 806 ? 10.092 28.981 41.904 1.00 52.25 806 ALA A O 1
ATOM 6499 N N . SER A 1 807 ? 9.139 28.118 43.719 1.00 52.66 807 SER A N 1
ATOM 6500 C CA . SER A 1 807 ? 10.259 27.204 44.016 1.00 52.66 807 SER A CA 1
ATOM 6501 C C . SER A 1 807 ? 10.457 26.080 42.994 1.00 52.66 807 SER A C 1
ATOM 6503 O O . SER A 1 807 ? 11.601 25.695 42.746 1.00 52.66 807 SER A O 1
ATOM 6505 N N . ALA A 1 808 ? 9.382 25.563 42.391 1.00 53.84 808 ALA A N 1
ATOM 6506 C CA . ALA A 1 808 ? 9.458 24.512 41.372 1.00 53.84 808 ALA A CA 1
ATOM 6507 C C . ALA A 1 808 ? 10.097 25.051 40.080 1.00 53.84 808 ALA A C 1
ATOM 6509 O O . ALA A 1 808 ? 11.113 24.525 39.628 1.00 53.84 808 ALA A O 1
ATOM 6510 N N . TYR A 1 809 ? 9.592 26.186 39.583 1.00 59.75 809 TYR A N 1
ATOM 6511 C CA . TYR A 1 809 ? 10.136 26.881 38.411 1.00 59.75 809 TYR A CA 1
ATOM 6512 C C . TYR A 1 809 ? 11.551 27.405 38.642 1.00 59.75 809 TYR A C 1
ATOM 6514 O O . TYR A 1 809 ? 12.389 27.337 37.751 1.00 59.75 809 TYR A O 1
ATOM 6522 N N . GLU A 1 810 ? 11.854 27.899 39.844 1.00 61.50 810 GLU A N 1
ATOM 6523 C CA . GLU A 1 810 ? 13.193 28.379 40.180 1.00 61.50 810 GLU A CA 1
ATOM 6524 C C . GLU A 1 810 ? 14.204 27.225 40.275 1.00 61.50 810 GLU A C 1
ATOM 6526 O O . GLU A 1 810 ? 15.381 27.420 39.986 1.00 61.50 810 GLU A O 1
ATOM 6531 N N . THR A 1 811 ? 13.772 26.015 40.645 1.00 63.59 811 THR A N 1
ATOM 6532 C CA . THR A 1 811 ? 14.646 24.830 40.683 1.00 63.59 811 THR A CA 1
ATOM 6533 C C . THR A 1 811 ? 14.944 24.312 39.281 1.00 63.59 811 THR A C 1
ATOM 6535 O O . THR A 1 811 ? 16.099 24.019 38.975 1.00 63.59 811 THR A O 1
ATOM 6538 N N . GLU A 1 812 ? 13.929 24.248 38.422 1.00 59.75 812 GLU A N 1
ATOM 6539 C CA . GLU A 1 812 ? 14.083 23.824 37.030 1.00 59.75 812 GLU A CA 1
ATOM 6540 C C . GLU A 1 812 ? 14.890 24.849 36.219 1.00 59.75 812 GLU A C 1
ATOM 6542 O O . GLU A 1 812 ? 15.865 24.491 35.561 1.00 59.75 812 GLU A O 1
ATOM 6547 N N . LEU A 1 813 ? 14.608 26.146 36.382 1.00 68.31 813 LEU A N 1
ATOM 6548 C CA . LEU A 1 813 ? 15.400 27.221 35.781 1.00 68.31 813 LEU A CA 1
ATOM 6549 C C . LEU A 1 813 ? 16.866 27.182 36.246 1.00 68.31 813 LEU A C 1
ATOM 6551 O O . LEU A 1 813 ? 17.767 27.287 35.417 1.00 68.31 813 LEU A O 1
ATOM 6555 N N . LYS A 1 814 ? 17.128 26.955 37.544 1.00 70.38 814 LYS A N 1
ATOM 6556 C CA . LYS A 1 814 ? 18.497 26.785 38.067 1.00 70.38 814 LYS A CA 1
ATOM 6557 C C . LYS A 1 814 ? 19.203 25.567 37.475 1.00 70.38 814 LYS A C 1
ATOM 6559 O O . LYS A 1 814 ? 20.418 25.615 37.300 1.00 70.38 814 LYS A O 1
ATOM 6564 N N . LEU A 1 815 ? 18.479 24.491 37.166 1.00 68.12 815 LEU A N 1
ATOM 6565 C CA . LEU A 1 815 ? 19.044 23.312 36.509 1.00 68.12 815 LEU A CA 1
ATOM 6566 C C . LEU A 1 815 ? 19.457 23.632 35.064 1.00 68.12 815 LEU A C 1
ATOM 6568 O O . LEU A 1 815 ? 20.580 23.318 34.676 1.00 68.12 815 LEU A O 1
ATOM 6572 N N . TYR A 1 816 ? 18.608 24.316 34.293 1.00 63.31 816 TYR A N 1
ATOM 6573 C CA . TYR A 1 816 ? 18.941 24.750 32.929 1.00 63.31 816 TYR A CA 1
ATOM 6574 C C . TYR A 1 816 ? 20.075 25.787 32.898 1.00 63.31 816 TYR A C 1
ATOM 6576 O O . TYR A 1 816 ? 20.953 25.722 32.038 1.00 63.31 816 TYR A O 1
ATOM 6584 N N . GLU A 1 817 ? 20.124 26.706 33.865 1.00 73.56 817 GLU A N 1
ATOM 6585 C CA . GLU A 1 817 ? 21.250 27.632 34.037 1.00 73.56 817 GLU A CA 1
ATOM 6586 C C . GLU A 1 817 ? 22.557 26.884 34.352 1.00 73.56 817 GLU A C 1
ATOM 6588 O O . GLU A 1 817 ? 23.589 27.173 33.747 1.00 73.56 817 GLU A O 1
ATOM 6593 N N . GLN A 1 818 ? 22.514 25.867 35.220 1.00 72.25 818 GLN A N 1
ATOM 6594 C CA . GLN A 1 818 ? 23.667 25.007 35.511 1.00 72.25 818 GLN A CA 1
ATOM 6595 C C . GLN A 1 818 ? 24.125 24.203 34.288 1.00 72.25 818 GLN A C 1
ATOM 6597 O O . GLN A 1 818 ? 25.328 24.092 34.056 1.00 72.25 818 GLN A O 1
ATOM 6602 N N . ILE A 1 819 ? 23.195 23.678 33.486 1.00 66.25 819 ILE A N 1
ATOM 6603 C CA . ILE A 1 819 ? 23.506 22.978 32.231 1.00 66.25 819 ILE A CA 1
ATOM 6604 C C . ILE A 1 819 ? 24.180 23.935 31.239 1.00 66.25 819 ILE A C 1
ATOM 6606 O O . ILE A 1 819 ? 25.209 23.589 30.664 1.00 66.25 819 ILE A O 1
ATOM 6610 N N . ASN A 1 820 ? 23.670 25.160 31.094 1.00 67.62 820 ASN A N 1
ATOM 6611 C CA . ASN A 1 820 ? 24.273 26.178 30.230 1.00 67.62 820 ASN A CA 1
ATOM 6612 C C . ASN A 1 820 ? 25.688 26.576 30.678 1.00 67.62 820 ASN A C 1
ATOM 6614 O O . ASN A 1 820 ? 26.570 26.781 29.841 1.00 67.62 820 ASN A O 1
ATOM 6618 N N . GLU A 1 821 ? 25.937 26.662 31.986 1.00 74.19 821 GLU A N 1
ATOM 6619 C CA . GLU A 1 821 ? 27.287 26.886 32.506 1.00 74.19 821 GLU A CA 1
ATOM 6620 C C . GLU A 1 821 ? 28.227 25.705 32.233 1.00 74.19 821 GLU A C 1
ATOM 6622 O O . GLU A 1 821 ? 29.376 25.932 31.856 1.00 74.19 821 GLU A O 1
ATOM 6627 N N . ILE A 1 822 ? 27.746 24.464 32.373 1.00 71.38 822 ILE A N 1
ATOM 6628 C CA . ILE A 1 822 ? 28.515 23.255 32.042 1.00 71.38 822 ILE A CA 1
ATOM 6629 C C . ILE A 1 822 ? 28.889 23.263 30.559 1.00 71.38 822 ILE A C 1
ATOM 6631 O O . ILE A 1 822 ? 30.069 23.151 30.254 1.00 71.38 822 ILE A O 1
ATOM 6635 N N . ILE A 1 823 ? 27.927 23.491 29.655 1.00 68.12 823 ILE A N 1
ATOM 6636 C CA . ILE A 1 823 ? 28.156 23.555 28.199 1.00 68.12 823 ILE A CA 1
ATOM 6637 C C . ILE A 1 823 ? 29.202 24.617 27.853 1.00 68.12 823 ILE A C 1
ATOM 6639 O O . ILE A 1 823 ? 30.075 24.408 27.010 1.00 68.12 823 ILE A O 1
ATOM 6643 N N . LYS A 1 824 ? 29.134 25.780 28.506 1.00 73.69 824 LYS A N 1
ATOM 6644 C CA . LYS A 1 824 ? 30.087 26.865 28.275 1.00 73.69 824 LYS A CA 1
ATOM 6645 C C . LYS A 1 824 ? 31.506 26.487 28.711 1.00 73.69 824 LYS A C 1
ATOM 6647 O O . LYS A 1 824 ? 32.463 26.827 28.017 1.00 73.69 824 LYS A O 1
ATOM 6652 N N . GLU A 1 825 ? 31.648 25.816 29.850 1.00 76.06 825 GLU A N 1
ATOM 6653 C CA . GLU A 1 825 ? 32.948 25.419 30.398 1.00 76.06 825 GLU A CA 1
ATOM 6654 C C . GLU A 1 825 ? 33.546 24.198 29.677 1.00 76.06 825 GLU A C 1
ATOM 6656 O O . GLU A 1 825 ? 34.733 24.221 29.344 1.00 76.06 825 GLU A O 1
ATOM 6661 N N . THR A 1 826 ? 32.749 23.170 29.361 1.00 75.12 826 THR A N 1
ATOM 6662 C CA . THR A 1 826 ? 33.209 22.002 28.584 1.00 75.12 826 THR A CA 1
ATOM 6663 C C . THR A 1 826 ? 33.499 22.378 27.133 1.00 75.12 826 THR A C 1
ATOM 6665 O O . THR A 1 826 ? 34.529 21.973 26.596 1.00 75.12 826 THR A O 1
ATOM 6668 N N . GLY A 1 827 ? 32.688 23.251 26.525 1.00 72.69 827 GLY A N 1
ATOM 6669 C CA . GLY A 1 827 ? 32.932 23.781 25.182 1.00 72.69 827 GLY A CA 1
ATOM 6670 C C . GLY A 1 827 ? 34.244 24.568 25.069 1.00 72.69 827 GLY A C 1
ATOM 6671 O O . GLY A 1 827 ? 34.966 24.426 24.080 1.00 72.69 827 GLY A O 1
ATOM 6672 N N . GLY A 1 828 ? 34.604 25.346 26.098 1.00 78.44 828 GLY A N 1
ATOM 6673 C CA . GLY A 1 828 ? 35.901 26.030 26.169 1.00 78.44 828 GLY A CA 1
ATOM 6674 C C . GLY A 1 828 ? 37.078 25.051 26.186 1.00 78.44 828 GLY A C 1
ATOM 6675 O O . GLY A 1 828 ? 37.996 25.171 25.377 1.00 78.44 828 GLY A O 1
ATOM 6676 N N . LYS A 1 829 ? 37.007 24.023 27.036 1.00 78.56 829 LYS A N 1
ATOM 6677 C CA . LYS A 1 829 ? 38.046 22.987 27.156 1.00 78.56 829 LYS A CA 1
ATOM 6678 C C . LYS A 1 829 ? 38.172 22.112 25.913 1.00 78.56 829 LYS A C 1
ATOM 6680 O O . LYS A 1 829 ? 39.279 21.790 25.495 1.00 78.56 829 LYS A O 1
ATOM 6685 N N . LEU A 1 830 ? 37.053 21.778 25.271 1.00 73.31 830 LEU A N 1
ATOM 6686 C CA . LEU A 1 830 ? 37.056 21.061 23.997 1.00 73.31 830 LEU A CA 1
ATOM 6687 C C . LEU A 1 830 ? 37.725 21.891 22.893 1.00 73.31 830 LEU A C 1
ATOM 6689 O O . LEU A 1 830 ? 38.460 21.353 22.065 1.00 73.31 830 LEU A O 1
ATOM 6693 N N . SER A 1 831 ? 37.497 23.207 22.884 1.00 74.31 831 SER A N 1
ATOM 6694 C CA . SER A 1 831 ? 38.183 24.120 21.967 1.00 74.31 831 SER A CA 1
ATOM 6695 C C . SER A 1 831 ? 39.693 24.149 22.222 1.00 74.31 831 SER A C 1
ATOM 6697 O O . SER A 1 831 ? 40.463 24.075 21.266 1.00 74.31 831 SER A O 1
ATOM 6699 N N . GLU A 1 832 ? 40.129 24.220 23.482 1.00 80.12 832 GLU A N 1
ATOM 6700 C CA . GLU A 1 832 ? 41.552 24.167 23.856 1.00 80.12 832 GLU A CA 1
ATOM 6701 C C . GLU A 1 832 ? 42.201 22.838 23.441 1.00 80.12 832 GLU A C 1
ATOM 6703 O O . GLU A 1 832 ? 43.263 22.841 22.816 1.00 80.12 832 GLU A O 1
ATOM 6708 N N . PHE A 1 833 ? 41.530 21.707 23.684 1.00 78.50 833 PHE A N 1
ATOM 6709 C CA . PHE A 1 833 ? 41.995 20.388 23.251 1.00 78.50 833 PHE A CA 1
ATOM 6710 C C . PHE A 1 833 ? 42.122 20.291 21.725 1.00 78.50 833 PHE A C 1
ATOM 6712 O O . PHE A 1 833 ? 43.139 19.824 21.219 1.00 78.50 833 PHE A O 1
ATOM 6719 N N . ASN A 1 834 ? 41.133 20.778 20.968 1.00 72.19 834 ASN A N 1
ATOM 6720 C CA . ASN A 1 834 ? 41.198 20.768 19.504 1.00 72.19 834 ASN A CA 1
ATOM 6721 C C . ASN A 1 834 ? 42.311 21.686 18.966 1.00 72.19 834 ASN A C 1
ATOM 6723 O O . ASN A 1 834 ? 42.949 21.345 17.970 1.00 72.19 834 ASN A O 1
ATOM 6727 N N . GLN A 1 835 ? 42.578 22.825 19.615 1.00 77.88 835 GLN A N 1
ATOM 6728 C CA . GLN A 1 835 ? 43.708 23.695 19.264 1.00 77.88 835 GLN A CA 1
ATOM 6729 C C . GLN A 1 835 ? 45.052 23.018 19.545 1.00 77.88 835 GLN A C 1
ATOM 6731 O O . GLN A 1 835 ? 45.942 23.057 18.694 1.00 77.88 835 GLN A O 1
ATOM 6736 N N . TRP A 1 836 ? 45.186 22.356 20.696 1.00 88.56 836 TRP A N 1
ATOM 6737 C CA . TRP A 1 836 ? 46.361 21.556 21.027 1.00 88.56 836 TRP A CA 1
ATOM 6738 C C . TRP A 1 836 ? 46.576 20.436 20.001 1.00 88.56 836 TRP A C 1
ATOM 6740 O O . TRP A 1 836 ? 47.645 20.360 19.396 1.00 88.56 836 TRP A O 1
ATOM 6750 N N . LEU A 1 837 ? 45.535 19.653 19.705 1.00 72.00 837 LEU A N 1
ATOM 6751 C CA . LEU A 1 837 ? 45.586 18.541 18.756 1.00 72.00 837 LEU A CA 1
ATOM 6752 C C . LEU A 1 837 ? 45.975 19.017 17.351 1.00 72.00 837 LEU A C 1
ATOM 6754 O O . LEU A 1 837 ? 46.811 18.401 16.691 1.00 72.00 837 LEU A O 1
ATOM 6758 N N . LYS A 1 838 ? 45.420 20.153 16.912 1.00 75.31 838 LYS A N 1
ATOM 6759 C CA . LYS A 1 838 ? 45.796 20.804 15.653 1.00 75.31 838 LYS A CA 1
ATOM 6760 C C . LYS A 1 838 ? 47.272 21.207 15.647 1.00 75.31 838 LYS A C 1
ATOM 6762 O O . LYS A 1 838 ? 47.960 20.931 14.671 1.00 75.31 838 LYS A O 1
ATOM 6767 N N . SER A 1 839 ? 47.770 21.797 16.735 1.00 81.50 839 SER A N 1
ATOM 6768 C CA . SER A 1 839 ? 49.180 22.190 16.844 1.00 81.50 839 SER A CA 1
ATOM 6769 C C . SER A 1 839 ? 50.135 20.992 16.805 1.00 81.50 839 SER A C 1
ATOM 6771 O O . SER A 1 839 ? 51.193 21.080 16.186 1.00 81.50 839 SER A O 1
ATOM 6773 N N . GLU A 1 840 ? 49.761 19.852 17.394 1.00 83.19 840 GLU A N 1
ATOM 6774 C CA . GLU A 1 840 ? 50.569 18.631 17.326 1.00 83.19 840 GLU A CA 1
ATOM 6775 C C . GLU A 1 840 ? 50.543 18.011 15.924 1.00 83.19 840 GLU A C 1
ATOM 6777 O O . GLU A 1 840 ? 51.580 17.599 15.412 1.00 83.19 840 GLU A O 1
ATOM 6782 N N . VAL A 1 841 ? 49.390 18.015 15.251 1.00 73.50 841 VAL A N 1
ATOM 6783 C CA . VAL A 1 841 ? 49.263 17.562 13.856 1.00 73.50 841 VAL A CA 1
ATOM 6784 C C . VAL A 1 841 ? 50.050 18.457 12.891 1.00 73.50 841 VAL A C 1
ATOM 6786 O O . VAL A 1 841 ? 50.667 17.954 11.954 1.00 73.50 841 VAL A O 1
ATOM 6789 N N . GLU A 1 842 ? 50.084 19.772 13.113 1.00 77.75 842 GLU A N 1
ATOM 6790 C CA . GLU A 1 842 ? 50.862 20.710 12.293 1.00 77.75 842 GLU A CA 1
ATOM 6791 C C . GLU A 1 842 ? 52.372 20.446 12.380 1.00 77.75 842 GLU A C 1
ATOM 6793 O O . GLU A 1 842 ? 53.069 20.548 11.364 1.00 77.75 842 GLU A O 1
ATOM 6798 N N . LYS A 1 843 ? 52.884 20.007 13.540 1.00 78.88 843 LYS A N 1
ATOM 6799 C CA . LYS A 1 843 ? 54.285 19.560 13.682 1.00 78.88 843 LYS A CA 1
ATOM 6800 C C . LYS A 1 843 ? 54.605 18.329 12.825 1.00 78.88 843 LYS A C 1
ATOM 6802 O O . LYS A 1 843 ? 55.769 18.083 12.529 1.00 78.88 843 LYS A O 1
ATOM 6807 N N . LEU A 1 844 ? 53.590 17.578 12.387 1.00 77.25 844 LEU A N 1
ATOM 6808 C CA . LEU A 1 844 ? 53.731 16.413 11.505 1.00 77.25 844 LEU A CA 1
ATOM 6809 C C . LEU A 1 844 ? 53.682 16.767 10.016 1.00 77.25 844 LEU A C 1
ATOM 6811 O O . LEU A 1 844 ? 53.739 15.870 9.176 1.00 77.25 844 LEU A O 1
ATOM 6815 N N . SER A 1 845 ? 53.576 18.051 9.665 1.00 75.94 845 SER A N 1
ATOM 6816 C CA . SER A 1 845 ? 53.560 18.509 8.268 1.00 75.94 845 SER A CA 1
ATOM 6817 C C . SER A 1 845 ? 54.825 18.140 7.484 1.00 75.94 845 SER A C 1
ATOM 6819 O O . SER A 1 845 ? 54.769 18.057 6.258 1.00 75.94 845 SER A O 1
ATOM 6821 N N . GLU A 1 846 ? 55.930 17.858 8.179 1.00 74.81 846 GLU A N 1
ATOM 6822 C CA . GLU A 1 846 ? 57.192 17.390 7.595 1.00 74.81 846 GLU A CA 1
ATOM 6823 C C . GLU A 1 846 ? 57.229 15.871 7.334 1.00 74.81 846 GLU A C 1
ATOM 6825 O O . GLU A 1 846 ? 58.177 15.380 6.723 1.00 74.81 846 GLU A O 1
ATOM 6830 N N . LEU A 1 847 ? 56.220 15.106 7.774 1.00 77.25 847 LEU A N 1
ATOM 6831 C CA . LEU A 1 847 ? 56.132 13.670 7.500 1.00 77.25 847 LEU A CA 1
ATOM 6832 C C . LEU A 1 847 ? 55.544 13.387 6.107 1.00 77.25 847 LEU A C 1
ATOM 6834 O O . LEU A 1 847 ? 54.688 14.133 5.628 1.00 77.25 847 LEU A O 1
ATOM 6838 N N . PRO A 1 848 ? 55.914 12.255 5.477 1.00 79.50 848 PRO A N 1
ATOM 6839 C CA . PRO A 1 848 ? 55.247 11.771 4.273 1.00 79.50 848 PRO A CA 1
ATOM 6840 C C . PRO A 1 848 ? 53.734 11.630 4.465 1.00 79.50 848 PRO A C 1
ATOM 6842 O O . PRO A 1 848 ? 53.272 11.193 5.524 1.00 79.50 848 PRO A O 1
ATOM 6845 N N . ASP A 1 849 ? 52.973 11.904 3.401 1.00 76.50 849 ASP A N 1
ATOM 6846 C CA . ASP A 1 849 ? 51.503 11.947 3.409 1.00 76.50 849 ASP A CA 1
ATOM 6847 C C . ASP A 1 849 ? 50.855 10.729 4.070 1.00 76.50 849 ASP A C 1
ATOM 6849 O O . ASP A 1 849 ? 49.900 10.864 4.828 1.00 76.50 849 ASP A O 1
ATOM 6853 N N . LYS A 1 850 ? 51.395 9.529 3.839 1.00 73.06 850 LYS A N 1
ATOM 6854 C CA . LYS A 1 850 ? 50.872 8.294 4.436 1.00 73.06 850 LYS A CA 1
ATOM 6855 C C . LYS A 1 850 ? 51.002 8.268 5.962 1.00 73.06 850 LYS A C 1
ATOM 6857 O O . LYS A 1 850 ? 50.046 7.889 6.627 1.00 73.06 850 LYS A O 1
ATOM 6862 N N . LEU A 1 851 ? 52.136 8.690 6.526 1.00 73.75 851 LEU A N 1
ATOM 6863 C CA . LEU A 1 851 ? 52.333 8.740 7.983 1.00 73.75 851 LEU A CA 1
ATOM 6864 C C . LEU A 1 851 ? 51.525 9.880 8.609 1.00 73.75 851 LEU A C 1
ATOM 6866 O O . LEU A 1 851 ? 50.895 9.691 9.649 1.00 73.75 851 LEU A O 1
ATOM 6870 N N . ARG A 1 852 ? 51.460 11.026 7.922 1.00 78.81 852 ARG A N 1
ATOM 6871 C CA . ARG A 1 852 ? 50.597 12.148 8.303 1.00 78.81 852 ARG A CA 1
ATOM 6872 C C . ARG A 1 852 ? 49.123 11.733 8.356 1.00 78.81 852 ARG A C 1
ATOM 6874 O O . ARG A 1 852 ? 48.437 12.046 9.322 1.00 78.81 852 ARG A O 1
ATOM 6881 N N . ASN A 1 853 ? 48.652 10.963 7.377 1.00 77.00 853 ASN A N 1
ATOM 6882 C CA . ASN A 1 853 ? 47.273 10.473 7.330 1.00 77.00 853 ASN A CA 1
ATOM 6883 C C . ASN A 1 853 ? 46.951 9.487 8.463 1.00 77.00 853 ASN A C 1
ATOM 6885 O O . ASN A 1 853 ? 45.839 9.514 8.987 1.00 77.00 853 ASN A O 1
ATOM 6889 N N . VAL A 1 854 ? 47.906 8.650 8.887 1.00 74.06 854 VAL A N 1
ATOM 6890 C CA . VAL A 1 854 ? 47.714 7.766 10.053 1.00 74.06 854 VAL A CA 1
ATOM 6891 C C . VAL A 1 854 ? 47.583 8.584 11.340 1.00 74.06 854 VAL A C 1
ATOM 6893 O O . VAL A 1 854 ? 46.687 8.320 12.142 1.00 74.06 854 VAL A O 1
ATOM 6896 N N . ALA A 1 855 ? 48.406 9.621 11.512 1.00 72.56 855 ALA A N 1
ATOM 6897 C CA . ALA A 1 855 ? 48.303 10.518 12.660 1.00 72.56 855 ALA A CA 1
ATOM 6898 C C . ALA A 1 855 ? 46.992 11.326 12.668 1.00 72.56 855 ALA A C 1
ATOM 6900 O O . ALA A 1 855 ? 46.343 11.426 13.709 1.00 72.56 855 ALA A O 1
ATOM 6901 N N . LEU A 1 856 ? 46.554 11.819 11.502 1.00 74.62 856 LEU A N 1
ATOM 6902 C CA . LEU A 1 856 ? 45.255 12.482 11.319 1.00 74.62 856 LEU A CA 1
ATOM 6903 C C . LEU A 1 856 ? 44.073 11.554 11.636 1.00 74.62 856 LEU A C 1
ATOM 6905 O O . LEU A 1 856 ? 43.053 11.982 12.173 1.00 74.62 856 LEU A O 1
ATOM 6909 N N . LEU A 1 857 ? 44.192 10.263 11.324 1.00 75.25 857 LEU A N 1
ATOM 6910 C CA . LEU A 1 857 ? 43.145 9.296 11.636 1.00 75.25 857 LEU A CA 1
ATOM 6911 C C . LEU A 1 857 ? 43.055 9.029 13.147 1.00 75.25 857 LEU A C 1
ATOM 6913 O O . LEU A 1 857 ? 41.950 8.942 13.687 1.00 75.25 857 LEU A O 1
ATOM 6917 N N . LYS A 1 858 ? 44.198 8.919 13.837 1.00 78.56 858 LYS A N 1
ATOM 6918 C CA . LYS A 1 858 ? 44.251 8.739 15.298 1.00 78.56 858 LYS A CA 1
ATOM 6919 C C . LYS A 1 858 ? 43.733 9.982 16.030 1.00 78.56 858 LYS A C 1
ATOM 6921 O O . LYS A 1 858 ? 42.909 9.838 16.930 1.00 78.56 858 LYS A O 1
ATOM 6926 N N . SER A 1 859 ? 44.105 11.184 15.584 1.00 73.19 859 SER A N 1
ATOM 6927 C CA . SER A 1 859 ? 43.590 12.442 16.144 1.00 73.19 859 SER A CA 1
ATOM 6928 C C . SER A 1 859 ? 42.069 12.568 15.967 1.00 73.19 859 SER A C 1
ATOM 6930 O O . SER A 1 859 ? 41.354 12.916 16.909 1.00 73.19 859 SER A O 1
ATOM 6932 N N . LYS A 1 860 ? 41.536 12.176 14.800 1.00 73.12 860 LYS A N 1
ATOM 6933 C CA . LYS A 1 860 ? 40.088 12.146 14.533 1.00 73.12 860 LYS A CA 1
ATOM 6934 C C . LYS A 1 860 ? 39.336 11.187 15.460 1.00 73.12 860 LYS A C 1
ATOM 6936 O O . LYS A 1 860 ? 38.259 11.535 15.939 1.00 73.12 860 LYS A O 1
ATOM 6941 N N . LYS A 1 861 ? 39.891 10.000 15.737 1.00 74.06 861 LYS A N 1
ATOM 6942 C CA . LYS A 1 861 ? 39.295 9.036 16.683 1.00 74.06 861 LYS A CA 1
ATOM 6943 C C . LYS A 1 861 ? 39.210 9.607 18.101 1.00 74.06 861 LYS A C 1
ATOM 6945 O O . LYS A 1 861 ? 38.148 9.530 18.708 1.00 74.06 861 LYS A O 1
ATOM 6950 N N . LEU A 1 862 ? 40.284 10.231 18.584 1.00 71.25 862 LEU A N 1
ATOM 6951 C CA . LEU A 1 862 ? 40.339 10.833 19.922 1.00 71.25 862 LEU A CA 1
ATOM 6952 C C . LEU A 1 862 ? 39.377 12.023 20.068 1.00 71.25 862 LEU A C 1
ATOM 6954 O O . LEU A 1 862 ? 38.655 12.118 21.057 1.00 71.25 862 LEU A O 1
ATOM 6958 N N . SER A 1 863 ? 39.284 12.883 19.047 1.00 72.62 863 SER A N 1
ATOM 6959 C CA . SER A 1 863 ? 38.304 13.982 19.027 1.00 72.62 863 SER A CA 1
ATOM 6960 C C . SER A 1 863 ? 36.860 13.465 19.082 1.00 72.62 863 SER A C 1
ATOM 6962 O O . SER A 1 863 ? 36.025 14.040 19.776 1.00 72.62 863 SER A O 1
ATOM 6964 N N . ASN A 1 864 ? 36.553 12.361 18.393 1.00 70.19 864 ASN A N 1
ATOM 6965 C CA . ASN A 1 864 ? 35.220 11.755 18.431 1.00 70.19 864 ASN A CA 1
ATOM 6966 C C . ASN A 1 864 ? 34.909 11.093 19.781 1.00 70.19 864 ASN A C 1
ATOM 6968 O O . ASN A 1 864 ? 33.803 11.263 20.283 1.00 70.19 864 ASN A O 1
ATOM 6972 N N . TYR A 1 865 ? 35.886 10.420 20.396 1.00 70.31 865 TYR A N 1
ATOM 6973 C CA . TYR A 1 865 ? 35.736 9.823 21.727 1.00 70.31 865 TYR A CA 1
ATOM 6974 C C . TYR A 1 865 ? 35.317 10.865 22.779 1.00 70.31 865 TYR A C 1
ATOM 6976 O O . TYR A 1 865 ? 34.346 10.661 23.508 1.00 70.31 865 TYR A O 1
ATOM 6984 N N . ILE A 1 866 ? 35.972 12.032 22.795 1.00 72.06 866 ILE A N 1
ATOM 6985 C CA . ILE A 1 866 ? 35.634 13.119 23.730 1.00 72.06 866 ILE A CA 1
ATOM 6986 C C . ILE A 1 866 ? 34.240 13.707 23.436 1.00 72.06 866 ILE A C 1
ATOM 6988 O O . ILE A 1 866 ? 33.509 14.053 24.365 1.00 72.06 866 ILE A O 1
ATOM 6992 N N . LYS A 1 867 ? 33.829 13.784 22.162 1.00 64.62 867 LYS A N 1
ATOM 6993 C CA . LYS A 1 867 ? 32.501 14.293 21.760 1.00 64.62 867 LYS A CA 1
ATOM 6994 C C . LYS A 1 867 ? 31.362 13.373 22.175 1.00 64.62 867 LYS A C 1
ATOM 6996 O O . LYS A 1 867 ? 30.335 13.847 22.661 1.00 64.62 867 LYS A O 1
ATOM 7001 N N . ASP A 1 868 ? 31.531 12.070 21.979 1.00 67.00 868 ASP A N 1
ATOM 7002 C CA . ASP A 1 868 ? 30.516 11.094 22.368 1.00 67.00 868 ASP A CA 1
ATOM 7003 C C . ASP A 1 868 ? 30.332 11.096 23.889 1.00 67.00 868 ASP A C 1
ATOM 7005 O O . ASP A 1 868 ? 29.203 11.030 24.381 1.00 67.00 868 ASP A O 1
ATOM 7009 N N . TYR A 1 869 ? 31.421 11.293 24.635 1.00 69.38 869 TYR A N 1
ATOM 7010 C CA . TYR A 1 869 ? 31.384 11.438 26.085 1.00 69.38 869 TYR A CA 1
ATOM 7011 C C . TYR A 1 869 ? 30.636 12.709 26.544 1.00 69.38 869 TYR A C 1
ATOM 7013 O O . TYR A 1 869 ? 29.761 12.620 27.409 1.00 69.38 869 TYR A O 1
ATOM 7021 N N . ASP A 1 870 ? 30.892 13.868 25.921 1.00 68.19 870 ASP A N 1
ATOM 7022 C CA . ASP A 1 870 ? 30.178 15.132 26.200 1.00 68.19 870 ASP A CA 1
ATOM 7023 C C . ASP A 1 870 ? 28.666 14.989 25.943 1.00 68.19 870 ASP A C 1
ATOM 7025 O O . ASP A 1 870 ? 27.824 15.328 26.778 1.00 68.19 870 ASP A O 1
ATOM 7029 N N . ARG A 1 871 ? 28.298 14.352 24.824 1.00 62.12 871 ARG A N 1
ATOM 7030 C CA . ARG A 1 871 ? 26.897 14.110 24.458 1.00 62.12 871 ARG A CA 1
ATOM 7031 C C . ARG A 1 871 ? 26.189 13.175 25.440 1.00 62.12 871 ARG A C 1
ATOM 7033 O O . ARG A 1 871 ? 25.028 13.408 25.783 1.00 62.12 871 ARG A O 1
ATOM 7040 N N . ILE A 1 872 ? 26.864 12.121 25.901 1.00 58.91 872 ILE A N 1
ATOM 7041 C CA . ILE A 1 872 ? 26.315 11.171 26.880 1.00 58.91 872 ILE A CA 1
ATOM 7042 C C . ILE A 1 872 ? 26.076 11.860 28.226 1.00 58.91 872 ILE A C 1
ATOM 7044 O O . ILE A 1 872 ? 25.021 11.650 28.831 1.00 58.91 872 ILE A O 1
ATOM 7048 N N . ILE A 1 873 ? 26.993 12.721 28.672 1.00 63.34 873 ILE A N 1
ATOM 7049 C CA . ILE A 1 873 ? 26.832 13.511 29.900 1.00 63.34 873 ILE A CA 1
ATOM 7050 C C . ILE A 1 873 ? 25.624 14.452 29.795 1.00 63.34 873 ILE A C 1
ATOM 7052 O O . ILE A 1 873 ? 24.813 14.519 30.724 1.00 63.34 873 ILE A O 1
ATOM 7056 N N . LEU A 1 874 ? 25.461 15.135 28.659 1.00 60.25 874 LEU A N 1
ATOM 7057 C CA . LEU A 1 874 ? 24.366 16.085 28.437 1.00 60.25 874 LEU A CA 1
ATOM 7058 C C . LEU A 1 874 ? 22.996 15.391 28.355 1.00 60.25 874 LEU A C 1
ATOM 7060 O O . LEU A 1 874 ? 22.042 15.832 28.997 1.00 60.25 874 LEU A O 1
ATOM 7064 N N . MET A 1 875 ? 22.898 14.262 27.643 1.00 49.81 875 MET A N 1
ATOM 7065 C CA . MET A 1 875 ? 21.648 13.492 27.519 1.00 49.81 875 MET A CA 1
ATOM 7066 C C . MET A 1 875 ? 21.235 12.789 28.818 1.00 49.81 875 MET A C 1
ATOM 7068 O O . MET A 1 875 ? 20.047 12.591 29.075 1.00 49.81 875 MET A O 1
ATOM 7072 N N . SER A 1 876 ? 22.208 12.391 29.636 1.00 52.16 876 SER A N 1
ATOM 7073 C CA . SER A 1 876 ? 21.957 11.695 30.900 1.00 52.16 876 SER A CA 1
ATOM 7074 C C . SER A 1 876 ? 21.376 12.625 31.970 1.00 52.16 876 SER A C 1
ATOM 7076 O O . SER A 1 876 ? 20.551 12.188 32.775 1.00 52.16 876 SER A O 1
ATOM 7078 N N . ASN A 1 877 ? 21.758 13.907 31.951 1.00 54.00 877 ASN A N 1
ATOM 7079 C CA . ASN A 1 877 ? 21.268 14.911 32.897 1.00 54.00 877 ASN A CA 1
ATOM 7080 C C . ASN A 1 877 ? 19.933 15.542 32.473 1.00 54.00 877 ASN A C 1
ATOM 7082 O O . ASN A 1 877 ? 19.091 15.773 33.336 1.00 54.00 877 ASN A O 1
ATOM 7086 N N . SER A 1 878 ? 19.689 15.757 31.174 1.00 48.81 878 SER A N 1
ATOM 7087 C CA . SER A 1 878 ? 18.418 16.330 30.690 1.00 48.81 878 SER A CA 1
ATOM 7088 C C . SER A 1 878 ? 17.212 15.399 30.857 1.00 48.81 878 SER A C 1
ATOM 7090 O O . SER A 1 878 ? 16.078 15.861 30.892 1.00 48.81 878 SER A O 1
ATOM 7092 N N . LYS A 1 879 ? 17.438 14.086 31.000 1.00 46.00 879 LYS A N 1
ATOM 7093 C CA . LYS A 1 879 ? 16.374 13.077 31.157 1.00 46.00 879 LYS A CA 1
ATOM 7094 C C . LYS A 1 879 ? 16.173 12.577 32.591 1.00 46.00 879 LYS A C 1
ATOM 7096 O O . LYS A 1 879 ? 15.421 11.628 32.795 1.00 46.00 879 LYS A O 1
ATOM 7101 N N . GLY A 1 880 ? 16.872 13.150 33.576 1.00 46.31 880 GLY A N 1
ATOM 7102 C CA . GLY A 1 880 ? 16.781 12.719 34.979 1.00 46.31 880 GLY A CA 1
ATOM 7103 C C . GLY A 1 880 ? 17.200 11.260 35.223 1.00 46.31 880 GLY A C 1
ATOM 7104 O O . GLY A 1 880 ? 16.810 10.663 36.224 1.00 46.31 880 GLY A O 1
ATOM 7105 N N . LEU A 1 881 ? 17.976 10.662 34.308 1.00 37.25 881 LEU A N 1
ATOM 7106 C CA . LEU A 1 881 ? 18.300 9.229 34.312 1.00 37.25 881 LEU A CA 1
ATOM 7107 C C . LEU A 1 881 ? 19.369 8.846 35.355 1.00 37.25 881 LEU A C 1
ATOM 7109 O O . LEU A 1 881 ? 19.572 7.660 35.612 1.00 37.25 881 LEU A O 1
ATOM 7113 N N . PHE A 1 882 ? 20.019 9.826 35.991 1.00 43.25 882 PHE A N 1
ATOM 7114 C CA . PHE A 1 882 ? 21.015 9.633 37.049 1.00 43.25 882 PHE A CA 1
ATOM 7115 C C . PHE A 1 882 ? 20.854 10.683 38.163 1.00 43.25 882 PHE A C 1
ATOM 7117 O O . PHE A 1 882 ? 20.373 11.784 37.894 1.00 43.25 882 PHE A O 1
ATOM 7124 N N . PRO A 1 883 ? 21.274 10.396 39.415 1.00 48.25 883 PRO A N 1
ATOM 7125 C CA . PRO A 1 883 ? 21.373 11.431 40.440 1.00 48.25 883 PRO A CA 1
ATOM 7126 C C . PRO A 1 883 ? 22.318 12.528 39.944 1.00 48.25 883 PRO A C 1
ATOM 7128 O O . PRO A 1 883 ? 23.457 12.222 39.586 1.00 48.25 883 PRO A O 1
ATOM 7131 N N . VAL A 1 884 ? 21.832 13.776 39.915 1.00 53.25 884 VAL A N 1
ATOM 7132 C CA . VAL A 1 884 ? 22.556 14.954 39.411 1.00 53.25 884 VAL A CA 1
ATOM 7133 C C . VAL A 1 884 ? 23.965 14.966 40.006 1.00 53.25 884 VAL A C 1
ATOM 7135 O O . VAL A 1 884 ? 24.153 15.233 41.197 1.00 53.25 884 VAL A O 1
ATOM 7138 N N . LYS A 1 885 ? 24.968 14.618 39.191 1.00 61.22 885 LYS A N 1
ATOM 7139 C CA . LYS A 1 885 ? 26.371 14.817 39.563 1.00 61.22 885 LYS A CA 1
ATOM 7140 C C . LYS A 1 885 ? 26.574 16.328 39.699 1.00 61.22 885 LYS A C 1
ATOM 7142 O O . LYS A 1 885 ? 26.026 17.093 38.909 1.00 61.22 885 LYS A O 1
ATOM 7147 N N . SER A 1 886 ? 27.336 16.776 40.697 1.00 75.62 886 SER A N 1
ATOM 7148 C CA . SER A 1 886 ? 27.655 18.203 40.805 1.00 75.62 886 SER A CA 1
ATOM 7149 C C . SER A 1 886 ? 28.365 18.680 39.534 1.00 75.62 886 SER A C 1
ATOM 7151 O O . SER A 1 886 ? 29.141 17.923 38.945 1.00 75.62 886 SER A O 1
ATOM 7153 N N . LYS A 1 887 ? 28.130 19.940 39.143 1.00 78.06 887 LYS A N 1
ATOM 7154 C CA . LYS A 1 887 ? 28.842 20.630 38.053 1.00 78.06 887 LYS A CA 1
ATOM 7155 C C . LYS A 1 887 ? 30.348 20.333 38.091 1.00 78.06 887 LYS A C 1
ATOM 7157 O O . LYS A 1 887 ? 30.903 19.858 37.107 1.00 78.06 887 LYS A O 1
ATOM 7162 N N . ASP A 1 888 ? 30.966 20.487 39.263 1.00 75.69 888 ASP A N 1
ATOM 7163 C CA . ASP A 1 888 ? 32.400 20.245 39.473 1.00 75.69 888 ASP A CA 1
ATOM 7164 C C . ASP A 1 888 ? 32.834 18.817 39.121 1.00 75.69 888 ASP A C 1
ATOM 7166 O O . ASP A 1 888 ? 33.898 18.616 38.547 1.00 75.69 888 ASP A O 1
ATOM 7170 N N . ARG A 1 889 ? 32.007 17.810 39.429 1.00 76.25 889 ARG A N 1
ATOM 7171 C CA . ARG A 1 889 ? 32.331 16.410 39.138 1.00 76.25 889 ARG A CA 1
ATOM 7172 C C . ARG A 1 889 ? 32.242 16.107 37.645 1.00 76.25 889 ARG A C 1
ATOM 7174 O O . ARG A 1 889 ? 33.063 15.358 37.135 1.00 76.25 889 ARG A O 1
ATOM 7181 N N . ILE A 1 890 ? 31.254 16.678 36.958 1.00 72.44 890 ILE A N 1
ATOM 7182 C CA . ILE A 1 890 ? 31.111 16.541 35.502 1.00 72.44 890 ILE A CA 1
ATOM 7183 C C . ILE A 1 890 ? 32.321 17.161 34.800 1.00 72.44 890 ILE A C 1
ATOM 7185 O O . ILE A 1 890 ? 32.899 16.552 33.906 1.00 72.44 890 ILE A O 1
ATOM 7189 N N . ILE A 1 891 ? 32.735 18.341 35.257 1.00 74.69 891 ILE A N 1
ATOM 7190 C CA . ILE A 1 891 ? 33.896 19.041 34.715 1.00 74.69 891 ILE A CA 1
ATOM 7191 C C . ILE A 1 891 ? 35.185 18.249 34.962 1.00 74.69 891 ILE A C 1
ATOM 7193 O O . ILE A 1 891 ? 35.967 18.102 34.030 1.00 74.69 891 ILE A O 1
ATOM 7197 N N . GLN A 1 892 ? 35.381 17.699 36.164 1.00 77.81 892 GLN A N 1
ATOM 7198 C CA . GLN A 1 892 ? 36.548 16.867 36.489 1.00 77.81 892 GLN A CA 1
ATOM 7199 C C . GLN A 1 892 ? 36.608 15.586 35.651 1.00 77.81 892 GLN A C 1
ATOM 7201 O O . GLN A 1 892 ? 37.670 15.217 35.163 1.00 77.81 892 GLN A O 1
ATOM 7206 N N . GLU A 1 893 ? 35.473 14.907 35.455 1.00 77.50 893 GLU A N 1
ATOM 7207 C CA . GLU A 1 893 ? 35.410 13.719 34.595 1.00 77.50 893 GLU A CA 1
ATOM 7208 C C . GLU A 1 893 ? 35.702 14.083 33.127 1.00 77.50 893 GLU A C 1
ATOM 7210 O O . GLU A 1 893 ? 36.355 13.318 32.422 1.00 77.50 893 GLU A O 1
ATOM 7215 N N . PHE A 1 894 ? 35.260 15.252 32.656 1.00 77.12 894 PHE A N 1
ATOM 7216 C CA . PHE A 1 894 ? 35.569 15.738 31.309 1.00 77.12 894 PHE A CA 1
ATOM 7217 C C . PHE A 1 894 ? 37.055 16.107 31.142 1.00 77.12 894 PHE A C 1
ATOM 7219 O O . PHE A 1 894 ? 37.670 15.713 30.155 1.00 77.12 894 PHE A O 1
ATOM 7226 N N . GLU A 1 895 ? 37.648 16.799 32.122 1.00 81.06 895 GLU A N 1
ATOM 7227 C CA . GLU A 1 895 ? 39.086 17.112 32.159 1.00 81.06 895 GLU A CA 1
ATOM 7228 C C . GLU A 1 895 ? 39.942 15.847 32.138 1.00 81.06 895 GLU A C 1
ATOM 7230 O O . GLU A 1 895 ? 40.840 15.742 31.311 1.00 81.06 895 GLU A O 1
ATOM 7235 N N . TYR A 1 896 ? 39.610 14.856 32.968 1.00 82.25 896 TYR A N 1
ATOM 7236 C CA . TYR A 1 896 ? 40.329 13.583 33.018 1.00 82.25 896 TYR A CA 1
ATOM 7237 C C . TYR A 1 896 ? 40.343 12.860 31.662 1.00 82.25 896 TYR A C 1
ATOM 7239 O O . TYR A 1 896 ? 41.363 12.314 31.249 1.00 82.25 896 TYR A O 1
ATOM 7247 N N . ASN A 1 897 ? 39.224 12.881 30.932 1.00 76.81 897 ASN A N 1
ATOM 7248 C CA . ASN A 1 897 ? 39.157 12.270 29.603 1.00 76.81 897 ASN A CA 1
ATOM 7249 C C . ASN A 1 897 ? 39.951 13.052 28.549 1.00 76.81 897 ASN A C 1
ATOM 7251 O O . ASN A 1 897 ? 40.515 12.438 27.644 1.00 76.81 897 ASN A O 1
ATOM 7255 N N . ILE A 1 898 ? 40.019 14.382 28.663 1.00 78.56 898 ILE A N 1
ATOM 7256 C CA . ILE A 1 898 ? 40.903 15.202 27.826 1.00 78.56 898 ILE A CA 1
ATOM 7257 C C . ILE A 1 898 ? 42.366 14.855 28.116 1.00 78.56 898 ILE A C 1
ATOM 7259 O O . ILE A 1 898 ? 43.098 14.559 27.178 1.00 78.56 898 ILE A O 1
ATOM 7263 N N . GLU A 1 899 ? 42.774 14.833 29.386 1.00 81.88 899 GLU A N 1
ATOM 7264 C CA . GLU A 1 899 ? 44.145 14.500 29.798 1.00 81.88 899 GLU A CA 1
ATOM 7265 C C . GLU A 1 899 ? 44.541 13.097 29.319 1.00 81.88 899 GLU A C 1
ATOM 7267 O O . GLU A 1 899 ? 45.563 12.931 28.656 1.00 81.88 899 GLU A O 1
ATOM 7272 N N . SER A 1 900 ? 43.679 12.097 29.526 1.00 79.88 900 SER A N 1
ATOM 7273 C CA . SER A 1 900 ? 43.937 10.735 29.052 1.00 79.88 900 SER A CA 1
ATOM 7274 C C . SER A 1 900 ? 44.043 10.642 27.525 1.00 79.88 900 SER A C 1
ATOM 7276 O O . SER A 1 900 ? 44.813 9.825 27.020 1.00 79.88 900 SER A O 1
ATOM 7278 N N . ALA A 1 901 ? 43.262 11.424 26.776 1.00 75.06 901 ALA A N 1
ATOM 7279 C CA . ALA A 1 901 ? 43.341 11.454 25.318 1.00 75.06 901 ALA A CA 1
ATOM 7280 C C . ALA A 1 901 ? 44.613 12.162 24.823 1.00 75.06 901 ALA A C 1
ATOM 7282 O O . ALA A 1 901 ? 45.149 11.802 23.771 1.00 75.06 901 ALA A O 1
ATOM 7283 N N . GLN A 1 902 ? 45.096 13.162 25.569 1.00 83.69 902 GLN A N 1
ATOM 7284 C CA . GLN A 1 902 ? 46.374 13.820 25.305 1.00 83.69 902 GLN A CA 1
ATOM 7285 C C . GLN A 1 902 ? 47.536 12.845 25.504 1.00 83.69 902 GLN A C 1
ATOM 7287 O O . GLN A 1 902 ? 48.335 12.678 24.584 1.00 83.69 902 GLN A O 1
ATOM 7292 N N . GLU A 1 903 ? 47.576 12.140 26.638 1.00 83.88 903 GLU A N 1
ATOM 7293 C CA . GLU A 1 903 ? 48.596 11.125 26.936 1.00 83.88 903 GLU A CA 1
ATOM 7294 C C . GLU A 1 903 ? 48.638 10.023 25.864 1.00 83.88 903 GLU A C 1
ATOM 7296 O O . GLU A 1 903 ? 49.705 9.683 25.349 1.00 83.88 903 GLU A O 1
ATOM 7301 N N . GLU A 1 904 ? 47.475 9.513 25.443 1.00 80.88 904 GLU A N 1
ATOM 7302 C CA . GLU A 1 904 ? 47.391 8.488 24.395 1.00 80.88 904 GLU A CA 1
ATOM 7303 C C . GLU A 1 904 ? 47.938 8.988 23.046 1.00 80.88 904 GLU A C 1
ATOM 7305 O O . GLU A 1 904 ? 48.626 8.257 22.323 1.00 80.88 904 GLU A O 1
ATOM 7310 N N . PHE A 1 905 ? 47.659 10.245 22.689 1.00 85.00 905 PHE A N 1
ATOM 7311 C CA . PHE A 1 905 ? 48.185 10.830 21.459 1.00 85.00 905 PHE A CA 1
ATOM 7312 C C . PHE A 1 905 ? 49.696 11.068 21.543 1.00 85.00 905 PHE A C 1
ATOM 7314 O O . PHE A 1 905 ? 50.412 10.779 20.585 1.00 85.00 905 PHE A O 1
ATOM 7321 N N . GLU A 1 906 ? 50.205 11.531 22.684 1.00 85.38 906 GLU A N 1
ATOM 7322 C CA . GLU A 1 906 ? 51.642 11.700 22.917 1.00 85.38 906 GLU A CA 1
ATOM 7323 C C . GLU A 1 906 ? 52.392 10.363 22.831 1.00 85.38 906 GLU A C 1
ATOM 7325 O O . GLU A 1 906 ? 53.422 10.278 22.154 1.00 85.38 906 GLU A O 1
ATOM 7330 N N . HIS A 1 907 ? 51.847 9.289 23.410 1.00 83.50 907 HIS A N 1
ATOM 7331 C CA . HIS A 1 907 ? 52.393 7.933 23.280 1.00 83.50 907 HIS A CA 1
ATOM 7332 C C . HIS A 1 907 ? 52.441 7.470 21.822 1.00 83.50 907 HIS A C 1
ATOM 7334 O O . HIS A 1 907 ? 53.465 6.951 21.363 1.00 83.50 907 HIS A O 1
ATOM 7340 N N . PHE A 1 908 ? 51.379 7.734 21.058 1.00 84.31 908 PHE A N 1
ATOM 7341 C CA . PHE A 1 908 ? 51.350 7.450 19.627 1.00 84.31 908 PHE A CA 1
ATOM 7342 C C . PHE A 1 908 ? 52.431 8.233 18.856 1.00 84.31 908 PHE A C 1
ATOM 7344 O O . PHE A 1 908 ? 53.108 7.667 17.994 1.00 84.31 908 PHE A O 1
ATOM 7351 N N . LEU A 1 909 ? 52.655 9.512 19.177 1.00 82.12 909 LEU A N 1
ATOM 7352 C CA . LEU A 1 909 ? 53.716 10.317 18.558 1.00 82.12 909 LEU A CA 1
ATOM 7353 C C . LEU A 1 909 ? 55.116 9.785 18.894 1.00 82.12 909 LEU A C 1
ATOM 7355 O O . LEU A 1 909 ? 55.994 9.745 18.026 1.00 82.12 909 LEU A O 1
ATOM 7359 N N . ILE A 1 910 ? 55.333 9.331 20.130 1.00 84.62 910 ILE A N 1
ATOM 7360 C CA . ILE A 1 910 ? 56.583 8.681 20.547 1.00 84.62 910 ILE A CA 1
ATOM 7361 C C . ILE A 1 910 ? 56.789 7.373 19.769 1.00 84.62 910 ILE A C 1
ATOM 7363 O O . ILE A 1 910 ? 57.895 7.123 19.277 1.00 84.62 910 ILE A O 1
ATOM 7367 N N . ALA A 1 911 ? 55.744 6.557 19.606 1.00 81.75 911 ALA A N 1
ATOM 7368 C CA . ALA A 1 911 ? 55.798 5.326 18.820 1.00 81.75 911 ALA A CA 1
ATOM 7369 C C . ALA A 1 911 ? 56.133 5.607 17.346 1.00 81.75 911 ALA A C 1
ATOM 7371 O O . ALA A 1 911 ? 57.018 4.971 16.768 1.00 81.75 911 ALA A O 1
ATOM 7372 N N . LEU A 1 912 ? 55.485 6.611 16.753 1.00 82.88 912 LEU A N 1
ATOM 7373 C CA . LEU A 1 912 ? 55.704 7.030 15.370 1.00 82.88 912 LEU A CA 1
ATOM 7374 C C . LEU A 1 912 ? 57.147 7.487 15.130 1.00 82.88 912 LEU A C 1
ATOM 7376 O O . LEU A 1 912 ? 57.788 7.027 14.183 1.00 82.88 912 LEU A O 1
ATOM 7380 N N . ASN A 1 913 ? 57.690 8.326 16.014 1.00 83.50 913 ASN A N 1
ATOM 7381 C CA . ASN A 1 913 ? 59.076 8.788 15.922 1.00 83.50 913 ASN A CA 1
ATOM 7382 C C . ASN A 1 913 ? 60.079 7.632 16.049 1.00 83.50 913 ASN A C 1
ATOM 7384 O O . ASN A 1 913 ? 61.020 7.536 15.259 1.00 83.50 913 ASN A O 1
ATOM 7388 N N . ASN A 1 914 ? 59.850 6.707 16.985 1.00 84.25 914 ASN A N 1
ATOM 7389 C CA . ASN A 1 914 ? 60.705 5.531 17.145 1.00 84.25 914 ASN A CA 1
ATOM 7390 C C . ASN A 1 914 ? 60.654 4.602 15.926 1.00 84.25 914 ASN A C 1
ATOM 7392 O O . ASN A 1 914 ? 61.700 4.118 15.491 1.00 84.25 914 ASN A O 1
ATOM 7396 N N . ALA A 1 915 ? 59.473 4.376 15.344 1.00 82.88 915 ALA A N 1
ATOM 7397 C CA . ALA A 1 915 ? 59.331 3.584 14.125 1.00 82.88 915 ALA A CA 1
ATOM 7398 C C . ALA A 1 915 ? 60.114 4.217 12.959 1.00 82.88 915 ALA A C 1
ATOM 7400 O O . ALA A 1 915 ? 60.863 3.523 12.268 1.00 82.88 915 ALA A O 1
ATOM 7401 N N . VAL A 1 916 ? 60.027 5.541 12.787 1.00 84.75 916 VAL A N 1
ATOM 7402 C CA . VAL A 1 916 ? 60.801 6.276 11.772 1.00 84.75 916 VAL A CA 1
ATOM 7403 C C . VAL A 1 916 ? 62.312 6.156 12.017 1.00 84.75 916 VAL A C 1
ATOM 7405 O O . VAL A 1 916 ? 63.061 5.885 11.076 1.00 84.75 916 VAL A O 1
ATOM 7408 N N . ASP A 1 917 ? 62.776 6.291 13.261 1.00 86.38 917 ASP A N 1
ATOM 7409 C CA . ASP A 1 917 ? 64.197 6.165 13.615 1.00 86.38 917 ASP A CA 1
ATOM 7410 C C . ASP A 1 917 ? 64.755 4.750 13.418 1.00 86.38 917 ASP A C 1
ATOM 7412 O O . ASP A 1 917 ? 65.904 4.584 13.000 1.00 86.38 917 ASP A O 1
ATOM 7416 N N . ILE A 1 918 ? 63.955 3.720 13.696 1.00 87.19 918 ILE A N 1
ATOM 7417 C CA . ILE A 1 918 ? 64.319 2.317 13.468 1.00 87.19 918 ILE A CA 1
ATOM 7418 C C . ILE A 1 918 ? 64.492 2.057 11.970 1.00 87.19 918 ILE A C 1
ATOM 7420 O O . ILE A 1 918 ? 65.516 1.513 11.549 1.00 87.19 918 ILE A O 1
ATOM 7424 N N . ILE A 1 919 ? 63.541 2.507 11.147 1.00 84.12 919 ILE A N 1
ATOM 7425 C CA . ILE A 1 919 ? 63.627 2.375 9.687 1.00 84.12 919 ILE A CA 1
ATOM 7426 C C . ILE A 1 919 ? 64.830 3.156 9.136 1.00 84.12 919 ILE A C 1
ATOM 7428 O O . ILE A 1 919 ? 65.557 2.648 8.277 1.00 84.12 919 ILE A O 1
ATOM 7432 N N . ARG A 1 920 ? 65.104 4.350 9.679 1.00 83.75 920 ARG A N 1
ATOM 7433 C CA . ARG A 1 920 ? 66.285 5.165 9.351 1.00 83.75 920 ARG A CA 1
ATOM 7434 C C . ARG A 1 920 ? 67.591 4.421 9.646 1.00 83.75 920 ARG A C 1
ATOM 7436 O O . ARG A 1 920 ? 68.478 4.379 8.792 1.00 83.75 920 ARG A O 1
ATOM 7443 N N . GLU A 1 921 ? 67.712 3.805 10.821 1.00 89.06 921 GLU A N 1
ATOM 7444 C CA . GLU A 1 921 ? 68.909 3.049 11.210 1.00 89.06 921 GLU A CA 1
ATOM 7445 C C . GLU A 1 921 ? 69.138 1.827 10.306 1.00 89.06 921 GLU A C 1
ATOM 7447 O O . GLU A 1 921 ? 70.266 1.561 9.878 1.00 89.06 921 GLU A O 1
ATOM 7452 N N . LEU A 1 922 ? 68.073 1.096 9.975 1.00 86.88 922 LEU A N 1
ATOM 7453 C CA . LEU A 1 922 ? 68.156 -0.106 9.142 1.00 86.88 922 LEU A CA 1
ATOM 7454 C C . LEU A 1 922 ? 68.466 0.206 7.680 1.00 86.88 922 LEU A C 1
ATOM 7456 O O . LEU A 1 922 ? 69.268 -0.502 7.064 1.00 86.88 922 LEU A O 1
ATOM 7460 N N . LYS A 1 923 ? 67.929 1.308 7.143 1.00 80.31 923 LYS A N 1
ATOM 7461 C CA . LYS A 1 923 ? 68.347 1.819 5.832 1.00 80.31 923 LYS A CA 1
ATOM 7462 C C . LYS A 1 923 ? 69.833 2.181 5.819 1.00 80.31 923 LYS A C 1
ATOM 7464 O O . LYS A 1 923 ? 70.540 1.781 4.897 1.00 80.31 923 LYS A O 1
ATOM 7469 N N . GLY A 1 924 ? 70.341 2.839 6.866 1.00 86.19 924 GLY A N 1
ATOM 7470 C CA . GLY A 1 924 ? 71.774 3.143 7.006 1.00 86.19 924 GLY A CA 1
ATOM 7471 C C . GLY A 1 924 ? 72.680 1.900 7.018 1.00 86.19 924 GLY A C 1
ATOM 7472 O O . GLY A 1 924 ? 73.849 1.976 6.636 1.00 86.19 924 GLY A O 1
ATOM 7473 N N . LYS A 1 925 ? 72.136 0.737 7.400 1.00 89.69 925 LYS A N 1
ATOM 7474 C CA . LYS A 1 925 ? 72.809 -0.573 7.379 1.00 89.69 925 LYS A CA 1
ATOM 7475 C C . LYS A 1 925 ? 72.660 -1.328 6.045 1.00 89.69 925 LYS A C 1
ATOM 7477 O O . LYS A 1 925 ? 73.165 -2.443 5.938 1.00 89.69 925 LYS A O 1
ATOM 7482 N N . ASN A 1 926 ? 72.026 -0.734 5.028 1.00 88.56 926 ASN A N 1
ATOM 7483 C CA . ASN A 1 926 ? 71.719 -1.352 3.729 1.00 88.56 926 ASN A CA 1
ATOM 7484 C C . ASN A 1 926 ? 70.925 -2.670 3.844 1.00 88.56 926 ASN A C 1
ATOM 7486 O O . ASN A 1 926 ? 71.166 -3.614 3.086 1.00 88.56 926 ASN A O 1
ATOM 7490 N N . ILE A 1 927 ? 69.993 -2.757 4.799 1.00 87.56 927 ILE A N 1
ATOM 7491 C CA . ILE A 1 927 ? 69.113 -3.926 4.922 1.00 87.56 927 ILE A CA 1
ATOM 7492 C C . ILE A 1 927 ? 68.154 -3.971 3.716 1.00 87.56 927 ILE A C 1
ATOM 7494 O O . ILE A 1 927 ? 67.514 -2.959 3.420 1.00 87.56 927 ILE A O 1
ATOM 7498 N N . PRO A 1 928 ? 68.034 -5.106 2.996 1.00 79.75 928 PRO A N 1
ATOM 7499 C CA . PRO A 1 928 ? 67.099 -5.231 1.878 1.00 79.75 928 PRO A CA 1
ATOM 7500 C C . PRO A 1 928 ? 65.645 -4.989 2.305 1.00 79.75 928 PRO A C 1
ATOM 7502 O O . PRO A 1 928 ? 65.239 -5.441 3.372 1.00 79.75 928 PRO A O 1
ATOM 7505 N N . ALA A 1 929 ? 64.837 -4.370 1.435 1.00 75.75 929 ALA A N 1
ATOM 7506 C CA . ALA A 1 929 ? 63.413 -4.094 1.681 1.00 75.75 929 ALA A CA 1
ATOM 7507 C C . ALA A 1 929 ? 62.612 -5.329 2.133 1.00 75.75 929 ALA A C 1
ATOM 7509 O O . ALA A 1 929 ? 61.777 -5.225 3.023 1.00 75.75 929 ALA A O 1
ATOM 7510 N N . ALA A 1 930 ? 62.926 -6.510 1.589 1.00 79.38 930 ALA A N 1
ATOM 7511 C CA . ALA A 1 930 ? 62.275 -7.770 1.958 1.00 79.38 930 ALA A CA 1
ATOM 7512 C C . ALA A 1 930 ? 62.527 -8.211 3.416 1.00 79.38 930 ALA A C 1
ATOM 7514 O O . ALA A 1 930 ? 61.774 -9.028 3.931 1.00 79.38 930 ALA A O 1
ATOM 7515 N N . ASN A 1 931 ? 63.560 -7.672 4.072 1.00 84.81 931 ASN A N 1
ATOM 7516 C CA . ASN A 1 931 ? 63.957 -8.024 5.440 1.00 84.81 931 ASN A CA 1
ATOM 7517 C C . ASN A 1 931 ? 63.788 -6.846 6.418 1.00 84.81 931 ASN A C 1
ATOM 7519 O O . ASN A 1 931 ? 64.121 -6.964 7.597 1.00 84.81 931 ASN A O 1
ATOM 7523 N N . LEU A 1 932 ? 63.324 -5.691 5.928 1.00 78.88 932 LEU A N 1
ATOM 7524 C CA . LEU A 1 932 ? 63.283 -4.435 6.680 1.00 78.88 932 LEU A CA 1
ATOM 7525 C C . LEU A 1 932 ? 62.292 -4.510 7.847 1.00 78.88 932 LEU A C 1
ATOM 7527 O O . LEU A 1 932 ? 62.593 -4.004 8.919 1.00 78.88 932 LEU A O 1
ATOM 7531 N N . GLU A 1 933 ? 61.163 -5.195 7.668 1.00 79.75 933 GLU A N 1
ATOM 7532 C CA . GLU A 1 933 ? 60.152 -5.399 8.711 1.00 79.75 933 GLU A CA 1
ATOM 7533 C C . GLU A 1 933 ? 60.640 -6.335 9.832 1.00 79.75 933 GLU A C 1
ATOM 7535 O O . GLU A 1 933 ? 60.513 -6.012 11.013 1.00 79.75 933 GLU A O 1
ATOM 7540 N N . GLU A 1 934 ? 61.259 -7.469 9.485 1.00 86.62 934 GLU A N 1
ATOM 7541 C CA . GLU A 1 934 ? 61.784 -8.433 10.465 1.00 86.62 934 GLU A CA 1
ATOM 7542 C C . GLU A 1 934 ? 62.914 -7.820 11.308 1.00 86.62 934 GLU A C 1
ATOM 7544 O O . GLU A 1 934 ? 62.899 -7.900 12.540 1.00 86.62 934 GLU A O 1
ATOM 7549 N N . GLU A 1 935 ? 63.865 -7.138 10.663 1.00 86.38 935 GLU A N 1
ATOM 7550 C CA . GLU A 1 935 ? 64.966 -6.471 11.364 1.00 86.38 935 GLU A CA 1
ATOM 7551 C C . GLU A 1 935 ? 64.496 -5.223 12.134 1.00 86.38 935 GLU A C 1
ATOM 7553 O O . GLU A 1 935 ? 65.056 -4.921 13.189 1.00 86.38 935 GLU A O 1
ATOM 7558 N N . ALA A 1 936 ? 63.439 -4.531 11.685 1.00 82.50 936 ALA A N 1
ATOM 7559 C CA . ALA A 1 936 ? 62.818 -3.424 12.426 1.00 82.50 936 ALA A CA 1
ATOM 7560 C C . ALA A 1 936 ? 62.160 -3.901 13.712 1.00 82.50 936 ALA A C 1
ATOM 7562 O O . ALA A 1 936 ? 62.391 -3.313 14.767 1.00 82.50 936 ALA A O 1
ATOM 7563 N N . ASN A 1 937 ? 61.426 -5.010 13.657 1.00 81.62 937 ASN A N 1
ATOM 7564 C CA . ASN A 1 937 ? 60.822 -5.611 14.842 1.00 81.62 937 ASN A CA 1
ATOM 7565 C C . ASN A 1 937 ? 61.882 -6.102 15.839 1.00 81.62 937 ASN A C 1
ATOM 7567 O O . ASN A 1 937 ? 61.735 -5.930 17.052 1.00 81.62 937 ASN A O 1
ATOM 7571 N N . LYS A 1 938 ? 62.990 -6.664 15.345 1.00 88.69 938 LYS A N 1
ATOM 7572 C CA . LYS A 1 938 ? 64.114 -7.085 16.188 1.00 88.69 938 LYS A CA 1
ATOM 7573 C C . LYS A 1 938 ? 64.826 -5.898 16.839 1.00 88.69 938 LYS A C 1
ATOM 7575 O O . LYS A 1 938 ? 65.098 -5.943 18.038 1.00 88.69 938 LYS A O 1
ATOM 7580 N N . LEU A 1 939 ? 65.081 -4.831 16.079 1.00 84.56 939 LEU A N 1
ATOM 7581 C CA . LEU A 1 939 ? 65.720 -3.616 16.581 1.00 84.56 939 LEU A CA 1
ATOM 7582 C C . LEU A 1 939 ? 64.822 -2.862 17.577 1.00 84.56 939 LEU A C 1
ATOM 7584 O O . LEU A 1 939 ? 65.325 -2.380 18.590 1.00 84.56 939 LEU A O 1
ATOM 7588 N N . ALA A 1 940 ? 63.503 -2.827 17.349 1.00 83.31 940 ALA A N 1
ATOM 7589 C CA . ALA A 1 940 ? 62.525 -2.299 18.305 1.00 83.31 940 ALA A CA 1
ATOM 7590 C C . ALA A 1 940 ? 62.605 -3.036 19.652 1.00 83.31 940 ALA A C 1
ATOM 7592 O O . ALA A 1 940 ? 62.700 -2.412 20.707 1.00 83.31 940 ALA A O 1
ATOM 7593 N N . LEU A 1 941 ? 62.653 -4.373 19.614 1.00 81.56 941 LEU A N 1
ATOM 7594 C CA . LEU A 1 941 ? 62.746 -5.210 20.811 1.00 81.56 941 LEU A CA 1
ATOM 7595 C C . LEU A 1 941 ? 64.106 -5.086 21.523 1.00 81.56 941 LEU A C 1
ATOM 7597 O O . LEU A 1 941 ? 64.180 -5.191 22.748 1.00 81.56 941 LEU A O 1
ATOM 7601 N N . GLU A 1 942 ? 65.194 -4.883 20.778 1.00 85.19 942 GLU A N 1
ATOM 7602 C CA . GLU A 1 942 ? 66.522 -4.626 21.347 1.00 85.19 942 GLU A CA 1
ATOM 7603 C C . GLU A 1 942 ? 66.598 -3.261 22.038 1.00 85.19 942 GLU A C 1
ATOM 7605 O O . GLU A 1 942 ? 67.132 -3.189 23.147 1.00 85.19 942 GLU A O 1
ATOM 7610 N N . ARG A 1 943 ? 66.029 -2.206 21.435 1.00 83.38 943 ARG A N 1
ATOM 7611 C CA . ARG A 1 943 ? 65.927 -0.878 22.062 1.00 83.38 943 ARG A CA 1
ATOM 7612 C C . ARG A 1 943 ? 65.071 -0.935 23.329 1.00 83.38 943 ARG A C 1
ATOM 7614 O O . ARG A 1 943 ? 65.513 -0.451 24.371 1.00 83.38 943 ARG A O 1
ATOM 7621 N N . TYR A 1 944 ? 63.939 -1.641 23.289 1.00 81.69 944 TYR A N 1
ATOM 7622 C CA . TYR A 1 944 ? 63.093 -1.838 24.468 1.00 81.69 944 TYR A CA 1
ATOM 7623 C C . TYR A 1 944 ? 63.858 -2.480 25.632 1.00 81.69 944 TYR A C 1
ATOM 7625 O O . TYR A 1 944 ? 63.846 -1.978 26.753 1.00 81.69 944 TYR A O 1
ATOM 7633 N N . LYS A 1 945 ? 64.631 -3.542 25.366 1.00 82.31 945 LYS A N 1
ATOM 7634 C CA . LYS A 1 945 ? 65.472 -4.202 26.384 1.00 82.31 945 LYS A CA 1
ATOM 7635 C C . LYS A 1 945 ? 66.568 -3.297 26.963 1.00 82.31 945 LYS A C 1
ATOM 7637 O O . LYS A 1 945 ? 67.132 -3.630 28.004 1.00 82.31 945 LYS A O 1
ATOM 7642 N N . GLN A 1 946 ? 66.885 -2.184 26.302 1.00 82.44 946 GLN A N 1
ATOM 7643 C CA . GLN A 1 946 ? 67.806 -1.149 26.780 1.00 82.44 946 GLN A CA 1
ATOM 7644 C C . GLN A 1 946 ? 67.090 -0.027 27.556 1.00 82.44 946 GLN A C 1
ATOM 7646 O O . GLN A 1 946 ? 67.749 0.919 27.985 1.00 82.44 946 GLN A O 1
ATOM 7651 N N . GLY A 1 947 ? 65.776 -0.148 27.779 1.00 77.56 947 GLY A N 1
ATOM 7652 C CA . GLY A 1 947 ? 64.951 0.814 28.514 1.00 77.56 947 GLY A CA 1
ATOM 7653 C C . GLY A 1 947 ? 64.405 1.957 27.657 1.00 77.56 947 GLY A C 1
ATOM 7654 O O . GLY A 1 947 ? 64.146 3.031 28.190 1.00 77.56 947 GLY A O 1
ATOM 7655 N N . ILE A 1 948 ? 64.292 1.767 26.338 1.00 66.44 948 ILE A N 1
ATOM 7656 C CA . ILE A 1 948 ? 63.787 2.774 25.395 1.00 66.44 948 ILE A CA 1
ATOM 7657 C C . ILE A 1 948 ? 62.887 2.066 24.368 1.00 66.44 948 ILE A C 1
ATOM 7659 O O . ILE A 1 948 ? 63.445 1.346 23.540 1.00 66.44 948 ILE A O 1
ATOM 7663 N N . PRO A 1 949 ? 61.553 2.250 24.294 1.00 60.28 949 PRO A N 1
ATOM 7664 C CA . PRO A 1 949 ? 60.603 3.012 25.128 1.00 60.28 949 PRO A CA 1
ATOM 7665 C C . PRO A 1 949 ? 59.852 2.129 26.160 1.00 60.28 949 PRO A C 1
ATOM 7667 O O . PRO A 1 949 ? 60.304 1.025 26.440 1.00 60.28 949 PRO A O 1
ATOM 7670 N N . GLU A 1 950 ? 58.755 2.611 26.761 1.00 72.19 950 GLU A N 1
ATOM 7671 C CA . GLU A 1 950 ? 57.870 1.838 27.663 1.00 72.19 950 GLU A CA 1
ATOM 7672 C C . GLU A 1 950 ? 57.161 0.674 26.933 1.00 72.19 950 GLU A C 1
ATOM 7674 O O . GLU A 1 950 ? 57.075 0.671 25.704 1.00 72.19 950 GLU A O 1
ATOM 7679 N N . GLU A 1 951 ? 56.698 -0.343 27.674 1.00 73.69 951 GLU A N 1
ATOM 7680 C CA . GLU A 1 951 ? 56.175 -1.610 27.116 1.00 73.69 951 GLU A CA 1
ATOM 7681 C C . GLU A 1 951 ? 54.990 -1.390 26.165 1.00 73.69 951 GLU A C 1
ATOM 7683 O O . GLU A 1 951 ? 54.991 -1.923 25.053 1.00 73.69 951 GLU A O 1
ATOM 7688 N N . ASP A 1 952 ? 54.080 -0.493 26.540 1.00 69.81 952 ASP A N 1
ATOM 7689 C CA . ASP A 1 952 ? 52.862 -0.172 25.788 1.00 69.81 952 ASP A CA 1
ATOM 7690 C C . ASP A 1 952 ? 53.161 0.515 24.440 1.00 69.81 952 ASP A C 1
ATOM 7692 O O . ASP A 1 952 ? 52.414 0.389 23.470 1.00 69.81 952 ASP A O 1
ATOM 7696 N N . VAL A 1 953 ? 54.317 1.179 24.320 1.00 74.62 953 VAL A N 1
ATOM 7697 C CA . VAL A 1 953 ? 54.748 1.875 23.095 1.00 74.62 953 VAL A CA 1
ATOM 7698 C C . VAL A 1 953 ? 55.290 0.888 22.050 1.00 74.62 953 VAL A C 1
ATOM 7700 O O . VAL A 1 953 ? 55.270 1.174 20.850 1.00 74.62 953 VAL A O 1
ATOM 7703 N N . ILE A 1 954 ? 55.769 -0.295 22.458 1.00 75.12 954 ILE A N 1
ATOM 7704 C CA . ILE A 1 954 ? 56.359 -1.274 21.527 1.00 75.12 954 ILE A CA 1
ATOM 7705 C C . ILE A 1 954 ? 55.324 -1.785 20.533 1.00 75.12 954 ILE A C 1
ATOM 7707 O O . ILE A 1 954 ? 55.637 -1.959 19.353 1.00 75.12 954 ILE A O 1
ATOM 7711 N N . ASP A 1 955 ? 54.120 -2.089 21.001 1.00 77.00 955 ASP A N 1
ATOM 7712 C CA . ASP A 1 955 ? 53.116 -2.708 20.145 1.00 77.00 955 ASP A CA 1
ATOM 7713 C C . ASP A 1 955 ? 52.596 -1.722 19.100 1.00 77.00 955 ASP A C 1
ATOM 7715 O O . ASP A 1 955 ? 52.395 -2.104 17.944 1.00 77.00 955 ASP A O 1
ATOM 7719 N N . ASP A 1 956 ? 52.531 -0.436 19.437 1.00 76.62 956 ASP A N 1
ATOM 7720 C CA . ASP A 1 956 ? 52.262 0.618 18.462 1.00 76.62 956 ASP A CA 1
ATOM 7721 C C . ASP A 1 956 ? 53.440 0.846 17.505 1.00 76.62 956 ASP A C 1
ATOM 7723 O O . ASP A 1 956 ? 53.222 1.011 16.302 1.00 76.62 956 ASP A O 1
ATOM 7727 N N . ILE A 1 957 ? 54.692 0.730 17.965 1.00 78.50 957 ILE A N 1
ATOM 7728 C CA . ILE A 1 957 ? 55.867 0.728 17.073 1.00 78.50 957 ILE A CA 1
ATOM 7729 C C . ILE A 1 957 ? 55.776 -0.420 16.060 1.00 78.50 957 ILE A C 1
ATOM 7731 O O . ILE A 1 957 ? 55.962 -0.191 14.865 1.00 78.50 957 ILE A O 1
ATOM 7735 N N . LYS A 1 958 ? 55.450 -1.644 16.499 1.00 79.25 958 LYS A N 1
ATOM 7736 C CA . LYS A 1 958 ? 55.299 -2.808 15.606 1.00 79.25 958 LYS A CA 1
ATOM 7737 C C . LYS A 1 958 ? 54.209 -2.586 14.559 1.00 79.25 958 LYS A C 1
ATOM 7739 O O . LYS A 1 958 ? 54.414 -2.929 13.399 1.00 79.25 958 LYS A O 1
ATOM 7744 N N . LYS A 1 959 ? 53.078 -1.981 14.940 1.00 81.25 959 LYS A N 1
ATOM 7745 C CA . LYS A 1 959 ? 51.984 -1.641 14.010 1.00 81.25 959 LYS A CA 1
ATOM 7746 C C . LYS A 1 959 ? 52.390 -0.557 13.003 1.00 81.25 959 LYS A C 1
ATOM 7748 O O . LYS A 1 959 ? 51.921 -0.572 11.867 1.00 81.25 959 LYS A O 1
ATOM 7753 N N . LEU A 1 960 ? 53.263 0.372 13.397 1.00 81.06 960 LEU A N 1
ATOM 7754 C CA . LEU A 1 960 ? 53.710 1.488 12.557 1.00 81.06 960 LEU A CA 1
ATOM 7755 C C . LEU A 1 960 ? 54.899 1.139 11.647 1.00 81.06 960 LEU A C 1
ATOM 7757 O O . LEU A 1 960 ? 55.069 1.780 10.608 1.00 81.06 960 LEU A O 1
ATOM 7761 N N . ILE A 1 961 ? 55.689 0.113 11.979 1.00 82.12 961 ILE A N 1
ATOM 7762 C CA . ILE A 1 961 ? 56.855 -0.336 11.196 1.00 82.12 961 ILE A CA 1
ATOM 7763 C C . ILE A 1 961 ? 56.514 -0.643 9.724 1.00 82.12 961 ILE A C 1
ATOM 7765 O O . ILE A 1 961 ? 57.219 -0.117 8.860 1.00 82.12 961 ILE A O 1
ATOM 7769 N N . PRO A 1 962 ? 55.457 -1.409 9.382 1.00 77.56 962 PRO A N 1
ATOM 7770 C CA . PRO A 1 962 ? 55.117 -1.692 7.985 1.00 77.56 962 PRO A CA 1
ATOM 7771 C C . PRO A 1 962 ? 54.766 -0.425 7.196 1.00 77.56 962 PRO A C 1
ATOM 7773 O O . PRO A 1 962 ? 55.168 -0.268 6.042 1.00 77.56 962 PRO A O 1
ATOM 7776 N N . VAL A 1 963 ? 54.068 0.517 7.838 1.00 76.44 963 VAL A N 1
ATOM 7777 C CA . VAL A 1 963 ? 53.680 1.796 7.229 1.00 76.44 963 VAL A CA 1
ATOM 7778 C C . VAL A 1 963 ? 54.911 2.674 7.003 1.00 76.44 963 VAL A C 1
ATOM 7780 O O . VAL A 1 963 ? 55.092 3.212 5.911 1.00 76.44 963 VAL A O 1
ATOM 7783 N N . ALA A 1 964 ? 55.796 2.777 7.996 1.00 76.81 964 ALA A N 1
ATOM 7784 C CA . ALA A 1 964 ? 57.045 3.524 7.888 1.00 76.81 964 ALA A CA 1
ATOM 7785 C C . ALA A 1 964 ? 57.998 2.909 6.844 1.00 76.81 964 ALA A C 1
ATOM 7787 O O . ALA A 1 964 ? 58.596 3.640 6.053 1.00 76.81 964 ALA A O 1
ATOM 7788 N N . ALA A 1 965 ? 58.090 1.577 6.776 1.00 76.88 965 ALA A N 1
ATOM 7789 C CA . ALA A 1 965 ? 58.876 0.855 5.776 1.00 76.88 965 ALA A CA 1
ATOM 7790 C C . ALA A 1 965 ? 58.354 1.095 4.348 1.00 76.88 965 ALA A C 1
ATOM 7792 O O . ALA A 1 965 ? 59.144 1.337 3.436 1.00 76.88 965 ALA A O 1
ATOM 7793 N N . ALA A 1 966 ? 57.031 1.111 4.158 1.00 79.06 966 ALA A N 1
ATOM 7794 C CA . ALA A 1 966 ? 56.400 1.407 2.871 1.00 79.06 966 ALA A CA 1
ATOM 7795 C C . ALA A 1 966 ? 56.594 2.863 2.405 1.00 79.06 966 ALA A C 1
ATOM 7797 O O . ALA A 1 966 ? 56.413 3.151 1.223 1.00 79.06 966 ALA A O 1
ATOM 7798 N N . CYS A 1 967 ? 56.955 3.774 3.315 1.00 77.25 967 CYS A N 1
ATOM 7799 C CA . CYS A 1 967 ? 57.245 5.183 3.022 1.00 77.25 967 CYS A CA 1
ATOM 7800 C C . CYS A 1 967 ? 58.749 5.477 2.964 1.00 77.25 967 CYS A C 1
ATOM 7802 O O . CYS A 1 967 ? 59.155 6.634 2.873 1.00 77.25 967 CYS A O 1
ATOM 7804 N N . ALA A 1 968 ? 59.600 4.455 3.066 1.00 75.00 968 ALA A N 1
ATOM 7805 C CA . ALA A 1 968 ? 61.015 4.668 3.322 1.00 75.00 968 ALA A CA 1
ATOM 7806 C C . ALA A 1 968 ? 61.735 5.408 2.181 1.00 75.00 968 ALA A C 1
ATOM 7808 O O . ALA A 1 968 ? 62.704 6.115 2.451 1.00 75.00 968 ALA A O 1
ATOM 7809 N N . GLU A 1 969 ? 61.305 5.251 0.926 1.00 73.56 969 GLU A N 1
ATOM 7810 C CA . GLU A 1 969 ? 61.836 5.994 -0.235 1.00 73.56 969 GLU A CA 1
ATOM 7811 C C . GLU A 1 969 ? 61.428 7.478 -0.208 1.00 73.56 969 GLU A C 1
ATOM 7813 O O . GLU A 1 969 ? 62.263 8.346 -0.452 1.00 73.56 969 GLU A O 1
ATOM 7818 N N . ASP A 1 970 ? 60.194 7.778 0.204 1.00 74.00 970 ASP A N 1
ATOM 7819 C CA . ASP A 1 970 ? 59.675 9.149 0.329 1.00 74.00 970 ASP A CA 1
ATOM 7820 C C . ASP A 1 970 ? 60.276 9.903 1.526 1.00 74.00 970 ASP A C 1
ATOM 7822 O O . ASP A 1 970 ? 60.308 11.132 1.551 1.00 74.00 970 ASP A O 1
ATOM 7826 N N . LEU A 1 971 ? 60.792 9.171 2.517 1.00 66.50 971 LEU A N 1
ATOM 7827 C CA . LEU A 1 971 ? 61.530 9.742 3.641 1.00 66.50 971 LEU A CA 1
ATOM 7828 C C . LEU A 1 971 ? 62.929 10.239 3.222 1.00 66.50 971 LEU A C 1
ATOM 7830 O O . LEU A 1 971 ? 63.479 11.124 3.866 1.00 66.50 971 LEU A O 1
ATOM 7834 N N . GLU A 1 972 ? 63.526 9.727 2.144 1.00 61.09 972 GLU A N 1
ATOM 7835 C CA . GLU A 1 972 ? 64.937 9.961 1.780 1.00 61.09 972 GLU A CA 1
ATOM 7836 C C . GLU A 1 972 ? 65.334 11.449 1.572 1.00 61.09 972 GLU A C 1
ATOM 7838 O O . GLU A 1 972 ? 66.394 11.860 2.063 1.00 61.09 972 GLU A O 1
ATOM 7843 N N . PRO A 1 973 ? 64.500 12.310 0.950 1.00 61.03 973 PRO A N 1
ATOM 7844 C CA . PRO A 1 973 ? 64.769 13.747 0.834 1.00 61.03 973 PRO A CA 1
ATOM 7845 C C . PRO A 1 973 ? 64.742 14.479 2.184 1.00 61.03 973 PRO A C 1
ATOM 7847 O O . PRO A 1 973 ? 65.603 15.315 2.444 1.00 61.03 973 PRO A O 1
ATOM 7850 N N . ILE A 1 974 ? 63.802 14.123 3.065 1.00 57.47 974 ILE A N 1
ATOM 7851 C CA . ILE A 1 974 ? 63.666 14.689 4.420 1.00 57.47 974 ILE A CA 1
ATOM 7852 C C . ILE A 1 974 ? 64.836 14.227 5.302 1.00 57.47 974 ILE A C 1
ATOM 7854 O O . ILE A 1 974 ? 65.406 14.995 6.069 1.00 57.47 974 ILE A O 1
ATOM 7858 N N . LEU A 1 975 ? 65.254 12.970 5.135 1.00 52.41 975 LEU A N 1
ATOM 7859 C CA . LEU A 1 975 ? 66.338 12.335 5.884 1.00 52.41 975 LEU A CA 1
ATOM 7860 C C . LEU A 1 975 ? 67.742 12.826 5.495 1.00 52.41 975 LEU A C 1
ATOM 7862 O O . LEU A 1 975 ? 68.670 12.719 6.295 1.00 52.41 975 LEU A O 1
ATOM 7866 N N . SER A 1 976 ? 67.914 13.339 4.275 1.00 52.59 976 SER A N 1
ATOM 7867 C CA . SER A 1 976 ? 69.197 13.851 3.769 1.00 52.59 976 SER A CA 1
ATOM 7868 C C . SER A 1 976 ? 69.439 15.333 4.091 1.00 52.59 976 SER A C 1
ATOM 7870 O O . SER A 1 976 ? 70.580 15.801 4.025 1.00 52.59 976 SER A O 1
ATOM 7872 N N . ALA A 1 977 ? 68.400 16.058 4.508 1.00 48.94 977 ALA A N 1
ATOM 7873 C CA . ALA A 1 977 ? 68.496 17.434 4.967 1.00 48.94 977 ALA A CA 1
ATOM 7874 C C . ALA A 1 977 ? 68.747 17.487 6.483 1.00 48.94 977 ALA A C 1
ATOM 7876 O O . ALA A 1 977 ? 67.828 17.566 7.292 1.00 48.94 977 ALA A O 1
ATOM 7877 N N . GLY A 1 978 ? 70.015 17.430 6.896 1.00 48.34 978 GLY A N 1
ATOM 7878 C CA . GLY A 1 978 ? 70.371 17.682 8.295 1.00 48.34 978 GLY A CA 1
ATOM 7879 C C . GLY A 1 978 ? 69.931 19.086 8.736 1.00 48.34 978 GLY A C 1
ATOM 7880 O O . GLY A 1 978 ? 70.269 20.051 8.057 1.00 48.34 978 GLY A O 1
ATOM 7881 N N . ASN A 1 979 ? 69.206 19.164 9.862 1.00 49.28 979 ASN A N 1
ATOM 7882 C CA . ASN A 1 979 ? 68.716 20.361 10.569 1.00 49.28 979 ASN A CA 1
ATOM 7883 C C . ASN A 1 979 ? 68.429 21.583 9.678 1.00 49.28 979 ASN A C 1
ATOM 7885 O O . ASN A 1 979 ? 69.293 22.442 9.486 1.00 49.28 979 ASN A O 1
ATOM 7889 N N . ILE A 1 980 ? 67.188 21.698 9.204 1.00 37.16 980 ILE A N 1
ATOM 7890 C CA . ILE A 1 980 ? 66.692 22.905 8.540 1.00 37.16 980 ILE A CA 1
ATOM 7891 C C . ILE A 1 980 ? 66.117 23.853 9.606 1.00 37.16 980 ILE A C 1
ATOM 7893 O O . ILE A 1 980 ? 65.122 23.543 10.253 1.00 37.16 980 ILE A O 1
ATOM 7897 N N . GLU A 1 981 ? 66.739 25.023 9.788 1.00 36.62 981 GLU A N 1
ATOM 7898 C CA . GLU A 1 981 ? 66.088 26.170 10.436 1.00 36.62 981 GLU A CA 1
ATOM 7899 C C . GLU A 1 981 ? 65.014 26.759 9.499 1.00 36.62 981 GLU A C 1
ATOM 7901 O O . GLU A 1 981 ? 65.258 26.884 8.291 1.00 36.62 981 GLU A O 1
ATOM 7906 N N . PRO A 1 982 ? 63.848 27.182 10.020 1.00 33.06 982 PRO A N 1
ATOM 7907 C CA . PRO A 1 982 ? 62.775 27.722 9.197 1.00 33.06 982 PRO A CA 1
ATOM 7908 C C . PRO A 1 982 ? 63.182 29.088 8.634 1.00 33.06 982 PRO A C 1
ATOM 7910 O O . PRO A 1 982 ? 63.325 30.072 9.364 1.00 33.06 982 PRO A O 1
ATOM 7913 N N . THR A 1 983 ? 63.358 29.168 7.314 1.00 35.38 983 THR A N 1
ATOM 7914 C CA . THR A 1 983 ? 63.547 30.448 6.625 1.00 35.38 983 THR A CA 1
ATOM 7915 C C . THR A 1 983 ? 62.203 31.058 6.256 1.00 35.38 983 THR A C 1
ATOM 7917 O O . THR A 1 983 ? 61.334 30.443 5.645 1.00 35.38 983 THR A O 1
ATOM 7920 N N . SER A 1 984 ? 62.058 32.312 6.662 1.00 46.47 984 SER A N 1
ATOM 7921 C CA . SER A 1 984 ? 60.963 33.212 6.345 1.00 46.47 984 SER A CA 1
ATOM 7922 C C . SER A 1 984 ? 61.296 33.974 5.061 1.00 46.47 984 SER A C 1
ATOM 7924 O O . SER A 1 984 ? 62.346 34.600 5.015 1.00 46.47 984 SER A O 1
ATOM 7926 N N . GLU A 1 985 ? 60.423 33.952 4.041 1.00 34.50 985 GLU A N 1
ATOM 7927 C CA . GLU A 1 985 ? 60.097 35.133 3.208 1.00 34.50 985 GLU A CA 1
ATOM 7928 C C . GLU A 1 985 ? 59.026 34.873 2.115 1.00 34.50 985 GLU A C 1
ATOM 7930 O O . GLU A 1 985 ? 59.292 34.331 1.050 1.00 34.50 985 GLU A O 1
ATOM 7935 N N . LYS A 1 986 ? 57.807 35.358 2.408 1.00 40.69 986 LYS A N 1
ATOM 7936 C CA . LYS A 1 986 ? 56.878 36.169 1.584 1.00 40.69 986 LYS A CA 1
ATOM 7937 C C . LYS A 1 986 ? 56.606 35.822 0.106 1.00 40.69 986 LYS A C 1
ATOM 7939 O O . LYS A 1 986 ? 57.353 36.230 -0.779 1.00 40.69 986 LYS A O 1
ATOM 7944 N N . GLN A 1 987 ? 55.338 35.484 -0.151 1.00 35.75 987 GLN A N 1
ATOM 7945 C CA . GLN A 1 987 ? 54.439 36.344 -0.943 1.00 35.75 987 GLN A CA 1
ATOM 7946 C C . GLN A 1 987 ? 53.086 36.465 -0.217 1.00 35.75 987 GLN A C 1
ATOM 7948 O O . GLN A 1 987 ? 52.298 35.529 -0.200 1.00 35.75 987 GLN A O 1
ATOM 7953 N N . ASN A 1 988 ? 52.839 37.610 0.427 1.00 41.97 988 ASN A N 1
ATOM 7954 C CA . ASN A 1 988 ? 51.589 37.880 1.143 1.00 41.97 988 ASN A CA 1
ATOM 7955 C C . ASN A 1 988 ? 50.525 38.379 0.158 1.00 41.97 988 ASN A C 1
ATOM 7957 O O . ASN A 1 988 ? 50.534 39.560 -0.187 1.00 41.97 988 ASN A O 1
ATOM 7961 N N . PHE A 1 989 ? 49.604 37.507 -0.241 1.00 46.94 989 PHE A N 1
ATOM 7962 C CA . PHE A 1 989 ? 48.228 37.923 -0.504 1.00 46.94 989 PHE A CA 1
ATOM 7963 C C . PHE A 1 989 ? 47.422 37.629 0.758 1.00 46.94 989 PHE A C 1
ATOM 7965 O O . PHE A 1 989 ? 47.591 36.579 1.376 1.00 46.94 989 PHE A O 1
ATOM 7972 N N . THR A 1 990 ? 46.587 38.567 1.190 1.00 71.50 990 THR A N 1
ATOM 7973 C CA . THR A 1 990 ? 45.625 38.267 2.256 1.00 71.50 990 THR A CA 1
ATOM 7974 C C . THR A 1 990 ? 44.566 37.312 1.698 1.00 71.50 990 THR A C 1
ATOM 7976 O O . THR A 1 990 ? 44.188 37.441 0.536 1.00 71.50 990 THR A O 1
ATOM 7979 N N . ALA A 1 991 ? 44.068 36.360 2.497 1.00 69.62 991 ALA A N 1
ATOM 7980 C CA . ALA A 1 991 ? 43.039 35.397 2.066 1.00 69.62 991 ALA A CA 1
ATOM 7981 C C . ALA A 1 991 ? 41.833 36.079 1.384 1.00 69.62 991 ALA A C 1
ATOM 7983 O O . ALA A 1 991 ? 41.270 35.566 0.421 1.00 69.62 991 ALA A O 1
ATOM 7984 N N . ARG A 1 992 ? 41.522 37.306 1.816 1.00 81.00 992 ARG A N 1
ATOM 7985 C CA . ARG A 1 992 ? 40.521 38.189 1.217 1.00 81.00 992 ARG A CA 1
ATOM 7986 C C . ARG A 1 992 ? 40.814 38.555 -0.238 1.00 81.00 992 ARG A C 1
ATOM 7988 O O . ARG A 1 992 ? 39.924 38.475 -1.071 1.00 81.00 992 ARG A O 1
ATOM 7995 N N . GLU A 1 993 ? 42.040 38.972 -0.547 1.00 80.50 993 GLU A N 1
ATOM 7996 C CA . GLU A 1 993 ? 42.434 39.376 -1.905 1.00 80.50 993 GLU A CA 1
ATOM 7997 C C . GLU A 1 993 ? 42.422 38.188 -2.869 1.00 80.50 993 GLU A C 1
ATOM 7999 O O . GLU A 1 993 ? 42.076 38.348 -4.038 1.00 80.50 993 GLU A O 1
ATOM 8004 N N . GLN A 1 994 ? 42.770 36.996 -2.379 1.00 82.25 994 GLN A N 1
ATOM 8005 C CA . GLN A 1 994 ? 42.693 35.775 -3.173 1.00 82.25 994 GLN A CA 1
ATOM 8006 C C . GLN A 1 994 ? 41.237 35.376 -3.448 1.00 82.25 994 GLN A C 1
ATOM 8008 O O . GLN A 1 994 ? 40.880 35.157 -4.603 1.00 82.25 994 GLN A O 1
ATOM 8013 N N . MET A 1 995 ? 40.385 35.372 -2.422 1.00 80.69 995 MET A N 1
ATOM 8014 C CA . MET A 1 995 ? 38.969 35.023 -2.558 1.00 80.69 995 MET A CA 1
ATOM 8015 C C . MET A 1 995 ? 38.197 36.035 -3.417 1.00 80.69 995 MET A C 1
ATOM 8017 O O . MET A 1 995 ? 37.380 35.654 -4.251 1.00 80.69 995 MET A O 1
ATOM 8021 N N . GLU A 1 996 ? 38.496 37.331 -3.277 1.00 87.88 996 GLU A N 1
ATOM 8022 C CA . GLU A 1 996 ? 37.915 38.384 -4.116 1.00 87.88 996 GLU A CA 1
ATOM 8023 C C . GLU A 1 996 ? 38.328 38.215 -5.581 1.00 87.88 996 GLU A C 1
ATOM 8025 O O . GLU A 1 996 ? 37.510 38.392 -6.485 1.00 87.88 996 GLU A O 1
ATOM 8030 N N . LYS A 1 997 ? 39.583 37.838 -5.838 1.00 88.00 997 LYS A N 1
ATOM 8031 C CA . LYS A 1 997 ? 40.061 37.572 -7.194 1.00 88.00 997 LYS A CA 1
ATOM 8032 C C . LYS A 1 997 ? 39.377 36.345 -7.804 1.00 88.00 997 LYS A C 1
ATOM 8034 O O . LYS A 1 997 ? 38.816 36.455 -8.887 1.00 88.00 997 LYS A O 1
ATOM 8039 N N . GLU A 1 998 ? 39.375 35.213 -7.106 1.00 84.88 998 GLU A N 1
ATOM 8040 C CA . GLU A 1 998 ? 38.784 33.957 -7.593 1.00 84.88 998 GLU A CA 1
ATOM 8041 C C . GLU A 1 998 ? 37.263 34.072 -7.792 1.00 84.88 998 GLU A C 1
ATOM 8043 O O . GLU A 1 998 ? 36.723 33.584 -8.788 1.00 84.88 998 GLU A O 1
ATOM 8048 N N . GLY A 1 999 ? 36.571 34.788 -6.899 1.00 87.50 999 GLY A N 1
ATOM 8049 C CA . GLY A 1 999 ? 35.146 35.084 -7.038 1.00 87.50 999 GLY A CA 1
ATOM 8050 C C . GLY A 1 999 ? 34.841 35.966 -8.252 1.00 87.50 999 GLY A C 1
ATOM 8051 O O . GLY A 1 999 ? 33.914 35.677 -9.011 1.00 87.50 999 GLY A O 1
ATOM 8052 N N . ASN A 1 1000 ? 35.640 37.013 -8.483 1.00 87.50 1000 ASN A N 1
ATOM 8053 C CA . ASN A 1 1000 ? 35.487 37.881 -9.654 1.00 87.50 1000 ASN A CA 1
ATOM 8054 C C . ASN A 1 1000 ? 35.816 37.162 -10.971 1.00 87.50 1000 ASN A C 1
ATOM 8056 O O . ASN A 1 1000 ? 35.119 37.382 -11.963 1.00 87.50 1000 ASN A O 1
ATOM 8060 N N . ASP A 1 1001 ? 36.819 36.280 -10.978 1.00 86.94 1001 ASP A N 1
ATOM 8061 C CA . ASP A 1 1001 ? 37.158 35.449 -12.138 1.00 86.94 1001 ASP A CA 1
ATOM 8062 C C . ASP A 1 1001 ? 35.995 34.488 -12.476 1.00 86.94 1001 ASP A C 1
ATOM 8064 O O . ASP A 1 1001 ? 35.561 34.422 -13.628 1.00 86.94 1001 ASP A O 1
ATOM 8068 N N . CYS A 1 1002 ? 35.378 33.848 -11.471 1.00 84.00 1002 CYS A N 1
ATOM 8069 C CA . CYS A 1 1002 ? 34.179 33.016 -11.660 1.00 84.00 1002 CYS A CA 1
ATOM 8070 C C . CYS A 1 1002 ? 32.983 33.801 -12.228 1.00 84.00 1002 CYS A C 1
ATOM 8072 O O . CYS A 1 1002 ? 32.266 33.309 -13.105 1.00 84.00 1002 CYS A O 1
ATOM 8074 N N . ILE A 1 1003 ? 32.751 35.026 -11.742 1.00 86.56 1003 ILE A N 1
ATOM 8075 C CA . ILE A 1 1003 ? 31.683 35.900 -12.253 1.00 86.56 1003 ILE A CA 1
ATOM 8076 C C . ILE A 1 1003 ? 31.954 36.275 -13.716 1.00 86.56 1003 ILE A C 1
ATOM 8078 O O . ILE A 1 1003 ? 31.038 36.219 -14.540 1.00 86.56 1003 ILE A O 1
ATOM 8082 N N . ALA A 1 1004 ? 33.201 36.608 -14.058 1.00 87.56 1004 ALA A N 1
ATOM 8083 C CA . ALA A 1 1004 ? 33.592 36.951 -15.422 1.00 87.56 1004 ALA A CA 1
ATOM 8084 C C . ALA A 1 1004 ? 33.392 35.776 -16.397 1.00 87.56 1004 ALA A C 1
ATOM 8086 O O . ALA A 1 1004 ? 32.860 35.973 -17.494 1.00 87.56 1004 ALA A O 1
ATOM 8087 N N . ASP A 1 1005 ? 33.733 34.553 -15.987 1.00 86.19 1005 ASP A N 1
ATOM 8088 C CA . ASP A 1 1005 ? 33.514 33.343 -16.786 1.00 86.19 1005 ASP A CA 1
ATOM 8089 C C . ASP A 1 1005 ? 32.020 33.046 -16.988 1.00 86.19 1005 ASP A C 1
ATOM 8091 O O . ASP A 1 1005 ? 31.581 32.732 -18.102 1.00 86.19 1005 ASP A O 1
ATOM 8095 N N . ALA A 1 1006 ? 31.206 33.213 -15.942 1.00 83.25 1006 ALA A N 1
ATOM 8096 C CA . ALA A 1 1006 ? 29.759 33.034 -16.023 1.00 83.25 1006 ALA A CA 1
ATOM 8097 C C . ALA A 1 1006 ? 29.094 34.078 -16.946 1.00 83.25 1006 ALA A C 1
ATOM 8099 O O . ALA A 1 1006 ? 28.179 33.758 -17.714 1.00 83.25 1006 ALA A O 1
ATOM 8100 N N . GLU A 1 1007 ? 29.580 35.321 -16.935 1.00 88.56 1007 GLU A N 1
ATOM 8101 C CA . GLU A 1 1007 ? 29.137 36.382 -17.846 1.00 88.56 1007 GLU A CA 1
ATOM 8102 C C . GLU A 1 1007 ? 29.557 36.129 -19.297 1.00 88.56 1007 GLU A C 1
ATOM 8104 O O . GLU A 1 1007 ? 28.756 36.331 -20.218 1.00 88.56 1007 GLU A O 1
ATOM 8109 N N . ALA A 1 1008 ? 30.782 35.645 -19.513 1.00 88.56 1008 ALA A N 1
ATOM 8110 C CA . ALA A 1 1008 ? 31.265 35.252 -20.832 1.00 88.56 1008 ALA A CA 1
ATOM 8111 C C . ALA A 1 1008 ? 30.428 34.099 -21.410 1.00 88.56 1008 ALA A C 1
ATOM 8113 O O . ALA A 1 1008 ? 30.030 34.138 -22.580 1.00 88.56 1008 ALA A O 1
ATOM 8114 N N . TRP A 1 1009 ? 30.084 33.113 -20.578 1.00 92.19 1009 TRP A N 1
ATOM 8115 C CA . TRP A 1 1009 ? 29.188 32.021 -20.948 1.00 92.19 1009 TRP A CA 1
ATOM 8116 C C . TRP A 1 1009 ? 27.774 32.514 -21.289 1.00 92.19 1009 TRP A C 1
ATOM 8118 O O . TRP A 1 1009 ? 27.219 32.125 -22.319 1.00 92.19 1009 TRP A O 1
ATOM 8128 N N . LEU A 1 1010 ? 27.201 33.421 -20.488 1.00 88.38 1010 LEU A N 1
ATOM 8129 C CA . LEU A 1 1010 ? 25.884 34.013 -20.755 1.00 88.38 1010 LEU A CA 1
ATOM 8130 C C . LEU A 1 1010 ? 25.859 34.774 -22.093 1.00 88.38 1010 LEU A C 1
ATOM 8132 O O . LEU A 1 1010 ? 24.886 34.684 -22.852 1.00 88.38 1010 LEU A O 1
ATOM 8136 N N . ALA A 1 1011 ? 26.930 35.505 -22.407 1.00 88.38 1011 ALA A N 1
ATOM 8137 C CA . ALA A 1 1011 ? 27.074 36.209 -23.677 1.00 88.38 1011 ALA A CA 1
ATOM 8138 C C . ALA A 1 1011 ? 27.150 35.240 -24.874 1.00 88.38 1011 ALA A C 1
ATOM 8140 O O . ALA A 1 1011 ? 26.505 35.475 -25.902 1.00 88.38 1011 ALA A O 1
ATOM 8141 N N . ASP A 1 1012 ? 27.882 34.130 -24.738 1.00 90.12 1012 ASP A N 1
ATOM 8142 C CA . ASP A 1 1012 ? 27.956 33.078 -25.759 1.00 90.12 1012 ASP A CA 1
ATOM 8143 C C . ASP A 1 1012 ? 26.611 32.355 -25.946 1.00 90.12 1012 ASP A C 1
ATOM 8145 O O . ASP A 1 1012 ? 26.160 32.158 -27.078 1.00 90.12 1012 ASP A O 1
ATOM 8149 N N . LEU A 1 1013 ? 25.906 32.044 -24.853 1.00 85.19 1013 LEU A N 1
ATOM 8150 C CA . LEU A 1 1013 ? 24.563 31.466 -24.892 1.00 85.19 1013 LEU A CA 1
ATOM 8151 C C . LEU A 1 1013 ? 23.589 32.377 -25.647 1.00 85.19 1013 LEU A C 1
ATOM 8153 O O . LEU A 1 1013 ? 22.846 31.909 -26.511 1.00 85.19 1013 LEU A O 1
ATOM 8157 N N . LYS A 1 1014 ? 23.627 33.687 -25.380 1.00 89.94 1014 LYS A N 1
ATOM 8158 C CA . LYS A 1 1014 ? 22.806 34.670 -26.095 1.00 89.94 1014 LYS A CA 1
ATOM 8159 C C . LYS A 1 1014 ? 23.094 34.671 -27.590 1.00 89.94 1014 LYS A C 1
ATOM 8161 O O . LYS A 1 1014 ? 22.163 34.575 -28.388 1.00 89.94 1014 LYS A O 1
ATOM 8166 N N . LYS A 1 1015 ? 24.370 34.680 -27.971 1.00 91.12 1015 LYS A N 1
ATOM 8167 C CA . LYS A 1 1015 ? 24.788 34.609 -29.375 1.00 91.12 1015 LYS A CA 1
ATOM 8168 C C . LYS A 1 1015 ? 24.311 33.318 -30.053 1.00 91.12 1015 LYS A C 1
ATOM 8170 O O . LYS A 1 1015 ? 23.839 33.361 -31.188 1.00 91.12 1015 LYS A O 1
ATOM 8175 N N . LYS A 1 1016 ? 24.390 32.174 -29.365 1.00 84.69 1016 LYS A N 1
ATOM 8176 C CA . LYS A 1 1016 ? 23.921 30.869 -29.867 1.00 84.69 1016 LYS A CA 1
ATOM 8177 C C . LYS A 1 1016 ? 22.400 30.809 -30.015 1.00 84.69 1016 LYS A C 1
ATOM 8179 O O . LYS A 1 1016 ? 21.912 30.277 -31.011 1.00 84.69 1016 LYS A O 1
ATOM 8184 N N . LEU A 1 1017 ? 21.649 31.371 -29.069 1.00 84.38 1017 LEU A N 1
ATOM 8185 C CA . LEU A 1 1017 ? 20.187 31.454 -29.143 1.00 84.38 1017 LEU A CA 1
ATOM 8186 C C . LEU A 1 1017 ? 19.720 32.418 -30.244 1.00 84.38 1017 LEU A C 1
ATOM 8188 O O . LEU A 1 1017 ? 18.712 32.160 -30.896 1.00 84.38 1017 LEU A O 1
ATOM 8192 N N . GLU A 1 1018 ? 20.449 33.504 -30.497 1.00 83.50 1018 GLU A N 1
ATOM 8193 C CA . GLU A 1 1018 ? 20.170 34.422 -31.609 1.00 83.50 1018 GLU A CA 1
ATOM 8194 C C . GLU A 1 1018 ? 20.494 33.789 -32.973 1.00 83.50 1018 GLU A C 1
ATOM 8196 O O . GLU A 1 1018 ? 19.733 33.969 -33.922 1.00 83.50 1018 GLU A O 1
ATOM 8201 N N . ALA A 1 1019 ? 21.566 32.994 -33.064 1.00 84.38 1019 ALA A N 1
ATOM 8202 C CA . ALA A 1 1019 ? 21.968 32.309 -34.294 1.00 84.38 1019 ALA A CA 1
ATOM 8203 C C . ALA A 1 1019 ? 21.090 31.092 -34.647 1.00 84.38 1019 ALA A C 1
ATOM 8205 O O . ALA A 1 1019 ? 20.914 30.783 -35.826 1.00 84.38 1019 ALA A O 1
ATOM 8206 N N . ASN A 1 1020 ? 20.528 30.401 -33.650 1.00 71.19 1020 ASN A N 1
ATOM 8207 C CA . ASN A 1 1020 ? 19.692 29.223 -33.869 1.00 71.19 1020 ASN A CA 1
ATOM 8208 C C . ASN A 1 1020 ? 18.209 29.603 -34.017 1.00 71.19 1020 ASN A C 1
ATOM 8210 O O . ASN A 1 1020 ? 17.556 30.075 -33.084 1.00 71.19 1020 ASN A O 1
ATOM 8214 N N . GLY A 1 1021 ? 17.642 29.328 -35.194 1.00 71.81 1021 GLY A N 1
ATOM 8215 C CA . GLY A 1 1021 ? 16.212 29.502 -35.492 1.00 71.81 1021 GLY A CA 1
ATOM 8216 C C . GLY A 1 1021 ? 15.288 28.442 -34.874 1.00 71.81 1021 GLY A C 1
ATOM 8217 O O . GLY A 1 1021 ? 14.135 28.355 -35.276 1.00 71.81 1021 GLY A O 1
ATOM 8218 N N . MET A 1 1022 ? 15.792 27.611 -33.955 1.00 57.62 1022 MET A N 1
ATOM 8219 C CA . MET A 1 1022 ? 15.061 26.469 -33.385 1.00 57.62 1022 MET A CA 1
ATOM 8220 C C . MET A 1 1022 ? 14.137 26.812 -32.211 1.00 57.62 1022 MET A C 1
ATOM 8222 O O . MET A 1 1022 ? 13.279 26.001 -31.890 1.00 57.62 1022 MET A O 1
ATOM 8226 N N . TYR A 1 1023 ? 14.305 27.978 -31.589 1.00 71.81 1023 TYR A N 1
ATOM 8227 C CA . TYR A 1 1023 ? 13.500 28.413 -30.445 1.00 71.81 1023 TYR A CA 1
ATOM 8228 C C . TYR A 1 1023 ? 12.657 29.623 -30.826 1.00 71.81 1023 TYR A C 1
ATOM 8230 O O . TYR A 1 1023 ? 13.123 30.474 -31.594 1.00 71.81 1023 TYR A O 1
ATOM 8238 N N . ASP A 1 1024 ? 11.448 29.727 -30.281 1.00 85.44 1024 ASP A N 1
ATOM 8239 C CA . ASP A 1 1024 ? 10.648 30.942 -30.439 1.00 85.44 1024 ASP A CA 1
ATOM 8240 C C . ASP A 1 1024 ? 11.144 32.080 -29.519 1.00 85.44 1024 ASP A C 1
ATOM 8242 O O . ASP A 1 1024 ? 11.956 31.887 -28.607 1.00 85.44 1024 ASP A O 1
ATOM 8246 N N . ASP A 1 1025 ? 10.689 33.309 -29.773 1.00 79.62 1025 ASP A N 1
ATOM 8247 C CA . ASP A 1 1025 ? 11.147 34.497 -29.038 1.00 79.62 1025 ASP A CA 1
ATOM 8248 C C . ASP A 1 1025 ? 10.812 34.465 -27.536 1.00 79.62 1025 ASP A C 1
ATOM 8250 O O . ASP A 1 1025 ? 11.450 35.173 -26.750 1.00 79.62 1025 ASP A O 1
ATOM 8254 N N . ASN A 1 1026 ? 9.817 33.680 -27.114 1.00 72.88 1026 ASN A N 1
ATOM 8255 C CA . ASN A 1 1026 ? 9.446 33.555 -25.707 1.00 72.88 1026 ASN A CA 1
ATOM 8256 C C . ASN A 1 1026 ? 10.353 32.552 -24.995 1.00 72.88 1026 ASN A C 1
ATOM 8258 O O . ASN A 1 1026 ? 10.845 32.857 -23.908 1.00 72.88 1026 ASN A O 1
ATOM 8262 N N . GLU A 1 1027 ? 10.646 31.414 -25.620 1.00 69.81 1027 GLU A N 1
ATOM 8263 C CA . GLU A 1 1027 ? 11.591 30.425 -25.094 1.00 69.81 1027 GLU A CA 1
ATOM 8264 C C . GLU A 1 1027 ? 12.987 31.034 -24.929 1.00 69.81 1027 GLU A C 1
ATOM 8266 O O . GLU A 1 1027 ? 13.585 30.942 -23.853 1.00 69.81 1027 GLU A O 1
ATOM 8271 N N . LYS A 1 1028 ? 13.471 31.778 -25.935 1.00 84.69 1028 LYS A N 1
ATOM 8272 C CA . LYS A 1 1028 ? 14.754 32.502 -25.851 1.00 84.69 1028 LYS A CA 1
ATOM 8273 C C . LYS A 1 1028 ? 14.799 33.463 -24.661 1.00 84.69 1028 LYS A C 1
ATOM 8275 O O . LYS A 1 1028 ? 15.804 33.520 -23.952 1.00 84.69 1028 LYS A O 1
ATOM 8280 N N . LYS A 1 1029 ? 13.710 34.200 -24.405 1.00 81.19 1029 LYS A N 1
ATOM 8281 C CA . LYS A 1 1029 ? 13.612 35.122 -23.258 1.00 81.19 1029 LYS A CA 1
ATOM 8282 C C . LYS A 1 1029 ? 13.642 34.391 -21.920 1.00 81.19 1029 LYS A C 1
ATOM 8284 O O . LYS A 1 1029 ? 14.241 34.911 -20.982 1.00 81.19 1029 LYS A O 1
ATOM 8289 N N . VAL A 1 1030 ? 13.017 33.218 -21.818 1.00 78.50 1030 VAL A N 1
ATOM 8290 C CA . VAL A 1 1030 ? 13.010 32.419 -20.583 1.00 78.50 1030 VAL A CA 1
ATOM 8291 C C . VAL A 1 1030 ? 14.411 31.900 -20.268 1.00 78.50 1030 VAL A C 1
ATOM 8293 O O . VAL A 1 1030 ? 14.892 32.122 -19.157 1.00 78.50 1030 VAL A O 1
ATOM 8296 N N . TYR A 1 1031 ? 15.104 31.305 -21.244 1.00 73.56 1031 TYR A N 1
ATOM 8297 C CA . TYR A 1 1031 ? 16.467 30.798 -21.046 1.00 73.56 1031 TYR A CA 1
ATOM 8298 C C . TYR A 1 1031 ? 17.458 31.903 -20.677 1.00 73.56 1031 TYR A C 1
ATOM 8300 O O . TYR A 1 1031 ? 18.230 31.750 -19.732 1.00 73.56 1031 TYR A O 1
ATOM 8308 N N . LEU A 1 1032 ? 17.397 33.049 -21.364 1.00 84.69 1032 LEU A N 1
ATOM 8309 C CA . LEU A 1 1032 ? 18.252 34.194 -21.045 1.00 84.69 1032 LEU A CA 1
ATOM 8310 C C . LEU A 1 1032 ? 17.962 34.767 -19.657 1.00 84.69 1032 LEU A C 1
ATOM 8312 O O . LEU A 1 1032 ? 18.888 35.159 -18.950 1.00 84.69 1032 LEU A O 1
ATOM 8316 N N . LYS A 1 1033 ? 16.690 34.790 -19.246 1.00 84.38 1033 LYS A N 1
ATOM 8317 C CA . LYS A 1 1033 ? 16.304 35.266 -17.919 1.00 84.38 1033 LYS A CA 1
ATOM 8318 C C . LYS A 1 1033 ? 16.813 34.332 -16.822 1.00 84.38 1033 LYS A C 1
ATOM 8320 O O . LYS A 1 1033 ? 17.400 34.822 -15.865 1.00 84.38 1033 LYS A O 1
ATOM 8325 N N . LEU A 1 1034 ? 16.651 33.018 -16.974 1.00 71.50 1034 LEU A N 1
ATOM 8326 C CA . LEU A 1 1034 ? 17.159 32.029 -16.016 1.00 71.50 1034 LEU A CA 1
ATOM 8327 C C . LEU A 1 1034 ? 18.680 32.111 -15.870 1.00 71.50 1034 LEU A C 1
ATOM 8329 O O . LEU A 1 1034 ? 19.189 32.241 -14.762 1.00 71.50 1034 LEU A O 1
ATOM 8333 N N . ALA A 1 1035 ? 19.401 32.132 -16.989 1.00 79.12 1035 ALA A N 1
ATOM 8334 C CA . ALA A 1 1035 ? 20.853 32.239 -16.974 1.00 79.12 1035 ALA A CA 1
ATOM 8335 C C . ALA A 1 1035 ? 21.331 33.556 -16.320 1.00 79.12 1035 ALA A C 1
ATOM 8337 O O . ALA A 1 1035 ? 22.301 33.550 -15.568 1.00 79.12 1035 ALA A O 1
ATOM 8338 N N . SER A 1 1036 ? 20.611 34.671 -16.513 1.00 82.44 1036 SER A N 1
ATOM 8339 C CA . SER A 1 1036 ? 20.924 35.943 -15.840 1.00 82.44 1036 SER A CA 1
ATOM 8340 C C . SER A 1 1036 ? 20.663 35.941 -14.327 1.00 82.44 1036 SER A C 1
ATOM 8342 O O . SER A 1 1036 ? 21.354 36.647 -13.591 1.00 82.44 1036 SER A O 1
ATOM 8344 N N . VAL A 1 1037 ? 19.692 35.150 -13.853 1.00 83.62 1037 VAL A N 1
ATOM 8345 C CA . VAL A 1 1037 ? 19.413 34.995 -12.416 1.00 83.62 1037 VAL A CA 1
ATOM 8346 C C . VAL A 1 1037 ? 20.571 34.263 -11.745 1.00 83.62 1037 VAL A C 1
ATOM 8348 O O . VAL A 1 1037 ? 21.115 34.782 -10.782 1.00 83.62 1037 VAL A O 1
ATOM 8351 N N . HIS A 1 1038 ? 21.051 33.162 -12.327 1.00 75.31 1038 HIS A N 1
ATOM 8352 C CA . HIS A 1 1038 ? 22.177 32.408 -11.765 1.00 75.31 1038 HIS A CA 1
ATOM 8353 C C . HIS A 1 1038 ? 23.480 33.218 -11.674 1.00 75.31 1038 HIS A C 1
ATOM 8355 O O . HIS A 1 1038 ? 24.185 33.130 -10.674 1.00 75.31 1038 HIS A O 1
ATOM 8361 N N . VAL A 1 1039 ? 23.785 34.054 -12.675 1.00 85.25 1039 VAL A N 1
ATOM 8362 C CA . VAL A 1 1039 ? 24.935 34.981 -12.605 1.00 85.25 1039 VAL A CA 1
ATOM 8363 C C . VAL A 1 1039 ? 24.747 36.020 -11.491 1.00 85.25 1039 VAL A C 1
ATOM 8365 O O . VAL A 1 1039 ? 25.709 36.415 -10.836 1.00 85.25 1039 VAL A O 1
ATOM 8368 N N . SER A 1 1040 ? 23.508 36.463 -11.255 1.00 84.88 1040 SER A N 1
ATOM 8369 C CA . SER A 1 1040 ? 23.197 37.410 -10.178 1.00 84.88 1040 SER A CA 1
ATOM 8370 C C . SER A 1 1040 ? 23.332 36.763 -8.798 1.00 84.88 1040 SER A C 1
ATOM 8372 O O . SER A 1 1040 ? 23.900 37.385 -7.906 1.00 84.88 1040 SER A O 1
ATOM 8374 N N . ASP A 1 1041 ? 22.884 35.518 -8.639 1.00 82.75 1041 ASP A N 1
ATOM 8375 C CA . ASP A 1 1041 ? 23.014 34.755 -7.392 1.00 82.75 1041 ASP A CA 1
ATOM 8376 C C . ASP A 1 1041 ? 24.490 34.497 -7.049 1.00 82.75 1041 ASP A C 1
ATOM 8378 O O . ASP A 1 1041 ? 24.899 34.677 -5.905 1.00 82.75 1041 ASP A O 1
ATOM 8382 N N . LEU A 1 1042 ? 25.324 34.180 -8.048 1.00 79.81 1042 LEU A N 1
ATOM 8383 C CA . LEU A 1 1042 ? 26.768 34.002 -7.855 1.00 79.81 1042 LEU A CA 1
ATOM 8384 C C . LEU A 1 1042 ? 27.439 35.271 -7.300 1.00 79.81 1042 LEU A C 1
ATOM 8386 O O . LEU A 1 1042 ? 28.290 35.191 -6.417 1.00 79.81 1042 LEU A O 1
ATOM 8390 N N . ARG A 1 1043 ? 27.024 36.454 -7.773 1.00 88.25 1043 ARG A N 1
ATOM 8391 C CA . ARG A 1 1043 ? 27.514 37.742 -7.250 1.00 88.25 1043 ARG A CA 1
ATOM 8392 C C . ARG A 1 1043 ? 27.124 37.963 -5.787 1.00 88.25 1043 ARG A C 1
ATOM 8394 O O . ARG A 1 1043 ? 27.904 38.554 -5.047 1.00 88.25 1043 ARG A O 1
ATOM 8401 N N . VAL A 1 1044 ? 25.935 37.511 -5.384 1.00 86.38 1044 VAL A N 1
ATOM 8402 C CA . VAL A 1 1044 ? 25.477 37.592 -3.989 1.00 86.38 1044 VAL A CA 1
ATOM 8403 C C . VAL A 1 1044 ? 26.330 36.685 -3.107 1.00 86.38 1044 VAL A C 1
ATOM 8405 O O . VAL A 1 1044 ? 26.872 37.165 -2.122 1.00 86.38 1044 VAL A O 1
ATOM 8408 N N . VAL A 1 1045 ? 26.557 35.434 -3.520 1.00 84.38 1045 VAL A N 1
ATOM 8409 C CA . VAL A 1 1045 ? 27.389 34.476 -2.769 1.00 84.38 1045 VAL A CA 1
ATOM 8410 C C . VAL A 1 1045 ? 28.807 35.008 -2.552 1.00 84.38 1045 VAL A C 1
ATOM 8412 O O . VAL A 1 1045 ? 29.278 35.044 -1.421 1.00 84.38 1045 VAL A O 1
ATOM 8415 N N . VAL A 1 1046 ? 29.473 35.492 -3.608 1.00 83.00 1046 VAL A N 1
ATOM 8416 C CA . VAL A 1 1046 ? 30.830 36.060 -3.486 1.00 83.00 1046 VAL A CA 1
ATOM 8417 C C . VAL A 1 1046 ? 30.842 37.273 -2.545 1.00 83.00 1046 VAL A C 1
ATOM 8419 O O . VAL A 1 1046 ? 31.758 37.419 -1.738 1.00 83.00 1046 VAL A O 1
ATOM 8422 N N . SER A 1 1047 ? 29.822 38.134 -2.616 1.00 87.81 1047 SER A N 1
ATOM 8423 C CA . SER A 1 1047 ? 29.700 39.298 -1.732 1.00 87.81 1047 SER A CA 1
ATOM 8424 C C . SER A 1 1047 ? 29.490 38.906 -0.268 1.00 87.81 1047 SER A C 1
ATOM 8426 O O . SER A 1 1047 ? 30.096 39.519 0.612 1.00 87.81 1047 SER A O 1
ATOM 8428 N N . ASP A 1 1048 ? 28.638 37.917 -0.001 1.00 85.69 1048 ASP A N 1
ATOM 8429 C CA . ASP A 1 1048 ? 28.327 37.461 1.354 1.00 85.69 1048 ASP A CA 1
ATOM 8430 C C . ASP A 1 1048 ? 29.543 36.776 1.988 1.00 85.69 1048 ASP A C 1
ATOM 8432 O O . ASP A 1 1048 ? 29.908 37.104 3.114 1.00 85.69 1048 ASP A O 1
ATOM 8436 N N . SER A 1 1049 ? 30.266 35.939 1.239 1.00 79.19 1049 SER A N 1
ATOM 8437 C CA . SER A 1 1049 ? 31.486 35.300 1.743 1.00 79.19 1049 SER A CA 1
ATOM 8438 C C . SER A 1 1049 ? 32.619 36.294 2.030 1.00 79.19 1049 SER A C 1
ATOM 8440 O O . SER A 1 1049 ? 33.340 36.143 3.015 1.00 79.19 1049 SER A O 1
ATOM 8442 N N . LEU A 1 1050 ? 32.777 37.347 1.217 1.00 85.81 1050 LEU A N 1
ATOM 8443 C CA . LEU A 1 1050 ? 33.744 38.414 1.514 1.00 85.81 1050 LEU A CA 1
ATOM 8444 C C . LEU A 1 1050 ? 33.367 39.185 2.783 1.00 85.81 1050 LEU A C 1
ATOM 8446 O O . LEU A 1 1050 ? 34.248 39.564 3.555 1.00 85.81 1050 LEU A O 1
ATOM 8450 N N . LYS A 1 1051 ? 32.067 39.387 3.016 1.00 84.69 1051 LYS A N 1
ATOM 8451 C CA . LYS A 1 1051 ? 31.557 40.029 4.227 1.00 84.69 1051 LYS A CA 1
ATOM 8452 C C . LYS A 1 1051 ? 31.805 39.167 5.467 1.00 84.69 1051 LYS A C 1
ATOM 8454 O O . LYS A 1 1051 ? 32.272 39.693 6.470 1.00 84.69 1051 LYS A O 1
ATOM 8459 N N . GLU A 1 1052 ? 31.551 37.863 5.396 1.00 81.50 1052 GLU A N 1
ATOM 8460 C CA . GLU A 1 1052 ? 31.848 36.922 6.485 1.00 81.50 1052 GLU A CA 1
ATOM 8461 C C . GLU A 1 1052 ? 33.340 36.906 6.834 1.00 81.50 1052 GLU A C 1
ATOM 8463 O O . GLU A 1 1052 ? 33.705 36.893 8.010 1.00 81.50 1052 GLU A O 1
ATOM 8468 N N . LEU A 1 1053 ? 34.210 36.978 5.824 1.00 76.88 1053 LEU A N 1
ATOM 8469 C CA . LEU A 1 1053 ? 35.654 37.042 6.026 1.00 76.88 1053 LEU A CA 1
ATOM 8470 C C . LEU A 1 1053 ? 36.091 38.355 6.703 1.00 76.88 1053 LEU A C 1
ATOM 8472 O O . LEU A 1 1053 ? 36.958 38.348 7.580 1.00 76.88 1053 LEU A O 1
ATOM 8476 N N . ASP A 1 1054 ? 35.485 39.481 6.318 1.00 79.19 1054 ASP A N 1
ATOM 8477 C CA . ASP A 1 1054 ? 35.715 40.777 6.964 1.00 79.19 1054 ASP A CA 1
ATOM 8478 C C . ASP A 1 1054 ? 35.217 40.759 8.428 1.00 79.19 1054 ASP A C 1
ATOM 8480 O O . ASP A 1 1054 ? 35.931 41.210 9.327 1.00 79.19 1054 ASP A O 1
ATOM 8484 N N . GLU A 1 1055 ? 34.056 40.150 8.701 1.00 77.00 1055 GLU A N 1
ATOM 8485 C CA . GLU A 1 1055 ? 33.513 39.969 10.057 1.00 77.00 1055 GLU A CA 1
ATOM 8486 C C . GLU A 1 1055 ? 34.376 39.031 10.925 1.00 77.00 1055 GLU A C 1
ATOM 8488 O O . GLU A 1 1055 ? 34.559 39.282 12.120 1.00 77.00 1055 GLU A O 1
ATOM 8493 N N . ALA A 1 1056 ? 34.932 37.961 10.349 1.00 69.50 1056 ALA A N 1
ATOM 8494 C CA . ALA A 1 1056 ? 35.853 37.051 11.033 1.00 69.50 1056 ALA A CA 1
ATOM 8495 C C . ALA A 1 1056 ? 37.153 37.769 11.428 1.00 69.50 1056 ALA A C 1
ATOM 8497 O O . ALA A 1 1056 ? 37.602 37.676 12.573 1.00 69.50 1056 ALA A O 1
ATOM 8498 N N . LYS A 1 1057 ? 37.693 38.588 10.519 1.00 71.56 1057 LYS A N 1
ATOM 8499 C CA . LYS A 1 1057 ? 38.882 39.407 10.769 1.00 71.56 1057 LYS A CA 1
ATOM 8500 C C . LYS A 1 1057 ? 38.652 40.459 11.856 1.00 71.56 1057 LYS A C 1
ATOM 8502 O O . LYS A 1 1057 ? 39.535 40.679 12.683 1.00 71.56 1057 LYS A O 1
ATOM 8507 N N . GLU A 1 1058 ? 37.483 41.103 11.890 1.00 74.00 1058 GLU A N 1
ATOM 8508 C CA . GLU A 1 1058 ? 37.113 42.037 12.967 1.00 74.00 1058 GLU A CA 1
ATOM 8509 C C . GLU A 1 1058 ? 37.021 41.348 14.338 1.00 74.00 1058 GLU A C 1
ATOM 8511 O O . GLU A 1 1058 ? 37.310 41.968 15.364 1.00 74.00 1058 GLU A O 1
ATOM 8516 N N . LYS A 1 1059 ? 36.685 40.054 14.356 1.00 72.88 1059 LYS A N 1
ATOM 8517 C CA . LYS A 1 1059 ? 36.653 39.211 15.561 1.00 72.88 1059 LYS A CA 1
ATOM 8518 C C . LYS A 1 1059 ? 38.016 38.604 15.925 1.00 72.88 1059 LYS A C 1
ATOM 8520 O O . LYS A 1 1059 ? 38.116 37.953 16.961 1.00 72.88 1059 LYS A O 1
ATOM 8525 N N . GLY A 1 1060 ? 39.059 38.852 15.128 1.00 61.97 1060 GLY A N 1
ATOM 8526 C CA . GLY A 1 1060 ? 40.422 38.365 15.363 1.00 61.97 1060 GLY A CA 1
ATOM 8527 C C . GLY A 1 1060 ? 40.657 36.894 15.002 1.00 61.97 1060 GLY A C 1
ATOM 8528 O O . GLY A 1 1060 ? 41.610 36.318 15.525 1.00 61.97 1060 GLY A O 1
ATOM 8529 N N . ALA A 1 1061 ? 39.797 36.306 14.161 1.00 47.69 1061 ALA A N 1
ATOM 8530 C CA . ALA A 1 1061 ? 39.904 34.933 13.661 1.00 47.69 1061 ALA A CA 1
ATOM 8531 C C . ALA A 1 1061 ? 40.778 34.820 12.402 1.00 47.69 1061 ALA A C 1
ATOM 8533 O O . ALA A 1 1061 ? 40.804 35.789 11.600 1.00 47.69 1061 ALA A O 1
#

Radius of gyration: 41.89 Å; chains: 1; bounding box: 107×109×118 Å

Secondary structure (DSSP, 8-state):
---PPP--PPPPPPP-----HHHHHHHHTTS-HHHHHHHHHHHHHHHHHHHHHH-TT----HHHHHHHHHHHHHHHHTS-PPPTTSHHHHHHHHHHTT-HHHHHHHHHHHHHHHHHHHHHHHHHHHHHHHHHHHHHHHSSSSTTS-SHHHHH--TTHHHHHHHHHHHHHHHHHHHHHHTTHHHHHHHHHHHHHHHHHTT----HHHHHHHHHHHHSSSHHHHHHHHHHHHHHHHHHHHHHHHHHHHHHHHHHHTT-GGGS-SSHHHHHHHHHHHHHHH--EEEEEPPEEE-TTT-PEEEPS---HHHHHHHHHHHHTT---EEEEE-TT---TTSEEESSSS-SEEEE-TTSS-EEEE---SS--S---HHHHHHHHHHHTTSS---HHHHHHHHHHHHHHTT-S---HHHHHHHTTSTTTTGGG--SSSHHHHHHHHHHHHTT--TTSPPPHHHHHHTTSS-S--TTGGGS-HHHHHHHHHHHHHHSTT-HHHHHHHTTS-HHHHHHHHHHHHHHHHHHHHHTT-EEEETTEEEEEEETT-STTHHHHHHHTT-SEEEEEEGGGTEEEEEESSPPPTTS-SS-EEETTEEES--TT--SPP---HHHHHHHHSTT----HHHHHHHHHHHHS------HHHHHHHHHHHHHHHHHHHHHHHHHHHHHHHHHHHTTT---S--PPPHHHHHHHHHHHHHHS---------HHHHHHHHHHHHHHHHHHHHHHHHHHHHHHHHHHHHHHHHTT----HHHHHHHHHHHHHHHHHH-STTSSS-HHHHHHHHHH--S-HHHHHHH-TTHHHHHHHHHHHHHHHHHHHHHHHHHHHHHHHHHHHHGGGGS-HHHHHHHHHHHHHHHHHHHHHHHHHHHHHHTT-S----HHHHHHHHHHHHHHHHHHHHHHHHHHHHHHHHHHHHHHTT--GGGHHHHHHHHHHHHHHTT-S-HHHHHHHHHHHHHHHHTTTTTHHHHHS-------------HHHHHHHHHHHHHHHHHHHHHHHHHHHHH-TTS-HHHHHHHHHHHHHHHHHHHHHHHHHHHHHHHHHHTT-

Foldseek 3Di:
DDDDDDDDDDDDDDDDDDDDPVVVVVVVVPDDVVVVVVVVVVVVVVVVVVVVVVPPPDPCDPVNVVVVVVVVCVVLPVDDDDPPDCLVVVLVVCVVVVNPVVSVVSVVVVVVSVVVVVVVVVVVVVVVVVVVLVVLLDDPPPVVDDDVVVVPDDPVCVVVSVVVSVVLVVVLVVLCVVLVVVVVVVVVVVVVVVCVVVVPDDPPVVVVVVVCVVPVDDSVVVSVVVSVVVSVVVCQLVVLVVVVVVVLVVCVVVVPVQCVDPDPVSNLVVVLVVCLVLQQAEEAAFDWDQDPVPRDIDGDQDDFLQVLLLLLLCVLLVRNHDYGHDHAQDDDPLHHYFHRHDDDAWDADPVNRYIYQDDWDLDDDDQATSSRRSNVSCCSSVSDPDDQLVVVVRVLVSCLVLVPDAAALVLLLQLLQFQNLCRRVQRSSDPQSVVLSSVCSVVVHDRSDGDDPVSCVSNLLADPDDVVVLPPDPVVVVVVLVCLVVPCPPDPVSVVVSVSPNNSSVSNCLSVQLLVVVVVQVVQQQFDQWPLGTEGEAEQCSRSVPPSSCSNHPHQKYWYHYPVLQWIKIAGPDDDDVCLDPAFGDTSRITTRDDSPRPDHRPDDPVNNCCSGHPPDDGDHVVVVVVVVSVVPPPPPPPVVVVVVVVVVVVVVVVVVVVVVVVVVVVVVVCVVCVVPPPDDDDDPDVVNVVVVVVVVVVPPDDDDDDDDDPVVVVVVVVVVVVVVVVVLVLVLVLLVVVLVVLLVLLVVCAPVPDFLVRSLVVLVVVLVVCVVPDVSSVPVPPVVSVVCSVPQDRDNNVVSVPDSPDVSVVVSVLSVLLVVLCVLLVVVLVVLVVVLVVVLVVCPLPDPLLSVVLVVLSVVLNVVLVVLVVCLSVCSVVVVDDDDDSVVSSVVSVVSSVVSVVVSVLLVLLLVLLLVLLVVCVVVVPDLVCSLVSSLVVLVVCVVVCPDDPVSSVSNNVCNVSSSVCVVVCVVVSPDDDDDDDDDDDDDDPLNVLLVVLVVVLVVLVVVLVVLLVVLVPDPPDDPVRSVVVSVVSVVVSVVSVVVSVVVSVVVVVVVVVVD

Sequence (1061 aa):
MTEPISEPITPPVIGSATLSEAETEAEIEKSDPVANIEAAIKRFREKLIASISAEKQNKMTIDEVENEIALAKEKIAGRSMPPKFSAAQEIEKLRREGQGAEADRLEAEIIEVIEAYCSELEKIRDNWISREASKLTFGHMIRAKNERFEKMFSKKDKESEVEYQDRISKLTEEKIEEFNIKDKVDALRDEFKRLKADGIKADSQEFEDWYRGLFDKGLLLAAKESVKKELFKFDRDFTLEFKMELLREEMISAGFREFNADNVKHGDEIFNAKTREFWNKLYTHGMIDKDPSTGDFNLRPYSDLDGKTCIGLFRLAGIDAKAEFVKSGSFQEGHLNADTGGGLGLSVEDDWRTARWEHHVKERTQATSAGEQVYDTLVELGLLEKSAAMDKYIQFLNEIDNCTFPIDKAGLAKSWRTLRGLQQFLRFDDNRQRKHILKFFENGGDPDRPLTKEYLKSIGMINGSDESELKKNFNTFMEEMRLVYTKYKKDDKGVKKAERVDRLKEMRLKTENSLTELEKLESEGFIIDSEYGRLGIDIDHRVPLSYDAFRATGCDSMLRWNPSSNSFSISTNREFKPDFLEQGFVVRGVLWIKLKSDPEPLRLKLSDILNKMAPGLNPIGELKKVLDAENAQPSEPVHFDELKAYGEKIASIYKEAQVIYDEFAQWKAEILATLPEIAVPDARLSMDDITEKLREYFDETVSGEALAKDEADIVALLNESVSEAKAEIEEETENIKKAAGFVDGIMQEFKGSGLSRDEFTKQLDQKCRDAYKYDRDLADLDYFYIQDIIDNLPSDIDAFLEKEPASAYETELKLYEQINEIIKETGGKLSEFNQWLKSEVEKLSELPDKLRNVALLKSKKLSNYIKDYDRIILMSNSKGLFPVKSKDRIIQEFEYNIESAQEEFEHFLIALNNAVDIIRELKGKNIPAANLEEEANKLALERYKQGIPEEDVIDDIKKLIPVAAACAEDLEPILSAGNIEPTSEKQNFTAREQMEKEGNDCIADAEAWLADLKKKLEANGMYDDNEKKVYLKLASVHVSDLRVVVSDSLKELDEAKEKGA

pLDDT: mean 71.29, std 19.09, range [31.17, 98.44]